Protein AF-A0A8C4N3B8-F1 (afdb_monomer_lite)

Structure (mmCIF, N/CA/C/O backbone):
data_AF-A0A8C4N3B8-F1
#
_entry.id   AF-A0A8C4N3B8-F1
#
loop_
_atom_site.group_PDB
_atom_site.id
_atom_site.type_symbol
_atom_site.label_atom_id
_atom_site.label_alt_id
_atom_site.label_comp_id
_atom_site.label_asym_id
_atom_site.label_entity_id
_atom_site.label_seq_id
_atom_site.pdbx_PDB_ins_code
_atom_site.Cartn_x
_atom_site.Cartn_y
_atom_site.Cartn_z
_atom_site.occupancy
_atom_site.B_iso_or_equiv
_atom_site.auth_seq_id
_atom_site.auth_comp_id
_atom_site.auth_asym_id
_atom_site.auth_atom_id
_atom_site.pdbx_PDB_model_num
ATOM 1 N N . MET A 1 1 ? 113.182 68.551 -175.219 1.00 34.50 1 MET A N 1
ATOM 2 C CA . MET A 1 1 ? 113.619 69.967 -175.209 1.00 34.50 1 MET A CA 1
ATOM 3 C C . MET A 1 1 ? 115.036 70.019 -175.759 1.00 34.50 1 MET A C 1
ATOM 5 O O . MET A 1 1 ? 115.830 69.245 -175.254 1.00 34.50 1 MET A O 1
ATOM 9 N N . PHE A 1 2 ? 115.307 70.901 -176.736 1.00 34.56 2 PHE A N 1
ATOM 10 C CA . PHE A 1 2 ? 116.591 71.139 -177.446 1.00 34.56 2 PHE A CA 1
ATOM 11 C C . PHE A 1 2 ? 117.219 69.911 -178.167 1.00 34.56 2 PHE A C 1
ATOM 13 O O . PHE A 1 2 ? 117.242 68.830 -177.600 1.00 34.56 2 PHE A O 1
ATOM 20 N N . TYR A 1 3 ? 117.617 69.890 -179.453 1.00 41.88 3 TYR A N 1
ATOM 21 C CA . TYR A 1 3 ? 118.168 70.827 -180.473 1.00 41.88 3 TYR A CA 1
ATOM 22 C C . TYR A 1 3 ? 119.700 70.998 -180.502 1.00 41.88 3 TYR A C 1
ATOM 24 O O . TYR A 1 3 ? 120.239 71.681 -179.638 1.00 41.88 3 TYR A O 1
ATOM 32 N N . PHE A 1 4 ? 120.341 70.555 -181.603 1.00 35.50 4 PHE A N 1
ATOM 33 C CA . PHE A 1 4 ? 121.099 71.435 -182.524 1.00 35.50 4 PHE A CA 1
ATOM 34 C C . PHE A 1 4 ? 121.345 70.797 -183.920 1.00 35.50 4 PHE A C 1
ATOM 36 O O . PHE A 1 4 ? 121.113 69.604 -184.090 1.00 35.50 4 PHE A O 1
ATOM 43 N N . VAL A 1 5 ? 121.754 71.598 -184.925 1.00 50.25 5 VAL A N 1
ATOM 44 C CA . VAL A 1 5 ? 121.874 71.249 -186.372 1.00 50.25 5 VAL A CA 1
ATOM 45 C C . VAL A 1 5 ? 123.002 72.054 -187.063 1.00 50.25 5 VAL A C 1
ATOM 47 O O . VAL A 1 5 ? 123.218 73.200 -186.673 1.00 50.25 5 VAL A O 1
ATOM 50 N N . HIS A 1 6 ? 123.644 71.519 -188.124 1.00 36.94 6 HIS A N 1
ATOM 51 C CA . HIS A 1 6 ? 124.348 72.267 -189.204 1.00 36.94 6 HIS A CA 1
ATOM 52 C C . HIS A 1 6 ? 124.347 71.490 -190.563 1.00 36.94 6 HIS A C 1
ATOM 54 O O . HIS A 1 6 ? 123.876 70.357 -190.601 1.00 36.94 6 HIS A O 1
ATOM 60 N N . ARG A 1 7 ? 124.783 72.116 -191.681 1.00 51.91 7 ARG A N 1
ATOM 61 C CA . ARG A 1 7 ? 124.566 71.724 -193.116 1.00 51.91 7 ARG A CA 1
ATOM 62 C C . ARG A 1 7 ? 125.811 71.079 -193.804 1.00 51.91 7 ARG A C 1
ATOM 64 O O . ARG A 1 7 ? 126.863 71.064 -193.175 1.00 51.91 7 ARG A O 1
ATOM 71 N N . HIS A 1 8 ? 125.790 70.472 -195.014 1.00 42.16 8 HIS A N 1
ATOM 72 C CA . HIS A 1 8 ? 125.613 71.088 -196.363 1.00 42.16 8 HIS A CA 1
ATOM 73 C C . HIS A 1 8 ? 125.422 70.098 -197.562 1.00 42.16 8 HIS A C 1
ATOM 75 O O . HIS A 1 8 ? 125.324 68.891 -197.369 1.00 42.16 8 HIS A O 1
ATOM 81 N N . GLU A 1 9 ? 125.323 70.638 -198.794 1.00 44.03 9 GLU A N 1
ATOM 82 C CA . GLU A 1 9 ? 124.834 70.038 -200.068 1.00 44.03 9 GLU A CA 1
ATOM 83 C C . GLU A 1 9 ? 125.955 69.950 -201.168 1.00 44.03 9 GLU A C 1
ATOM 85 O O . GLU A 1 9 ? 127.079 70.358 -200.893 1.00 44.03 9 GLU A O 1
ATOM 90 N N . THR A 1 10 ? 125.835 69.480 -202.436 1.00 47.50 10 THR A N 1
ATOM 91 C CA . THR A 1 10 ? 124.689 69.216 -203.361 1.00 47.50 10 THR A CA 1
ATOM 92 C C . THR A 1 10 ? 124.832 67.868 -204.150 1.00 47.50 10 THR A C 1
ATOM 94 O O . THR A 1 10 ? 124.873 66.859 -203.462 1.00 47.50 10 THR A O 1
ATOM 97 N N . TYR A 1 11 ? 124.897 67.637 -205.489 1.00 39.38 11 TYR A N 1
ATOM 98 C CA . TYR A 1 11 ? 125.030 68.436 -206.744 1.00 39.38 11 TYR A CA 1
ATOM 99 C C . TYR A 1 11 ? 124.280 67.800 -207.970 1.00 39.38 11 TYR A C 1
ATOM 101 O O . TYR A 1 11 ? 123.141 67.384 -207.780 1.00 39.38 11 TYR A O 1
ATOM 109 N N . ALA A 1 12 ? 124.802 67.797 -209.224 1.00 46.06 12 ALA A N 1
ATOM 110 C CA . ALA A 1 12 ? 123.982 67.686 -210.464 1.00 46.06 12 ALA A CA 1
ATOM 111 C C . ALA A 1 12 ? 124.469 66.764 -211.633 1.00 46.06 12 ALA A C 1
ATOM 113 O O . ALA A 1 12 ? 125.662 66.704 -211.910 1.00 46.06 12 ALA A O 1
ATOM 114 N N . PHE A 1 13 ? 123.484 66.233 -212.402 1.00 37.69 13 PHE A N 1
ATOM 115 C CA . PHE A 1 13 ? 123.492 65.754 -213.824 1.00 37.69 13 PHE A CA 1
ATOM 116 C C . PHE A 1 13 ? 124.240 64.440 -214.228 1.00 37.69 13 PHE A C 1
ATOM 118 O O . PHE A 1 13 ? 125.330 64.191 -213.730 1.00 37.69 13 PHE A O 1
ATOM 125 N N . PRO A 1 14 ? 123.781 63.677 -215.265 1.00 64.19 14 PRO A N 1
ATOM 126 C CA . PRO A 1 14 ? 122.409 63.189 -215.547 1.00 64.19 14 PRO A CA 1
ATOM 127 C C . PRO A 1 14 ? 122.329 61.690 -216.017 1.00 64.19 14 PRO A C 1
ATOM 129 O O . PRO A 1 14 ? 123.351 61.032 -216.173 1.00 64.19 14 PRO A O 1
ATOM 132 N N . ALA A 1 15 ? 121.113 61.230 -216.393 1.00 38.84 15 ALA A N 1
ATOM 133 C CA . ALA A 1 15 ? 120.766 60.030 -217.210 1.00 38.84 15 ALA A CA 1
ATOM 134 C C . ALA A 1 15 ? 120.739 58.624 -216.531 1.00 38.84 15 ALA A C 1
ATOM 136 O O . ALA A 1 15 ? 121.619 58.291 -215.751 1.00 38.84 15 ALA A O 1
ATOM 137 N N . MET A 1 16 ? 119.784 57.714 -216.822 1.00 40.75 16 MET A N 1
ATOM 138 C CA . MET A 1 16 ? 118.426 57.890 -217.389 1.00 40.75 16 MET A CA 1
ATOM 139 C C . MET A 1 16 ? 117.472 56.718 -217.031 1.00 40.75 16 MET A C 1
ATOM 141 O O . MET A 1 16 ? 117.845 55.554 -217.121 1.00 40.75 16 MET A O 1
ATOM 145 N N . SER A 1 17 ? 116.227 57.051 -216.671 1.00 51.84 17 SER A N 1
ATOM 146 C CA . SER A 1 17 ? 114.978 56.260 -216.779 1.00 51.84 17 SER A CA 1
ATOM 147 C C . SER A 1 17 ? 115.024 54.721 -216.969 1.00 51.84 17 SER A C 1
ATOM 149 O O . SER A 1 17 ? 114.893 54.246 -218.097 1.00 51.84 17 SER A O 1
ATOM 151 N N . PHE A 1 18 ? 114.998 53.952 -215.866 1.00 44.72 18 PHE A N 1
ATOM 152 C CA . PHE A 1 18 ? 114.117 52.760 -215.741 1.00 44.72 18 PHE A CA 1
ATOM 153 C C . PHE A 1 18 ? 113.938 52.264 -214.290 1.00 44.72 18 PHE A C 1
ATOM 155 O O . PHE A 1 18 ? 112.900 51.714 -213.939 1.00 44.72 18 PHE A O 1
ATOM 162 N N . THR A 1 19 ? 114.939 52.452 -213.427 1.00 54.59 19 THR A N 1
ATOM 163 C CA . THR A 1 19 ? 115.112 51.663 -212.189 1.00 54.59 19 THR A CA 1
ATOM 164 C C . THR A 1 19 ? 114.482 52.225 -210.908 1.00 54.59 19 THR A C 1
ATOM 166 O O . THR A 1 19 ? 114.536 51.559 -209.879 1.00 54.59 19 THR A O 1
ATOM 169 N N . GLN A 1 20 ? 113.878 53.417 -210.928 1.00 50.03 20 GLN A N 1
ATOM 170 C CA . GLN A 1 20 ? 113.488 54.108 -209.687 1.00 50.03 20 GLN A CA 1
ATOM 171 C C . GLN A 1 20 ? 112.109 53.701 -209.125 1.00 50.03 20 GLN A C 1
ATOM 173 O O . GLN A 1 20 ? 111.919 53.718 -207.915 1.00 50.03 20 GLN A O 1
ATOM 178 N N . ALA A 1 21 ? 111.170 53.251 -209.965 1.00 57.78 21 ALA A N 1
ATOM 179 C CA . ALA A 1 21 ? 109.787 52.972 -209.545 1.00 57.78 21 ALA A CA 1
ATOM 180 C C . ALA A 1 21 ? 109.612 51.744 -208.620 1.00 57.78 21 ALA A C 1
ATOM 182 O O . ALA A 1 21 ? 108.566 51.595 -207.995 1.00 57.78 21 ALA A O 1
ATOM 183 N N . VAL A 1 22 ? 110.609 50.853 -208.541 1.00 59.78 22 VAL A N 1
ATOM 184 C CA . VAL A 1 22 ? 110.523 49.603 -207.758 1.00 59.78 22 VAL A CA 1
ATOM 185 C C . VAL A 1 22 ? 110.932 49.810 -206.294 1.00 59.78 22 VAL A C 1
ATOM 187 O O . VAL A 1 22 ? 110.389 49.153 -205.410 1.00 59.78 22 VAL A O 1
ATOM 190 N N . ALA A 1 23 ? 111.855 50.738 -206.018 1.00 59.38 23 ALA A N 1
ATOM 191 C CA . ALA A 1 23 ? 112.367 50.975 -204.666 1.00 59.38 23 ALA A CA 1
ATOM 192 C C . ALA A 1 23 ? 111.302 51.597 -203.744 1.00 59.38 23 ALA A C 1
ATOM 194 O O . ALA A 1 23 ? 111.055 51.090 -202.648 1.00 59.38 23 ALA A O 1
ATOM 195 N N . ASP A 1 24 ? 110.619 52.642 -204.219 1.00 60.34 24 ASP A N 1
ATOM 196 C CA . ASP A 1 24 ? 109.640 53.404 -203.431 1.00 60.34 24 ASP A CA 1
ATOM 197 C C . ASP A 1 24 ? 108.441 52.541 -202.989 1.00 60.34 24 ASP A C 1
ATOM 199 O O . ASP A 1 24 ? 107.904 52.715 -201.893 1.00 60.34 24 ASP A O 1
ATOM 203 N N . GLN A 1 25 ? 108.052 51.545 -203.798 1.00 61.38 25 GLN A N 1
ATOM 204 C CA . GLN A 1 25 ? 106.980 50.606 -203.450 1.00 61.38 25 GLN A CA 1
ATOM 205 C C . GLN A 1 25 ? 107.371 49.650 -202.307 1.00 61.38 25 GLN A C 1
ATOM 207 O O . GLN A 1 25 ? 106.496 49.141 -201.603 1.00 61.38 25 GLN A O 1
ATOM 212 N N . GLN A 1 26 ? 108.669 49.405 -202.102 1.00 61.38 26 GLN A N 1
ATOM 213 C CA . GLN A 1 26 ? 109.163 48.471 -201.091 1.00 61.38 26 GLN A CA 1
ATOM 214 C C . GLN A 1 26 ? 109.459 49.145 -199.741 1.00 61.38 26 GLN A C 1
ATOM 216 O O . GLN A 1 26 ? 109.302 48.493 -198.710 1.00 61.38 26 GLN A O 1
ATOM 221 N N . VAL A 1 27 ? 109.790 50.444 -199.728 1.00 62.47 27 VAL A N 1
ATOM 222 C CA . VAL A 1 27 ? 109.922 51.242 -198.490 1.00 62.47 27 VAL A CA 1
ATOM 223 C C . VAL A 1 27 ? 108.586 51.316 -197.751 1.00 62.47 27 VAL A C 1
ATOM 225 O O . VAL A 1 27 ? 108.500 50.902 -196.597 1.00 62.47 27 VAL A O 1
ATOM 228 N N . LYS A 1 28 ? 107.521 51.745 -198.441 1.00 62.38 28 LYS A N 1
ATOM 229 C CA . LYS A 1 28 ? 106.201 51.960 -197.828 1.00 62.38 28 LYS A CA 1
ATOM 230 C C . LYS A 1 28 ? 105.648 50.718 -197.118 1.00 62.38 28 LYS A C 1
ATOM 232 O O . LYS A 1 28 ? 105.050 50.810 -196.052 1.00 62.38 28 LYS A O 1
ATOM 237 N N . LYS A 1 29 ? 105.918 49.533 -197.674 1.00 62.00 29 LYS A N 1
ATOM 238 C CA . LYS A 1 29 ? 105.467 48.251 -197.117 1.00 62.00 29 LYS A CA 1
ATOM 239 C C . LYS A 1 29 ? 106.150 47.877 -195.790 1.00 62.00 29 LYS A C 1
ATOM 241 O O . LYS A 1 29 ? 105.617 47.049 -195.060 1.00 62.00 29 LYS A O 1
ATOM 246 N N . LEU A 1 30 ? 107.308 48.467 -195.479 1.00 61.22 30 LEU A N 1
ATOM 247 C CA . LEU A 1 30 ? 107.989 48.317 -194.186 1.00 61.22 30 LEU A CA 1
ATOM 248 C C . LEU A 1 30 ? 107.506 49.357 -193.162 1.00 61.22 30 LEU A C 1
ATOM 250 O O . LEU A 1 30 ? 107.453 49.056 -191.971 1.00 61.22 30 LEU A O 1
ATOM 254 N N . GLU A 1 31 ? 107.113 50.552 -193.614 1.00 61.34 31 GLU A N 1
ATOM 255 C CA . GLU A 1 31 ? 106.521 51.591 -192.759 1.00 61.34 31 GLU A CA 1
ATOM 256 C C . GLU A 1 31 ? 105.173 51.129 -192.179 1.00 61.34 31 GLU A C 1
ATOM 258 O O . GLU A 1 31 ? 104.971 51.205 -190.965 1.00 61.34 31 GLU A O 1
ATOM 263 N N . ASP A 1 32 ? 104.303 50.549 -193.018 1.00 63.47 32 ASP A N 1
ATOM 264 C CA . ASP A 1 32 ? 103.016 49.973 -192.593 1.00 63.47 32 ASP A CA 1
ATOM 265 C C . ASP A 1 32 ? 103.209 48.887 -191.504 1.00 63.47 32 ASP A C 1
ATOM 267 O O . ASP A 1 32 ? 102.531 48.897 -190.473 1.00 63.47 32 ASP A O 1
ATOM 271 N N . GLN A 1 33 ? 104.193 47.990 -191.676 1.00 62.03 33 GLN A N 1
ATOM 272 C CA . GLN A 1 33 ? 104.506 46.926 -190.706 1.00 62.03 33 GLN A CA 1
ATOM 273 C C . GLN A 1 33 ? 105.050 47.457 -189.370 1.00 62.03 33 GLN A C 1
ATOM 275 O O . GLN A 1 33 ? 104.781 46.877 -188.315 1.00 62.03 33 GLN A O 1
ATOM 280 N N . HIS A 1 34 ? 105.804 48.561 -189.385 1.00 62.16 34 HIS A N 1
ATOM 281 C CA . HIS A 1 34 ? 106.306 49.174 -188.154 1.00 62.16 34 HIS A CA 1
ATOM 282 C C . HIS A 1 34 ? 105.176 49.846 -187.354 1.00 62.16 34 HIS A C 1
ATOM 284 O O . HIS A 1 34 ? 105.206 49.835 -186.119 1.00 62.16 34 HIS A O 1
ATOM 290 N N . PHE A 1 35 ? 104.170 50.416 -188.024 1.00 67.56 35 PHE A N 1
ATOM 291 C CA . PHE A 1 35 ? 103.013 51.006 -187.347 1.00 67.56 35 PHE A CA 1
ATOM 292 C C . PHE A 1 35 ? 102.177 49.939 -186.618 1.00 67.56 35 PHE A C 1
ATOM 294 O O . PHE A 1 35 ? 101.862 50.095 -185.436 1.00 67.56 35 PHE A O 1
ATOM 301 N N . GLU A 1 36 ? 101.894 48.822 -187.293 1.00 67.56 36 GLU A N 1
ATOM 302 C CA . GLU A 1 36 ? 101.097 47.707 -186.763 1.00 67.56 36 GLU A CA 1
ATOM 303 C C . GLU A 1 36 ? 101.736 47.082 -185.504 1.00 67.56 36 GLU A C 1
ATOM 305 O O . GLU A 1 36 ? 101.081 46.943 -184.467 1.00 67.56 36 GLU A O 1
ATOM 310 N N . MET A 1 37 ? 103.051 46.825 -185.536 1.00 62.53 37 MET A N 1
ATOM 311 C CA . MET A 1 37 ? 103.805 46.329 -184.374 1.00 62.53 37 MET A CA 1
ATOM 312 C C . MET A 1 37 ? 103.827 47.303 -183.187 1.00 62.53 37 MET A C 1
ATOM 314 O O . MET A 1 37 ? 103.846 46.864 -182.035 1.00 62.53 37 MET A O 1
ATOM 318 N N . ASN A 1 38 ? 103.829 48.617 -183.435 1.00 65.56 38 ASN A N 1
ATOM 319 C CA . ASN A 1 38 ? 103.863 49.603 -182.355 1.00 65.56 38 ASN A CA 1
ATOM 320 C C . ASN A 1 38 ? 102.503 49.709 -181.639 1.00 65.56 38 ASN A C 1
ATOM 322 O O . ASN A 1 38 ? 102.467 49.794 -180.413 1.00 65.56 38 ASN A O 1
ATOM 326 N N . SER A 1 39 ? 101.393 49.603 -182.382 1.00 67.25 39 SER A N 1
ATOM 327 C CA . SER A 1 39 ? 100.037 49.544 -181.810 1.00 67.25 39 SER A CA 1
ATOM 328 C C . SER A 1 39 ? 99.846 48.331 -180.888 1.00 67.25 39 SER A C 1
ATOM 330 O O . SER A 1 39 ? 99.271 48.457 -179.807 1.00 67.25 39 SER A O 1
ATOM 332 N N . LEU A 1 40 ? 100.367 47.164 -181.284 1.00 69.56 40 LEU A N 1
ATOM 333 C CA . LEU A 1 40 ? 100.323 45.930 -180.485 1.00 69.56 40 LEU A CA 1
ATOM 334 C C . LEU A 1 40 ? 101.095 46.051 -179.158 1.00 69.56 40 LEU A C 1
ATOM 336 O O . LEU A 1 40 ? 100.678 45.514 -178.130 1.00 69.56 40 LEU A O 1
ATOM 340 N N . ASN A 1 41 ? 102.208 46.788 -179.159 1.00 69.62 41 ASN A N 1
ATOM 341 C CA . ASN A 1 41 ? 103.019 47.010 -177.963 1.00 69.62 41 ASN A CA 1
ATOM 342 C C . ASN A 1 41 ? 102.306 47.907 -176.928 1.00 69.62 41 ASN A C 1
ATOM 344 O O . ASN A 1 41 ? 102.335 47.606 -175.733 1.00 69.62 41 ASN A O 1
ATOM 348 N N . GLU A 1 42 ? 101.615 48.965 -177.369 1.00 69.69 42 GLU A N 1
ATOM 349 C CA . GLU A 1 42 ? 100.812 49.822 -176.478 1.00 69.69 42 GLU A CA 1
ATOM 350 C C . GLU A 1 42 ? 99.633 49.058 -175.844 1.00 69.69 42 GLU A C 1
ATOM 352 O O . GLU A 1 42 ? 99.341 49.233 -174.656 1.00 69.69 42 GLU A O 1
ATOM 357 N N . GLU A 1 43 ? 98.986 48.160 -176.595 1.00 73.31 43 GLU A N 1
ATOM 358 C CA . GLU A 1 43 ? 97.918 47.295 -176.076 1.00 73.31 43 GLU A CA 1
ATOM 359 C C . GLU A 1 43 ? 98.437 46.312 -175.011 1.00 73.31 43 GLU A C 1
ATOM 361 O O . GLU A 1 43 ? 97.859 46.195 -173.926 1.00 73.31 43 GLU A O 1
ATOM 366 N N . HIS A 1 44 ? 99.575 45.655 -175.259 1.00 73.00 44 HIS A N 1
ATOM 367 C CA . HIS A 1 44 ? 100.201 44.778 -174.267 1.00 73.00 44 HIS A CA 1
ATOM 368 C C . HIS A 1 44 ? 100.609 45.520 -172.985 1.00 73.00 44 HIS A C 1
ATOM 370 O O . HIS A 1 44 ? 100.419 44.990 -171.887 1.00 73.00 44 HIS A O 1
ATOM 376 N N . GLN A 1 45 ? 101.111 46.755 -173.090 1.00 68.06 45 GLN A N 1
ATOM 377 C CA . GLN A 1 45 ? 101.443 47.568 -171.917 1.00 68.06 45 GLN A CA 1
ATOM 378 C C . GLN A 1 45 ? 100.197 47.957 -171.105 1.00 68.06 45 GLN A C 1
ATOM 380 O O . GLN A 1 45 ? 100.236 47.871 -169.874 1.00 68.06 45 GLN A O 1
ATOM 385 N N . LYS A 1 46 ? 99.066 48.277 -171.755 1.00 74.12 46 LYS A N 1
ATOM 386 C CA . LYS A 1 46 ? 97.771 48.460 -171.070 1.00 74.12 46 LYS A CA 1
ATOM 387 C C . LYS A 1 46 ? 97.378 47.225 -170.263 1.00 74.12 46 LYS A C 1
ATOM 389 O O . LYS A 1 46 ? 97.215 47.325 -169.046 1.00 74.12 46 LYS A O 1
ATOM 394 N N . ASN A 1 47 ? 97.304 46.065 -170.913 1.00 74.56 47 ASN A N 1
ATOM 395 C CA . ASN A 1 47 ? 96.827 44.826 -170.290 1.00 74.56 47 ASN A CA 1
ATOM 396 C C . ASN A 1 47 ? 97.691 44.417 -169.079 1.00 74.56 47 ASN A C 1
ATOM 398 O O . ASN A 1 47 ? 97.181 43.915 -168.075 1.00 74.56 47 ASN A O 1
ATOM 402 N N . LEU A 1 48 ? 98.999 44.694 -169.129 1.00 71.62 48 LEU A N 1
ATOM 403 C CA . LEU A 1 48 ? 99.929 44.422 -168.029 1.00 71.62 48 LEU A CA 1
ATOM 404 C C . LEU A 1 48 ? 99.691 45.356 -166.822 1.00 71.62 48 LEU A C 1
ATOM 406 O O . LEU A 1 48 ? 99.725 44.897 -165.675 1.00 71.62 48 LEU A O 1
ATOM 410 N N . THR A 1 49 ? 99.370 46.638 -167.048 1.00 73.50 49 THR A N 1
ATOM 411 C CA . THR A 1 49 ? 98.968 47.551 -165.956 1.00 73.50 49 THR A CA 1
ATOM 412 C C . THR A 1 49 ? 97.635 47.158 -165.312 1.00 73.50 49 THR A C 1
ATOM 414 O O . THR A 1 49 ? 97.511 47.211 -164.087 1.00 73.50 49 THR A O 1
ATOM 417 N N . GLU A 1 50 ? 96.667 46.689 -166.100 1.00 77.69 50 GLU A N 1
ATOM 418 C CA . GLU A 1 50 ? 95.331 46.325 -165.616 1.00 77.69 50 GLU A CA 1
ATOM 419 C C . GLU A 1 50 ? 95.352 45.050 -164.751 1.00 77.69 50 GLU A C 1
ATOM 421 O O . GLU A 1 50 ? 94.818 45.042 -163.637 1.00 77.69 50 GLU A O 1
ATOM 426 N N . LEU A 1 51 ? 96.093 44.017 -165.174 1.00 75.38 51 LEU A N 1
ATOM 427 C CA . LEU A 1 51 ? 96.360 42.821 -164.360 1.00 75.38 51 LEU A CA 1
ATOM 428 C C . LEU A 1 51 ? 97.098 43.150 -163.051 1.00 75.38 51 LEU A C 1
ATOM 430 O O . LEU A 1 51 ? 96.826 42.550 -162.007 1.00 75.38 51 LEU A O 1
ATOM 434 N N . THR A 1 52 ? 98.013 44.124 -163.080 1.00 74.44 52 THR A N 1
ATOM 435 C CA . THR A 1 52 ? 98.741 44.567 -161.880 1.00 74.44 52 THR A CA 1
ATOM 436 C C . THR A 1 52 ? 97.796 45.227 -160.868 1.00 74.44 52 THR A C 1
ATOM 438 O O . THR A 1 52 ? 97.874 44.938 -159.671 1.00 74.44 52 THR A O 1
ATOM 441 N N . LEU A 1 53 ? 96.844 46.042 -161.339 1.00 79.94 53 LEU A N 1
ATOM 442 C CA . LEU A 1 53 ? 95.801 46.647 -160.505 1.00 79.94 53 LEU A CA 1
ATOM 443 C C . LEU A 1 53 ? 94.838 45.594 -159.925 1.00 79.94 53 LEU A C 1
ATOM 445 O O . LEU A 1 53 ? 94.474 45.665 -158.749 1.00 79.94 53 LEU A O 1
ATOM 449 N N . GLN A 1 54 ? 94.455 44.588 -160.718 1.00 77.81 54 GLN A N 1
ATOM 450 C CA . GLN A 1 54 ? 93.575 43.505 -160.268 1.00 77.81 54 GLN A CA 1
ATOM 451 C C . GLN A 1 54 ? 94.233 42.646 -159.174 1.00 77.81 54 GLN A C 1
ATOM 453 O O . GLN A 1 54 ? 93.597 42.336 -158.165 1.00 77.81 54 GLN A O 1
ATOM 458 N N . LYS A 1 55 ? 95.529 42.333 -159.317 1.00 80.44 55 LYS A N 1
ATOM 459 C CA . LYS A 1 55 ? 96.312 41.638 -158.284 1.00 80.44 55 LYS A CA 1
ATOM 460 C C . LYS A 1 55 ? 96.383 42.435 -156.976 1.00 80.44 55 LYS A C 1
ATOM 462 O O . LYS A 1 55 ? 96.305 41.841 -155.903 1.00 80.44 55 LYS A O 1
ATOM 467 N N . ALA A 1 56 ? 96.503 43.763 -157.053 1.00 77.81 56 ALA A N 1
ATOM 468 C CA . ALA A 1 56 ? 96.513 44.622 -155.869 1.00 77.81 56 ALA A CA 1
ATOM 469 C C . ALA A 1 56 ? 95.177 44.571 -155.103 1.00 77.81 56 ALA A C 1
ATOM 471 O O . ALA A 1 56 ? 95.196 44.419 -153.884 1.00 77.81 56 ALA A O 1
ATOM 472 N N . LYS A 1 57 ? 94.026 44.606 -155.799 1.00 81.44 57 LYS A N 1
ATOM 473 C CA . LYS A 1 57 ? 92.698 44.455 -155.165 1.00 81.44 57 LYS A CA 1
ATOM 474 C C . LYS A 1 57 ? 92.549 43.130 -154.417 1.00 81.44 57 LYS A C 1
ATOM 476 O O . LYS A 1 57 ? 92.259 43.141 -153.224 1.00 81.44 57 LYS A O 1
ATOM 481 N N . LEU A 1 58 ? 92.833 42.011 -155.087 1.00 78.12 58 LEU A N 1
ATOM 482 C CA . LEU A 1 58 ? 92.731 40.672 -154.489 1.00 78.12 58 LEU A CA 1
ATOM 483 C C . LEU A 1 58 ? 93.640 40.509 -153.257 1.00 78.12 58 LEU A C 1
ATOM 485 O O . LEU A 1 58 ? 93.303 39.780 -152.327 1.00 78.12 58 LEU A O 1
ATOM 489 N N . SER A 1 59 ? 94.778 41.212 -153.216 1.00 80.44 59 SER A N 1
ATOM 490 C CA . SER A 1 59 ? 95.655 41.226 -152.041 1.00 80.44 59 SER A CA 1
ATOM 491 C C . SER A 1 59 ? 95.036 41.944 -150.835 1.00 80.44 59 SER A C 1
ATOM 493 O O . SER A 1 59 ? 95.286 41.516 -149.711 1.00 80.44 59 SER A O 1
ATOM 495 N N . VAL A 1 60 ? 94.251 43.006 -151.051 1.00 84.75 60 VAL A N 1
ATOM 496 C CA . VAL A 1 60 ? 93.554 43.745 -149.979 1.00 84.75 60 VAL A CA 1
ATOM 497 C C . VAL A 1 60 ? 92.356 42.942 -149.470 1.00 84.75 60 VAL A C 1
ATOM 499 O O . VAL A 1 60 ? 92.220 42.736 -148.265 1.00 84.75 60 VAL A O 1
ATOM 502 N N . GLU A 1 61 ? 91.548 42.400 -150.384 1.00 82.19 61 GLU A N 1
ATOM 503 C CA . GLU A 1 61 ? 90.390 41.555 -150.057 1.00 82.19 61 GLU A CA 1
ATOM 504 C C . GLU A 1 61 ? 90.797 40.346 -149.191 1.00 82.19 61 GLU A C 1
ATOM 506 O O . GLU A 1 61 ? 90.132 40.029 -148.206 1.00 82.19 61 GLU A O 1
ATOM 511 N N . ASN A 1 62 ? 91.942 39.719 -149.483 1.00 80.62 62 ASN A N 1
ATOM 512 C CA . ASN A 1 62 ? 92.464 38.604 -148.689 1.00 80.62 62 ASN A CA 1
ATOM 513 C C . ASN A 1 62 ? 92.918 39.035 -147.273 1.00 80.62 62 ASN A C 1
ATOM 515 O O . ASN A 1 62 ? 92.696 38.308 -146.300 1.00 80.62 62 ASN A O 1
ATOM 519 N N . THR A 1 63 ? 93.497 40.234 -147.117 1.00 84.81 63 THR A N 1
ATOM 520 C CA . THR A 1 63 ? 93.832 40.767 -145.781 1.00 84.81 63 THR A CA 1
ATOM 521 C C . THR A 1 63 ? 92.593 41.120 -144.955 1.00 84.81 63 THR A C 1
ATOM 523 O O . THR A 1 63 ? 92.564 40.814 -143.764 1.00 84.81 63 THR A O 1
ATOM 526 N N . ASP A 1 64 ? 91.539 41.671 -145.566 1.00 85.31 64 ASP A N 1
ATOM 527 C CA . ASP A 1 64 ? 90.279 41.956 -144.863 1.00 85.31 64 ASP A CA 1
ATOM 528 C C . ASP A 1 64 ? 89.541 40.676 -144.443 1.00 85.31 64 ASP A C 1
ATOM 530 O O . ASP A 1 64 ? 89.036 40.593 -143.321 1.00 85.31 64 ASP A O 1
ATOM 534 N N . MET A 1 65 ? 89.534 39.643 -145.293 1.00 82.06 65 MET A N 1
ATOM 535 C CA . MET A 1 65 ? 88.965 38.334 -144.947 1.00 82.06 65 MET A CA 1
ATOM 536 C C . MET A 1 65 ? 89.737 37.648 -143.811 1.00 82.06 65 MET A C 1
ATOM 538 O O . MET A 1 65 ? 89.119 37.056 -142.927 1.00 82.06 65 MET A O 1
ATOM 542 N N . THR A 1 66 ? 91.067 37.780 -143.777 1.00 81.56 66 THR A N 1
ATOM 543 C CA . THR A 1 66 ? 91.894 37.281 -142.662 1.00 81.56 66 THR A CA 1
ATOM 544 C C . THR A 1 66 ? 91.531 37.993 -141.353 1.00 81.56 66 THR A C 1
ATOM 546 O O . THR A 1 66 ? 91.240 37.342 -140.349 1.00 81.56 66 THR A O 1
ATOM 549 N N . ARG A 1 67 ? 91.436 39.329 -141.383 1.00 86.69 67 ARG A N 1
ATOM 550 C CA . ARG A 1 67 ? 91.054 40.161 -140.228 1.00 86.69 67 ARG A CA 1
ATOM 551 C C . ARG A 1 67 ? 89.658 39.817 -139.690 1.00 86.69 67 ARG A C 1
ATOM 553 O O . ARG A 1 67 ? 89.440 39.828 -138.480 1.00 86.69 67 ARG A O 1
ATOM 560 N N . LEU A 1 68 ? 88.714 39.484 -140.576 1.00 84.31 68 LEU A N 1
ATOM 561 C CA . LEU A 1 68 ? 87.367 39.036 -140.204 1.00 84.31 68 LEU A CA 1
ATOM 562 C C . LEU A 1 68 ? 87.356 37.673 -139.494 1.00 84.31 68 LEU A C 1
ATOM 564 O O . LEU A 1 68 ? 86.508 37.465 -138.629 1.00 84.31 68 LEU A O 1
ATOM 568 N N . ILE A 1 69 ? 88.282 36.762 -139.812 1.00 82.19 69 ILE A N 1
ATOM 569 C CA . ILE A 1 69 ? 88.398 35.461 -139.131 1.00 82.19 69 ILE A CA 1
ATOM 570 C C . ILE A 1 69 ? 88.903 35.657 -137.695 1.00 82.19 69 ILE A C 1
ATOM 572 O O . ILE A 1 69 ? 88.250 35.195 -136.758 1.00 82.19 69 ILE A O 1
ATOM 576 N N . GLU A 1 70 ? 89.978 36.425 -137.497 1.00 84.69 70 GLU A N 1
ATOM 577 C CA . GLU A 1 70 ? 90.511 36.764 -136.163 1.00 84.69 70 GLU A CA 1
ATOM 578 C C . GLU A 1 70 ? 89.449 37.453 -135.281 1.00 84.69 70 GLU A C 1
ATOM 580 O O . GLU A 1 70 ? 89.276 37.143 -134.095 1.00 84.69 70 GLU A O 1
ATOM 585 N N . GLU A 1 71 ? 88.658 38.347 -135.880 1.00 86.19 71 GLU A N 1
ATOM 586 C CA . GLU A 1 71 ? 87.510 38.994 -135.244 1.00 86.19 71 GLU A CA 1
ATOM 587 C C . GLU A 1 71 ? 86.391 38.024 -134.828 1.00 86.19 71 GLU A C 1
ATOM 589 O O . GLU A 1 71 ? 85.587 38.378 -133.965 1.00 86.19 71 GLU A O 1
ATOM 594 N N . MET A 1 72 ? 86.275 36.841 -135.435 1.00 87.19 72 MET A N 1
ATOM 595 C CA . MET A 1 72 ? 85.273 35.834 -135.068 1.00 87.19 72 MET A CA 1
ATOM 596 C C . MET A 1 72 ? 85.826 34.818 -134.065 1.00 87.19 72 MET A C 1
ATOM 598 O O . MET A 1 72 ? 85.114 34.449 -133.131 1.00 87.19 72 MET A O 1
ATOM 602 N N . GLU A 1 73 ? 87.097 34.429 -134.168 1.00 85.88 73 GLU A N 1
ATOM 603 C CA . GLU A 1 73 ? 87.763 33.560 -133.185 1.00 85.88 73 GLU A CA 1
ATOM 604 C C . GLU A 1 73 ? 87.861 34.222 -131.800 1.00 85.88 73 GLU A C 1
ATOM 606 O O . GLU A 1 73 ? 87.605 33.589 -130.767 1.00 85.88 73 GLU A O 1
ATOM 611 N N . THR A 1 74 ? 88.138 35.527 -131.755 1.00 87.12 74 THR A N 1
ATOM 612 C CA . THR A 1 74 ? 88.114 36.320 -130.512 1.00 87.12 74 THR A CA 1
ATOM 613 C C . THR A 1 74 ? 86.712 36.396 -129.891 1.00 87.12 74 THR A C 1
ATOM 615 O O . THR A 1 74 ? 86.566 36.245 -128.675 1.00 87.12 74 THR A O 1
ATOM 618 N N . LYS A 1 75 ? 85.653 36.526 -130.703 1.00 87.75 75 LYS A N 1
ATOM 619 C CA . LYS A 1 75 ? 84.254 36.455 -130.233 1.00 87.75 75 LYS A CA 1
ATOM 620 C C . LYS A 1 75 ? 83.901 35.048 -129.724 1.00 87.75 75 LYS A C 1
ATOM 622 O O . LYS A 1 75 ? 83.306 34.915 -128.656 1.00 87.75 75 LYS A O 1
ATOM 627 N N . LEU A 1 76 ? 84.314 33.993 -130.427 1.00 84.88 76 LEU A N 1
ATOM 628 C CA . LEU A 1 76 ? 84.035 32.593 -130.072 1.00 84.88 76 LEU A CA 1
ATOM 629 C C . LEU A 1 76 ? 84.743 32.183 -128.766 1.00 84.88 76 LEU A C 1
ATOM 631 O O . LEU A 1 76 ? 84.129 31.583 -127.880 1.00 84.88 76 LEU A O 1
ATOM 635 N N . THR A 1 77 ? 86.005 32.578 -128.582 1.00 86.50 77 THR A N 1
ATOM 636 C CA . THR A 1 77 ? 86.737 32.359 -127.321 1.00 86.50 77 THR A CA 1
ATOM 637 C C . THR A 1 77 ? 86.149 33.153 -126.149 1.00 86.50 77 THR A C 1
ATOM 639 O O . THR A 1 77 ? 86.087 32.622 -125.036 1.00 86.50 77 THR A O 1
ATOM 642 N N . HIS A 1 78 ? 85.637 34.369 -126.377 1.00 88.19 78 HIS A N 1
ATOM 643 C CA . HIS A 1 78 ? 84.878 35.117 -125.368 1.00 88.19 78 HIS A CA 1
ATOM 644 C C . HIS A 1 78 ? 83.577 34.394 -124.970 1.00 88.19 78 HIS A C 1
ATOM 646 O O . HIS A 1 78 ? 83.343 34.168 -123.779 1.00 88.19 78 HIS A O 1
ATOM 652 N N . PHE A 1 79 ? 82.767 33.953 -125.941 1.00 88.00 79 PHE A N 1
ATOM 653 C CA . PHE A 1 79 ? 81.536 33.199 -125.670 1.00 88.00 79 PHE A CA 1
ATOM 654 C C . PHE A 1 79 ? 81.797 31.890 -124.915 1.00 88.00 79 PHE A C 1
ATOM 656 O O . PHE A 1 79 ? 81.062 31.580 -123.979 1.00 88.00 79 PHE A O 1
ATOM 663 N N . ASN A 1 80 ? 82.859 31.147 -125.244 1.00 85.69 80 ASN A N 1
ATOM 664 C CA . ASN A 1 80 ? 83.215 29.932 -124.504 1.00 85.69 80 ASN A CA 1
ATOM 665 C C . ASN A 1 80 ? 83.575 30.221 -123.036 1.00 85.69 80 ASN A C 1
ATOM 667 O O . ASN A 1 80 ? 83.113 29.494 -122.157 1.00 85.69 80 ASN A O 1
ATOM 671 N N . ARG A 1 81 ? 84.319 31.301 -122.747 1.00 89.69 81 ARG A N 1
ATOM 672 C CA . ARG A 1 81 ? 84.617 31.719 -121.361 1.00 89.69 81 ARG A CA 1
ATOM 673 C C . ARG A 1 81 ? 83.347 32.096 -120.593 1.00 89.69 81 ARG A C 1
ATOM 675 O O . ARG A 1 81 ? 83.148 31.623 -119.474 1.00 89.69 81 ARG A O 1
ATOM 682 N N . SER A 1 82 ? 82.463 32.880 -121.215 1.00 84.69 82 SER A N 1
ATOM 683 C CA . SER A 1 82 ? 81.166 33.256 -120.636 1.00 84.69 82 SER A CA 1
ATOM 684 C C . SER A 1 82 ? 80.291 32.026 -120.352 1.00 84.69 82 SER A C 1
ATOM 686 O O . SER A 1 82 ? 79.784 31.872 -119.241 1.00 84.69 82 SER A O 1
ATOM 688 N N . LYS A 1 83 ? 80.216 31.077 -121.296 1.00 89.75 83 LYS A N 1
ATOM 689 C CA . LYS A 1 83 ? 79.511 29.798 -121.129 1.00 89.75 83 LYS A CA 1
ATOM 690 C C . LYS A 1 83 ? 80.053 28.985 -119.951 1.00 89.75 83 LYS A C 1
ATOM 692 O O . LYS A 1 83 ? 79.258 28.462 -119.172 1.00 89.75 83 LYS A O 1
ATOM 697 N N . THR A 1 84 ? 81.375 28.872 -119.788 1.00 86.62 84 THR A N 1
ATOM 698 C CA . THR A 1 84 ? 81.955 28.151 -118.638 1.00 86.62 84 THR A CA 1
ATOM 699 C C . THR A 1 84 ? 81.647 28.834 -117.306 1.00 86.62 84 THR A C 1
ATOM 701 O O . THR A 1 84 ? 81.294 28.144 -116.356 1.00 86.62 84 THR A O 1
ATOM 704 N N . GLN A 1 85 ? 81.684 30.171 -117.251 1.00 89.06 85 GLN A N 1
ATOM 705 C CA . GLN A 1 85 ? 81.347 30.944 -116.050 1.00 89.06 85 GLN A CA 1
ATOM 706 C C . GLN A 1 85 ? 79.865 30.802 -115.663 1.00 89.06 85 GLN A C 1
ATOM 708 O O . GLN A 1 85 ? 79.547 30.589 -114.496 1.00 89.06 85 GLN A O 1
ATOM 713 N N . GLN A 1 86 ? 78.951 30.861 -116.636 1.00 86.44 86 GLN A N 1
ATOM 714 C CA . GLN A 1 86 ? 77.527 30.613 -116.386 1.00 86.44 86 GLN A CA 1
ATOM 715 C C . GLN A 1 86 ? 77.269 29.161 -115.959 1.00 86.44 86 GLN A C 1
ATOM 717 O O . GLN A 1 86 ? 76.431 28.913 -115.097 1.00 86.44 86 GLN A O 1
ATOM 722 N N . SER A 1 87 ? 78.019 28.198 -116.508 1.00 84.62 87 SER A N 1
ATOM 723 C CA . SER A 1 87 ? 77.896 26.783 -116.130 1.00 84.62 87 SER A CA 1
ATOM 724 C C . SER A 1 87 ? 78.310 26.535 -114.675 1.00 84.62 87 SER A C 1
ATOM 726 O O . SER A 1 87 ? 77.615 25.803 -113.976 1.00 84.62 87 SER A O 1
ATOM 728 N N . SER A 1 88 ? 79.388 27.164 -114.185 1.00 86.00 88 SER A N 1
ATOM 729 C CA . SER A 1 88 ? 79.777 27.044 -112.771 1.00 86.00 88 SER A CA 1
ATOM 730 C C . SER A 1 88 ? 78.783 27.737 -111.836 1.00 86.00 88 SER A C 1
ATOM 732 O O . SER A 1 88 ? 78.409 27.151 -110.826 1.00 86.00 88 SER A O 1
ATOM 734 N N . GLN A 1 89 ? 78.276 28.919 -112.207 1.00 86.25 89 GLN A N 1
ATOM 735 C CA . GLN A 1 89 ? 77.242 29.621 -111.431 1.00 86.25 89 GLN A CA 1
ATOM 736 C C . GLN A 1 89 ? 75.942 28.808 -111.310 1.00 86.25 89 GLN A C 1
ATOM 738 O O . GLN A 1 89 ? 75.316 28.796 -110.253 1.00 86.25 89 GLN A O 1
ATOM 743 N N . ILE A 1 90 ? 75.540 28.092 -112.367 1.00 87.06 90 ILE A N 1
ATOM 744 C CA . ILE A 1 90 ? 74.385 27.182 -112.322 1.00 87.06 90 ILE A CA 1
ATOM 745 C C . ILE A 1 90 ? 74.625 26.035 -111.328 1.00 87.06 90 ILE A C 1
ATOM 747 O O . ILE A 1 90 ? 73.712 25.687 -110.580 1.00 87.06 90 ILE A O 1
ATOM 751 N N . GLU A 1 91 ? 75.829 25.461 -111.281 1.00 88.94 91 GLU A N 1
ATOM 752 C CA . GLU A 1 91 ? 76.137 24.351 -110.369 1.00 88.94 91 GLU A CA 1
ATOM 753 C C . GLU A 1 91 ? 76.237 24.801 -108.900 1.00 88.94 91 GLU A C 1
ATOM 755 O O . GLU A 1 91 ? 75.741 24.114 -108.006 1.00 88.94 91 GLU A O 1
ATOM 760 N N . GLU A 1 92 ? 76.788 25.991 -108.648 1.00 88.88 92 GLU A N 1
ATOM 761 C CA . GLU A 1 92 ? 76.789 26.636 -107.327 1.00 88.88 92 GLU A CA 1
ATOM 762 C C . GLU A 1 92 ? 75.355 26.899 -106.832 1.00 88.88 92 GLU A C 1
ATOM 764 O O . GLU A 1 92 ? 75.012 26.549 -105.700 1.00 88.88 92 GLU A O 1
ATOM 769 N N . LEU A 1 93 ? 74.480 27.428 -107.697 1.00 87.12 93 LEU A N 1
ATOM 770 C CA . LEU A 1 93 ? 73.072 27.679 -107.368 1.00 87.12 93 LEU A CA 1
ATOM 771 C C . LEU A 1 93 ? 72.271 26.389 -107.125 1.00 87.12 93 LEU A C 1
ATOM 773 O O . LEU A 1 93 ? 71.453 26.358 -106.205 1.00 87.12 93 LEU A O 1
ATOM 777 N N . LYS A 1 94 ? 72.518 25.307 -107.881 1.00 88.69 94 LYS A N 1
ATOM 778 C CA . LYS A 1 94 ? 71.932 23.983 -107.585 1.00 88.69 94 LYS A CA 1
ATOM 779 C C . LYS A 1 94 ? 72.350 23.483 -106.206 1.00 88.69 94 LYS A C 1
ATOM 781 O O . LYS A 1 94 ? 71.505 23.020 -105.446 1.00 88.69 94 LYS A O 1
ATOM 786 N N . LYS A 1 95 ? 73.643 23.578 -105.878 1.00 90.75 95 LYS A N 1
ATOM 787 C CA . LYS A 1 95 ? 74.177 23.100 -104.599 1.00 90.75 95 LYS A CA 1
ATOM 788 C C . LYS A 1 95 ? 73.560 23.855 -103.420 1.00 90.75 95 LYS A C 1
ATOM 790 O O . LYS A 1 95 ? 73.148 23.217 -102.455 1.00 90.75 95 LYS A O 1
ATOM 795 N N . HIS A 1 96 ? 73.402 25.174 -103.532 1.00 85.69 96 HIS A N 1
ATOM 796 C CA . HIS A 1 96 ? 72.674 25.957 -102.533 1.00 85.69 96 HIS A CA 1
ATOM 797 C C . HIS A 1 96 ? 71.183 25.598 -102.462 1.00 85.69 96 HIS A C 1
ATOM 799 O O . HIS A 1 96 ? 70.650 25.474 -101.364 1.00 85.69 96 HIS A O 1
ATOM 805 N N . LEU A 1 97 ? 70.513 25.341 -103.591 1.00 86.81 97 LEU A N 1
ATOM 806 C CA . LEU A 1 97 ? 69.121 24.871 -103.593 1.00 86.81 97 LEU A CA 1
ATOM 807 C C . LEU A 1 97 ? 68.963 23.502 -102.903 1.00 86.81 97 LEU A C 1
ATOM 809 O O . LEU A 1 97 ? 67.985 23.282 -102.189 1.00 86.81 97 LEU A O 1
ATOM 813 N N . GLU A 1 98 ? 69.917 22.585 -103.073 1.00 88.88 98 GLU A N 1
ATOM 814 C CA . GLU A 1 98 ? 69.941 21.313 -102.345 1.00 88.88 98 GLU A CA 1
ATOM 815 C C . GLU A 1 98 ? 70.198 21.482 -100.842 1.00 88.88 98 GLU A C 1
ATOM 817 O O . GLU A 1 98 ? 69.606 20.759 -100.039 1.00 88.88 98 GLU A O 1
ATOM 822 N N . GLU A 1 99 ? 71.091 22.394 -100.457 1.00 88.94 99 GLU A N 1
ATOM 823 C CA . GLU A 1 99 ? 71.397 22.715 -99.057 1.00 88.94 99 GLU A CA 1
ATOM 824 C C . GLU A 1 99 ? 70.173 23.327 -98.360 1.00 88.94 99 GLU A C 1
ATOM 826 O O . GLU A 1 99 ? 69.731 22.799 -97.339 1.00 88.94 99 GLU A O 1
ATOM 831 N N . GLU A 1 100 ? 69.538 24.328 -98.972 1.00 83.06 100 GLU A N 1
ATOM 832 C CA . GLU A 1 100 ? 68.268 24.910 -98.517 1.00 83.06 100 GLU A CA 1
ATOM 833 C C . GLU A 1 100 ? 67.139 23.872 -98.457 1.00 83.06 100 GLU A C 1
ATOM 835 O O . GLU A 1 100 ? 66.367 23.840 -97.501 1.00 83.06 100 GLU A O 1
ATOM 840 N N . THR A 1 101 ? 67.053 22.956 -99.427 1.00 86.56 101 THR A N 1
ATOM 841 C CA . THR A 1 101 ? 66.044 21.881 -99.402 1.00 86.56 101 THR A CA 1
ATOM 842 C C . THR A 1 101 ? 66.273 20.916 -98.233 1.00 86.56 101 THR A C 1
ATOM 844 O O . THR A 1 101 ? 65.312 20.491 -97.590 1.00 86.56 101 THR A O 1
ATOM 847 N N . LYS A 1 102 ? 67.533 20.597 -97.905 1.00 91.38 102 LYS A N 1
ATOM 848 C CA . LYS A 1 102 ? 67.883 19.769 -96.737 1.00 91.38 102 LYS A CA 1
ATOM 849 C C . LYS A 1 102 ? 67.538 20.493 -95.429 1.00 91.38 102 LYS A C 1
ATOM 851 O O . LYS A 1 102 ? 66.867 19.897 -94.589 1.00 91.38 102 LYS A O 1
ATOM 856 N N . LEU A 1 103 ? 67.905 21.772 -95.294 1.00 89.00 103 LEU A N 1
ATOM 857 C CA . LEU A 1 103 ? 67.595 22.606 -94.122 1.00 89.00 103 LEU A CA 1
ATOM 858 C C . LEU A 1 103 ? 66.085 22.811 -93.925 1.00 89.00 103 LEU A C 1
ATOM 860 O O . LEU A 1 103 ? 65.579 22.702 -92.811 1.00 89.00 103 LEU A O 1
ATOM 864 N N . LYS A 1 104 ? 65.333 23.031 -95.008 1.00 91.50 104 LYS A N 1
ATOM 865 C CA . LYS A 1 104 ? 63.867 23.108 -94.978 1.00 91.50 104 LYS A CA 1
ATOM 866 C C . LYS A 1 104 ? 63.240 21.803 -94.486 1.00 91.50 104 LYS A C 1
ATOM 868 O O . LYS A 1 104 ? 62.292 21.841 -93.704 1.00 91.50 104 LYS A O 1
ATOM 873 N N . ASN A 1 105 ? 63.754 20.655 -94.926 1.00 88.69 105 ASN A N 1
ATOM 874 C CA . ASN A 1 105 ? 63.223 19.354 -94.523 1.00 88.69 105 ASN A CA 1
ATOM 875 C C . ASN A 1 105 ? 63.528 19.043 -93.048 1.00 88.69 105 ASN A C 1
ATOM 877 O O . ASN A 1 105 ? 62.633 18.581 -92.342 1.00 88.69 105 ASN A O 1
ATOM 881 N N . THR A 1 106 ? 64.731 19.349 -92.546 1.00 89.44 106 THR A N 1
ATOM 882 C CA . THR A 1 106 ? 65.045 19.185 -91.114 1.00 89.44 106 THR A CA 1
ATOM 883 C C . THR A 1 106 ? 64.250 20.156 -90.241 1.00 89.44 106 THR A C 1
ATOM 885 O O . THR A 1 106 ? 63.697 19.734 -89.228 1.00 89.44 106 THR A O 1
ATOM 888 N N . ALA A 1 107 ? 64.086 21.416 -90.658 1.00 84.12 107 ALA A N 1
ATOM 889 C CA . ALA A 1 107 ? 63.225 22.379 -89.970 1.00 84.12 107 ALA A CA 1
ATOM 890 C C . ALA A 1 107 ? 61.744 21.949 -89.965 1.00 84.12 107 ALA A C 1
ATOM 892 O O . ALA A 1 107 ? 61.058 22.111 -88.958 1.00 84.12 107 ALA A O 1
ATOM 893 N N . SER A 1 108 ? 61.249 21.353 -91.057 1.00 89.06 108 SER A N 1
ATOM 894 C CA . SER A 1 108 ? 59.879 20.827 -91.127 1.00 89.06 108 SER A CA 1
ATOM 895 C C . SER A 1 108 ? 59.663 19.600 -90.236 1.00 89.06 108 SER A C 1
ATOM 897 O O . SER A 1 108 ? 58.556 19.424 -89.733 1.00 89.06 108 SER A O 1
ATOM 899 N N . LEU A 1 109 ? 60.688 18.763 -90.041 1.00 90.88 109 LEU A N 1
ATOM 900 C CA . LEU A 1 109 ? 60.654 17.639 -89.099 1.00 90.88 109 LEU A CA 1
ATOM 901 C C . LEU A 1 109 ? 60.698 18.132 -87.647 1.00 90.88 109 LEU A C 1
ATOM 903 O O . LEU A 1 109 ? 59.863 17.721 -86.848 1.00 90.88 109 LEU A O 1
ATOM 907 N N . GLY A 1 110 ? 61.583 19.081 -87.321 1.00 88.56 110 GLY A N 1
ATOM 908 C CA . GLY A 1 110 ? 61.613 19.716 -85.998 1.00 88.56 110 GLY A CA 1
ATOM 909 C C . GLY A 1 110 ? 60.281 20.387 -85.642 1.00 88.56 110 GLY A C 1
ATOM 910 O O . GLY A 1 110 ? 59.740 20.160 -84.566 1.00 88.56 110 GLY A O 1
ATOM 911 N N . LEU A 1 111 ? 59.684 21.126 -86.585 1.00 86.75 111 LEU A N 1
ATOM 912 C CA . LEU A 1 111 ? 58.363 21.741 -86.412 1.00 86.75 111 LEU A CA 1
ATOM 913 C C . LEU A 1 111 ? 57.227 20.713 -86.249 1.00 86.75 111 LEU A C 1
ATOM 915 O O . LEU A 1 111 ? 56.214 21.036 -85.632 1.00 86.75 111 LEU A O 1
ATOM 919 N N . ALA A 1 112 ? 57.355 19.505 -86.804 1.00 90.12 112 ALA A N 1
ATOM 920 C CA . ALA A 1 112 ? 56.388 18.431 -86.582 1.00 90.12 112 ALA A CA 1
ATOM 921 C C . ALA A 1 112 ? 56.537 17.834 -85.173 1.00 90.12 112 ALA A C 1
ATOM 923 O O . ALA A 1 112 ? 55.541 17.716 -84.461 1.00 90.12 112 ALA A O 1
ATOM 924 N N . ASN A 1 113 ? 57.771 17.549 -84.745 1.00 90.19 113 ASN A N 1
ATOM 925 C CA . ASN A 1 113 ? 58.059 17.026 -83.409 1.00 90.19 113 ASN A CA 1
ATOM 926 C C . ASN A 1 113 ? 57.596 18.000 -82.318 1.00 90.19 113 ASN A C 1
ATOM 928 O O . ASN A 1 113 ? 56.786 17.623 -81.479 1.00 90.19 113 ASN A O 1
ATOM 932 N N . SER A 1 114 ? 57.989 19.276 -82.388 1.00 85.81 114 SER A N 1
ATOM 933 C CA . SER A 1 114 ? 57.595 20.258 -81.368 1.00 85.81 114 SER A CA 1
ATOM 934 C C . SER A 1 114 ? 56.107 20.609 -81.375 1.00 85.81 114 SER A C 1
ATOM 936 O O . SER A 1 114 ? 55.593 21.095 -80.373 1.00 85.81 114 SER A O 1
ATOM 938 N N . LYS A 1 115 ? 55.373 20.328 -82.460 1.00 90.00 115 LYS A N 1
ATOM 939 C CA . LYS A 1 115 ? 53.901 20.355 -82.430 1.00 90.00 115 LYS A CA 1
ATOM 940 C C . LYS A 1 115 ? 53.328 19.179 -81.649 1.00 90.00 115 LYS A C 1
ATOM 942 O O . LYS A 1 115 ? 52.433 19.397 -80.847 1.00 90.00 115 LYS A O 1
ATOM 947 N N . HIS A 1 116 ? 53.854 17.974 -81.855 1.00 92.00 116 HIS A N 1
ATOM 948 C CA . HIS A 1 116 ? 53.421 16.787 -81.121 1.00 92.00 116 HIS A CA 1
ATOM 949 C C . HIS A 1 116 ? 53.781 16.869 -79.626 1.00 92.00 116 HIS A C 1
ATOM 951 O O . HIS A 1 116 ? 52.972 16.504 -78.782 1.00 92.00 116 HIS A O 1
ATOM 957 N N . GLU A 1 117 ? 54.942 17.437 -79.285 1.00 90.88 117 GLU A N 1
ATOM 958 C CA . GLU A 1 117 ? 55.338 17.745 -77.901 1.00 90.88 117 GLU A CA 1
ATOM 959 C C . GLU A 1 117 ? 54.376 18.755 -77.244 1.00 90.88 117 GLU A C 1
ATOM 961 O O . GLU A 1 117 ? 53.955 18.553 -76.107 1.00 90.88 117 GLU A O 1
ATOM 966 N N . LEU A 1 118 ? 53.977 19.814 -77.964 1.00 87.56 118 LEU A N 1
ATOM 967 C CA . LEU A 1 118 ? 52.979 20.785 -77.491 1.00 87.56 118 LEU A CA 1
ATOM 968 C C . LEU A 1 118 ? 51.573 20.183 -77.337 1.00 87.56 118 LEU A C 1
ATOM 970 O O . LEU A 1 118 ? 50.830 20.613 -76.460 1.00 87.56 118 LEU A O 1
ATOM 974 N N . GLU A 1 119 ? 51.207 19.221 -78.183 1.00 92.31 119 GLU A N 1
ATOM 975 C CA . GLU A 1 119 ? 49.934 18.494 -78.119 1.00 92.31 119 GLU A CA 1
ATOM 976 C C . GLU A 1 119 ? 49.917 17.556 -76.899 1.00 92.31 119 GLU A C 1
ATOM 978 O O . GLU A 1 119 ? 49.036 17.669 -76.055 1.00 92.31 119 GLU A O 1
ATOM 983 N N . LEU A 1 120 ? 50.977 16.767 -76.691 1.00 94.06 120 LEU A N 1
ATOM 984 C CA . LEU A 1 120 ? 51.129 15.888 -75.524 1.00 94.06 120 LEU A CA 1
ATOM 985 C C . LEU A 1 120 ? 51.137 16.651 -74.184 1.00 94.06 120 LEU A C 1
ATOM 987 O O . LEU A 1 120 ? 50.492 16.231 -73.225 1.00 94.06 120 LEU A O 1
ATOM 991 N N . VAL A 1 121 ? 51.851 17.780 -74.104 1.00 88.81 121 VAL A N 1
ATOM 992 C CA . VAL A 1 121 ? 51.871 18.636 -72.898 1.00 88.81 121 VAL A CA 1
ATOM 993 C C . VAL A 1 121 ? 50.514 19.307 -72.663 1.00 88.81 121 VAL A C 1
ATOM 995 O O . VAL A 1 121 ? 50.156 19.599 -71.520 1.00 88.81 121 VAL A O 1
ATOM 998 N N . ARG A 1 122 ? 49.738 19.544 -73.725 1.00 92.06 122 ARG A N 1
ATOM 999 C CA . ARG A 1 122 ? 48.379 20.066 -73.612 1.00 92.06 122 ARG A CA 1
ATOM 1000 C C . ARG A 1 122 ? 47.417 19.010 -73.076 1.00 92.06 122 ARG A C 1
ATOM 1002 O O . ARG A 1 122 ? 46.669 19.331 -72.159 1.00 92.06 122 ARG A O 1
ATOM 1009 N N . ASP A 1 123 ? 47.461 17.788 -73.595 1.00 92.62 123 ASP A N 1
ATOM 1010 C CA . ASP A 1 123 ? 46.596 16.696 -73.135 1.00 92.62 123 ASP A CA 1
ATOM 1011 C C . ASP A 1 123 ? 46.820 16.430 -71.633 1.00 92.62 123 ASP A C 1
ATOM 1013 O O . ASP A 1 123 ? 45.866 16.407 -70.859 1.00 92.62 123 ASP A O 1
ATOM 1017 N N . GLN A 1 124 ? 48.083 16.398 -71.187 1.00 89.38 124 GLN A N 1
ATOM 1018 C CA . GLN A 1 124 ? 48.452 16.301 -69.764 1.00 89.38 124 GLN A CA 1
ATOM 1019 C C . GLN A 1 124 ? 47.922 17.470 -68.910 1.00 89.38 124 GLN A C 1
ATOM 1021 O O . GLN A 1 124 ? 47.539 17.280 -67.755 1.00 89.38 124 GLN A O 1
ATOM 1026 N N . LEU A 1 125 ? 47.894 18.693 -69.454 1.00 87.06 125 LEU A N 1
ATOM 1027 C CA . LEU A 1 125 ? 47.339 19.861 -68.762 1.00 87.06 125 LEU A CA 1
ATOM 1028 C C . LEU A 1 125 ? 45.807 19.803 -68.661 1.00 87.06 125 LEU A C 1
ATOM 1030 O O . LEU A 1 125 ? 45.247 20.294 -67.679 1.00 87.06 125 LEU A O 1
ATOM 1034 N N . GLU A 1 126 ? 45.131 19.231 -69.659 1.00 92.19 126 GLU A N 1
ATOM 1035 C CA . GLU A 1 126 ? 43.681 19.028 -69.632 1.00 92.19 126 GLU A CA 1
ATOM 1036 C C . GLU A 1 126 ? 43.318 17.895 -68.643 1.00 92.19 126 GLU A C 1
ATOM 1038 O O . GLU A 1 126 ? 42.473 18.127 -67.775 1.00 92.19 126 GLU A O 1
ATOM 1043 N N . GLU A 1 127 ? 44.049 16.770 -68.626 1.00 91.81 127 GLU A N 1
ATOM 1044 C CA . GLU A 1 127 ? 43.914 15.699 -67.614 1.00 91.81 127 GLU A CA 1
ATOM 1045 C C . GLU A 1 127 ? 44.106 16.208 -66.168 1.00 91.81 127 GLU A C 1
ATOM 1047 O O . GLU A 1 127 ? 43.266 15.955 -65.300 1.00 91.81 127 GLU A O 1
ATOM 1052 N N . GLU A 1 128 ? 45.164 16.976 -65.883 1.00 84.75 128 GLU A N 1
ATOM 1053 C CA . GLU A 1 128 ? 45.417 17.496 -64.525 1.00 84.75 128 GLU A CA 1
ATOM 1054 C C . GLU A 1 128 ? 44.458 18.622 -64.104 1.00 84.75 128 GLU A C 1
ATOM 1056 O O . GLU A 1 128 ? 44.234 18.872 -62.914 1.00 84.75 128 GLU A O 1
ATOM 1061 N N . GLN A 1 129 ? 43.842 19.314 -65.062 1.00 86.19 129 GLN A N 1
ATOM 1062 C CA . GLN A 1 129 ? 42.778 20.270 -64.765 1.00 86.19 129 GLN A CA 1
ATOM 1063 C C . GLN A 1 129 ? 41.448 19.549 -64.471 1.00 86.19 129 GLN A C 1
ATOM 1065 O O . GLN A 1 129 ? 40.691 20.027 -63.616 1.00 86.19 129 GLN A O 1
ATOM 1070 N N . GLU A 1 130 ? 41.182 18.390 -65.087 1.00 91.50 130 GLU A N 1
ATOM 1071 C CA . GLU A 1 130 ? 40.069 17.511 -64.707 1.00 91.50 130 GLU A CA 1
ATOM 1072 C C . GLU A 1 130 ? 40.294 16.874 -63.324 1.00 91.50 130 GLU A C 1
ATOM 1074 O O . GLU A 1 130 ? 39.420 17.019 -62.461 1.00 91.50 130 GLU A O 1
ATOM 1079 N N . SER A 1 131 ? 41.475 16.290 -63.057 1.00 87.69 131 SER A N 1
ATOM 1080 C CA . SER A 1 131 ? 41.842 15.651 -61.772 1.00 87.69 131 SER A CA 1
ATOM 1081 C C . SER A 1 131 ? 41.597 16.592 -60.577 1.00 87.69 131 SER A C 1
ATOM 1083 O O . SER A 1 131 ? 40.911 16.274 -59.598 1.00 87.69 131 SER A O 1
ATOM 1085 N N . LYS A 1 132 ? 42.066 17.833 -60.714 1.00 92.31 132 LYS A N 1
ATOM 1086 C CA . LYS A 1 132 ? 41.887 18.943 -59.777 1.00 92.31 132 LYS A CA 1
ATOM 1087 C C . LYS A 1 132 ? 40.423 19.343 -59.595 1.00 92.31 132 LYS A C 1
ATOM 1089 O O . LYS A 1 132 ? 40.021 19.678 -58.478 1.00 92.31 132 LYS A O 1
ATOM 1094 N N . SER A 1 133 ? 39.619 19.308 -60.659 1.00 90.06 133 SER A N 1
ATOM 1095 C CA . SER A 1 133 ? 38.184 19.608 -60.583 1.00 90.06 133 SER A CA 1
ATOM 1096 C C . SER A 1 133 ? 37.419 18.539 -59.789 1.00 90.06 133 SER A C 1
ATOM 1098 O O . SER A 1 133 ? 36.561 18.877 -58.964 1.00 90.06 133 SER A O 1
ATOM 1100 N N . GLU A 1 134 ? 37.788 17.263 -59.943 1.00 90.88 134 GLU A N 1
ATOM 1101 C CA . GLU A 1 134 ? 37.218 16.157 -59.172 1.00 90.88 134 GLU A CA 1
ATOM 1102 C C . GLU A 1 134 ? 37.589 16.253 -57.691 1.00 90.88 134 GLU A C 1
ATOM 1104 O O . GLU A 1 134 ? 36.711 16.166 -56.827 1.00 90.88 134 GLU A O 1
ATOM 1109 N N . LEU A 1 135 ? 38.863 16.525 -57.385 1.00 88.94 135 LEU A N 1
ATOM 1110 C CA . LEU A 1 135 ? 39.335 16.753 -56.017 1.00 88.94 135 LEU A CA 1
ATOM 1111 C C . LEU A 1 135 ? 38.612 17.937 -55.358 1.00 88.94 135 LEU A C 1
ATOM 1113 O O . LEU A 1 135 ? 38.153 17.826 -54.219 1.00 88.94 135 LEU A O 1
ATOM 1117 N N . GLN A 1 136 ? 38.420 19.048 -56.076 1.00 89.81 136 GLN A N 1
ATOM 1118 C CA . GLN A 1 136 ? 37.665 20.200 -55.573 1.00 89.81 136 GLN A CA 1
ATOM 1119 C C . GLN A 1 136 ? 36.186 19.851 -55.314 1.00 89.81 136 GLN A C 1
ATOM 1121 O O . GLN A 1 136 ? 35.602 20.305 -54.321 1.00 89.81 136 GLN A O 1
ATOM 1126 N N . ARG A 1 137 ? 35.578 18.994 -56.146 1.00 93.88 137 ARG A N 1
ATOM 1127 C CA . ARG A 1 137 ? 34.210 18.485 -55.949 1.00 93.88 137 ARG A CA 1
ATOM 1128 C C . ARG A 1 137 ? 34.110 17.534 -54.752 1.00 93.88 137 ARG A C 1
ATOM 1130 O O . ARG A 1 137 ? 33.139 17.613 -53.998 1.00 93.88 137 ARG A O 1
ATOM 1137 N N . LEU A 1 138 ? 35.116 16.685 -54.536 1.00 90.94 138 LEU A N 1
ATOM 1138 C CA . LEU A 1 138 ? 35.203 15.778 -53.389 1.00 90.94 138 LEU A CA 1
ATOM 1139 C C . LEU A 1 138 ? 35.377 16.548 -52.072 1.00 90.94 138 LEU A C 1
ATOM 1141 O O . LEU A 1 138 ? 34.624 16.310 -51.130 1.00 90.94 138 LEU A O 1
ATOM 1145 N N . VAL A 1 139 ? 36.290 17.523 -52.022 1.00 89.25 139 VAL A N 1
ATOM 1146 C CA . VAL A 1 139 ? 36.476 18.418 -50.863 1.00 89.25 139 VAL A CA 1
ATOM 1147 C C . VAL A 1 139 ? 35.188 19.183 -50.547 1.00 89.25 139 VAL A C 1
ATOM 1149 O O . VAL A 1 139 ? 34.803 19.293 -49.384 1.00 89.25 139 VAL A O 1
ATOM 1152 N N . SER A 1 140 ? 34.476 19.663 -51.570 1.00 91.31 140 SER A N 1
ATOM 1153 C CA . SER A 1 140 ? 33.180 20.332 -51.390 1.00 91.31 140 SER A CA 1
ATOM 1154 C C . SER A 1 140 ? 32.139 19.401 -50.757 1.00 91.31 140 SER A C 1
ATOM 1156 O O . SER A 1 140 ? 31.472 19.794 -49.799 1.00 91.31 140 SER A O 1
ATOM 1158 N N . ARG A 1 141 ? 32.045 18.146 -51.223 1.00 93.75 141 ARG A N 1
ATOM 1159 C CA . ARG A 1 141 ? 31.153 17.129 -50.643 1.00 93.75 141 ARG A CA 1
ATOM 1160 C C . ARG A 1 141 ? 31.514 16.823 -49.187 1.00 93.75 141 ARG A C 1
ATOM 1162 O O . ARG A 1 141 ? 30.651 16.945 -48.320 1.00 93.75 141 ARG A O 1
ATOM 1169 N N . LEU A 1 142 ? 32.778 16.507 -48.906 1.00 88.88 142 LEU A N 1
ATOM 1170 C CA . LEU A 1 142 ? 33.252 16.188 -47.555 1.00 88.88 142 LEU A CA 1
ATOM 1171 C C . LEU A 1 142 ? 33.006 17.344 -46.573 1.00 88.88 142 LEU A C 1
ATOM 1173 O O . LEU A 1 142 ? 32.593 17.103 -45.443 1.00 88.88 142 LEU A O 1
ATOM 1177 N N . ASN A 1 143 ? 33.164 18.600 -47.005 1.00 88.81 143 ASN A N 1
ATOM 1178 C CA . ASN A 1 143 ? 32.814 19.764 -46.187 1.00 88.81 143 ASN A CA 1
ATOM 1179 C C . ASN A 1 143 ? 31.307 19.841 -45.882 1.00 88.81 143 ASN A C 1
ATOM 1181 O O . ASN A 1 143 ? 30.938 20.129 -44.742 1.00 88.81 143 ASN A O 1
ATOM 1185 N N . THR A 1 144 ? 30.428 19.549 -46.852 1.00 93.06 144 THR A N 1
ATOM 1186 C CA . THR A 1 144 ? 28.978 19.489 -46.583 1.00 93.06 144 THR A CA 1
ATOM 1187 C C . THR A 1 144 ? 28.615 18.347 -45.635 1.00 93.06 144 THR A C 1
ATOM 1189 O O . THR A 1 144 ? 27.878 18.572 -44.678 1.00 93.06 144 THR A O 1
ATOM 1192 N N . GLU A 1 145 ? 29.189 17.155 -45.815 1.00 90.81 145 GLU A N 1
ATOM 1193 C CA . GLU A 1 145 ? 28.977 16.009 -44.924 1.00 90.81 145 GLU A CA 1
ATOM 1194 C C . GLU A 1 145 ? 29.425 16.340 -43.494 1.00 90.81 145 GLU A C 1
ATOM 1196 O O . GLU A 1 145 ? 28.639 16.197 -42.557 1.00 90.81 145 GLU A O 1
ATOM 1201 N N . LEU A 1 146 ? 30.633 16.888 -43.325 1.00 86.50 146 LEU A N 1
ATOM 1202 C CA . LEU A 1 146 ? 31.187 17.316 -42.037 1.00 86.50 146 LEU A CA 1
ATOM 1203 C C . LEU A 1 146 ? 30.301 18.387 -41.375 1.00 86.50 146 LEU A C 1
ATOM 1205 O O . LEU A 1 146 ? 30.050 18.320 -40.170 1.00 86.50 146 LEU A O 1
ATOM 1209 N N . SER A 1 147 ? 29.748 19.322 -42.154 1.00 89.81 147 SER A N 1
ATOM 1210 C CA . SER A 1 147 ? 28.772 20.299 -41.657 1.00 89.81 147 SER A CA 1
ATOM 1211 C C . SER A 1 147 ? 27.465 19.645 -41.188 1.00 89.81 147 SER A C 1
ATOM 1213 O O . SER A 1 147 ? 26.948 20.029 -40.139 1.00 89.81 147 SER A O 1
ATOM 1215 N N . THR A 1 148 ? 26.937 18.643 -41.905 1.00 88.31 148 THR A N 1
ATOM 1216 C CA . THR A 1 148 ? 25.738 17.911 -41.448 1.00 88.31 148 THR A CA 1
ATOM 1217 C C . THR A 1 148 ? 26.005 17.067 -40.205 1.00 88.31 148 THR A C 1
ATOM 1219 O O . THR A 1 148 ? 25.146 17.002 -39.331 1.00 88.31 148 THR A O 1
ATOM 1222 N N . TRP A 1 149 ? 27.193 16.466 -40.076 1.00 84.56 149 TRP A N 1
ATOM 1223 C CA . TRP A 1 149 ? 27.580 15.733 -38.871 1.00 84.56 149 TRP A CA 1
ATOM 1224 C C . TRP A 1 149 ? 27.721 16.660 -37.668 1.00 84.56 149 TRP A C 1
ATOM 1226 O O . TRP A 1 149 ? 27.170 16.345 -36.620 1.00 84.56 149 TRP A O 1
ATOM 1236 N N . ARG A 1 150 ? 28.369 17.826 -37.816 1.00 85.62 150 ARG A N 1
ATOM 1237 C CA . ARG A 1 150 ? 28.410 18.852 -36.758 1.00 85.62 150 ARG A CA 1
ATOM 1238 C C . ARG A 1 150 ? 27.008 19.253 -36.314 1.00 85.62 150 ARG A C 1
ATOM 1240 O O . ARG A 1 150 ? 26.717 19.143 -35.133 1.00 85.62 150 ARG A O 1
ATOM 1247 N N . SER A 1 151 ? 26.137 19.617 -37.259 1.00 83.94 151 SER A N 1
ATOM 1248 C CA . SER A 1 151 ? 24.760 20.015 -36.945 1.00 83.94 151 SER A CA 1
ATOM 1249 C C . SER A 1 151 ? 23.986 18.918 -36.212 1.00 83.94 151 SER A C 1
ATOM 1251 O O . SER A 1 151 ? 23.290 19.243 -35.262 1.00 83.94 151 SER A O 1
ATOM 1253 N N . LYS A 1 152 ? 24.121 17.644 -36.613 1.00 85.88 152 LYS A N 1
ATOM 1254 C CA . LYS A 1 152 ? 23.479 16.506 -35.930 1.00 85.88 152 LYS A CA 1
ATOM 1255 C C . LYS A 1 152 ? 24.036 16.279 -34.528 1.00 85.88 152 LYS A C 1
ATOM 1257 O O . LYS A 1 152 ? 23.272 16.113 -33.592 1.00 85.88 152 LYS A O 1
ATOM 1262 N N . TYR A 1 153 ? 25.358 16.280 -34.358 1.00 77.94 153 TYR A N 1
ATOM 1263 C CA . TYR A 1 153 ? 25.951 16.120 -33.028 1.00 77.94 153 TYR A CA 1
ATOM 1264 C C . TYR A 1 153 ? 25.590 17.282 -32.097 1.00 77.94 153 TYR A C 1
ATOM 1266 O O . TYR A 1 153 ? 25.390 17.055 -30.910 1.00 77.94 153 TYR A O 1
ATOM 1274 N N . GLU A 1 154 ? 25.464 18.498 -32.625 1.00 81.50 154 GLU A N 1
ATOM 1275 C CA . GLU A 1 154 ? 25.029 19.674 -31.874 1.00 81.50 154 GLU A CA 1
ATOM 1276 C C . GLU A 1 154 ? 23.542 19.577 -31.484 1.00 81.50 154 GLU A C 1
ATOM 1278 O O . GLU A 1 154 ? 23.230 19.695 -30.301 1.00 81.50 154 GLU A O 1
ATOM 1283 N N . THR A 1 155 ? 22.628 19.256 -32.413 1.00 82.38 155 THR A N 1
ATOM 1284 C CA . THR A 1 155 ? 21.198 19.080 -32.086 1.00 82.38 155 THR A CA 1
ATOM 1285 C C . THR A 1 155 ? 20.948 17.898 -31.161 1.00 82.38 155 THR A C 1
ATOM 1287 O O . THR A 1 155 ? 20.273 18.042 -30.143 1.00 82.38 155 THR A O 1
ATOM 1290 N N . ASP A 1 156 ? 21.498 16.731 -31.485 1.00 81.62 156 ASP A N 1
ATOM 1291 C CA . ASP A 1 156 ? 21.126 15.474 -30.841 1.00 81.62 156 ASP A CA 1
ATOM 1292 C C . ASP A 1 156 ? 21.746 15.374 -29.440 1.00 81.62 156 ASP A C 1
ATOM 1294 O O . ASP A 1 156 ? 21.124 14.818 -28.532 1.00 81.62 156 ASP A O 1
ATOM 1298 N N . ALA A 1 157 ? 22.935 15.956 -29.221 1.00 76.56 157 ALA A N 1
ATOM 1299 C CA . ALA A 1 157 ? 23.514 16.063 -27.882 1.00 76.56 157 ALA A CA 1
ATOM 1300 C C . ALA A 1 157 ? 22.760 17.079 -27.013 1.00 76.56 157 ALA A C 1
ATOM 1302 O O . ALA A 1 157 ? 22.470 16.761 -25.859 1.00 76.56 157 ALA A O 1
ATOM 1303 N N . ILE A 1 158 ? 22.394 18.253 -27.553 1.00 81.25 158 ILE A N 1
ATOM 1304 C CA . ILE A 1 158 ? 21.601 19.251 -26.816 1.00 81.25 158 ILE A CA 1
ATOM 1305 C C . ILE A 1 158 ? 20.251 18.648 -26.416 1.00 81.25 158 ILE A C 1
ATOM 1307 O O . ILE A 1 158 ? 19.950 18.606 -25.222 1.00 81.25 158 ILE A O 1
ATOM 1311 N N . MET A 1 159 ? 19.504 18.066 -27.363 1.00 81.88 159 MET A N 1
ATOM 1312 C CA . MET A 1 159 ? 18.222 17.412 -27.078 1.00 81.88 159 MET A CA 1
ATOM 1313 C C . MET A 1 159 ? 18.367 16.301 -26.032 1.00 81.88 159 MET A C 1
ATOM 1315 O O . MET A 1 159 ? 17.576 16.243 -25.094 1.00 81.88 159 MET A O 1
ATOM 1319 N N . ARG A 1 160 ? 19.407 15.458 -26.115 1.00 79.12 160 ARG A N 1
ATOM 1320 C CA . ARG A 1 160 ? 19.661 14.424 -25.095 1.00 79.12 160 ARG A CA 1
ATOM 1321 C C . ARG A 1 160 ? 19.992 14.999 -23.719 1.00 79.12 160 ARG A C 1
ATOM 1323 O O . ARG A 1 160 ? 19.596 14.402 -22.721 1.00 79.12 160 ARG A O 1
ATOM 1330 N N . THR A 1 161 ? 20.681 16.139 -23.631 1.00 79.19 161 THR A N 1
ATOM 1331 C CA . THR A 1 161 ? 20.889 16.816 -22.338 1.00 79.19 161 THR A CA 1
ATOM 1332 C C . THR A 1 161 ? 19.618 17.477 -21.801 1.00 79.19 161 THR A C 1
ATOM 1334 O O . THR A 1 161 ? 19.384 17.417 -20.596 1.00 79.19 161 THR A O 1
ATOM 1337 N N . GLU A 1 162 ? 18.758 18.025 -22.664 1.00 84.81 162 GLU A N 1
ATOM 1338 C CA . GLU A 1 162 ? 17.458 18.586 -22.273 1.00 84.81 162 GLU A CA 1
ATOM 1339 C C . GLU A 1 162 ? 16.487 17.495 -21.788 1.00 84.81 162 GLU A C 1
ATOM 1341 O O . GLU A 1 162 ? 15.908 17.635 -20.711 1.00 84.81 162 GLU A O 1
ATOM 1346 N N . GLU A 1 163 ? 16.378 16.368 -22.506 1.00 84.94 163 GLU A N 1
ATOM 1347 C CA . GLU A 1 163 ? 15.629 15.173 -22.078 1.00 84.94 163 GLU A CA 1
ATOM 1348 C C . GLU A 1 163 ? 16.087 14.683 -20.692 1.00 84.94 163 GLU A C 1
ATOM 1350 O O . GLU A 1 163 ? 15.263 14.329 -19.842 1.00 84.94 163 GLU A O 1
ATOM 1355 N N . LEU A 1 164 ? 17.402 14.680 -20.443 1.00 83.38 164 LEU A N 1
ATOM 1356 C CA . LEU A 1 164 ? 17.996 14.196 -19.197 1.00 83.38 164 LEU A CA 1
ATOM 1357 C C . LEU A 1 164 ? 17.777 15.177 -18.03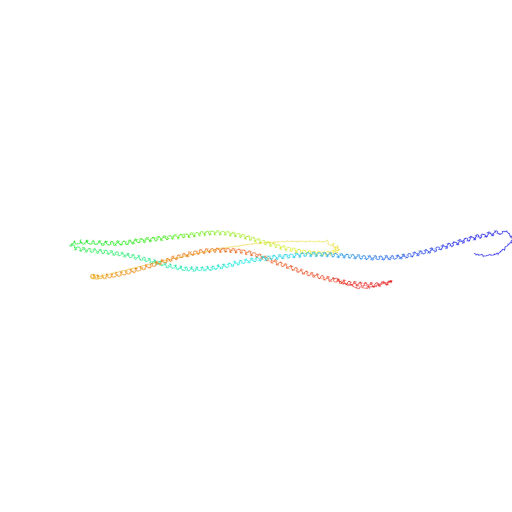4 1.00 83.38 164 LEU A C 1
ATOM 1359 O O . LEU A 1 164 ? 17.403 14.738 -16.945 1.00 83.38 164 LEU A O 1
ATOM 1363 N N . GLU A 1 165 ? 17.926 16.488 -18.242 1.00 86.81 165 GLU A N 1
ATOM 1364 C CA . GLU A 1 165 ? 17.591 17.497 -17.224 1.00 86.81 165 GLU A CA 1
ATOM 1365 C C . GLU A 1 165 ? 16.082 17.552 -16.934 1.00 86.81 165 GLU A C 1
ATOM 1367 O O . GLU A 1 165 ? 15.683 17.689 -15.775 1.00 86.81 165 GLU A O 1
ATOM 1372 N N . GLU A 1 166 ? 15.214 17.364 -17.933 1.00 89.25 166 GLU A N 1
ATOM 1373 C CA . GLU A 1 166 ? 13.771 17.299 -17.695 1.00 89.25 166 GLU A CA 1
ATOM 1374 C C . GLU A 1 166 ? 13.379 16.015 -16.939 1.00 89.25 166 GLU A C 1
ATOM 1376 O O . GLU A 1 166 ? 12.567 16.065 -16.009 1.00 89.25 166 GLU A O 1
ATOM 1381 N N . ALA A 1 167 ? 13.998 14.871 -17.255 1.00 86.50 167 ALA A N 1
ATOM 1382 C CA . ALA A 1 167 ? 13.835 13.629 -16.498 1.00 86.50 167 ALA A CA 1
ATOM 1383 C C . ALA A 1 167 ? 14.345 13.767 -15.051 1.00 86.50 167 ALA A C 1
ATOM 1385 O O . ALA A 1 167 ? 13.661 13.364 -14.110 1.00 86.50 167 ALA A O 1
ATOM 1386 N N . LYS A 1 168 ? 15.502 14.405 -14.852 1.00 89.25 168 LYS A N 1
ATOM 1387 C CA . LYS A 1 168 ? 16.083 14.731 -13.540 1.00 89.25 168 LYS A CA 1
ATOM 1388 C C . LYS A 1 168 ? 15.177 15.663 -12.729 1.00 89.25 168 LYS A C 1
ATOM 1390 O O . LYS A 1 168 ? 14.966 15.418 -11.544 1.00 89.25 168 LYS A O 1
ATOM 1395 N N . LYS A 1 169 ? 14.548 16.660 -13.360 1.00 93.00 169 LYS A N 1
ATOM 1396 C CA . LYS A 1 169 ? 13.542 17.538 -12.734 1.00 93.00 169 LYS A CA 1
ATOM 1397 C C . LYS A 1 169 ? 12.259 16.785 -12.347 1.00 93.00 169 LYS A C 1
ATOM 1399 O O . LYS A 1 169 ? 11.716 17.014 -11.265 1.00 93.00 169 LYS A O 1
ATOM 1404 N N . LYS A 1 170 ? 11.801 15.851 -13.190 1.00 92.25 170 LYS A N 1
ATOM 1405 C CA . LYS A 1 170 ? 10.669 14.938 -12.914 1.00 92.25 170 LYS A CA 1
ATOM 1406 C C . LYS A 1 170 ? 10.982 13.913 -11.814 1.00 92.25 170 LYS A C 1
ATOM 1408 O O . LYS A 1 170 ? 10.071 13.455 -11.133 1.00 92.25 170 LYS A O 1
ATOM 1413 N N . LEU A 1 171 ? 12.251 13.553 -11.616 1.00 84.88 171 LEU A N 1
ATOM 1414 C CA . LEU A 1 171 ? 12.688 12.733 -10.483 1.00 84.88 171 LEU A CA 1
ATOM 1415 C C . LEU A 1 171 ? 12.784 13.558 -9.194 1.00 84.88 171 LEU A C 1
ATOM 1417 O O . LEU A 1 171 ? 12.260 13.123 -8.178 1.00 84.88 171 LEU A O 1
ATOM 1421 N N . ALA A 1 172 ? 13.372 14.757 -9.236 1.00 89.94 172 ALA A N 1
ATOM 1422 C CA . ALA A 1 172 ? 13.499 15.634 -8.068 1.00 89.94 172 ALA A CA 1
ATOM 1423 C C . ALA A 1 172 ? 12.136 16.020 -7.464 1.00 89.94 172 ALA A C 1
ATOM 1425 O O . ALA A 1 172 ? 11.955 15.941 -6.254 1.00 89.94 172 ALA A O 1
ATOM 1426 N N . THR A 1 173 ? 11.155 16.356 -8.307 1.00 92.88 173 THR A N 1
ATOM 1427 C CA . THR A 1 173 ? 9.771 16.625 -7.866 1.00 92.88 173 THR A CA 1
ATOM 1428 C C . THR A 1 173 ? 9.126 15.405 -7.206 1.00 92.88 173 THR A C 1
ATOM 1430 O O . THR A 1 173 ? 8.571 15.530 -6.122 1.00 92.88 173 THR A O 1
ATOM 1433 N N . ARG A 1 174 ? 9.285 14.205 -7.779 1.00 89.38 174 ARG A N 1
ATOM 1434 C CA . ARG A 1 174 ? 8.775 12.958 -7.179 1.00 89.38 174 ARG A CA 1
ATOM 1435 C C . ARG A 1 174 ? 9.496 12.534 -5.896 1.00 89.38 174 ARG A C 1
ATOM 1437 O O . ARG A 1 174 ? 8.909 11.808 -5.098 1.00 89.38 174 ARG A O 1
ATOM 1444 N N . VAL A 1 175 ? 10.750 12.949 -5.698 1.00 88.75 175 VAL A N 1
ATOM 1445 C CA . VAL A 1 175 ? 11.458 12.788 -4.417 1.00 88.75 175 VAL A CA 1
ATOM 1446 C C . VAL A 1 175 ? 10.851 13.724 -3.375 1.00 88.75 175 VAL A C 1
ATOM 1448 O O . VAL A 1 175 ? 10.452 13.239 -2.323 1.00 88.75 175 VAL A O 1
ATOM 1451 N N . GLN A 1 176 ? 10.660 15.007 -3.700 1.00 91.69 176 GLN A N 1
ATOM 1452 C CA . GLN A 1 176 ? 10.018 15.968 -2.797 1.00 91.69 176 GLN A CA 1
ATOM 1453 C C . GLN A 1 176 ? 8.587 15.537 -2.411 1.00 91.69 176 GLN A C 1
ATOM 1455 O O . GLN A 1 176 ? 8.250 15.521 -1.232 1.00 91.69 176 GLN A O 1
ATOM 1460 N N . GLU A 1 177 ? 7.762 15.106 -3.373 1.00 92.12 177 GLU A N 1
ATOM 1461 C CA . GLU A 1 177 ? 6.415 14.563 -3.114 1.00 92.12 177 GLU A CA 1
ATOM 1462 C C . GLU A 1 177 ? 6.447 13.357 -2.152 1.00 92.12 177 GLU A C 1
ATOM 1464 O O . GLU A 1 177 ? 5.577 13.211 -1.288 1.00 92.12 177 GLU A O 1
ATOM 1469 N N . ALA A 1 178 ? 7.459 12.489 -2.276 1.00 84.69 178 ALA A N 1
ATOM 1470 C CA . ALA A 1 178 ? 7.639 11.346 -1.388 1.00 84.69 178 ALA A CA 1
ATOM 1471 C C . ALA A 1 178 ? 8.106 11.771 0.016 1.00 84.69 178 ALA A C 1
ATOM 1473 O O . ALA A 1 178 ? 7.581 11.255 1.003 1.00 84.69 178 ALA A O 1
ATOM 1474 N N . GLU A 1 179 ? 9.032 12.727 0.116 1.00 88.75 179 GLU A N 1
ATOM 1475 C CA . GLU A 1 179 ? 9.519 13.300 1.379 1.00 88.75 179 GLU A CA 1
ATOM 1476 C C . GLU A 1 179 ? 8.385 13.998 2.149 1.00 88.75 179 GLU A C 1
ATOM 1478 O O . GLU A 1 179 ? 8.156 13.678 3.316 1.00 88.75 179 GLU A O 1
ATOM 1483 N N . GLU A 1 180 ? 7.586 14.839 1.485 1.00 93.56 180 GLU A N 1
ATOM 1484 C CA . GLU A 1 180 ? 6.395 15.475 2.070 1.00 93.56 180 GLU A CA 1
ATOM 1485 C C . GLU A 1 180 ? 5.371 14.429 2.554 1.00 93.56 180 GLU A C 1
ATOM 1487 O O . GLU A 1 180 ? 4.832 14.535 3.661 1.00 93.56 180 GLU A O 1
ATOM 1492 N N . SER A 1 181 ? 5.140 13.359 1.779 1.00 88.75 181 SER A N 1
ATOM 1493 C CA . SER A 1 181 ? 4.252 12.263 2.202 1.00 88.75 181 SER A CA 1
ATOM 1494 C C . SER A 1 181 ? 4.783 11.502 3.428 1.00 88.75 181 SER A C 1
ATOM 1496 O O . SER A 1 181 ? 4.004 11.101 4.300 1.00 88.75 181 SER A O 1
ATOM 1498 N N . MET A 1 182 ? 6.108 11.354 3.537 1.00 90.31 182 MET A N 1
ATOM 1499 C CA . MET A 1 182 ? 6.776 10.714 4.667 1.00 90.31 182 MET A CA 1
ATOM 1500 C C . MET A 1 182 ? 6.680 11.577 5.929 1.00 90.31 182 MET A C 1
ATOM 1502 O O . MET A 1 182 ? 6.385 11.039 6.996 1.00 90.31 182 MET A O 1
ATOM 1506 N N . GLU A 1 183 ? 6.854 12.899 5.835 1.00 92.38 183 GLU A N 1
ATOM 1507 C CA . GLU A 1 183 ? 6.671 13.803 6.980 1.00 92.38 183 GLU A CA 1
ATOM 1508 C C . GLU A 1 183 ? 5.227 13.781 7.504 1.00 92.38 183 GLU A C 1
ATOM 1510 O O . GLU A 1 183 ? 5.005 13.693 8.716 1.00 92.38 183 GLU A O 1
ATOM 1515 N N . VAL A 1 184 ? 4.232 13.768 6.609 1.00 92.88 184 VAL A N 1
ATOM 1516 C CA . VAL A 1 184 ? 2.815 13.632 6.988 1.00 92.88 184 VAL A CA 1
ATOM 1517 C C . VAL A 1 184 ? 2.552 12.292 7.688 1.00 92.88 184 VAL A C 1
ATOM 1519 O O . VAL A 1 184 ? 1.864 12.261 8.715 1.00 92.88 184 VAL A O 1
ATOM 1522 N N . ALA A 1 185 ? 3.128 11.188 7.201 1.00 84.94 185 ALA A N 1
ATOM 1523 C CA . ALA A 1 185 ? 3.034 9.886 7.863 1.00 84.94 185 ALA A CA 1
ATOM 1524 C C . ALA A 1 185 ? 3.717 9.888 9.246 1.00 84.94 185 ALA A C 1
ATOM 1526 O O . ALA A 1 185 ? 3.120 9.439 10.227 1.00 84.94 185 ALA A O 1
ATOM 1527 N N . GLN A 1 186 ? 4.915 10.469 9.360 1.00 88.81 186 GLN A N 1
ATOM 1528 C CA . GLN A 1 186 ? 5.671 10.619 10.610 1.00 88.81 186 GLN A CA 1
ATOM 1529 C C . GLN A 1 186 ? 4.890 11.442 11.655 1.00 88.81 186 GLN A C 1
ATOM 1531 O O . GLN A 1 186 ? 4.828 11.082 12.837 1.00 88.81 186 GLN A O 1
ATOM 1536 N N . ALA A 1 187 ? 4.220 12.516 11.225 1.00 92.81 187 ALA A N 1
ATOM 1537 C CA . ALA A 1 187 ? 3.321 13.308 12.062 1.00 92.81 187 ALA A CA 1
ATOM 1538 C C . ALA A 1 187 ? 2.086 12.500 12.510 1.00 92.81 187 ALA A C 1
ATOM 1540 O O . ALA A 1 187 ? 1.717 12.531 13.689 1.00 92.81 187 ALA A O 1
ATOM 1541 N N . LYS A 1 188 ? 1.478 11.713 11.608 1.00 93.44 188 LYS A N 1
ATOM 1542 C CA . LYS A 1 188 ? 0.344 10.826 11.928 1.00 93.44 188 LYS A CA 1
ATOM 1543 C C . LYS A 1 188 ? 0.762 9.781 12.978 1.00 93.44 188 LYS A C 1
ATOM 1545 O O . LYS A 1 188 ? 0.111 9.690 14.020 1.00 93.44 188 LYS A O 1
ATOM 1550 N N . CYS A 1 189 ? 1.897 9.102 12.792 1.00 87.44 189 CYS A N 1
ATOM 1551 C CA . CYS A 1 189 ? 2.461 8.132 13.739 1.00 87.44 189 CYS A CA 1
ATOM 1552 C C . CYS A 1 189 ? 2.774 8.744 15.114 1.00 87.44 189 CYS A C 1
ATOM 1554 O O . CYS A 1 189 ? 2.285 8.253 16.130 1.00 87.44 189 CYS A O 1
ATOM 1556 N N . THR A 1 190 ? 3.507 9.861 15.175 1.00 92.56 190 THR A N 1
ATOM 1557 C CA . THR A 1 190 ? 3.829 10.520 16.460 1.00 92.56 190 THR A CA 1
ATOM 1558 C C . THR A 1 190 ? 2.598 11.082 17.183 1.00 92.56 190 THR A C 1
ATOM 1560 O O . THR A 1 190 ? 2.624 11.239 18.407 1.00 92.56 190 THR A O 1
ATOM 1563 N N . SER A 1 191 ? 1.497 11.354 16.470 1.00 91.81 191 SER A N 1
ATOM 1564 C CA . SER A 1 191 ? 0.203 11.672 17.088 1.00 91.81 191 SER A CA 1
ATOM 1565 C C . SER A 1 191 ? -0.487 10.435 17.684 1.00 91.81 191 SER A C 1
ATOM 1567 O O . SER A 1 191 ? -1.032 10.516 18.786 1.00 91.81 191 SER A O 1
ATOM 1569 N N . LEU A 1 192 ? -0.413 9.282 17.007 1.00 86.56 192 LEU A N 1
ATOM 1570 C CA . LEU A 1 192 ? -0.977 8.014 17.478 1.00 86.56 192 LEU A CA 1
ATOM 1571 C C . LEU A 1 192 ? -0.218 7.475 18.695 1.00 86.56 192 LEU A C 1
ATOM 1573 O O . LEU A 1 192 ? -0.859 7.049 19.651 1.00 86.56 192 LEU A O 1
ATOM 1577 N N . GLU A 1 193 ? 1.111 7.588 18.726 1.00 88.44 193 GLU A N 1
ATOM 1578 C CA . GLU A 1 193 ? 1.933 7.202 19.883 1.00 88.44 193 GLU A CA 1
ATOM 1579 C C . GLU A 1 193 ? 1.515 7.977 21.151 1.00 88.44 193 GLU A C 1
ATOM 1581 O O . GLU A 1 193 ? 1.338 7.399 22.223 1.00 88.44 193 GLU A O 1
ATOM 1586 N N . LYS A 1 194 ? 1.237 9.284 21.017 1.00 94.31 194 LYS A N 1
ATOM 1587 C CA . LYS A 1 194 ? 0.725 10.134 22.110 1.00 94.31 194 LYS A CA 1
ATOM 1588 C C . LYS A 1 194 ? -0.694 9.763 22.555 1.00 94.31 194 LYS A C 1
ATOM 1590 O O . LYS A 1 194 ? -1.031 9.981 23.715 1.00 94.31 194 LYS A O 1
ATOM 1595 N N . VAL A 1 195 ? -1.534 9.232 21.663 1.00 92.50 195 VAL A N 1
ATOM 1596 C CA . VAL A 1 195 ? -2.877 8.729 22.014 1.00 92.50 195 VAL A CA 1
ATOM 1597 C C . VAL A 1 195 ? -2.782 7.369 22.705 1.00 92.50 195 VAL A C 1
ATOM 1599 O O . VAL A 1 195 ? -3.436 7.167 23.720 1.00 92.50 195 VAL A O 1
ATOM 1602 N N . LYS A 1 196 ? -1.922 6.472 22.212 1.00 92.00 196 LYS A N 1
ATOM 1603 C CA . LYS A 1 196 ? -1.629 5.164 22.812 1.00 92.00 196 LYS A CA 1
ATOM 1604 C C . LYS A 1 196 ? -1.147 5.298 24.258 1.00 92.00 196 LYS A C 1
ATOM 1606 O O . LYS A 1 196 ? -1.700 4.634 25.123 1.00 92.00 196 LYS A O 1
ATOM 1611 N N . VAL A 1 197 ? -0.195 6.196 24.534 1.00 93.12 197 VAL A N 1
ATOM 1612 C CA . VAL A 1 197 ? 0.282 6.449 25.910 1.00 93.12 197 VAL A CA 1
ATOM 1613 C C . VAL A 1 197 ? -0.852 6.934 26.823 1.00 93.12 197 VAL A C 1
ATOM 1615 O O . VAL A 1 197 ? -0.958 6.455 27.945 1.00 93.12 197 VAL A O 1
ATOM 1618 N N . LYS A 1 198 ? -1.741 7.818 26.343 1.00 92.88 198 LYS A N 1
ATOM 1619 C CA . LYS A 1 198 ? -2.903 8.284 27.125 1.00 92.88 198 LYS A CA 1
ATOM 1620 C C . LYS A 1 198 ? -3.906 7.172 27.426 1.00 92.88 198 LYS A C 1
ATOM 1622 O O . LYS A 1 198 ? -4.310 7.020 28.572 1.00 92.88 198 LYS A O 1
ATOM 1627 N N . LEU A 1 199 ? -4.271 6.381 26.416 1.00 88.38 199 LEU A N 1
ATOM 1628 C CA . LEU A 1 199 ? -5.164 5.234 26.595 1.00 88.38 199 LEU A CA 1
ATOM 1629 C C . LEU A 1 199 ? -4.552 4.191 27.538 1.00 88.38 199 LEU A C 1
ATOM 1631 O O . LEU A 1 199 ? -5.275 3.567 28.304 1.00 88.38 199 LEU A O 1
ATOM 1635 N N . GLN A 1 200 ? -3.227 4.028 27.519 1.00 88.75 200 GLN A N 1
ATOM 1636 C CA . GLN A 1 200 ? -2.541 3.145 28.452 1.00 88.75 200 GLN A CA 1
ATOM 1637 C C . GLN A 1 200 ? -2.606 3.676 29.896 1.00 88.75 200 GLN A C 1
ATOM 1639 O O . GLN A 1 200 ? -2.969 2.909 30.782 1.00 88.75 200 GLN A O 1
ATOM 1644 N N . THR A 1 201 ? -2.379 4.975 30.136 1.00 94.06 201 THR A N 1
ATOM 1645 C CA . THR A 1 201 ? -2.581 5.560 31.477 1.00 94.06 201 THR A CA 1
ATOM 1646 C C . THR A 1 201 ? -4.043 5.495 31.934 1.00 94.06 201 THR A C 1
ATOM 1648 O O . THR A 1 201 ? -4.298 5.175 33.087 1.00 94.06 201 THR A O 1
ATOM 1651 N N . GLU A 1 202 ? -5.014 5.697 31.033 1.00 92.50 202 GLU A N 1
ATOM 1652 C CA . GLU A 1 202 ? -6.446 5.542 31.346 1.00 92.50 202 GLU A CA 1
ATOM 1653 C C . GLU A 1 202 ? -6.796 4.088 31.735 1.00 92.50 202 GLU A C 1
ATOM 1655 O O . GLU A 1 202 ? -7.613 3.867 32.626 1.00 92.50 202 GLU A O 1
ATOM 1660 N N . VAL A 1 203 ? -6.158 3.084 31.119 1.00 89.12 203 VAL A N 1
ATOM 1661 C CA . VAL A 1 203 ? -6.309 1.663 31.492 1.00 89.12 203 VAL A CA 1
ATOM 1662 C C . VAL A 1 203 ? -5.627 1.343 32.827 1.00 89.12 203 VAL A C 1
ATOM 1664 O O . VAL A 1 203 ? -6.178 0.574 33.616 1.00 89.12 203 VAL A O 1
ATOM 1667 N N . GLU A 1 204 ? -4.462 1.927 33.105 1.00 93.38 204 GLU A N 1
ATOM 1668 C CA . GLU A 1 204 ? -3.756 1.777 34.385 1.00 93.38 204 GLU A CA 1
ATOM 1669 C C . GLU A 1 204 ? -4.587 2.376 35.542 1.00 93.38 204 GLU A C 1
ATOM 1671 O O . GLU A 1 204 ? -4.841 1.681 36.529 1.00 93.38 204 GLU A O 1
ATOM 1676 N N . ASP A 1 205 ? -5.132 3.588 35.378 1.00 94.19 205 ASP A N 1
ATOM 1677 C CA . ASP A 1 205 ? -6.042 4.230 36.343 1.00 94.19 205 ASP A CA 1
ATOM 1678 C C . ASP A 1 205 ? -7.326 3.405 36.578 1.00 94.19 205 ASP A C 1
ATOM 1680 O O . ASP A 1 205 ? -7.703 3.139 37.724 1.00 94.19 205 ASP A O 1
ATOM 1684 N N . LEU A 1 206 ? -7.981 2.932 35.507 1.00 89.50 206 LEU A N 1
ATOM 1685 C CA . LEU A 1 206 ? -9.186 2.093 35.607 1.00 89.50 206 LEU A CA 1
ATOM 1686 C C . LEU A 1 206 ? -8.915 0.735 36.276 1.00 89.50 206 LEU A C 1
ATOM 1688 O O . LEU A 1 206 ? -9.789 0.206 36.966 1.00 89.50 206 LEU A O 1
ATOM 1692 N N . THR A 1 207 ? -7.716 0.174 36.105 1.00 91.69 207 THR A N 1
ATOM 1693 C CA . THR A 1 207 ? -7.305 -1.067 36.783 1.00 91.69 207 THR A CA 1
ATOM 1694 C C . THR A 1 207 ? -7.157 -0.831 38.287 1.00 91.69 207 THR A C 1
ATOM 1696 O O . THR A 1 207 ? -7.686 -1.600 39.089 1.00 91.69 207 THR A O 1
ATOM 1699 N N . ILE A 1 208 ? -6.526 0.280 38.677 1.00 94.75 208 ILE A N 1
ATOM 1700 C CA . ILE A 1 208 ? -6.376 0.691 40.078 1.00 94.75 208 ILE A CA 1
ATOM 1701 C C . ILE A 1 208 ? -7.748 0.931 40.740 1.00 94.75 208 ILE A C 1
ATOM 1703 O O . ILE A 1 208 ? -7.963 0.530 41.887 1.00 94.75 208 ILE A O 1
ATOM 1707 N N . ASP A 1 209 ? -8.703 1.551 40.043 1.00 90.44 209 ASP A N 1
ATOM 1708 C CA . ASP A 1 209 ? -10.059 1.757 40.573 1.00 90.44 209 ASP A CA 1
ATOM 1709 C C . ASP A 1 209 ? -10.881 0.459 40.655 1.00 90.44 209 ASP A C 1
ATOM 1711 O O . ASP A 1 209 ? -11.638 0.275 41.614 1.00 90.44 209 ASP A O 1
ATOM 1715 N N . LEU A 1 210 ? -10.674 -0.495 39.740 1.00 87.62 210 LEU A N 1
ATOM 1716 C CA . LEU A 1 210 ? -11.253 -1.840 39.838 1.00 87.62 210 LEU A CA 1
ATOM 1717 C C . LEU A 1 210 ? -10.726 -2.604 41.068 1.00 87.62 210 LEU A C 1
ATOM 1719 O O . LEU A 1 210 ? -11.505 -3.253 41.770 1.00 87.62 210 LEU A O 1
ATOM 1723 N N . GLU A 1 211 ? -9.432 -2.499 41.384 1.00 92.38 211 GLU A N 1
ATOM 1724 C CA . GLU A 1 211 ? -8.847 -3.095 42.596 1.00 92.38 211 GLU A CA 1
ATOM 1725 C C . GLU A 1 211 ? -9.406 -2.463 43.886 1.00 92.38 211 GLU A C 1
ATOM 1727 O O . GLU A 1 211 ? -9.748 -3.180 44.838 1.00 92.38 211 GLU A O 1
ATOM 1732 N N . LYS A 1 212 ? -9.590 -1.133 43.917 1.00 93.31 212 LYS A N 1
ATOM 1733 C CA . LYS A 1 212 ? -10.278 -0.437 45.024 1.00 93.31 212 LYS A CA 1
ATOM 1734 C C . LYS A 1 212 ? -11.722 -0.924 45.183 1.00 93.31 212 LYS A C 1
ATOM 1736 O O . LYS A 1 212 ? -12.144 -1.235 46.296 1.00 93.31 212 LYS A O 1
ATOM 1741 N N . ALA A 1 213 ? -12.476 -1.035 44.088 1.00 85.38 213 ALA A N 1
ATOM 1742 C CA . ALA A 1 213 ? -13.858 -1.511 44.120 1.00 85.38 213 ALA A CA 1
ATOM 1743 C C . ALA A 1 213 ? -13.954 -2.964 44.624 1.00 85.38 213 ALA A C 1
ATOM 1745 O O . ALA A 1 213 ? -14.789 -3.278 45.473 1.00 85.38 213 ALA A O 1
ATOM 1746 N N . ASN A 1 214 ? -13.052 -3.840 44.173 1.00 87.88 214 ASN A N 1
ATOM 1747 C CA . ASN A 1 214 ? -13.001 -5.241 44.591 1.00 87.88 214 ASN A CA 1
ATOM 1748 C C . ASN A 1 214 ? -12.629 -5.390 46.083 1.00 87.88 214 ASN A C 1
ATOM 1750 O O . ASN A 1 214 ? -13.284 -6.117 46.831 1.00 87.88 214 ASN A O 1
ATOM 1754 N N . THR A 1 215 ? -11.636 -4.638 46.572 1.00 93.69 215 THR A N 1
ATOM 1755 C CA . THR A 1 215 ? -11.278 -4.638 48.006 1.00 93.69 215 THR A CA 1
ATOM 1756 C C . THR A 1 215 ? -12.382 -4.047 48.895 1.00 93.69 215 THR A C 1
ATOM 1758 O O . THR A 1 215 ? -12.609 -4.548 50.005 1.00 93.69 215 THR A O 1
ATOM 1761 N N . ALA A 1 216 ? -13.138 -3.058 48.405 1.00 90.62 216 ALA A N 1
ATOM 1762 C CA . ALA A 1 216 ? -14.347 -2.567 49.064 1.00 90.62 216 ALA A CA 1
ATOM 1763 C C . ALA A 1 216 ? -15.452 -3.641 49.115 1.00 90.62 216 ALA A C 1
ATOM 1765 O O . ALA A 1 216 ? -16.006 -3.882 50.189 1.00 90.62 216 ALA A O 1
ATOM 1766 N N . ALA A 1 217 ? -15.713 -4.351 48.011 1.00 87.38 217 ALA A N 1
ATOM 1767 C CA . ALA A 1 217 ? -16.692 -5.441 47.952 1.00 87.38 217 ALA A CA 1
ATOM 1768 C C . ALA A 1 217 ? -16.351 -6.588 48.924 1.00 87.38 217 ALA A C 1
ATOM 1770 O O . ALA A 1 217 ? -17.200 -6.994 49.718 1.00 87.38 217 ALA A O 1
ATOM 1771 N N . ILE A 1 218 ? -15.089 -7.034 48.965 1.00 93.12 218 ILE A N 1
ATOM 1772 C CA . ILE A 1 218 ? -14.592 -8.033 49.935 1.00 93.12 218 ILE A CA 1
ATOM 1773 C C . ILE A 1 218 ? -14.771 -7.551 51.388 1.00 93.12 218 ILE A C 1
ATOM 1775 O O . ILE A 1 218 ? -14.998 -8.349 52.301 1.00 93.12 218 ILE A O 1
ATOM 1779 N N . THR A 1 219 ? -14.672 -6.243 51.632 1.00 92.50 219 THR A N 1
ATOM 1780 C CA . THR A 1 219 ? -14.879 -5.653 52.964 1.00 92.50 219 THR A CA 1
ATOM 1781 C C . THR A 1 219 ? -16.364 -5.577 53.337 1.00 92.50 219 THR A C 1
ATOM 1783 O O . THR A 1 219 ? -16.704 -5.731 54.512 1.00 92.50 219 THR A O 1
ATOM 1786 N N . LEU A 1 220 ? -17.255 -5.378 52.362 1.00 86.56 220 LEU A N 1
ATOM 1787 C CA . LEU A 1 220 ? -18.706 -5.404 52.557 1.00 86.56 220 LEU A CA 1
ATOM 1788 C C . LEU A 1 220 ? -19.226 -6.830 52.786 1.00 86.56 220 LEU A C 1
ATOM 1790 O O . LEU A 1 220 ? -19.950 -7.031 53.754 1.00 86.56 220 LEU A O 1
ATOM 1794 N N . ASP A 1 221 ? -18.780 -7.822 52.010 1.00 89.69 221 ASP A N 1
ATOM 1795 C CA . ASP A 1 221 ? -19.101 -9.247 52.217 1.00 89.69 221 ASP A CA 1
ATOM 1796 C C . ASP A 1 221 ? -18.726 -9.715 53.638 1.00 89.69 221 ASP A C 1
ATOM 1798 O O . ASP A 1 221 ? -19.539 -10.300 54.355 1.00 89.69 221 ASP A O 1
ATOM 1802 N N . LYS A 1 222 ? -17.531 -9.350 54.125 1.00 94.06 222 LYS A N 1
ATOM 1803 C CA . LYS A 1 222 ? -17.124 -9.624 55.516 1.00 94.06 222 LYS A CA 1
ATOM 1804 C C . LYS A 1 222 ? -18.054 -8.982 56.552 1.00 94.06 222 LYS A C 1
ATOM 1806 O O . LYS A 1 222 ? -18.333 -9.607 57.572 1.00 94.06 222 LYS A O 1
ATOM 1811 N N . LYS A 1 223 ? -18.542 -7.757 56.315 1.00 92.50 223 LYS A N 1
ATOM 1812 C CA . LYS A 1 223 ? -19.510 -7.087 57.206 1.00 92.50 223 LYS A CA 1
ATOM 1813 C C . LYS A 1 223 ? -20.890 -7.744 57.143 1.00 92.50 223 LYS A C 1
ATOM 1815 O O . LYS A 1 223 ? -21.496 -7.942 58.193 1.00 92.50 223 LYS A O 1
ATOM 1820 N N . GLN A 1 224 ? -21.348 -8.124 55.951 1.00 86.50 224 GLN A N 1
ATOM 1821 C CA . GLN A 1 224 ? -22.608 -8.835 55.745 1.00 86.50 224 GLN A CA 1
ATOM 1822 C C . GLN A 1 224 ? -22.624 -10.148 56.534 1.00 86.50 224 GLN A C 1
ATOM 1824 O O . GLN A 1 224 ? -23.509 -10.329 57.361 1.00 86.50 224 GLN A O 1
ATOM 1829 N N . ARG A 1 225 ? -21.600 -11.000 56.397 1.00 92.06 225 ARG A N 1
ATOM 1830 C CA . ARG A 1 225 ? -21.508 -12.275 57.140 1.00 92.06 225 ARG A CA 1
ATOM 1831 C C . ARG A 1 225 ? -21.513 -12.098 58.664 1.00 92.06 225 ARG A C 1
ATOM 1833 O O . ARG A 1 225 ? -22.026 -12.949 59.387 1.00 92.06 225 ARG A O 1
ATOM 1840 N N . VAL A 1 226 ? -20.959 -10.992 59.174 1.00 93.69 226 VAL A N 1
ATOM 1841 C CA . VAL A 1 226 ? -21.022 -10.651 60.609 1.00 93.69 226 VAL A CA 1
ATOM 1842 C C . VAL A 1 226 ? -22.442 -10.250 61.022 1.00 93.69 226 VAL A C 1
ATOM 1844 O O . VAL A 1 226 ? -22.910 -10.710 62.062 1.00 93.69 226 VAL A O 1
ATOM 1847 N N . MET A 1 227 ? -23.149 -9.458 60.210 1.00 85.56 227 MET A N 1
ATOM 1848 C CA . MET A 1 227 ? -24.554 -9.105 60.457 1.00 85.56 227 MET A CA 1
ATOM 1849 C C . MET A 1 227 ? -25.491 -10.314 60.330 1.00 85.56 227 MET A C 1
ATOM 1851 O O . MET A 1 227 ? -26.383 -10.476 61.155 1.00 85.56 227 MET A O 1
ATOM 1855 N N . GLU A 1 228 ? -25.269 -11.199 59.357 1.00 89.75 228 GLU A N 1
ATOM 1856 C CA . GLU A 1 228 ? -26.001 -12.462 59.199 1.00 89.75 228 GLU A CA 1
ATOM 1857 C C . GLU A 1 228 ? -25.814 -13.368 60.418 1.00 89.75 228 GLU A C 1
ATOM 1859 O O . GLU A 1 228 ? -26.796 -13.896 60.942 1.00 89.75 228 GLU A O 1
ATOM 1864 N N . LYS A 1 229 ? -24.581 -13.486 60.937 1.00 95.00 229 LYS A N 1
ATOM 1865 C CA . LYS A 1 229 ? -24.350 -14.199 62.195 1.00 95.00 229 LYS A CA 1
ATOM 1866 C C . LYS A 1 229 ? -25.115 -13.547 63.349 1.00 95.00 229 LYS A C 1
ATOM 1868 O O . LYS A 1 229 ? -25.840 -14.245 64.043 1.00 95.00 229 LYS A O 1
ATOM 1873 N N . GLN A 1 230 ? -25.010 -12.230 63.528 1.00 89.88 230 GLN A N 1
ATOM 1874 C CA . GLN A 1 230 ? -25.732 -11.522 64.592 1.00 89.88 230 GLN A CA 1
ATOM 1875 C C . GLN A 1 230 ? -27.254 -11.708 64.486 1.00 89.88 230 GLN A C 1
ATOM 1877 O O . GLN A 1 230 ? -27.914 -11.903 65.501 1.00 89.88 230 GLN A O 1
ATOM 1882 N N . LEU A 1 231 ? -27.819 -11.695 63.275 1.00 84.69 231 LEU A N 1
ATOM 1883 C CA . LEU A 1 231 ? -29.239 -11.964 63.041 1.00 84.69 231 LEU A CA 1
ATOM 1884 C C . LEU A 1 231 ? -29.628 -13.402 63.408 1.00 84.69 231 LEU A C 1
ATOM 1886 O O . LEU A 1 231 ? -30.709 -13.602 63.954 1.00 84.69 231 LEU A O 1
ATOM 1890 N N . ASN A 1 232 ? -28.765 -14.387 63.160 1.00 91.38 232 ASN A N 1
ATOM 1891 C CA . ASN A 1 232 ? -28.995 -15.771 63.581 1.00 91.38 232 ASN A CA 1
ATOM 1892 C C . ASN A 1 232 ? -28.869 -15.933 65.106 1.00 91.38 232 ASN A C 1
ATOM 1894 O O . ASN A 1 232 ? -29.756 -16.521 65.720 1.00 91.38 232 ASN A O 1
ATOM 1898 N N . ASP A 1 233 ? -27.847 -15.329 65.724 1.00 92.69 233 ASP A N 1
ATOM 1899 C CA . ASP A 1 233 ? -27.659 -15.296 67.182 1.00 92.69 233 ASP A CA 1
ATOM 1900 C C . ASP A 1 233 ? -28.869 -14.628 67.889 1.00 92.69 233 ASP A C 1
ATOM 1902 O O . ASP A 1 233 ? -29.240 -15.010 69.000 1.00 92.69 233 ASP A O 1
ATOM 1906 N N . TRP A 1 234 ? -29.517 -13.636 67.258 1.00 90.88 234 TRP A N 1
ATOM 1907 C CA . TRP A 1 234 ? -30.755 -13.017 67.757 1.00 90.88 234 TRP A CA 1
ATOM 1908 C C . TRP A 1 234 ? -32.016 -13.844 67.485 1.00 90.88 234 TRP A C 1
ATOM 1910 O O . TRP A 1 234 ? -32.878 -13.899 68.358 1.00 90.88 234 TRP A O 1
ATOM 1920 N N . ARG A 1 235 ? -32.133 -14.511 66.326 1.00 89.44 235 ARG A N 1
ATOM 1921 C CA . ARG A 1 235 ? -33.242 -15.443 66.037 1.00 89.44 235 ARG A CA 1
ATOM 1922 C C . ARG A 1 235 ? -33.285 -16.575 67.059 1.00 89.44 235 ARG A C 1
ATOM 1924 O O . ARG A 1 235 ? -34.322 -16.770 67.678 1.00 89.44 235 ARG A O 1
ATOM 1931 N N . GLN A 1 236 ? -32.141 -17.210 67.323 1.00 91.75 236 GLN A N 1
ATOM 1932 C CA . GLN A 1 236 ? -32.034 -18.271 68.325 1.00 91.75 236 GLN A CA 1
ATOM 1933 C C . GLN A 1 236 ? -32.539 -17.810 69.704 1.00 91.75 236 GLN A C 1
ATOM 1935 O O . GLN A 1 236 ? -33.308 -18.523 70.335 1.00 91.75 236 GLN A O 1
ATOM 1940 N N . LYS A 1 237 ? -32.198 -16.591 70.147 1.00 91.25 237 LYS A N 1
ATOM 1941 C CA . LYS A 1 237 ? -32.714 -16.029 71.411 1.00 91.25 237 LYS A CA 1
ATOM 1942 C C . LYS A 1 237 ? -34.227 -15.796 71.409 1.00 91.25 237 LYS A C 1
ATOM 1944 O O . LYS A 1 237 ? -34.851 -15.884 72.465 1.00 91.25 237 LYS A O 1
ATOM 1949 N N . VAL A 1 238 ? -34.826 -15.471 70.262 1.00 88.56 238 VAL A N 1
ATOM 1950 C CA . VAL A 1 238 ? -36.289 -15.357 70.132 1.00 88.56 238 VAL A CA 1
ATOM 1951 C C . VAL A 1 238 ? -36.934 -16.740 70.235 1.00 88.56 238 VAL A C 1
ATOM 1953 O O . VAL A 1 238 ? -37.884 -16.900 70.992 1.00 88.56 238 VAL A O 1
ATOM 1956 N N . ASP A 1 239 ? -36.374 -17.755 69.579 1.00 89.94 239 ASP A N 1
ATOM 1957 C CA . ASP A 1 239 ? -36.875 -19.135 69.650 1.00 89.94 239 ASP A CA 1
ATOM 1958 C C . ASP A 1 239 ? -36.708 -19.735 71.072 1.00 89.94 239 ASP A C 1
ATOM 1960 O O . ASP A 1 239 ? -37.611 -20.389 71.603 1.00 89.94 239 ASP A O 1
ATOM 1964 N N . GLU A 1 240 ? -35.592 -19.442 71.748 1.00 90.19 240 GLU A N 1
ATOM 1965 C CA . GLU A 1 240 ? -35.334 -19.797 73.153 1.00 90.19 240 GLU A CA 1
ATOM 1966 C C . GLU A 1 240 ? -36.275 -19.067 74.128 1.00 90.19 240 GLU A C 1
ATOM 1968 O O . GLU A 1 240 ? -36.755 -19.661 75.092 1.00 90.19 240 GLU A O 1
ATOM 1973 N N . THR A 1 241 ? -36.588 -17.786 73.908 1.00 84.31 241 THR A N 1
ATOM 1974 C CA . THR A 1 241 ? -37.542 -17.066 74.778 1.00 84.31 241 THR A CA 1
ATOM 1975 C C . THR A 1 241 ? -38.994 -17.466 74.510 1.00 84.31 241 THR A C 1
ATOM 1977 O O . THR A 1 241 ? -39.764 -17.585 75.462 1.00 84.31 241 THR A O 1
ATOM 1980 N N . GLN A 1 242 ? -39.356 -17.779 73.263 1.00 88.38 242 GLN A N 1
ATOM 1981 C CA . GLN A 1 242 ? -40.668 -18.319 72.897 1.00 88.38 242 GLN A CA 1
ATOM 1982 C C . GLN A 1 242 ? -40.916 -19.694 73.535 1.00 88.38 242 GLN A C 1
ATOM 1984 O O . GLN A 1 242 ? -41.961 -19.910 74.147 1.00 88.38 242 GLN A O 1
ATOM 1989 N N . THR A 1 243 ? -39.949 -20.612 73.468 1.00 91.81 243 THR A N 1
ATOM 1990 C CA . THR A 1 243 ? -40.076 -21.942 74.096 1.00 91.81 243 THR A CA 1
ATOM 1991 C C . THR A 1 243 ? -40.149 -21.874 75.627 1.00 91.81 243 THR A C 1
ATOM 1993 O O . THR A 1 243 ? -40.928 -22.615 76.230 1.00 91.81 243 THR A O 1
ATOM 1996 N N . ASN A 1 244 ? -39.433 -20.937 76.262 1.00 87.88 244 ASN A N 1
ATOM 1997 C CA . ASN A 1 244 ? -39.567 -20.656 77.699 1.00 87.88 244 ASN A CA 1
ATOM 1998 C C . ASN A 1 244 ? -40.919 -20.009 78.075 1.00 87.88 244 ASN A C 1
ATOM 2000 O O . ASN A 1 244 ? -41.454 -20.260 79.157 1.00 87.88 244 ASN A O 1
ATOM 2004 N N . LEU A 1 245 ? -41.510 -19.200 77.191 1.00 86.44 245 LEU A N 1
ATOM 2005 C CA . LEU A 1 245 ? -42.863 -18.671 77.379 1.00 86.44 245 LEU A CA 1
ATOM 2006 C C . LEU A 1 245 ? -43.917 -19.785 77.276 1.00 86.44 245 LEU A C 1
ATOM 2008 O O . LEU A 1 245 ? -44.849 -19.830 78.078 1.00 86.44 245 LEU A O 1
ATOM 2012 N N . GLU A 1 246 ? -43.773 -20.705 76.321 1.00 90.19 246 GLU A N 1
ATOM 2013 C CA . GLU A 1 246 ? -44.693 -21.834 76.136 1.00 90.19 246 GLU A CA 1
ATOM 2014 C C . GLU A 1 246 ? -44.651 -22.836 77.300 1.00 90.19 246 GLU A C 1
ATOM 2016 O O . GLU A 1 246 ? -45.708 -23.305 77.737 1.00 90.19 246 GLU A O 1
ATOM 2021 N N . SER A 1 247 ? -43.469 -23.126 77.858 1.00 88.31 247 SER A N 1
ATOM 2022 C CA . SER A 1 247 ? -43.345 -23.962 79.061 1.00 88.31 247 SER A CA 1
ATOM 2023 C C . SER A 1 247 ? -43.978 -23.289 80.283 1.00 88.31 247 SER A C 1
ATOM 2025 O O . SER A 1 247 ? -44.820 -23.905 80.938 1.00 88.31 247 SER A O 1
ATOM 2027 N N . SER A 1 248 ? -43.694 -22.006 80.528 1.00 80.06 248 SER A N 1
ATOM 2028 C CA . SER A 1 248 ? -44.300 -21.246 81.631 1.00 80.06 248 SER A CA 1
ATOM 2029 C C . SER A 1 248 ? -45.830 -21.134 81.501 1.00 80.06 248 SER A C 1
ATOM 2031 O O . SER A 1 248 ? -46.565 -21.318 82.475 1.00 80.06 248 SER A O 1
ATOM 2033 N N . GLN A 1 249 ? -46.358 -20.938 80.285 1.00 84.88 249 GLN A N 1
ATOM 2034 C CA . GLN A 1 249 ? -47.805 -20.985 80.039 1.00 84.88 249 GLN A CA 1
ATOM 2035 C C . GLN A 1 249 ? -48.406 -22.370 80.316 1.00 84.88 249 GLN A C 1
ATOM 2037 O O . GLN A 1 249 ? -49.534 -22.460 80.807 1.00 84.88 249 GLN A O 1
ATOM 2042 N N . LYS A 1 250 ? -47.688 -23.455 80.004 1.00 91.50 250 LYS A N 1
ATOM 2043 C CA . LYS A 1 250 ? -48.124 -24.829 80.291 1.00 91.50 250 LYS A CA 1
ATOM 2044 C C . LYS A 1 250 ? -48.164 -25.096 81.799 1.00 91.50 250 LYS A C 1
ATOM 2046 O O . LYS A 1 250 ? -49.152 -25.650 82.274 1.00 91.50 250 LYS A O 1
ATOM 2051 N N . GLU A 1 251 ? -47.157 -24.653 82.547 1.00 86.81 251 GLU A N 1
ATOM 2052 C CA . GLU A 1 251 ? -47.126 -24.726 84.016 1.00 86.81 251 GLU A CA 1
ATOM 2053 C C . GLU A 1 251 ? -48.266 -23.919 84.648 1.00 86.81 251 GLU A C 1
ATOM 2055 O O . GLU A 1 251 ? -49.004 -24.445 85.478 1.00 86.81 251 GLU A O 1
ATOM 2060 N N . CYS A 1 252 ? -48.501 -22.688 84.185 1.00 83.75 252 CYS A N 1
ATOM 2061 C CA . CYS A 1 252 ? -49.611 -21.852 84.648 1.00 83.75 252 CYS A CA 1
ATOM 2062 C C . CYS A 1 252 ? -50.984 -22.524 84.429 1.00 83.75 252 CYS A C 1
ATOM 2064 O O . CYS A 1 252 ? -51.845 -22.497 85.311 1.00 83.75 252 CYS A O 1
ATOM 2066 N N . ARG A 1 253 ? -51.180 -23.216 83.294 1.00 90.62 253 ARG A N 1
ATOM 2067 C CA . ARG A 1 253 ? -52.390 -24.025 83.044 1.00 90.62 253 ARG A CA 1
ATOM 2068 C C . ARG A 1 253 ? -52.499 -25.214 84.005 1.00 90.62 253 ARG A C 1
ATOM 2070 O O . ARG A 1 253 ? -53.591 -25.469 84.503 1.00 90.62 253 ARG A O 1
ATOM 2077 N N . ILE A 1 254 ? -51.399 -25.915 84.298 1.00 90.62 254 ILE A N 1
ATOM 2078 C CA . ILE A 1 254 ? -51.385 -27.029 85.264 1.00 90.62 254 ILE A CA 1
ATOM 2079 C C . ILE A 1 254 ? -51.782 -26.521 86.657 1.00 90.62 254 ILE A C 1
ATOM 2081 O O . ILE A 1 254 ? -52.773 -27.003 87.208 1.00 90.62 254 ILE A O 1
ATOM 2085 N N . LEU A 1 255 ? -51.108 -25.482 87.160 1.00 84.06 255 LEU A N 1
ATOM 2086 C CA . LEU A 1 255 ? -51.396 -24.851 88.454 1.00 84.06 255 LEU A CA 1
ATOM 2087 C C . LEU A 1 255 ? -52.843 -24.337 88.541 1.00 84.06 255 LEU A C 1
ATOM 2089 O O . LEU A 1 255 ? -53.488 -24.472 89.578 1.00 84.06 255 LEU A O 1
ATOM 2093 N N . SER A 1 256 ? -53.401 -23.816 87.443 1.00 83.75 256 SER A N 1
ATOM 2094 C CA . SER A 1 256 ? -54.815 -23.428 87.368 1.00 83.75 256 SER A CA 1
ATOM 2095 C C . SER A 1 256 ? -55.768 -24.625 87.535 1.00 83.75 256 SER A C 1
ATOM 2097 O O . SER A 1 256 ? -56.763 -24.517 88.254 1.00 83.75 256 SER A O 1
ATOM 2099 N N . THR A 1 257 ? -55.453 -25.794 86.958 1.00 87.88 257 THR A N 1
ATOM 2100 C CA . THR A 1 257 ? -56.251 -27.017 87.189 1.00 87.88 257 THR A CA 1
ATOM 2101 C C . THR A 1 257 ? -56.084 -27.594 88.596 1.00 87.88 257 THR A C 1
ATOM 2103 O O . THR A 1 257 ? -57.019 -28.198 89.116 1.00 87.88 257 THR A O 1
ATOM 2106 N N . GLU A 1 258 ? -54.930 -27.405 89.239 1.00 86.69 258 GLU A N 1
ATOM 2107 C CA . GLU A 1 258 ? -54.715 -27.803 90.636 1.00 86.69 258 GLU A CA 1
ATOM 2108 C C . GLU A 1 258 ? -55.473 -26.889 91.601 1.00 86.69 258 GLU A C 1
ATOM 2110 O O . GLU A 1 258 ? -56.179 -27.385 92.477 1.00 86.69 258 GLU A O 1
ATOM 2115 N N . LEU A 1 259 ? -55.448 -25.573 91.367 1.00 82.62 259 LEU A N 1
ATOM 2116 C CA . LEU A 1 259 ? -56.278 -24.602 92.083 1.00 82.62 259 LEU A CA 1
ATOM 2117 C C . LEU A 1 259 ? -57.771 -24.952 91.981 1.00 82.62 259 LEU A C 1
ATOM 2119 O O . LEU A 1 259 ? -58.484 -24.871 92.979 1.00 82.62 259 LEU A O 1
ATOM 2123 N N . PHE A 1 260 ? -58.247 -25.364 90.800 1.00 86.69 260 PHE A N 1
ATOM 2124 C CA . PHE A 1 260 ? -59.641 -25.778 90.619 1.00 86.69 260 PHE A CA 1
ATOM 2125 C C . PHE A 1 260 ? -59.984 -27.035 91.434 1.00 86.69 260 PHE A C 1
ATOM 2127 O O . PHE A 1 260 ? -60.983 -27.032 92.146 1.00 86.69 260 PHE A O 1
ATOM 2134 N N . LYS A 1 261 ? -59.128 -28.071 91.409 1.00 89.00 261 LYS A N 1
ATOM 2135 C CA . LYS A 1 261 ? -59.302 -29.281 92.239 1.00 89.00 261 LYS A CA 1
ATOM 2136 C C . LYS A 1 261 ? -59.346 -28.949 93.733 1.00 89.00 261 LYS A C 1
ATOM 2138 O O . LYS A 1 261 ? -60.188 -29.478 94.451 1.00 89.00 261 LYS A O 1
ATOM 2143 N N . ILE A 1 262 ? -58.454 -28.069 94.195 1.00 82.81 262 ILE A N 1
ATOM 2144 C CA . ILE A 1 262 ? -58.401 -27.628 95.597 1.00 82.81 262 ILE A CA 1
ATOM 2145 C C . ILE A 1 262 ? -59.673 -26.857 95.970 1.00 82.81 262 ILE A C 1
ATOM 2147 O O . ILE A 1 262 ? -60.200 -27.074 97.058 1.00 82.81 262 ILE A O 1
ATOM 2151 N N . LYS A 1 263 ? -60.214 -26.019 95.072 1.00 87.31 263 LYS A N 1
ATOM 2152 C CA . LYS A 1 263 ? -61.510 -25.354 95.285 1.00 87.31 263 LYS A CA 1
ATOM 2153 C C . LYS A 1 263 ? -62.661 -26.344 95.421 1.00 87.31 263 LYS A C 1
ATOM 2155 O O . LYS A 1 263 ? -63.366 -26.268 96.417 1.00 87.31 263 LYS A O 1
ATOM 2160 N N . THR A 1 264 ? -62.802 -27.310 94.510 1.00 86.62 264 THR A N 1
ATOM 2161 C CA . THR A 1 264 ? -63.859 -28.330 94.636 1.00 86.62 264 THR A CA 1
ATOM 2162 C C . THR A 1 264 ? -63.719 -29.142 95.926 1.00 86.62 264 THR A C 1
ATOM 2164 O O . THR A 1 264 ? -64.714 -29.391 96.592 1.00 86.62 264 THR A O 1
ATOM 2167 N N . HIS A 1 265 ? -62.495 -29.474 96.355 1.00 81.44 265 HIS A N 1
ATOM 2168 C CA . HIS A 1 265 ? -62.277 -30.191 97.619 1.00 81.44 265 HIS A CA 1
ATOM 2169 C C . HIS A 1 265 ? -62.581 -29.322 98.857 1.00 81.44 265 HIS A C 1
ATOM 2171 O O . HIS A 1 265 ? -63.067 -29.823 99.869 1.00 81.44 265 HIS A O 1
ATOM 2177 N N . TYR A 1 266 ? -62.332 -28.011 98.784 1.00 83.44 266 TYR A N 1
ATOM 2178 C CA . TYR A 1 266 ? -62.737 -27.055 99.818 1.00 83.44 266 TYR A CA 1
ATOM 2179 C C . TYR A 1 266 ? -64.265 -26.913 99.889 1.00 83.44 266 TYR A C 1
ATOM 2181 O O . TYR A 1 266 ? -64.824 -26.928 100.981 1.00 83.44 266 TYR A O 1
ATOM 2189 N N . GLU A 1 267 ? -64.941 -26.835 98.740 1.00 88.38 267 GLU A N 1
ATOM 2190 C CA . GLU A 1 267 ? -66.404 -26.783 98.629 1.00 88.38 267 GLU A CA 1
ATOM 2191 C C . GLU A 1 267 ? -67.052 -28.072 99.177 1.00 88.38 267 GLU A C 1
ATOM 2193 O O . GLU A 1 267 ? -67.976 -27.991 99.985 1.00 88.38 267 GLU A O 1
ATOM 2198 N N . GLU A 1 268 ? -66.505 -29.253 98.860 1.00 85.88 268 GLU A N 1
ATOM 2199 C CA . GLU A 1 268 ? -66.911 -30.550 99.431 1.00 85.88 268 GLU A CA 1
ATOM 2200 C C . GLU A 1 268 ? -66.763 -30.591 100.967 1.00 85.88 268 GLU A C 1
ATOM 2202 O O . GLU A 1 268 ? -67.660 -31.055 101.674 1.00 85.88 268 GLU A O 1
ATOM 2207 N N . VAL A 1 269 ? -65.651 -30.081 101.512 1.00 82.44 269 VAL A N 1
ATOM 2208 C CA . VAL A 1 269 ? -65.433 -29.987 102.970 1.00 82.44 269 VAL A CA 1
ATOM 2209 C C . VAL A 1 269 ? -66.357 -28.945 103.614 1.00 82.44 269 VAL A C 1
ATOM 2211 O O . VAL A 1 269 ? -66.823 -29.143 104.738 1.00 82.44 269 VAL A O 1
ATOM 2214 N N . GLN A 1 270 ? -66.677 -27.856 102.913 1.00 81.19 270 GLN A N 1
ATOM 2215 C CA . GLN A 1 270 ? -67.618 -26.838 103.380 1.00 81.19 270 GLN A CA 1
ATOM 2216 C C . GLN A 1 270 ? -69.065 -27.362 103.393 1.00 81.19 270 GLN A C 1
ATOM 2218 O O . GLN A 1 270 ? -69.813 -27.058 104.327 1.00 81.19 270 GLN A O 1
ATOM 2223 N N . GLU A 1 271 ? -69.455 -28.201 102.429 1.00 85.62 271 GLU A N 1
ATOM 2224 C CA . GLU A 1 271 ? -70.738 -28.911 102.448 1.00 85.62 271 GLU A CA 1
ATOM 2225 C C . GLU A 1 271 ? -70.796 -29.932 103.596 1.00 85.62 271 GLU A C 1
ATOM 2227 O O . GLU A 1 271 ? -71.763 -29.929 104.359 1.00 85.62 271 GLU A O 1
ATOM 2232 N N . GLN A 1 272 ? -69.740 -30.725 103.814 1.00 79.56 272 GLN A N 1
ATOM 2233 C CA . GLN A 1 272 ? -69.645 -31.622 104.978 1.00 79.56 272 GLN A CA 1
ATOM 2234 C C . GLN A 1 272 ? -69.766 -30.858 106.307 1.00 79.56 272 GLN A C 1
ATOM 2236 O O . GLN A 1 272 ? -70.504 -31.281 107.198 1.00 79.56 272 GLN A O 1
ATOM 2241 N N . LEU A 1 273 ? -69.116 -29.696 106.435 1.00 80.12 273 LEU A N 1
ATOM 2242 C CA . LEU A 1 273 ? -69.252 -28.831 107.609 1.00 80.12 273 LEU A CA 1
ATOM 2243 C C . LEU A 1 273 ? -70.688 -28.305 107.770 1.00 80.12 273 LEU A C 1
ATOM 2245 O O . LEU A 1 273 ? -71.191 -28.247 108.890 1.00 80.12 273 LEU A O 1
ATOM 2249 N N . SER A 1 274 ? -71.366 -27.958 106.673 1.00 78.50 274 SER A N 1
ATOM 2250 C CA . SER A 1 274 ? -72.771 -27.530 106.676 1.00 78.50 274 SER A CA 1
ATOM 2251 C C . SER A 1 274 ? -73.715 -28.650 107.135 1.00 78.50 274 SER A C 1
ATOM 2253 O O . SER A 1 274 ? -74.608 -28.411 107.953 1.00 78.50 274 SER A O 1
ATOM 2255 N N . ILE A 1 275 ? -73.472 -29.889 106.687 1.00 84.31 275 ILE A N 1
ATOM 2256 C CA . ILE A 1 275 ? -74.200 -31.091 107.122 1.00 84.31 275 ILE A CA 1
ATOM 2257 C C . ILE A 1 275 ? -74.001 -31.309 108.628 1.00 84.31 275 ILE A C 1
ATOM 2259 O O . ILE A 1 275 ? -74.987 -31.355 109.362 1.00 84.31 275 ILE A O 1
ATOM 2263 N N . VAL A 1 276 ? -72.758 -31.317 109.119 1.00 76.50 276 VAL A N 1
ATOM 2264 C CA . VAL A 1 276 ? -72.459 -31.474 110.556 1.00 76.50 276 VAL A CA 1
ATOM 2265 C C . VAL A 1 276 ? -73.062 -30.333 111.388 1.00 76.50 276 VAL A C 1
ATOM 2267 O O . VAL A 1 276 ? -73.606 -30.565 112.465 1.00 76.50 276 VAL A O 1
ATOM 2270 N N . GLN A 1 277 ? -73.050 -29.091 110.893 1.00 79.31 277 GLN A N 1
ATOM 2271 C CA . GLN A 1 277 ? -73.735 -27.965 111.545 1.00 79.31 277 GLN A CA 1
ATOM 2272 C C . GLN A 1 277 ? -75.265 -28.090 111.528 1.00 79.31 277 GLN A C 1
ATOM 2274 O O . GLN A 1 277 ? -75.932 -27.420 112.319 1.00 79.31 277 GLN A O 1
ATOM 2279 N N . LYS A 1 278 ? -75.848 -28.872 110.617 1.00 82.94 278 LYS A N 1
ATOM 2280 C CA . LYS A 1 278 ? -77.285 -29.165 110.588 1.00 82.94 278 LYS A CA 1
ATOM 2281 C C . LYS A 1 278 ? -77.628 -30.289 111.565 1.00 82.94 278 LYS A C 1
ATOM 2283 O O . LYS A 1 278 ? -78.542 -30.108 112.356 1.00 82.94 278 LYS A O 1
ATOM 2288 N N . GLU A 1 279 ? -76.847 -31.367 111.585 1.00 77.69 279 GLU A N 1
ATOM 2289 C CA . GLU A 1 279 ? -76.974 -32.465 112.556 1.00 77.69 279 GLU A CA 1
ATOM 2290 C C . GLU A 1 279 ? -76.836 -31.962 114.002 1.00 77.69 279 GLU A C 1
ATOM 2292 O O . GLU A 1 279 ? -77.654 -32.277 114.865 1.00 77.69 279 GLU A O 1
ATOM 2297 N N . ASN A 1 280 ? -75.851 -31.097 114.258 1.00 69.94 280 ASN A N 1
ATOM 2298 C CA . ASN A 1 280 ? -75.631 -30.480 115.568 1.00 69.94 280 ASN A CA 1
ATOM 2299 C C . ASN A 1 280 ? -76.755 -29.489 115.949 1.00 69.94 280 ASN A C 1
ATOM 2301 O O . ASN A 1 280 ? -77.030 -29.296 117.130 1.00 69.94 280 ASN A O 1
ATOM 2305 N N . ARG A 1 281 ? -77.456 -28.899 114.965 1.00 81.81 281 ARG A N 1
ATOM 2306 C CA . ARG A 1 281 ? -78.685 -28.120 115.207 1.00 81.81 281 ARG A CA 1
ATOM 2307 C C . ARG A 1 281 ? -79.863 -29.021 115.563 1.00 81.81 281 ARG A C 1
ATOM 2309 O O . ARG A 1 281 ? -80.479 -28.769 116.589 1.00 81.81 281 ARG A O 1
ATOM 2316 N N . THR A 1 282 ? -80.106 -30.106 114.827 1.00 78.56 282 THR A N 1
ATOM 2317 C CA . THR A 1 282 ? -81.181 -31.056 115.166 1.00 78.56 282 THR A CA 1
ATOM 2318 C C . THR A 1 282 ? -80.963 -31.724 116.526 1.00 78.56 282 THR A C 1
ATOM 2320 O O . THR A 1 282 ? -81.907 -31.849 117.291 1.00 78.56 282 THR A O 1
ATOM 2323 N N . LEU A 1 283 ? -79.720 -32.053 116.902 1.00 72.69 283 LEU A N 1
ATOM 2324 C CA . LEU A 1 283 ? -79.402 -32.557 118.248 1.00 72.69 283 LEU A CA 1
ATOM 2325 C C . LEU A 1 283 ? -79.610 -31.498 119.348 1.00 72.69 283 LEU A C 1
ATOM 2327 O O . LEU A 1 283 ? -79.899 -31.839 120.494 1.00 72.69 283 LEU A O 1
ATOM 2331 N N . HIS A 1 284 ? -79.465 -30.211 119.021 1.00 71.31 284 HIS A N 1
ATOM 2332 C CA . HIS A 1 284 ? -79.766 -29.114 119.941 1.00 71.31 284 HIS A CA 1
ATOM 2333 C C . HIS A 1 284 ? -81.278 -28.846 120.042 1.00 71.31 284 HIS A C 1
ATOM 2335 O O . HIS A 1 284 ? -81.768 -28.540 121.123 1.00 71.31 284 HIS A O 1
ATOM 2341 N N . GLU A 1 285 ? -82.019 -29.014 118.946 1.00 75.88 285 GLU A N 1
ATOM 2342 C CA . GLU A 1 285 ? -83.486 -28.973 118.901 1.00 75.88 285 GLU A CA 1
ATOM 2343 C C . GLU A 1 285 ? -84.085 -30.141 119.709 1.00 75.88 285 GLU A C 1
ATOM 2345 O O . GLU A 1 285 ? -84.875 -29.892 120.610 1.00 75.88 285 GLU A O 1
ATOM 2350 N N . GLU A 1 286 ? -83.605 -31.379 119.533 1.00 72.62 286 GLU A N 1
ATOM 2351 C CA . GLU A 1 286 ? -83.999 -32.540 120.356 1.00 72.62 286 GLU A CA 1
ATOM 2352 C C . GLU A 1 286 ? -83.713 -32.333 121.859 1.00 72.62 286 GLU A C 1
ATOM 2354 O O . GLU A 1 286 ? -84.521 -32.710 122.712 1.00 72.62 286 GLU A O 1
ATOM 2359 N N . LEU A 1 287 ? -82.583 -31.704 122.213 1.00 66.06 287 LEU A N 1
ATOM 2360 C CA . LEU A 1 287 ? -82.284 -31.320 123.601 1.00 66.06 287 LEU A CA 1
ATOM 2361 C C . LEU A 1 287 ? -83.223 -30.227 124.131 1.00 66.06 287 LEU A C 1
ATOM 2363 O O . LEU A 1 287 ? -83.578 -30.253 125.314 1.00 66.06 287 LEU A O 1
ATOM 2367 N N . ASN A 1 288 ? -83.621 -29.275 123.286 1.00 71.12 288 ASN A N 1
ATOM 2368 C CA . ASN A 1 288 ? -84.545 -28.211 123.660 1.00 71.12 288 ASN A CA 1
ATOM 2369 C C . ASN A 1 288 ? -85.975 -28.746 123.821 1.00 71.12 288 ASN A C 1
ATOM 2371 O O . ASN A 1 288 ? -86.565 -28.476 124.859 1.00 71.12 288 ASN A O 1
ATOM 2375 N N . ASP A 1 289 ? -86.480 -29.599 122.925 1.00 70.50 289 ASP A N 1
ATOM 2376 C CA . ASP A 1 289 ? -87.789 -30.265 123.053 1.00 70.50 289 ASP A CA 1
ATOM 2377 C C . ASP A 1 289 ? -87.904 -31.050 124.375 1.00 70.50 289 ASP A C 1
ATOM 2379 O O . ASP A 1 289 ? -88.898 -30.949 125.102 1.00 70.50 289 ASP A O 1
ATOM 2383 N N . LEU A 1 290 ? -86.854 -31.800 124.738 1.00 58.84 290 LEU A N 1
ATOM 2384 C CA . LEU A 1 290 ? -86.765 -32.522 126.016 1.00 58.84 290 LEU A CA 1
ATOM 2385 C C . LEU A 1 290 ? -86.666 -31.592 127.241 1.00 58.84 290 LEU A C 1
ATOM 2387 O O . LEU A 1 290 ? -87.017 -31.997 128.351 1.00 58.84 290 LEU A O 1
ATOM 2391 N N . THR A 1 291 ? -86.204 -30.355 127.056 1.00 57.16 291 THR A N 1
ATOM 2392 C CA . THR A 1 291 ? -86.135 -29.323 128.105 1.00 57.16 291 THR A CA 1
ATOM 2393 C C . THR A 1 291 ? -87.445 -28.531 128.208 1.00 57.16 291 THR A C 1
ATOM 2395 O O . THR A 1 291 ? -87.855 -28.150 129.304 1.00 57.16 291 THR A O 1
ATOM 2398 N N . GLU A 1 292 ? -88.149 -28.323 127.097 1.00 58.22 292 GLU A N 1
ATOM 2399 C CA . GLU A 1 292 ? -89.401 -27.570 127.022 1.00 58.22 292 GLU A CA 1
ATOM 2400 C C . GLU A 1 292 ? -90.577 -28.391 127.576 1.00 58.22 292 GLU A C 1
ATOM 2402 O O . GLU A 1 292 ? -91.369 -27.871 128.364 1.00 58.22 292 GLU A O 1
ATOM 2407 N N . GLN A 1 293 ? -90.577 -29.716 127.366 1.00 51.62 293 GLN A N 1
ATOM 2408 C CA . GLN A 1 293 ? -91.468 -30.665 128.064 1.00 51.62 293 GLN A CA 1
ATOM 2409 C C . GLN A 1 293 ? -91.314 -30.658 129.604 1.00 51.62 293 GLN A C 1
ATOM 2411 O O . GLN A 1 293 ? -92.190 -31.153 130.316 1.00 51.62 293 GLN A O 1
ATOM 2416 N N . LEU A 1 294 ? -90.230 -30.083 130.146 1.00 47.25 294 LEU A N 1
ATOM 2417 C CA . LEU A 1 294 ? -90.041 -29.836 131.584 1.00 47.25 294 LEU A CA 1
ATOM 2418 C C . LEU A 1 294 ? -90.430 -28.406 132.021 1.00 47.25 294 LEU A C 1
ATOM 2420 O O . LEU A 1 294 ? -90.480 -28.133 133.223 1.00 47.25 294 LEU A O 1
ATOM 2424 N N . ALA A 1 295 ? -90.716 -27.498 131.081 1.00 47.44 295 ALA A N 1
ATOM 2425 C CA . ALA A 1 295 ? -90.912 -26.064 131.317 1.00 47.44 295 ALA A CA 1
ATOM 2426 C C . ALA A 1 295 ? -92.363 -25.567 131.133 1.00 47.44 295 ALA A C 1
ATOM 2428 O O . ALA A 1 295 ? -92.731 -24.549 131.727 1.00 47.44 295 ALA A O 1
ATOM 2429 N N . GLU A 1 296 ? -93.221 -26.284 130.394 1.00 47.75 296 GLU A N 1
ATOM 2430 C CA . GLU A 1 296 ? -94.609 -25.877 130.073 1.00 47.75 296 GLU A CA 1
ATOM 2431 C C . GLU A 1 296 ? -95.564 -25.704 131.285 1.00 47.75 296 GLU A C 1
ATOM 2433 O O . GLU A 1 296 ? -96.717 -25.297 131.130 1.00 47.75 296 GLU A O 1
ATOM 2438 N N . GLY A 1 297 ? -95.086 -25.901 132.522 1.00 42.69 297 GLY A N 1
ATOM 2439 C CA . GLY A 1 297 ? -95.804 -25.599 133.772 1.00 42.69 297 GLY A CA 1
ATOM 2440 C C . GLY A 1 297 ? -96.268 -24.135 133.938 1.00 42.69 297 GLY A C 1
ATOM 2441 O O . GLY A 1 297 ? -97.118 -23.860 134.788 1.00 42.69 297 GLY A O 1
ATOM 2442 N N . GLY A 1 298 ? -95.775 -23.202 133.109 1.00 43.12 298 GLY A N 1
ATOM 2443 C CA . GLY A 1 298 ? -96.627 -22.144 132.543 1.00 43.12 298 GLY A CA 1
ATOM 2444 C C . GLY A 1 298 ? -96.248 -20.666 132.757 1.00 43.12 298 GLY A C 1
ATOM 2445 O O . GLY A 1 298 ? -95.378 -20.316 133.557 1.00 43.12 298 GLY A O 1
ATOM 2446 N N . ARG A 1 299 ? -97.048 -19.802 132.091 1.00 45.38 299 ARG A N 1
ATOM 2447 C CA . ARG A 1 299 ? -97.143 -18.312 132.140 1.00 45.38 299 ARG A CA 1
ATOM 2448 C C . ARG A 1 299 ? -96.624 -17.479 130.946 1.00 45.38 299 ARG A C 1
ATOM 2450 O O . ARG A 1 299 ? -96.305 -16.305 131.120 1.00 45.38 299 ARG A O 1
ATOM 2457 N N . THR A 1 300 ? -96.644 -18.032 129.732 1.00 56.78 300 THR A N 1
ATOM 2458 C CA . THR A 1 300 ? -97.491 -17.613 128.570 1.00 56.78 300 THR A CA 1
ATOM 2459 C C . THR A 1 300 ? -97.930 -16.137 128.321 1.00 56.78 300 THR A C 1
ATOM 2461 O O . THR A 1 300 ? -98.831 -15.928 127.512 1.00 56.78 300 THR A O 1
ATOM 2464 N N . VAL A 1 301 ? -97.377 -15.090 128.955 1.00 49.34 301 VAL A N 1
ATOM 2465 C CA . VAL A 1 301 ? -97.944 -13.713 128.879 1.00 49.34 301 VAL A CA 1
ATOM 2466 C C . VAL A 1 301 ? -96.937 -12.596 128.553 1.00 49.34 301 VAL A C 1
ATOM 2468 O O . VAL A 1 301 ? -97.332 -11.585 127.975 1.00 49.34 301 VAL A O 1
ATOM 2471 N N . HIS A 1 302 ? -95.650 -12.710 128.902 1.00 47.84 302 HIS A N 1
ATOM 2472 C CA . HIS A 1 302 ? -94.766 -11.526 128.914 1.00 47.84 302 HIS A CA 1
ATOM 2473 C C . HIS A 1 302 ? -94.059 -11.195 127.581 1.00 47.84 302 HIS A C 1
ATOM 2475 O O . HIS A 1 302 ? -93.560 -10.084 127.405 1.00 47.84 302 HIS A O 1
ATOM 2481 N N . GLU A 1 303 ? -94.012 -12.123 126.625 1.00 56.78 303 GLU A N 1
ATOM 2482 C CA . GLU A 1 303 ? -93.094 -12.026 125.476 1.00 56.78 303 GLU A CA 1
ATOM 2483 C C . GLU A 1 303 ? -93.628 -11.189 124.305 1.00 56.78 303 GLU A C 1
ATOM 2485 O O . GLU A 1 303 ? -92.857 -10.503 123.629 1.00 56.78 303 GLU A O 1
ATOM 2490 N N . LEU A 1 304 ? -94.953 -11.152 124.118 1.00 48.69 304 LEU A N 1
ATOM 2491 C CA . LEU A 1 304 ? -95.615 -10.451 123.005 1.00 48.69 304 LEU A CA 1
ATOM 2492 C C . LEU A 1 304 ? -95.355 -8.931 122.979 1.00 48.69 304 LEU A C 1
ATOM 2494 O O . LEU A 1 304 ? -95.481 -8.298 121.933 1.00 48.69 304 LEU A O 1
ATOM 2498 N N . ILE A 1 305 ? -94.951 -8.335 124.105 1.00 56.38 305 ILE A N 1
ATOM 2499 C CA . ILE A 1 305 ? -94.590 -6.909 124.195 1.00 56.38 305 ILE A CA 1
ATOM 2500 C C . ILE A 1 305 ? -93.152 -6.656 123.697 1.00 56.38 305 ILE A C 1
ATOM 2502 O O . ILE A 1 305 ? -92.838 -5.557 123.237 1.00 56.38 305 ILE A O 1
ATOM 2506 N N . LYS A 1 306 ? -92.270 -7.664 123.756 1.00 58.69 306 LYS A N 1
ATOM 2507 C CA . LYS A 1 306 ? -90.836 -7.525 123.457 1.00 58.69 306 LYS A CA 1
ATOM 2508 C C . LYS A 1 306 ? -90.538 -7.591 121.956 1.00 58.69 306 LYS A C 1
ATOM 2510 O O . LYS A 1 306 ? -89.695 -6.836 121.479 1.00 58.69 306 LYS A O 1
ATOM 2515 N N . ALA A 1 307 ? -91.262 -8.433 121.212 1.00 59.44 307 ALA A N 1
ATOM 2516 C CA . ALA A 1 307 ? -91.053 -8.641 119.776 1.00 59.44 307 ALA A CA 1
ATOM 2517 C C . ALA A 1 307 ? -91.207 -7.353 118.943 1.00 59.44 307 ALA A C 1
ATOM 2519 O O . ALA A 1 307 ? -90.385 -7.078 118.069 1.00 59.44 307 ALA A O 1
ATOM 2520 N N . ARG A 1 308 ? -92.213 -6.519 119.255 1.00 55.25 308 ARG A N 1
ATOM 2521 C CA . ARG A 1 308 ? -92.541 -5.313 118.473 1.00 55.25 308 ARG A CA 1
ATOM 2522 C C . ARG A 1 308 ? -91.357 -4.348 118.303 1.00 55.25 308 ARG A C 1
ATOM 2524 O O . ARG A 1 308 ? -91.196 -3.785 117.228 1.00 55.25 308 ARG A O 1
ATOM 2531 N N . LYS A 1 309 ? -90.540 -4.142 119.342 1.00 59.44 309 LYS A N 1
ATOM 2532 C CA . LYS A 1 309 ? -89.474 -3.121 119.329 1.00 59.44 309 LYS A CA 1
ATOM 2533 C C . LYS A 1 309 ? -88.232 -3.493 118.511 1.00 59.44 309 LYS A C 1
ATOM 2535 O O . LYS A 1 309 ? -87.413 -2.615 118.269 1.00 59.44 309 LYS A O 1
ATOM 2540 N N . LYS A 1 310 ? -88.060 -4.759 118.113 1.00 68.81 310 LYS A N 1
ATOM 2541 C CA . LYS A 1 310 ? -86.875 -5.196 117.350 1.00 68.81 310 LYS A CA 1
ATOM 2542 C C . LYS A 1 310 ? -87.004 -4.852 115.859 1.00 68.81 310 LYS A C 1
ATOM 2544 O O . LYS A 1 310 ? -86.087 -4.279 115.284 1.00 68.81 310 LYS A O 1
ATOM 2549 N N . ALA A 1 311 ? -88.190 -5.081 115.294 1.00 56.34 311 ALA A N 1
ATOM 2550 C CA . ALA A 1 311 ? -88.493 -4.838 113.881 1.00 56.34 311 ALA A CA 1
ATOM 2551 C C . ALA A 1 311 ? -88.528 -3.347 113.473 1.00 56.34 311 ALA A C 1
ATOM 2553 O O . ALA A 1 311 ? -88.492 -3.039 112.285 1.00 56.34 311 ALA A O 1
ATOM 2554 N N . GLU A 1 312 ? -88.613 -2.415 114.432 1.00 59.12 312 GLU A N 1
ATOM 2555 C CA . GLU A 1 312 ? -88.542 -0.971 114.153 1.00 59.12 312 GLU A CA 1
ATOM 2556 C C . GLU A 1 312 ? -87.084 -0.520 113.858 1.00 59.12 312 GLU A C 1
ATOM 2558 O O . GLU A 1 312 ? -86.903 0.395 113.063 1.00 59.12 312 GLU A O 1
ATOM 2563 N N . LEU A 1 313 ? -86.057 -1.198 114.405 1.00 68.94 313 LEU A N 1
ATOM 2564 C CA . LEU A 1 313 ? -84.625 -0.887 114.195 1.00 68.94 313 LEU A CA 1
ATOM 2565 C C . LEU A 1 313 ? -84.036 -1.526 112.928 1.00 68.94 313 LEU A C 1
ATOM 2567 O O . LEU A 1 313 ? -83.355 -0.857 112.157 1.00 68.94 313 LEU A O 1
ATOM 2571 N N . GLU A 1 314 ? -84.343 -2.802 112.679 1.00 69.69 314 GLU A N 1
ATOM 2572 C CA . GLU A 1 314 ? -83.814 -3.582 111.538 1.00 69.69 314 GLU A CA 1
ATOM 2573 C C . GLU A 1 314 ? -84.186 -2.980 110.168 1.00 69.69 314 GLU A C 1
ATOM 2575 O O . GLU A 1 314 ? -83.575 -3.289 109.148 1.00 69.69 314 GLU A O 1
ATOM 2580 N N . LYS A 1 315 ? -85.181 -2.087 110.143 1.00 65.88 315 LYS A N 1
ATOM 2581 C CA . LYS A 1 315 ? -85.598 -1.321 108.967 1.00 65.88 315 LYS A CA 1
ATOM 2582 C C . LYS A 1 315 ? -84.622 -0.189 108.606 1.00 65.88 315 LYS A C 1
ATOM 2584 O O . LYS A 1 315 ? -84.484 0.126 107.427 1.00 65.88 315 LYS A O 1
ATOM 2589 N N . GLU A 1 316 ? -84.000 0.461 109.590 1.00 65.69 316 GLU A N 1
ATOM 2590 C CA . GLU A 1 316 ? -83.203 1.677 109.360 1.00 65.69 316 GLU A CA 1
ATOM 2591 C C . GLU A 1 316 ? -81.790 1.342 108.854 1.00 65.69 316 GLU A C 1
ATOM 2593 O O . GLU A 1 316 ? -81.306 1.993 107.930 1.00 65.69 316 GLU A O 1
ATOM 2598 N N . GLU A 1 317 ? -81.176 0.262 109.352 1.00 74.38 317 GLU A N 1
ATOM 2599 C CA . GLU A 1 317 ? -79.858 -0.210 108.888 1.00 74.38 317 GLU A CA 1
ATOM 2600 C C . GLU A 1 317 ? -79.873 -0.651 107.411 1.00 74.38 317 GLU A C 1
ATOM 2602 O O . GLU A 1 317 ? -78.957 -0.327 106.653 1.00 74.38 317 GLU A O 1
ATOM 2607 N N . ILE A 1 318 ? -80.943 -1.326 106.967 1.00 69.69 318 ILE A N 1
ATOM 2608 C CA . ILE A 1 318 ? -81.098 -1.774 105.570 1.00 69.69 318 ILE A CA 1
ATOM 2609 C C . ILE A 1 318 ? -81.224 -0.583 104.603 1.00 69.69 318 ILE A C 1
ATOM 2611 O O . ILE A 1 318 ? -80.792 -0.680 103.456 1.00 69.69 318 ILE A O 1
ATOM 2615 N N . HIS A 1 319 ? -81.784 0.547 105.048 1.00 63.25 319 HIS A N 1
ATOM 2616 C CA . HIS A 1 319 ? -81.952 1.721 104.189 1.00 63.25 319 HIS A CA 1
ATOM 2617 C C . HIS A 1 319 ? -80.613 2.411 103.886 1.00 63.25 319 HIS A C 1
ATOM 2619 O O . HIS A 1 319 ? -80.387 2.806 102.744 1.00 63.25 319 HIS A O 1
ATOM 2625 N N . ALA A 1 320 ? -79.716 2.504 104.875 1.00 73.12 320 ALA A N 1
ATOM 2626 C CA . ALA A 1 320 ? -78.394 3.112 104.708 1.00 73.12 320 ALA A CA 1
ATOM 2627 C C . ALA A 1 320 ? -77.473 2.279 103.797 1.00 73.12 320 ALA A C 1
ATOM 2629 O O . ALA A 1 320 ? -76.771 2.830 102.951 1.00 73.12 320 ALA A O 1
ATOM 2630 N N . ALA A 1 321 ? -77.522 0.947 103.916 1.00 77.25 321 ALA A N 1
ATOM 2631 C CA . ALA A 1 321 ? -76.740 0.040 103.071 1.00 77.25 321 ALA A CA 1
ATOM 2632 C C . ALA A 1 321 ? -77.138 0.092 101.580 1.00 77.25 321 ALA A C 1
ATOM 2634 O O . ALA A 1 321 ? -76.335 -0.264 100.717 1.00 77.25 321 ALA A O 1
ATOM 2635 N N . LEU A 1 322 ? -78.363 0.534 101.267 1.00 66.25 322 LEU A N 1
ATOM 2636 C CA . LEU A 1 322 ? -78.826 0.714 99.890 1.00 66.25 322 LEU A CA 1
ATOM 2637 C C . LEU A 1 322 ? -78.223 1.975 99.248 1.00 66.25 322 LEU A C 1
ATOM 2639 O O . LEU A 1 322 ? -77.710 1.897 98.135 1.00 66.25 322 LEU A O 1
ATOM 2643 N N . GLU A 1 323 ? -78.217 3.106 99.963 1.00 71.12 323 GLU A N 1
ATOM 2644 C CA . GLU A 1 323 ? -77.685 4.382 99.451 1.00 71.12 323 GLU A CA 1
ATOM 2645 C C . GLU A 1 323 ? -76.170 4.308 99.160 1.00 71.12 323 GLU A C 1
ATOM 2647 O O . GLU A 1 323 ? -75.701 4.848 98.157 1.00 71.12 323 GLU A O 1
ATOM 2652 N N . GLU A 1 324 ? -75.396 3.586 99.983 1.00 77.75 324 GLU A N 1
AT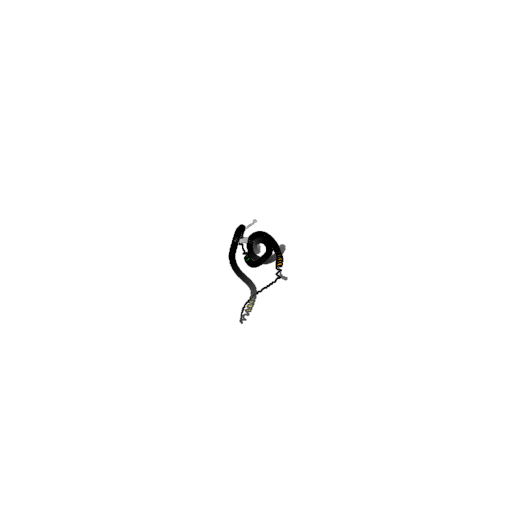OM 2653 C CA . GLU A 1 324 ? -73.960 3.364 99.738 1.00 77.75 324 GLU A CA 1
ATOM 2654 C C . GLU A 1 324 ? -73.708 2.481 98.498 1.00 77.75 324 GLU A C 1
ATOM 2656 O O . GLU A 1 324 ? -72.786 2.739 97.717 1.00 77.75 324 GLU A O 1
ATOM 2661 N N . ALA A 1 325 ? -74.558 1.475 98.264 1.00 74.50 325 ALA A N 1
ATOM 2662 C CA . ALA A 1 325 ? -74.474 0.623 97.080 1.00 74.50 325 ALA A CA 1
ATOM 2663 C C . ALA A 1 325 ? -74.810 1.395 95.791 1.00 74.50 325 ALA A C 1
ATOM 2665 O O . ALA A 1 325 ? -74.075 1.281 94.806 1.00 74.50 325 ALA A O 1
ATOM 2666 N N . GLU A 1 326 ? -75.864 2.215 95.803 1.00 72.75 326 GLU A N 1
ATOM 2667 C CA . GLU A 1 326 ? -76.260 3.062 94.668 1.00 72.75 326 GLU A CA 1
ATOM 2668 C C . GLU A 1 326 ? -75.161 4.079 94.312 1.00 72.75 326 GLU A C 1
ATOM 2670 O O . GLU A 1 326 ? -74.764 4.173 93.148 1.00 72.75 326 GLU A O 1
ATOM 2675 N N . ALA A 1 327 ? -74.565 4.742 95.311 1.00 75.25 327 ALA A N 1
ATOM 2676 C CA . ALA A 1 327 ? -73.438 5.652 95.099 1.00 75.25 327 ALA A CA 1
ATOM 2677 C C . ALA A 1 327 ? -72.201 4.952 94.502 1.00 75.25 327 ALA A C 1
ATOM 2679 O O . ALA A 1 327 ? -71.475 5.546 93.702 1.00 75.25 327 ALA A O 1
ATOM 2680 N N . SER A 1 328 ? -71.949 3.684 94.853 1.00 77.88 328 SER A N 1
ATOM 2681 C CA . SER A 1 328 ? -70.834 2.923 94.273 1.00 77.88 328 SER A CA 1
ATOM 2682 C C . SER A 1 328 ? -71.031 2.651 92.774 1.00 77.88 328 SER A C 1
ATOM 2684 O O . SER A 1 328 ? -70.080 2.792 91.995 1.00 77.88 328 SER A O 1
ATOM 2686 N N . LEU A 1 329 ? -72.269 2.349 92.359 1.00 75.25 329 LEU A N 1
ATOM 2687 C CA . LEU A 1 329 ? -72.631 2.009 90.982 1.00 75.25 329 LEU A CA 1
ATOM 2688 C C . LEU A 1 329 ? -72.404 3.186 90.023 1.00 75.25 329 LEU A C 1
ATOM 2690 O O . LEU A 1 329 ? -71.758 3.002 88.989 1.00 75.25 329 LEU A O 1
ATOM 2694 N N . GLU A 1 330 ? -72.827 4.401 90.395 1.00 77.69 330 GLU A N 1
ATOM 2695 C CA . GLU A 1 330 ? -72.603 5.612 89.585 1.00 77.69 330 GLU A CA 1
ATOM 2696 C C . GLU A 1 330 ? -71.110 5.825 89.257 1.00 77.69 330 GLU A C 1
ATOM 2698 O O . GLU A 1 330 ? -70.755 6.256 88.153 1.00 77.69 330 GLU A O 1
ATOM 2703 N N . THR A 1 331 ? -70.202 5.480 90.182 1.00 78.56 331 THR A N 1
ATOM 2704 C CA . THR A 1 331 ? -68.755 5.645 89.955 1.00 78.56 331 THR A CA 1
ATOM 2705 C C . THR A 1 331 ? -68.160 4.625 88.983 1.00 78.56 331 THR A C 1
ATOM 2707 O O . THR A 1 331 ? -67.159 4.936 88.332 1.00 78.56 331 THR A O 1
ATOM 2710 N N . GLU A 1 332 ? -68.752 3.435 88.847 1.00 74.38 332 GLU A N 1
ATOM 2711 C CA . GLU A 1 332 ? -68.338 2.441 87.849 1.00 74.38 332 GLU A CA 1
ATOM 2712 C C . GLU A 1 332 ? -68.950 2.733 86.475 1.00 74.38 332 GLU A C 1
ATOM 2714 O O . GLU A 1 332 ? -68.247 2.645 85.465 1.00 74.38 332 GLU A O 1
ATOM 2719 N N . GLU A 1 333 ? -70.203 3.193 86.412 1.00 78.19 333 GLU A N 1
ATOM 2720 C CA . GLU A 1 333 ? -70.812 3.649 85.155 1.00 78.19 333 GLU A CA 1
ATOM 2721 C C . GLU A 1 333 ? -70.025 4.820 84.538 1.00 78.19 333 GLU A C 1
ATOM 2723 O O . GLU A 1 333 ? -69.725 4.813 83.339 1.00 78.19 333 GLU A O 1
ATOM 2728 N N . ALA A 1 334 ? -69.573 5.775 85.360 1.00 77.44 334 ALA A N 1
ATOM 2729 C CA . ALA A 1 334 ? -68.711 6.873 84.917 1.00 77.44 334 ALA A CA 1
ATOM 2730 C C . ALA A 1 334 ? -67.357 6.394 84.342 1.00 77.44 334 ALA A C 1
ATOM 2732 O O . ALA A 1 334 ? -66.862 6.958 83.358 1.00 77.44 334 ALA A O 1
ATOM 2733 N N . LYS A 1 335 ? -66.757 5.337 84.911 1.00 86.12 335 LYS A N 1
ATOM 2734 C CA . LYS A 1 335 ? -65.524 4.717 84.381 1.00 86.12 335 LYS A CA 1
ATOM 2735 C C . LYS A 1 335 ? -65.795 3.990 83.065 1.00 86.12 335 LYS A C 1
ATOM 2737 O O . LYS A 1 335 ? -65.013 4.134 82.124 1.00 86.12 335 LYS A O 1
ATOM 2742 N N . LEU A 1 336 ? -66.910 3.265 82.973 1.00 80.00 336 LEU A N 1
ATOM 2743 C CA . LEU A 1 336 ? -67.313 2.532 81.774 1.00 80.00 336 LEU A CA 1
ATOM 2744 C C . LEU A 1 336 ? -67.526 3.484 80.591 1.00 80.00 336 LEU A C 1
ATOM 2746 O O . LEU A 1 336 ? -66.939 3.263 79.534 1.00 80.00 336 LEU A O 1
ATOM 2750 N N . VAL A 1 337 ? -68.257 4.591 80.774 1.00 81.88 337 VAL A N 1
ATOM 2751 C CA . VAL A 1 337 ? -68.456 5.621 79.731 1.00 81.88 337 VAL A CA 1
ATOM 2752 C C . VAL A 1 337 ? -67.126 6.209 79.244 1.00 81.88 337 VAL A C 1
ATOM 2754 O O . VAL A 1 337 ? -66.942 6.420 78.042 1.00 81.88 337 VAL A O 1
ATOM 2757 N N . ARG A 1 338 ? -66.163 6.431 80.148 1.00 83.31 338 ARG A N 1
ATOM 2758 C CA . ARG A 1 338 ? -64.825 6.911 79.777 1.00 83.31 338 ARG A CA 1
ATOM 2759 C C . ARG A 1 338 ? -64.048 5.880 78.946 1.00 83.31 338 ARG A C 1
ATOM 2761 O O . ARG A 1 338 ? -63.484 6.245 77.917 1.00 83.31 338 ARG A O 1
ATOM 2768 N N . ILE A 1 339 ? -64.050 4.608 79.347 1.00 82.25 339 ILE A N 1
ATOM 2769 C CA . ILE A 1 339 ? -63.404 3.520 78.587 1.00 82.25 339 ILE A CA 1
ATOM 2770 C C . ILE A 1 339 ? -64.079 3.343 77.215 1.00 82.25 339 ILE A C 1
ATOM 2772 O O . ILE A 1 339 ? -63.394 3.125 76.215 1.00 82.25 339 ILE A O 1
ATOM 2776 N N . GLN A 1 340 ? -65.404 3.518 77.137 1.00 74.00 340 GLN A N 1
ATOM 2777 C CA . GLN A 1 340 ? -66.169 3.518 75.886 1.00 74.00 340 GLN A CA 1
ATOM 2778 C C . GLN A 1 340 ? -65.640 4.579 74.902 1.00 74.00 340 GLN A C 1
ATOM 2780 O O . GLN A 1 340 ? -65.412 4.275 73.729 1.00 74.00 340 GLN A O 1
ATOM 2785 N N . LEU A 1 341 ? -65.406 5.805 75.392 1.00 84.94 341 LEU A N 1
ATOM 2786 C CA . LEU A 1 341 ? -64.874 6.930 74.614 1.00 84.94 341 LEU A CA 1
ATOM 2787 C C . LEU A 1 341 ? -63.434 6.684 74.143 1.00 84.94 341 LEU A C 1
ATOM 2789 O O . LEU A 1 341 ? -63.151 6.824 72.949 1.00 84.94 341 LEU A O 1
ATOM 2793 N N . GLU A 1 342 ? -62.550 6.262 75.052 1.00 83.12 342 GLU A N 1
ATOM 2794 C CA . GLU A 1 342 ? -61.155 5.918 74.741 1.00 83.12 342 GLU A CA 1
ATOM 2795 C C . GLU A 1 342 ? -61.086 4.798 73.676 1.00 83.12 342 GLU A C 1
ATOM 2797 O O . GLU A 1 342 ? -60.322 4.899 72.713 1.00 83.12 342 GLU A O 1
ATOM 2802 N N . LEU A 1 343 ? -61.965 3.790 73.756 1.00 79.69 343 LEU A N 1
ATOM 2803 C CA . LEU A 1 343 ? -62.085 2.721 72.757 1.00 79.69 343 LEU A CA 1
ATOM 2804 C C . LEU A 1 343 ? -62.546 3.230 71.378 1.00 79.69 343 LEU A C 1
ATOM 2806 O O . LEU A 1 343 ? -62.016 2.780 70.360 1.00 79.69 343 LEU A O 1
ATOM 2810 N N . THR A 1 344 ? -63.509 4.158 71.304 1.00 83.25 344 THR A N 1
ATOM 2811 C CA . THR A 1 344 ? -63.890 4.777 70.016 1.00 83.25 344 THR A CA 1
ATOM 2812 C C . THR A 1 344 ? -62.762 5.597 69.399 1.00 83.25 344 THR A C 1
ATOM 2814 O O . THR A 1 344 ? -62.583 5.544 68.182 1.00 83.25 344 THR A O 1
ATOM 2817 N N . GLN A 1 345 ? -61.971 6.307 70.208 1.00 85.06 345 GLN A N 1
ATOM 2818 C CA . GLN A 1 345 ? -60.841 7.088 69.706 1.00 85.06 345 GLN A CA 1
ATOM 2819 C C . GLN A 1 345 ? -59.736 6.181 69.142 1.00 85.06 345 GLN A C 1
ATOM 2821 O O . GLN A 1 345 ? -59.260 6.415 68.032 1.00 85.06 345 GLN A O 1
ATOM 2826 N N . VAL A 1 346 ? -59.389 5.099 69.850 1.00 86.31 346 VAL A N 1
ATOM 2827 C CA . VAL A 1 346 ? -58.396 4.117 69.378 1.00 86.31 346 VAL A CA 1
ATOM 2828 C C . VAL A 1 346 ? -58.836 3.438 68.077 1.00 86.31 346 VAL A C 1
ATOM 2830 O O . VAL A 1 346 ? -58.002 3.237 67.196 1.00 86.31 346 VAL A O 1
ATOM 2833 N N . LYS A 1 347 ? -60.131 3.131 67.906 1.00 84.44 347 LYS A N 1
ATOM 2834 C CA . LYS A 1 347 ? -60.657 2.605 66.632 1.00 84.44 347 LYS A CA 1
ATOM 2835 C C . LYS A 1 347 ? -60.452 3.589 65.480 1.00 84.44 347 LYS A C 1
ATOM 2837 O O . LYS A 1 347 ? -59.851 3.212 64.481 1.00 84.44 347 LYS A O 1
ATOM 2842 N N . ALA A 1 348 ? -60.840 4.853 65.656 1.00 85.75 348 ALA A N 1
ATOM 2843 C CA . ALA A 1 348 ? -60.670 5.876 64.624 1.00 85.75 348 ALA A CA 1
ATOM 2844 C C . ALA A 1 348 ? -59.194 6.081 64.213 1.00 85.75 348 ALA A C 1
ATOM 2846 O O . ALA A 1 348 ? -58.906 6.251 63.029 1.00 85.75 348 ALA A O 1
ATOM 2847 N N . ASP A 1 349 ? -58.247 6.014 65.157 1.00 84.44 349 ASP A N 1
ATOM 2848 C CA . ASP A 1 349 ? -56.808 6.082 64.850 1.00 84.44 349 ASP A CA 1
ATOM 2849 C C . ASP A 1 349 ? -56.266 4.818 64.150 1.00 84.44 349 ASP A C 1
ATOM 2851 O O . ASP A 1 349 ? -55.313 4.912 63.370 1.00 84.44 349 ASP A O 1
ATOM 2855 N N . ILE A 1 350 ? -56.856 3.641 64.391 1.00 86.44 350 ILE A N 1
ATOM 2856 C CA . ILE A 1 350 ? -56.530 2.400 63.669 1.00 86.44 350 ILE A CA 1
ATOM 2857 C C . ILE A 1 350 ? -57.060 2.466 62.233 1.00 86.44 350 ILE A C 1
ATOM 2859 O O . ILE A 1 350 ? -56.290 2.239 61.300 1.00 86.44 350 ILE A O 1
ATOM 2863 N N . ASP A 1 351 ? -58.326 2.842 62.046 1.00 85.25 351 ASP A N 1
ATOM 2864 C CA . ASP A 1 351 ? -58.963 2.958 60.728 1.00 85.25 351 ASP A CA 1
ATOM 2865 C C . ASP A 1 351 ? -58.223 3.985 59.850 1.00 85.25 351 ASP A C 1
ATOM 2867 O O . ASP A 1 351 ? -57.928 3.733 58.679 1.00 85.25 351 ASP A O 1
ATOM 2871 N N . ARG A 1 352 ? -57.807 5.116 60.440 1.00 89.31 352 ARG A N 1
ATOM 2872 C CA . ARG A 1 352 ? -57.013 6.146 59.754 1.00 89.31 352 ARG A CA 1
ATOM 2873 C C . ARG A 1 352 ? -55.634 5.635 59.313 1.00 89.31 352 ARG A C 1
ATOM 2875 O O . ARG A 1 352 ? -55.199 5.950 58.209 1.00 89.31 352 ARG A O 1
ATOM 2882 N N . ARG A 1 353 ? -54.962 4.822 60.140 1.00 84.38 353 ARG A N 1
ATOM 2883 C CA . ARG A 1 353 ? -53.671 4.185 59.801 1.00 84.38 353 ARG A CA 1
ATOM 2884 C C . ARG A 1 353 ? -53.803 3.074 58.760 1.00 84.38 353 ARG A C 1
ATOM 2886 O O . ARG A 1 353 ? -52.856 2.852 58.007 1.00 84.38 353 ARG A O 1
ATOM 2893 N N . LEU A 1 354 ? -54.940 2.376 58.719 1.00 81.62 354 LEU A N 1
ATOM 2894 C CA . LEU A 1 354 ? -55.248 1.411 57.662 1.00 81.62 354 LEU A CA 1
ATOM 2895 C C . LEU A 1 354 ? -55.369 2.121 56.312 1.00 81.62 354 LEU A C 1
ATOM 2897 O O . LEU A 1 354 ? -54.653 1.746 55.387 1.00 81.62 354 LEU A O 1
ATOM 2901 N N . GLN A 1 355 ? -56.147 3.206 56.227 1.00 85.25 355 GLN A N 1
ATOM 2902 C CA . GLN A 1 355 ? -56.268 3.992 54.992 1.00 85.25 355 GLN A CA 1
ATOM 2903 C C . GLN A 1 355 ? -54.910 4.543 54.518 1.00 85.25 355 GLN A C 1
ATOM 2905 O O . GLN A 1 355 ? -54.550 4.372 53.356 1.00 85.25 355 GLN A O 1
ATOM 2910 N N . GLU A 1 356 ? -54.101 5.114 55.423 1.00 84.81 356 GLU A N 1
ATOM 2911 C CA . GLU A 1 356 ? -52.734 5.575 55.108 1.00 84.81 356 GLU A CA 1
ATOM 2912 C C . GLU A 1 356 ? -51.843 4.455 54.526 1.00 84.81 356 GLU A C 1
ATOM 2914 O O . GLU A 1 356 ? -50.960 4.718 53.709 1.00 84.81 356 GLU A O 1
ATOM 2919 N N . LYS A 1 357 ? -52.055 3.195 54.932 1.00 85.50 357 LYS A N 1
ATOM 2920 C CA . LYS A 1 357 ? -51.311 2.032 54.421 1.00 85.50 357 LYS A CA 1
ATOM 2921 C C . LYS A 1 357 ? -51.866 1.510 53.098 1.00 85.50 357 LYS A C 1
ATOM 2923 O O . LYS A 1 357 ? -51.076 1.117 52.243 1.00 85.50 357 LYS A O 1
ATOM 2928 N N . GLU A 1 358 ? -53.180 1.525 52.895 1.00 83.19 358 GLU A N 1
ATOM 2929 C CA . GLU A 1 358 ? -53.790 1.165 51.609 1.00 83.19 358 GLU A CA 1
ATOM 2930 C C . GLU A 1 358 ? -53.370 2.139 50.498 1.00 83.19 358 GLU A C 1
ATOM 2932 O O . GLU A 1 358 ? -52.950 1.696 49.425 1.00 83.19 358 GLU A O 1
ATOM 2937 N N . ASP A 1 359 ? -53.341 3.442 50.790 1.00 88.12 359 ASP A N 1
ATOM 2938 C CA . ASP A 1 359 ? -52.867 4.480 49.869 1.00 88.12 359 ASP A CA 1
ATOM 2939 C C . ASP A 1 359 ? -51.375 4.284 49.501 1.00 88.12 359 ASP A C 1
ATOM 2941 O O . ASP A 1 359 ? -50.993 4.393 48.330 1.00 88.12 359 ASP A O 1
ATOM 2945 N N . GLU A 1 360 ? -50.518 3.919 50.469 1.00 80.94 360 GLU A N 1
ATOM 2946 C CA . GLU A 1 360 ? -49.114 3.540 50.223 1.00 80.94 360 GLU A CA 1
ATOM 2947 C C . GLU A 1 360 ? -48.986 2.285 49.336 1.00 80.94 360 GLU A C 1
ATOM 2949 O O . GLU A 1 360 ? -48.141 2.240 48.428 1.00 80.94 360 GLU A O 1
ATOM 2954 N N . PHE A 1 361 ? -49.819 1.263 49.560 1.00 80.25 361 PHE A N 1
ATOM 2955 C CA . PHE A 1 361 ? -49.832 0.050 48.737 1.00 80.25 361 PHE A CA 1
ATOM 2956 C C . PHE A 1 361 ? -50.332 0.317 47.311 1.00 80.25 361 PHE A C 1
ATOM 2958 O O . PHE A 1 361 ? -49.801 -0.261 46.358 1.00 80.25 361 PHE A O 1
ATOM 2965 N N . GLU A 1 362 ? -51.299 1.215 47.115 1.00 85.31 362 GLU A N 1
ATOM 2966 C CA . GLU A 1 362 ? -51.750 1.573 45.770 1.00 85.31 362 GLU A CA 1
ATOM 2967 C C . GLU A 1 362 ? -50.727 2.457 45.036 1.00 85.31 362 GLU A C 1
ATOM 2969 O O . GLU A 1 362 ? -50.471 2.253 43.844 1.00 85.31 362 GLU A O 1
ATOM 2974 N N . ALA A 1 363 ? -50.068 3.384 45.741 1.00 84.62 363 ALA A N 1
ATOM 2975 C CA . ALA A 1 363 ? -48.991 4.205 45.190 1.00 84.62 363 ALA A CA 1
ATOM 2976 C C . ALA A 1 363 ? -47.776 3.362 44.761 1.00 84.62 363 ALA A C 1
ATOM 2978 O O . ALA A 1 363 ? -47.249 3.541 43.658 1.00 84.62 363 ALA A O 1
ATOM 2979 N N . THR A 1 364 ?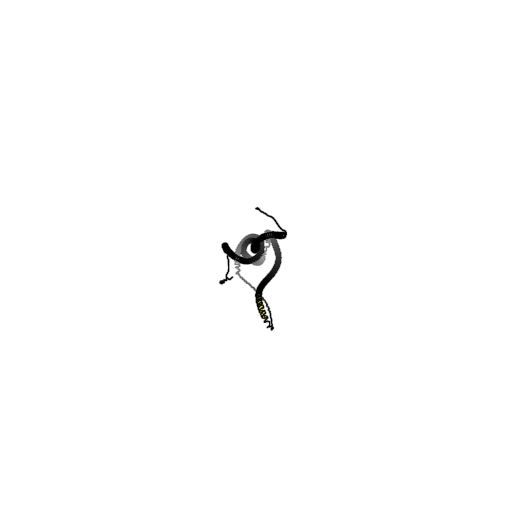 -47.352 2.400 45.588 1.00 78.19 364 THR A N 1
ATOM 2980 C CA . THR A 1 364 ? -46.274 1.462 45.231 1.00 78.19 364 THR A CA 1
ATOM 2981 C C . THR A 1 364 ? -46.682 0.556 44.070 1.00 78.19 364 THR A C 1
ATOM 2983 O O . THR A 1 364 ? -45.925 0.452 43.104 1.00 78.19 364 THR A O 1
ATOM 2986 N N . ARG A 1 365 ? -47.902 -0.005 44.067 1.00 87.06 365 ARG A N 1
ATOM 2987 C CA . ARG A 1 365 ? -48.434 -0.791 42.935 1.00 87.06 365 ARG A CA 1
ATOM 2988 C C . ARG A 1 365 ? -48.436 0.007 41.622 1.00 87.06 365 ARG A C 1
ATOM 2990 O O . ARG A 1 365 ? -47.975 -0.507 40.606 1.00 87.06 365 ARG A O 1
ATOM 2997 N N . LYS A 1 366 ? -48.874 1.272 41.637 1.00 88.50 366 LYS A N 1
ATOM 2998 C CA . LYS A 1 366 ? -48.848 2.172 40.465 1.00 88.50 366 LYS A CA 1
ATOM 2999 C C . LYS A 1 366 ? -47.427 2.482 39.979 1.00 88.50 366 LYS A C 1
ATOM 3001 O O . LYS A 1 366 ? -47.205 2.561 38.772 1.00 88.50 366 LYS A O 1
ATOM 3006 N N . ASN A 1 367 ? -46.458 2.623 40.883 1.00 83.50 367 ASN A N 1
ATOM 3007 C CA . ASN A 1 367 ? -45.054 2.821 40.510 1.00 83.50 367 ASN A CA 1
ATOM 3008 C C . ASN A 1 367 ? -44.419 1.547 39.929 1.00 83.50 367 ASN A C 1
ATOM 3010 O O . ASN A 1 367 ? -43.713 1.631 38.925 1.00 83.50 367 ASN A O 1
ATOM 3014 N N . HIS A 1 368 ? -44.717 0.369 40.485 1.00 81.56 368 HIS A N 1
ATOM 3015 C CA . HIS A 1 368 ? -44.268 -0.906 39.918 1.00 81.56 368 HIS A CA 1
ATOM 3016 C C . HIS A 1 368 ? -44.899 -1.189 38.547 1.00 81.56 368 HIS A C 1
ATOM 3018 O O . HIS A 1 368 ? -44.187 -1.639 37.654 1.00 81.56 368 HIS A O 1
ATOM 3024 N N . GLN A 1 369 ? -46.176 -0.845 38.331 1.00 84.50 369 GLN A N 1
ATOM 3025 C CA . GLN A 1 369 ? -46.798 -0.946 37.006 1.00 84.50 369 GLN A CA 1
ATOM 3026 C C . GLN A 1 369 ? -46.067 -0.071 35.977 1.00 84.50 369 GLN A C 1
ATOM 3028 O O . GLN A 1 369 ? -45.628 -0.581 34.955 1.00 84.50 369 GLN A O 1
ATOM 3033 N N . ARG A 1 370 ? -45.814 1.209 36.288 1.00 88.62 370 ARG A N 1
ATOM 3034 C CA . ARG A 1 370 ? -45.046 2.111 35.405 1.00 88.62 370 ARG A CA 1
ATOM 3035 C C . ARG A 1 370 ? -43.636 1.596 35.095 1.00 88.62 370 ARG A C 1
ATOM 3037 O O . ARG A 1 370 ? -43.134 1.814 33.994 1.00 88.62 370 ARG A O 1
ATOM 3044 N N . ALA A 1 371 ? -42.990 0.926 36.051 1.00 79.88 371 ALA A N 1
ATOM 3045 C CA . ALA A 1 371 ? -41.692 0.293 35.831 1.00 79.88 371 ALA A CA 1
ATOM 3046 C C . ALA A 1 371 ? -41.794 -0.909 34.873 1.00 79.88 371 ALA A C 1
ATOM 3048 O O . ALA A 1 371 ? -40.960 -1.035 33.978 1.00 79.88 371 ALA A O 1
ATOM 3049 N N . LEU A 1 372 ? -42.832 -1.744 35.006 1.00 78.88 372 LEU A N 1
ATOM 3050 C CA . LEU A 1 372 ? -43.119 -2.842 34.076 1.00 78.88 372 LEU A CA 1
ATOM 3051 C C . LEU A 1 372 ? -43.442 -2.325 32.667 1.00 78.88 372 LEU A C 1
ATOM 3053 O O . LEU A 1 372 ? -42.841 -2.801 31.708 1.00 78.88 372 LEU A O 1
ATOM 3057 N N . ASP A 1 373 ? -44.301 -1.310 32.542 1.00 88.06 373 ASP A N 1
ATOM 3058 C CA . ASP A 1 373 ? -44.663 -0.690 31.258 1.00 88.06 373 ASP A CA 1
ATOM 3059 C C . ASP A 1 373 ? -43.415 -0.129 30.539 1.00 88.06 373 ASP A C 1
ATOM 3061 O O . ASP A 1 373 ? -43.235 -0.302 29.332 1.00 88.06 373 ASP A O 1
ATOM 3065 N N . SER A 1 374 ? -42.509 0.502 31.298 1.00 83.38 374 SER A N 1
ATOM 3066 C CA . SER A 1 374 ? -41.231 1.037 30.807 1.00 83.38 374 SER A CA 1
ATOM 3067 C C . SER A 1 374 ? -40.262 -0.067 30.356 1.00 83.38 374 SER A C 1
ATOM 3069 O O . SER A 1 374 ? -39.682 0.012 29.269 1.00 83.38 374 SER A O 1
ATOM 3071 N N . LEU A 1 375 ? -40.122 -1.138 31.147 1.00 79.81 375 LEU A N 1
ATOM 3072 C CA . LEU A 1 375 ? -39.311 -2.306 30.788 1.00 79.81 375 LEU A CA 1
ATOM 3073 C C . LEU A 1 375 ? -39.867 -3.022 29.549 1.00 79.81 375 LEU A C 1
ATOM 3075 O O . LEU A 1 375 ? -39.092 -3.420 28.680 1.00 79.81 375 LEU A O 1
ATOM 3079 N N . GLN A 1 376 ? -41.191 -3.132 29.423 1.00 81.62 376 GLN A N 1
ATOM 3080 C CA . GLN A 1 376 ? -41.839 -3.719 28.253 1.00 81.62 376 GLN A CA 1
ATOM 3081 C C . GLN A 1 376 ? -41.619 -2.859 26.998 1.00 81.62 376 GLN A C 1
ATOM 3083 O O . GLN A 1 376 ? -41.239 -3.396 25.958 1.00 81.62 376 GLN A O 1
ATOM 3088 N N . ALA A 1 377 ? -41.741 -1.531 27.095 1.00 88.31 377 ALA A N 1
ATOM 3089 C CA . ALA A 1 377 ? -41.412 -0.629 25.990 1.00 88.31 377 ALA A CA 1
ATOM 3090 C C . ALA A 1 377 ? -39.932 -0.741 25.563 1.00 88.31 377 ALA A C 1
ATOM 3092 O O . ALA A 1 377 ? -39.625 -0.728 24.368 1.00 88.31 377 ALA A O 1
ATOM 3093 N N . SER A 1 378 ? -39.013 -0.913 26.521 1.00 81.75 378 SER A N 1
ATOM 3094 C CA . SER A 1 378 ? -37.593 -1.166 26.237 1.00 81.75 378 SER A CA 1
ATOM 3095 C C . SER A 1 378 ? -37.364 -2.522 25.555 1.00 81.75 378 SER A C 1
ATOM 3097 O O . SER A 1 378 ? -36.562 -2.609 24.625 1.00 81.75 378 SER A O 1
ATOM 3099 N N . LEU A 1 379 ? -38.076 -3.571 25.976 1.00 82.75 379 LEU A N 1
ATOM 3100 C CA . LEU A 1 379 ? -38.003 -4.907 25.378 1.00 82.75 379 LEU A CA 1
ATOM 3101 C C . LEU A 1 379 ? -38.548 -4.919 23.940 1.00 82.75 379 LEU A C 1
ATOM 3103 O O . LEU A 1 379 ? -37.941 -5.517 23.053 1.00 82.75 379 LEU A O 1
ATOM 3107 N N . GLU A 1 380 ? -39.652 -4.216 23.678 1.00 87.25 380 GLU A N 1
ATOM 3108 C CA . GLU A 1 380 ? -40.202 -4.051 22.327 1.00 87.25 380 GLU A CA 1
ATOM 3109 C C . GLU A 1 380 ? -39.275 -3.238 21.410 1.00 87.25 380 GLU A C 1
ATOM 3111 O O . GLU A 1 380 ? -39.171 -3.533 20.214 1.00 87.25 380 GLU A O 1
ATOM 3116 N N . ALA A 1 381 ? -38.578 -2.234 21.953 1.00 86.75 381 ALA A N 1
ATOM 3117 C CA . ALA A 1 381 ? -37.555 -1.486 21.227 1.00 86.75 381 ALA A CA 1
ATOM 3118 C C . ALA A 1 381 ? -36.340 -2.369 20.886 1.00 86.75 381 ALA A C 1
ATOM 3120 O O . ALA A 1 381 ? -35.877 -2.356 19.743 1.00 86.75 381 ALA A O 1
ATOM 3121 N N . GLU A 1 382 ? -35.862 -3.191 21.827 1.00 75.06 382 GLU A N 1
ATOM 3122 C CA . GLU A 1 382 ? -34.768 -4.132 21.569 1.00 75.06 382 GLU A CA 1
ATOM 3123 C C . GLU A 1 382 ? -35.173 -5.214 20.554 1.00 75.06 382 GLU A C 1
ATOM 3125 O O . GLU A 1 382 ? -34.404 -5.526 19.645 1.00 75.06 382 GLU A O 1
ATOM 3130 N N . ALA A 1 383 ? -36.397 -5.744 20.638 1.00 84.94 383 ALA A N 1
ATOM 3131 C CA . ALA A 1 383 ? -36.919 -6.721 19.683 1.00 84.94 383 ALA A CA 1
ATOM 3132 C C . ALA A 1 383 ? -36.967 -6.163 18.247 1.00 84.94 383 ALA A C 1
ATOM 3134 O O . ALA A 1 383 ? -36.560 -6.851 17.305 1.00 84.94 383 ALA A O 1
ATOM 3135 N N . LYS A 1 384 ? -37.391 -4.901 18.075 1.00 88.00 384 LYS A N 1
ATOM 3136 C CA . LYS A 1 384 ? -37.346 -4.194 16.781 1.00 88.00 384 LYS A CA 1
ATOM 3137 C C . LYS A 1 384 ? -35.906 -3.991 16.302 1.00 88.00 384 LYS A C 1
ATOM 3139 O O . LYS A 1 384 ? -35.595 -4.364 15.173 1.00 88.00 384 LYS A O 1
ATOM 3144 N N . GLY A 1 385 ? -35.008 -3.523 17.171 1.00 80.94 385 GLY A N 1
ATOM 3145 C CA . GLY A 1 385 ? -33.585 -3.358 16.849 1.00 80.94 385 GLY A CA 1
ATOM 3146 C C . GLY A 1 385 ? -32.900 -4.668 16.433 1.00 80.94 385 GLY A C 1
ATOM 3147 O O . GLY A 1 385 ? -32.159 -4.696 15.451 1.00 80.94 385 GLY A O 1
ATOM 3148 N N . ARG A 1 386 ? -33.205 -5.789 17.104 1.00 83.06 386 ARG A N 1
ATOM 3149 C CA . ARG A 1 386 ? -32.737 -7.132 16.714 1.00 83.06 386 ARG A CA 1
ATOM 3150 C C . ARG A 1 386 ? -33.285 -7.554 15.347 1.00 83.06 386 ARG A C 1
ATOM 3152 O O . ARG A 1 386 ? -32.532 -8.096 14.541 1.00 83.06 386 ARG A O 1
ATOM 3159 N N . ALA A 1 387 ? -34.563 -7.300 15.061 1.00 84.50 387 ALA A N 1
ATOM 3160 C CA . ALA A 1 387 ? -35.165 -7.622 13.766 1.00 84.50 387 ALA A CA 1
ATOM 3161 C C . ALA A 1 387 ? -34.535 -6.815 12.613 1.00 84.50 387 ALA A C 1
ATOM 3163 O O . ALA A 1 387 ? -34.248 -7.372 11.551 1.00 84.50 387 ALA A O 1
ATOM 3164 N N . GLU A 1 388 ? -34.257 -5.528 12.830 1.00 85.38 388 GLU A N 1
ATOM 3165 C CA . GLU A 1 388 ? -33.558 -4.671 11.866 1.00 85.38 388 GLU A CA 1
ATOM 3166 C C . GLU A 1 388 ? -32.097 -5.099 11.675 1.00 85.38 388 GLU A C 1
ATOM 3168 O O . GLU A 1 388 ? -31.660 -5.259 10.535 1.00 85.38 388 GLU A O 1
ATOM 3173 N N . ALA A 1 389 ? -31.371 -5.405 12.754 1.00 79.62 389 ALA A N 1
ATOM 3174 C CA . ALA A 1 389 ? -30.006 -5.927 12.683 1.00 79.62 389 ALA A CA 1
ATOM 3175 C C . ALA A 1 389 ? -29.924 -7.254 11.904 1.00 79.62 389 ALA A C 1
ATOM 3177 O O . ALA A 1 389 ? -29.040 -7.422 11.065 1.00 79.62 389 ALA A O 1
ATOM 3178 N N . ILE A 1 390 ? -30.877 -8.175 12.101 1.00 86.56 390 ILE A N 1
ATOM 3179 C CA . ILE A 1 390 ? -30.978 -9.424 11.322 1.00 86.56 390 ILE A CA 1
ATOM 3180 C C . ILE A 1 390 ? -31.268 -9.134 9.839 1.00 86.56 390 ILE A C 1
ATOM 3182 O O . ILE A 1 390 ? -30.733 -9.815 8.961 1.00 86.56 390 ILE A O 1
ATOM 3186 N N . ARG A 1 391 ? -32.085 -8.119 9.534 1.00 92.50 391 ARG A N 1
ATOM 3187 C CA . ARG A 1 391 ? -32.404 -7.713 8.155 1.00 92.50 391 ARG A CA 1
ATOM 3188 C C . ARG A 1 391 ? -31.196 -7.096 7.443 1.00 92.50 391 ARG A C 1
ATOM 3190 O O . ARG A 1 391 ? -30.945 -7.435 6.289 1.00 92.50 391 ARG A O 1
ATOM 3197 N N . VAL A 1 392 ? -30.436 -6.243 8.133 1.00 87.06 392 VAL A N 1
ATOM 3198 C CA . VAL A 1 392 ? -29.177 -5.665 7.632 1.00 87.06 392 VAL A CA 1
ATOM 3199 C C . VAL A 1 392 ? -28.121 -6.754 7.455 1.00 87.06 392 VAL A C 1
ATOM 3201 O O . VAL A 1 392 ? -27.517 -6.829 6.388 1.00 87.06 392 VAL A O 1
ATOM 3204 N N . LYS A 1 393 ? -27.965 -7.659 8.432 1.00 85.62 393 LYS A N 1
ATOM 3205 C CA . LYS A 1 393 ? -27.065 -8.815 8.331 1.00 85.62 393 LYS A CA 1
ATOM 3206 C C . LYS A 1 393 ? -27.346 -9.636 7.067 1.00 85.62 393 LYS A C 1
ATOM 3208 O O . LYS A 1 393 ? -26.434 -9.823 6.272 1.00 85.62 393 LYS A O 1
ATOM 3213 N N . LYS A 1 394 ? -28.601 -10.035 6.823 1.00 91.12 394 LYS A N 1
ATOM 3214 C CA . LYS A 1 394 ? -28.975 -10.803 5.618 1.00 91.12 394 LYS A CA 1
ATOM 3215 C C . LYS A 1 394 ? -28.698 -10.066 4.306 1.00 91.12 394 LYS A C 1
ATOM 3217 O O . LYS A 1 394 ? -28.403 -10.707 3.301 1.00 91.12 394 LYS A O 1
ATOM 3222 N N . LYS A 1 395 ? -28.786 -8.731 4.298 1.00 89.94 395 LYS A N 1
ATOM 3223 C CA . LYS A 1 395 ? -28.414 -7.916 3.134 1.00 89.94 395 LYS A CA 1
ATOM 3224 C C . LYS A 1 395 ? -26.901 -7.956 2.895 1.00 89.94 395 LYS A C 1
ATOM 3226 O O . LYS A 1 395 ? -26.492 -8.206 1.769 1.00 89.94 395 LYS A O 1
ATOM 3231 N N . ILE A 1 396 ? -26.095 -7.802 3.947 1.00 83.00 396 ILE A N 1
ATOM 3232 C CA . ILE A 1 396 ? -24.627 -7.886 3.870 1.00 83.00 396 ILE A CA 1
ATOM 3233 C C . ILE A 1 396 ? -24.176 -9.300 3.468 1.00 83.00 396 ILE A C 1
ATOM 3235 O O . ILE A 1 396 ? -23.297 -9.429 2.627 1.00 83.00 396 ILE A O 1
ATOM 3239 N N . GLU A 1 397 ? -24.809 -10.358 3.986 1.00 85.25 397 GLU A N 1
ATOM 3240 C CA . GLU A 1 397 ? -24.551 -11.749 3.570 1.00 85.25 397 GLU A CA 1
ATOM 3241 C C . GLU A 1 397 ? -24.857 -11.965 2.073 1.00 85.25 397 GLU A C 1
ATOM 3243 O O . GLU A 1 397 ? -24.103 -12.640 1.378 1.00 85.25 397 GLU A O 1
ATOM 3248 N N . SER A 1 398 ? -25.916 -11.343 1.540 1.00 91.31 398 SER A N 1
ATOM 3249 C CA . SER A 1 398 ? -26.226 -11.383 0.102 1.00 91.31 398 SER A CA 1
ATOM 3250 C C . SER A 1 398 ? -25.219 -10.593 -0.743 1.00 91.31 398 SER A C 1
ATOM 3252 O O . SER A 1 398 ? -24.818 -11.055 -1.809 1.00 91.31 398 SER A O 1
ATOM 3254 N N . GLU A 1 399 ? -24.806 -9.411 -0.279 1.00 88.31 399 GLU A N 1
ATOM 3255 C CA . GLU A 1 399 ? -23.823 -8.559 -0.964 1.00 88.31 399 GLU A CA 1
ATOM 3256 C C . GLU A 1 399 ? -22.420 -9.192 -0.951 1.00 88.31 399 GLU A C 1
ATOM 3258 O O . GLU A 1 399 ? -21.702 -9.098 -1.945 1.00 88.31 399 GLU A O 1
ATOM 3263 N N . LEU A 1 400 ? -22.064 -9.909 0.121 1.00 85.19 400 LEU A N 1
ATOM 3264 C CA . LEU A 1 400 ? -20.845 -10.713 0.215 1.00 85.19 400 LEU A CA 1
ATOM 3265 C C . LEU A 1 400 ? -20.855 -11.864 -0.800 1.00 85.19 400 LEU A C 1
ATOM 3267 O O . LEU A 1 400 ? -19.939 -11.940 -1.613 1.00 85.19 400 LEU A O 1
ATOM 3271 N N . ASN A 1 401 ? -21.912 -12.685 -0.829 1.00 89.50 401 ASN A N 1
ATOM 3272 C CA . ASN A 1 401 ? -22.047 -13.780 -1.800 1.00 89.50 401 ASN A CA 1
ATOM 3273 C C . ASN A 1 401 ? -21.947 -13.273 -3.254 1.00 89.50 401 ASN A C 1
ATOM 3275 O O . ASN A 1 401 ? -21.308 -13.891 -4.104 1.00 89.50 401 ASN A O 1
ATOM 3279 N N . GLU A 1 402 ? -22.550 -12.118 -3.558 1.00 89.94 402 GLU A N 1
ATOM 3280 C CA . GLU A 1 402 ? -22.414 -11.476 -4.869 1.00 89.94 402 GLU A CA 1
ATOM 3281 C C . GLU A 1 402 ? -20.972 -11.054 -5.192 1.00 89.94 402 GLU A C 1
ATOM 3283 O O . GLU A 1 402 ? -20.554 -11.145 -6.348 1.00 89.94 402 GLU A O 1
ATOM 3288 N N . LEU A 1 403 ? -20.220 -10.554 -4.208 1.00 84.50 403 LEU A N 1
ATOM 3289 C CA . LEU A 1 403 ? -18.818 -10.165 -4.375 1.00 84.50 403 LEU A CA 1
ATOM 3290 C C . LEU A 1 403 ? -17.898 -11.383 -4.511 1.00 84.50 403 LEU A C 1
ATOM 3292 O O . LEU A 1 403 ? -16.985 -11.345 -5.333 1.00 84.50 403 LEU A O 1
ATOM 3296 N N . GLU A 1 404 ? -18.169 -12.471 -3.791 1.00 86.31 404 GLU A N 1
ATOM 3297 C CA . GLU A 1 404 ? -17.459 -13.749 -3.926 1.00 86.31 404 GLU A CA 1
ATOM 3298 C C . GLU A 1 404 ? -17.638 -14.341 -5.332 1.00 86.31 404 GLU A C 1
ATOM 3300 O O . GLU A 1 404 ? -16.647 -14.657 -5.988 1.00 86.31 404 GLU A O 1
ATOM 3305 N N . ILE A 1 405 ? -18.867 -14.369 -5.864 1.00 91.06 405 ILE A N 1
ATOM 3306 C CA . ILE A 1 405 ? -19.144 -14.815 -7.244 1.00 91.06 405 ILE A CA 1
ATOM 3307 C C . ILE A 1 405 ? -18.425 -13.925 -8.276 1.00 91.06 405 ILE A C 1
ATOM 3309 O O . ILE A 1 405 ? -17.854 -14.424 -9.251 1.00 91.06 405 ILE A O 1
ATOM 3313 N N . LYS A 1 406 ? -18.408 -12.599 -8.072 1.00 87.06 406 LYS A N 1
ATOM 3314 C CA . LYS A 1 406 ? -17.687 -11.655 -8.952 1.00 87.06 406 LYS A CA 1
ATOM 3315 C C . LYS A 1 406 ? -16.168 -11.864 -8.883 1.00 87.06 406 LYS A C 1
ATOM 3317 O O . LYS A 1 406 ? -15.502 -11.795 -9.917 1.00 87.06 406 LYS A O 1
ATOM 3322 N N . LEU A 1 407 ? -15.626 -12.163 -7.701 1.00 82.94 407 LEU A N 1
ATOM 3323 C CA . LEU A 1 407 ? -14.211 -12.470 -7.484 1.00 82.94 407 LEU A CA 1
ATOM 3324 C C . LEU A 1 407 ? -13.813 -13.812 -8.116 1.00 82.94 407 LEU A C 1
ATOM 3326 O O . LEU A 1 407 ? -12.777 -13.889 -8.774 1.00 82.94 407 LEU A O 1
ATOM 3330 N N . GLU A 1 408 ? -14.637 -14.852 -7.985 1.00 88.56 408 GLU A N 1
ATOM 3331 C CA . GLU A 1 408 ? -14.411 -16.149 -8.631 1.00 88.56 408 GLU A CA 1
ATOM 3332 C C . GLU A 1 408 ? -14.450 -16.027 -10.162 1.00 88.56 408 GLU A C 1
ATOM 3334 O O . GLU A 1 408 ? -13.564 -16.538 -10.850 1.00 88.56 408 GLU A O 1
ATOM 3339 N N . HIS A 1 409 ? -15.407 -15.274 -10.716 1.00 90.56 409 HIS A N 1
ATOM 3340 C CA . HIS A 1 409 ? -15.457 -14.992 -12.152 1.00 90.56 409 HIS A CA 1
ATOM 3341 C C . HIS A 1 409 ? -14.207 -14.234 -12.640 1.00 90.56 409 HIS A C 1
ATOM 3343 O O . HIS A 1 409 ? -13.614 -14.599 -13.659 1.00 90.56 409 HIS A O 1
ATOM 3349 N N . ALA A 1 410 ? -13.755 -13.221 -11.891 1.00 84.81 410 ALA A N 1
ATOM 3350 C CA . ALA A 1 410 ? -12.530 -12.483 -12.197 1.00 84.81 410 ALA A CA 1
ATOM 3351 C C . ALA A 1 410 ? -11.271 -13.370 -12.114 1.00 84.81 410 ALA A C 1
ATOM 3353 O O . ALA A 1 410 ? -10.407 -13.291 -12.989 1.00 84.81 410 ALA A O 1
ATOM 3354 N N . ASN A 1 411 ? -11.182 -14.254 -11.116 1.00 83.94 411 ASN A N 1
ATOM 3355 C CA . ASN A 1 411 ? -10.082 -15.210 -10.972 1.00 83.94 411 ASN A CA 1
ATOM 3356 C C . ASN A 1 411 ? -10.051 -16.225 -12.122 1.00 83.94 411 ASN A C 1
ATOM 3358 O O . ASN A 1 411 ? -8.989 -16.449 -12.701 1.00 83.94 411 ASN A O 1
ATOM 3362 N N . ASN A 1 412 ? -11.200 -16.780 -12.515 1.00 91.06 412 ASN A N 1
ATOM 3363 C CA . ASN A 1 412 ? -11.297 -17.691 -13.658 1.00 91.06 412 ASN A CA 1
ATOM 3364 C C . ASN A 1 412 ? -10.885 -17.003 -14.973 1.00 91.06 412 ASN A C 1
ATOM 3366 O O . ASN A 1 412 ? -10.095 -17.557 -15.738 1.00 91.06 412 ASN A O 1
ATOM 3370 N N . SER A 1 413 ? -11.314 -15.755 -15.194 1.00 87.88 413 SER A N 1
ATOM 3371 C CA . SER A 1 413 ? -10.858 -14.935 -16.327 1.00 87.88 413 SER A CA 1
ATOM 3372 C C . SER A 1 413 ? -9.336 -14.707 -16.307 1.00 87.88 413 SER A C 1
ATOM 3374 O O . SER A 1 413 ? -8.658 -14.880 -17.319 1.00 87.88 413 SER A O 1
ATOM 3376 N N . ASN A 1 414 ? -8.757 -14.418 -15.137 1.00 83.31 414 ASN A N 1
ATOM 3377 C CA . ASN A 1 414 ? -7.312 -14.236 -14.962 1.00 83.31 414 ASN A CA 1
ATOM 3378 C C . ASN A 1 414 ? -6.513 -15.541 -15.206 1.00 83.31 414 ASN A C 1
ATOM 3380 O O . ASN A 1 414 ? -5.411 -15.514 -15.763 1.00 83.31 414 ASN A O 1
ATOM 3384 N N . VAL A 1 415 ? -7.083 -16.705 -14.873 1.00 92.50 415 VAL A N 1
ATOM 3385 C CA . VAL A 1 415 ? -6.515 -18.024 -15.203 1.00 92.50 415 VAL A CA 1
ATOM 3386 C C . VAL A 1 415 ? -6.523 -18.275 -16.717 1.00 92.50 415 VAL A C 1
ATOM 3388 O O . VAL A 1 415 ? -5.506 -18.722 -17.251 1.00 92.50 415 VAL A O 1
ATOM 3391 N N . GLU A 1 416 ? -7.598 -17.940 -17.437 1.00 89.19 416 GLU A N 1
ATOM 3392 C CA . GLU A 1 416 ? -7.639 -18.047 -18.908 1.00 89.19 416 GLU A CA 1
ATOM 3393 C C . GLU A 1 416 ? -6.698 -17.051 -19.608 1.00 89.19 416 GLU A C 1
ATOM 3395 O O . GLU A 1 416 ? -5.992 -17.413 -20.557 1.00 89.19 416 GLU A O 1
ATOM 3400 N N . LEU A 1 417 ? -6.585 -15.821 -19.098 1.00 83.56 417 LEU A N 1
ATOM 3401 C CA . LEU A 1 417 ? -5.574 -14.857 -19.548 1.00 83.56 417 LEU A CA 1
ATOM 3402 C C . LEU A 1 417 ? -4.147 -15.383 -19.307 1.00 83.56 417 LEU A C 1
ATOM 3404 O O . LEU A 1 417 ? -3.282 -15.267 -20.173 1.00 83.56 417 LEU A O 1
ATOM 3408 N N . THR A 1 418 ? -3.904 -16.057 -18.182 1.00 84.94 418 THR A N 1
ATOM 3409 C CA . THR A 1 418 ? -2.609 -16.694 -17.892 1.00 84.94 418 THR A CA 1
ATOM 3410 C C . THR A 1 418 ? -2.323 -17.883 -18.822 1.00 84.94 418 THR A C 1
ATOM 3412 O O . THR A 1 418 ? -1.187 -18.052 -19.272 1.00 84.94 418 THR A O 1
ATOM 3415 N N . LYS A 1 419 ? -3.331 -18.701 -19.160 1.00 91.75 419 LYS A N 1
ATOM 3416 C CA . LYS A 1 419 ? -3.204 -19.798 -20.141 1.00 91.75 419 LYS A CA 1
ATOM 3417 C C . LYS A 1 419 ? -2.899 -19.269 -21.543 1.00 91.75 419 LYS A C 1
ATOM 3419 O O . LYS A 1 419 ? -1.982 -19.764 -22.198 1.00 91.75 419 LYS A O 1
ATOM 3424 N N . THR A 1 420 ? -3.626 -18.249 -21.998 1.00 84.44 420 THR A N 1
ATOM 3425 C CA . THR A 1 420 ? -3.407 -17.639 -23.320 1.00 84.44 420 THR A CA 1
ATOM 3426 C C . THR A 1 420 ? -2.057 -16.929 -23.412 1.00 84.44 420 THR A C 1
ATOM 3428 O O . THR A 1 420 ? -1.379 -17.087 -24.426 1.00 84.44 420 THR A O 1
ATOM 3431 N N . LEU A 1 421 ? -1.600 -16.260 -22.348 1.00 82.81 421 LEU A N 1
ATOM 3432 C CA . LEU A 1 421 ? -0.253 -15.686 -22.267 1.00 82.81 421 LEU A CA 1
ATOM 3433 C C . LEU A 1 421 ? 0.834 -16.768 -22.377 1.00 82.81 421 LEU A C 1
ATOM 3435 O O . LEU A 1 421 ? 1.757 -16.613 -23.174 1.00 82.81 421 LEU A O 1
ATOM 3439 N N . LYS A 1 422 ? 0.703 -17.896 -21.663 1.00 89.19 422 LYS A N 1
ATOM 3440 C CA . LYS A 1 422 ? 1.632 -19.038 -21.797 1.00 89.19 422 LYS A CA 1
ATOM 3441 C C . LYS A 1 422 ? 1.642 -19.623 -23.213 1.00 89.19 422 LYS A C 1
ATOM 3443 O O . LYS A 1 422 ? 2.710 -19.948 -23.722 1.00 89.19 422 LYS A O 1
ATOM 3448 N N . ARG A 1 423 ? 0.479 -19.720 -23.870 1.00 90.12 423 ARG A N 1
ATOM 3449 C CA . ARG A 1 423 ? 0.388 -20.156 -25.274 1.00 90.12 423 ARG A CA 1
ATOM 3450 C C . ARG A 1 423 ? 1.123 -19.190 -26.209 1.00 90.12 423 ARG A C 1
ATOM 3452 O O . ARG A 1 423 ? 1.892 -19.643 -27.044 1.00 90.12 423 ARG A O 1
ATOM 3459 N N . LEU A 1 424 ? 0.940 -17.880 -26.039 1.00 82.56 424 LEU A N 1
ATOM 3460 C CA . LEU A 1 424 ? 1.643 -16.867 -26.836 1.00 82.56 424 LEU A CA 1
ATOM 3461 C C . LEU A 1 424 ? 3.163 -16.907 -26.606 1.00 82.56 424 LEU A C 1
ATOM 3463 O O . LEU A 1 424 ? 3.918 -16.820 -27.567 1.00 82.56 424 LEU A O 1
ATOM 3467 N N . GLN A 1 425 ? 3.623 -17.110 -25.367 1.00 80.81 425 GLN A N 1
ATOM 3468 C CA . GLN A 1 425 ? 5.049 -17.311 -25.066 1.00 80.81 425 GLN A CA 1
ATOM 3469 C C . GLN A 1 425 ? 5.625 -18.557 -25.754 1.00 80.81 425 GLN A C 1
ATOM 3471 O O . GLN A 1 425 ? 6.732 -18.500 -26.286 1.00 80.81 425 GLN A O 1
ATOM 3476 N N . GLN A 1 426 ? 4.875 -19.661 -25.780 1.00 88.50 426 GLN A N 1
ATOM 3477 C CA . GLN A 1 426 ? 5.274 -20.878 -26.488 1.00 88.50 426 GLN A CA 1
ATOM 3478 C C . GLN A 1 426 ? 5.346 -20.647 -28.009 1.00 88.50 426 GLN A C 1
ATOM 3480 O O . GLN A 1 426 ? 6.352 -20.995 -28.618 1.00 88.50 426 GLN A O 1
ATOM 3485 N N . GLN A 1 427 ? 4.357 -19.967 -28.601 1.00 83.44 427 GLN A N 1
ATOM 3486 C CA . GLN A 1 427 ? 4.363 -19.621 -30.030 1.00 83.44 427 GLN A CA 1
ATOM 3487 C C . GLN A 1 427 ? 5.516 -18.675 -30.410 1.00 83.44 427 GLN A C 1
ATOM 3489 O O . GLN A 1 427 ? 6.114 -18.832 -31.469 1.00 83.44 427 GLN A O 1
ATOM 3494 N N . ILE A 1 428 ? 5.874 -17.717 -29.545 1.00 84.06 428 ILE A N 1
ATOM 3495 C CA . ILE A 1 428 ? 7.062 -16.867 -29.745 1.00 84.06 428 ILE A CA 1
ATOM 3496 C C . ILE A 1 428 ? 8.333 -17.724 -29.755 1.00 84.06 428 ILE A C 1
ATOM 3498 O O . ILE A 1 428 ? 9.175 -17.538 -30.628 1.00 84.06 428 ILE A O 1
ATOM 3502 N N . LYS A 1 429 ? 8.455 -18.691 -28.838 1.00 90.19 429 LYS A N 1
ATOM 3503 C CA . LYS A 1 429 ? 9.613 -19.592 -28.774 1.00 90.19 429 LYS A CA 1
ATOM 3504 C C . LYS A 1 429 ? 9.714 -20.510 -30.000 1.00 90.19 429 LYS A C 1
ATOM 3506 O O . LYS A 1 429 ? 10.813 -20.737 -30.495 1.00 90.19 429 LYS A O 1
ATOM 3511 N N . GLU A 1 430 ? 8.587 -21.011 -30.499 1.00 89.75 430 GLU A N 1
ATOM 3512 C CA . GLU A 1 430 ? 8.512 -21.813 -31.731 1.00 89.75 430 GLU A CA 1
ATOM 3513 C C . GLU A 1 430 ? 8.933 -20.993 -32.962 1.00 89.75 430 GLU A C 1
ATOM 3515 O O . GLU A 1 430 ? 9.722 -21.466 -33.777 1.00 89.75 430 GLU A O 1
ATOM 3520 N N . LEU A 1 431 ? 8.492 -19.733 -33.062 1.00 85.56 431 LEU A N 1
ATOM 3521 C CA . LEU A 1 431 ? 8.920 -18.817 -34.125 1.00 85.56 431 LEU A CA 1
ATOM 3522 C C . LEU A 1 431 ? 10.402 -18.427 -34.012 1.00 85.56 431 LEU A C 1
ATOM 3524 O O . LEU A 1 431 ? 11.073 -18.315 -35.033 1.00 85.56 431 LEU A O 1
ATOM 3528 N N . GLN A 1 432 ? 10.933 -18.256 -32.798 1.00 80.62 432 GLN A N 1
ATOM 3529 C CA . GLN A 1 432 ? 12.367 -18.030 -32.577 1.00 80.62 432 GLN A CA 1
ATOM 3530 C C . GLN A 1 432 ? 13.199 -19.234 -33.033 1.00 80.62 432 GLN A C 1
ATOM 3532 O O . GLN A 1 432 ? 14.158 -19.049 -33.773 1.00 80.62 432 GLN A O 1
ATOM 3537 N N . GLN A 1 433 ? 12.789 -20.457 -32.681 1.00 87.50 433 GLN A N 1
ATOM 3538 C CA . GLN A 1 433 ? 13.454 -21.672 -33.155 1.00 87.50 433 GLN A CA 1
ATOM 3539 C C . GLN A 1 433 ? 13.423 -21.778 -34.690 1.00 87.50 433 GLN A C 1
ATOM 3541 O O . GLN A 1 433 ? 14.448 -22.080 -35.291 1.00 87.50 433 GLN A O 1
ATOM 3546 N N . HIS A 1 434 ? 12.292 -21.467 -35.334 1.00 85.44 434 HIS A N 1
ATOM 3547 C CA . HIS A 1 434 ? 12.197 -21.464 -36.798 1.00 85.44 434 HIS A CA 1
ATOM 3548 C C . HIS A 1 434 ? 13.121 -20.410 -37.442 1.00 85.44 434 HIS A C 1
ATOM 3550 O O . HIS A 1 434 ? 13.692 -20.662 -38.501 1.00 85.44 434 HIS A O 1
ATOM 3556 N N . ILE A 1 435 ? 13.307 -19.243 -36.812 1.00 86.19 435 ILE A N 1
ATOM 3557 C CA . ILE A 1 435 ? 14.266 -18.225 -37.274 1.00 86.19 435 ILE A CA 1
ATOM 3558 C C . ILE A 1 435 ? 15.710 -18.724 -37.115 1.00 86.19 435 ILE A C 1
ATOM 3560 O O . ILE A 1 435 ? 16.500 -18.571 -38.043 1.00 86.19 435 ILE A O 1
ATOM 3564 N N . ASP A 1 436 ? 16.054 -19.358 -35.991 1.00 88.19 436 ASP A N 1
ATOM 3565 C CA . ASP A 1 436 ? 17.385 -19.943 -35.772 1.00 88.19 436 ASP A CA 1
ATOM 3566 C C . ASP A 1 436 ? 17.688 -21.088 -36.764 1.00 88.19 436 ASP A C 1
ATOM 3568 O O . ASP A 1 436 ? 18.826 -21.240 -37.214 1.00 88.19 436 ASP A O 1
ATOM 3572 N N . GLU A 1 437 ? 16.681 -21.885 -37.130 1.00 89.81 437 GLU A N 1
ATOM 3573 C CA . GLU A 1 437 ? 16.784 -22.959 -38.128 1.00 89.81 437 GLU A CA 1
ATOM 3574 C C . GLU A 1 437 ? 16.960 -22.402 -39.556 1.00 89.81 437 GLU A C 1
ATOM 3576 O O . GLU A 1 437 ? 17.864 -22.838 -40.270 1.00 89.81 437 GLU A O 1
ATOM 3581 N N . GLU A 1 438 ? 16.197 -21.376 -39.946 1.00 81.81 438 GLU A N 1
ATOM 3582 C CA . GLU A 1 438 ? 16.361 -20.670 -41.231 1.00 81.81 438 GLU A CA 1
ATOM 3583 C C . GLU A 1 438 ? 17.710 -19.939 -41.338 1.00 81.81 438 GLU A C 1
ATOM 3585 O O . GLU A 1 438 ? 18.330 -19.923 -42.405 1.00 81.81 438 GLU A O 1
ATOM 3590 N N . LEU A 1 439 ? 18.209 -19.354 -40.241 1.00 81.44 439 LEU A N 1
ATOM 3591 C CA . LEU A 1 439 ? 19.531 -18.723 -40.203 1.00 81.44 439 LEU A CA 1
ATOM 3592 C C . LEU A 1 439 ? 20.648 -19.749 -40.424 1.00 81.44 439 LEU A C 1
ATOM 3594 O O . LEU A 1 439 ? 21.512 -19.516 -41.269 1.00 81.44 439 LEU A O 1
ATOM 3598 N N . ARG A 1 440 ? 20.590 -20.907 -39.751 1.00 86.44 440 ARG A N 1
ATOM 3599 C CA . ARG A 1 440 ? 21.532 -22.015 -39.993 1.00 86.44 440 ARG A CA 1
ATOM 3600 C C . ARG A 1 440 ? 21.466 -22.510 -41.429 1.00 86.44 440 ARG A C 1
ATOM 3602 O O . ARG A 1 440 ? 22.510 -22.684 -42.046 1.00 86.44 440 ARG A O 1
ATOM 3609 N N . HIS A 1 441 ? 20.269 -22.675 -41.987 1.00 83.62 441 HIS A N 1
ATOM 3610 C CA . HIS A 1 441 ? 20.133 -23.120 -43.372 1.00 83.62 441 HIS A CA 1
ATOM 3611 C C . HIS A 1 441 ? 20.691 -22.088 -44.371 1.00 83.62 441 HIS A C 1
ATOM 3613 O O . HIS A 1 441 ? 21.322 -22.448 -45.363 1.00 83.62 441 HIS A O 1
ATOM 3619 N N . ASN A 1 442 ? 20.565 -20.788 -44.081 1.00 80.25 442 ASN A N 1
ATOM 3620 C CA . ASN A 1 442 ? 21.226 -19.735 -44.857 1.00 80.25 442 ASN A CA 1
ATOM 3621 C C . ASN A 1 442 ? 22.762 -19.769 -44.728 1.00 80.25 442 ASN A C 1
ATOM 3623 O O . ASN A 1 442 ? 23.456 -19.433 -45.688 1.00 80.25 442 ASN A O 1
ATOM 3627 N N . GLU A 1 443 ? 23.314 -20.171 -43.581 1.00 86.81 443 GLU A N 1
ATOM 3628 C CA . GLU A 1 443 ? 24.758 -20.391 -43.419 1.00 86.81 443 GLU A CA 1
ATOM 3629 C C . GLU A 1 443 ? 25.227 -21.642 -44.182 1.00 86.81 443 GLU A C 1
ATOM 3631 O O . GLU A 1 443 ? 26.170 -21.539 -44.965 1.00 86.81 443 GLU A O 1
ATOM 3636 N N . GLU A 1 444 ? 24.511 -22.769 -44.093 1.00 88.31 444 GLU A N 1
ATOM 3637 C CA . GLU A 1 444 ? 24.757 -23.973 -44.907 1.00 88.31 444 GLU A CA 1
ATOM 3638 C C . GLU A 1 444 ? 24.747 -23.666 -46.415 1.00 88.31 444 GLU A C 1
ATOM 3640 O O . GLU A 1 444 ? 25.621 -24.122 -47.154 1.00 88.31 444 GLU A O 1
ATOM 3645 N N . LEU A 1 445 ? 23.784 -22.867 -46.888 1.00 80.81 445 LEU A N 1
ATOM 3646 C CA . LEU A 1 445 ? 23.692 -22.454 -48.291 1.00 80.81 445 LEU A CA 1
ATOM 3647 C C . LEU A 1 445 ? 24.850 -21.532 -48.710 1.00 80.81 445 LEU A C 1
ATOM 3649 O O . LEU A 1 445 ? 25.330 -21.642 -49.838 1.00 80.81 445 LEU A O 1
ATOM 3653 N N . ARG A 1 446 ? 25.358 -20.671 -47.817 1.00 83.50 446 ARG A N 1
ATOM 3654 C CA . ARG A 1 446 ? 26.565 -19.854 -48.064 1.00 83.50 446 ARG A CA 1
ATOM 3655 C C . ARG A 1 446 ? 27.843 -20.693 -48.084 1.00 83.50 446 ARG A C 1
ATOM 3657 O O . ARG A 1 446 ? 28.730 -20.442 -48.903 1.00 83.50 446 ARG A O 1
ATOM 3664 N N . GLU A 1 447 ? 27.949 -21.707 -47.230 1.00 88.38 447 GLU A N 1
ATOM 3665 C CA . GLU A 1 447 ? 29.056 -22.665 -47.287 1.00 88.38 447 GLU A CA 1
ATOM 3666 C C . GLU A 1 447 ? 29.006 -23.482 -48.585 1.00 88.38 447 GLU A C 1
ATOM 3668 O O . GLU A 1 447 ? 30.015 -23.585 -49.282 1.00 88.38 447 GLU A O 1
ATOM 3673 N N . GLN A 1 448 ? 27.830 -23.966 -48.996 1.00 79.50 448 GLN A N 1
ATOM 3674 C CA . GLN A 1 448 ? 27.650 -24.629 -50.293 1.00 79.50 448 GLN A CA 1
ATOM 3675 C C . GLN A 1 448 ? 27.969 -23.699 -51.475 1.00 79.50 448 GLN A C 1
ATOM 3677 O O . GLN A 1 448 ? 28.653 -24.125 -52.408 1.00 79.50 448 GLN A O 1
ATOM 3682 N N . GLN A 1 449 ? 27.554 -22.426 -51.425 1.00 78.88 449 GLN A N 1
ATOM 3683 C CA . GLN A 1 449 ? 27.909 -21.427 -52.435 1.00 78.88 449 GLN A CA 1
ATOM 3684 C C . GLN A 1 449 ? 29.431 -21.266 -52.525 1.00 78.88 449 GLN A C 1
ATOM 3686 O O . GLN A 1 449 ? 29.991 -21.480 -53.598 1.00 78.88 449 GLN A O 1
ATOM 3691 N N . THR A 1 450 ? 30.121 -20.977 -51.420 1.00 86.19 450 THR A N 1
ATOM 3692 C CA . THR A 1 450 ? 31.582 -20.760 -51.436 1.00 86.19 450 THR A CA 1
ATOM 3693 C C . THR A 1 450 ? 32.378 -22.025 -51.782 1.00 86.19 450 THR A C 1
ATOM 3695 O O . THR A 1 450 ? 33.433 -21.937 -52.413 1.00 86.19 450 THR A O 1
ATOM 3698 N N . LEU A 1 451 ? 31.872 -23.221 -51.461 1.00 86.62 451 LEU A N 1
ATOM 3699 C CA . LEU A 1 451 ? 32.413 -24.489 -51.965 1.00 86.62 451 LEU A CA 1
ATOM 3700 C C . LEU A 1 451 ? 32.211 -24.635 -53.483 1.00 86.62 451 LEU A C 1
ATOM 3702 O O . LEU A 1 451 ? 33.123 -25.091 -54.176 1.00 86.62 451 LEU A O 1
ATOM 3706 N N . SER A 1 452 ? 31.059 -24.219 -54.018 1.00 73.62 452 SER A N 1
ATOM 3707 C CA . SER A 1 452 ? 30.798 -24.225 -55.462 1.00 73.62 452 SER A CA 1
ATOM 3708 C C . SER A 1 452 ? 31.655 -23.200 -56.215 1.00 73.62 452 SER A C 1
ATOM 3710 O O . SER A 1 452 ? 32.205 -23.533 -57.259 1.00 73.62 452 SER A O 1
ATOM 3712 N N . GLU A 1 453 ? 31.879 -22.010 -55.653 1.00 82.38 453 GLU A N 1
ATOM 3713 C CA . GLU A 1 453 ? 32.762 -20.972 -56.202 1.00 82.38 453 GLU A CA 1
ATOM 3714 C C . GLU A 1 453 ? 34.223 -21.437 -56.223 1.00 82.38 453 GLU A C 1
ATOM 3716 O O . GLU A 1 453 ? 34.903 -21.304 -57.241 1.00 82.38 453 GLU A O 1
ATOM 3721 N N . ARG A 1 454 ? 34.697 -22.079 -55.144 1.00 88.31 454 ARG A N 1
ATOM 3722 C CA . ARG A 1 454 ? 36.013 -22.743 -55.121 1.00 88.31 454 ARG A CA 1
ATOM 3723 C C . ARG A 1 454 ? 36.110 -23.833 -56.186 1.00 88.31 454 ARG A C 1
ATOM 3725 O O . ARG A 1 454 ? 37.129 -23.920 -56.862 1.00 88.31 454 ARG A O 1
ATOM 3732 N N . ARG A 1 455 ? 35.056 -24.635 -56.373 1.00 85.69 455 ARG A N 1
ATOM 3733 C CA . ARG A 1 455 ? 35.012 -25.668 -57.417 1.00 85.69 455 ARG A CA 1
ATOM 3734 C C . ARG A 1 455 ? 34.996 -25.072 -58.827 1.00 85.69 455 ARG A C 1
ATOM 3736 O O . ARG A 1 455 ? 35.642 -25.630 -59.700 1.00 85.69 455 ARG A O 1
ATOM 3743 N N . ILE A 1 456 ? 34.313 -23.950 -59.053 1.00 80.25 456 ILE A N 1
ATOM 3744 C CA . ILE A 1 456 ? 34.337 -23.219 -60.330 1.00 80.25 456 ILE A CA 1
ATOM 3745 C C . ILE A 1 456 ? 35.734 -22.647 -60.589 1.00 80.25 456 ILE A C 1
ATOM 3747 O O . ILE A 1 456 ? 36.227 -22.763 -61.705 1.00 80.25 456 ILE A O 1
ATOM 3751 N N . SER A 1 457 ? 36.399 -22.100 -59.567 1.00 84.25 457 SER A N 1
ATOM 3752 C CA . SER A 1 457 ? 37.785 -21.625 -59.665 1.00 84.25 457 SER A CA 1
ATOM 3753 C C . SER A 1 457 ? 38.747 -22.762 -60.036 1.00 84.25 457 SER A C 1
ATOM 3755 O O . SER A 1 457 ? 39.461 -22.656 -61.028 1.00 84.25 457 SER A O 1
ATOM 3757 N N . LEU A 1 458 ? 38.669 -23.901 -59.334 1.00 86.56 458 LEU A N 1
ATOM 3758 C CA . LEU A 1 458 ? 39.457 -25.100 -59.644 1.00 86.56 458 LEU A CA 1
ATOM 3759 C C . LEU A 1 458 ? 39.170 -25.644 -61.051 1.00 86.56 458 LEU A C 1
ATOM 3761 O O . LEU A 1 458 ? 40.105 -25.917 -61.793 1.00 86.56 458 LEU A O 1
ATOM 3765 N N . LEU A 1 459 ? 37.899 -25.728 -61.459 1.00 82.19 459 LEU A N 1
ATOM 3766 C CA . LEU A 1 459 ? 37.522 -26.123 -62.821 1.00 82.19 459 LEU A CA 1
ATOM 3767 C C . LEU A 1 459 ? 37.990 -25.110 -63.877 1.00 82.19 459 LEU A C 1
ATOM 3769 O O . LEU A 1 459 ? 38.241 -25.498 -65.011 1.00 82.19 459 LEU A O 1
ATOM 3773 N N . THR A 1 460 ? 38.130 -23.829 -63.530 1.00 82.62 460 THR A N 1
ATOM 3774 C CA . THR A 1 460 ? 38.681 -22.805 -64.432 1.00 82.62 460 THR A CA 1
ATOM 3775 C C . THR A 1 460 ? 40.180 -23.018 -64.612 1.00 82.62 460 THR A C 1
ATOM 3777 O O . THR A 1 460 ? 40.631 -23.108 -65.751 1.00 82.62 460 THR A O 1
ATOM 3780 N N . THR A 1 461 ? 40.928 -23.235 -63.524 1.00 86.94 461 THR A N 1
ATOM 3781 C CA . THR A 1 461 ? 42.353 -23.588 -63.611 1.00 86.94 461 THR A CA 1
ATOM 3782 C C . THR A 1 461 ? 42.575 -24.935 -64.302 1.00 86.94 461 THR A C 1
ATOM 3784 O O . THR A 1 461 ? 43.460 -25.032 -65.141 1.00 86.94 461 THR A O 1
ATOM 3787 N N . GLU A 1 462 ? 41.731 -25.947 -64.063 1.00 82.38 462 GLU A N 1
ATOM 3788 C CA . GLU A 1 462 ? 41.763 -27.215 -64.809 1.00 82.38 462 GLU A CA 1
ATOM 3789 C C . GLU A 1 462 ? 41.458 -26.993 -66.298 1.00 82.38 462 GLU A C 1
ATOM 3791 O O . GLU A 1 462 ? 42.106 -27.598 -67.141 1.00 82.38 462 GLU A O 1
ATOM 3796 N N . ILE A 1 463 ? 40.524 -26.107 -66.664 1.00 80.19 463 ILE A N 1
ATOM 3797 C CA . ILE A 1 463 ? 40.256 -25.746 -68.067 1.00 80.19 463 ILE A CA 1
ATOM 3798 C C . ILE A 1 463 ? 41.439 -24.993 -68.691 1.00 80.19 463 ILE A C 1
ATOM 3800 O O . ILE A 1 463 ? 41.695 -25.157 -69.881 1.00 80.19 463 ILE A O 1
ATOM 3804 N N . GLU A 1 464 ? 42.174 -24.184 -67.935 1.00 85.00 464 GLU A N 1
ATOM 3805 C CA . GLU A 1 464 ? 43.349 -23.446 -68.416 1.00 85.00 464 GLU A CA 1
ATOM 3806 C C . GLU A 1 464 ? 44.578 -24.361 -68.552 1.00 85.00 464 GLU A C 1
ATOM 3808 O O . GLU A 1 464 ? 45.255 -24.333 -69.584 1.00 85.00 464 GLU A O 1
ATOM 3813 N N . GLU A 1 465 ? 44.792 -25.270 -67.600 1.00 84.25 465 GLU A N 1
ATOM 3814 C CA . GLU A 1 465 ? 45.761 -26.365 -67.698 1.00 84.25 465 GLU A CA 1
ATOM 3815 C C . GLU A 1 465 ? 45.409 -27.336 -68.831 1.00 84.25 465 GLU A C 1
ATOM 3817 O O . GLU A 1 465 ? 46.293 -27.718 -69.592 1.00 84.25 465 GLU A O 1
ATOM 3822 N N . LEU A 1 466 ? 44.132 -27.680 -69.027 1.00 78.19 466 LEU A N 1
ATOM 3823 C CA . LEU A 1 466 ? 43.668 -28.501 -70.150 1.00 78.19 466 LEU A CA 1
ATOM 3824 C C . LEU A 1 466 ? 43.686 -27.746 -71.482 1.00 78.19 466 LEU A C 1
ATOM 3826 O O . LEU A 1 466 ? 43.800 -28.395 -72.513 1.00 78.19 466 LEU A O 1
ATOM 3830 N N . ARG A 1 467 ? 43.625 -26.409 -71.511 1.00 85.56 467 ARG A N 1
ATOM 3831 C CA . ARG A 1 467 ? 43.865 -25.610 -72.730 1.00 85.56 467 ARG A CA 1
ATOM 3832 C C . ARG A 1 467 ? 45.345 -25.590 -73.089 1.00 85.56 467 ARG A C 1
ATOM 3834 O O . ARG A 1 467 ? 45.675 -25.862 -74.235 1.00 85.56 467 ARG A O 1
ATOM 3841 N N . SER A 1 468 ? 46.232 -25.369 -72.121 1.00 82.25 468 SER A N 1
ATOM 3842 C CA . SER A 1 468 ? 47.687 -25.512 -72.294 1.00 82.25 468 SER A CA 1
ATOM 3843 C C . SER A 1 468 ? 48.067 -26.943 -72.711 1.00 82.25 468 SER A C 1
ATOM 3845 O O . SER A 1 468 ? 48.807 -27.167 -73.675 1.00 82.25 468 SER A O 1
ATOM 3847 N N . GLY A 1 469 ? 47.468 -27.930 -72.044 1.00 81.38 469 GLY A N 1
ATOM 3848 C CA . GLY A 1 469 ? 47.554 -29.355 -72.344 1.00 81.38 469 GLY A CA 1
ATOM 3849 C C . GLY A 1 469 ? 46.986 -29.703 -73.717 1.00 81.38 469 GLY A C 1
ATOM 3850 O O . GLY A 1 469 ? 47.576 -30.508 -74.422 1.00 81.38 469 GLY A O 1
ATOM 3851 N N . LEU A 1 470 ? 45.904 -29.056 -74.156 1.00 77.00 470 LEU A N 1
ATOM 3852 C CA . LEU A 1 470 ? 45.343 -29.229 -75.495 1.00 77.00 470 LEU A CA 1
ATOM 3853 C C . LEU A 1 470 ? 46.195 -28.536 -76.555 1.00 77.00 470 LEU A C 1
ATOM 3855 O O . LEU A 1 470 ? 46.401 -29.125 -77.598 1.00 77.00 470 LEU A O 1
ATOM 3859 N N . GLU A 1 471 ? 46.753 -27.349 -76.328 1.00 82.75 471 GLU A N 1
ATOM 3860 C CA . GLU A 1 471 ? 47.654 -26.712 -77.296 1.00 82.75 471 GLU A CA 1
ATOM 3861 C C . GLU A 1 471 ? 48.968 -27.484 -77.471 1.00 82.75 471 GLU A C 1
ATOM 3863 O O . GLU A 1 471 ? 49.528 -27.536 -78.570 1.00 82.75 471 GLU A O 1
ATOM 3868 N N . THR A 1 472 ? 49.492 -28.062 -76.391 1.00 79.81 472 THR A N 1
ATOM 3869 C CA . THR A 1 472 ? 50.675 -28.930 -76.435 1.00 79.81 472 THR A CA 1
ATOM 3870 C C . THR A 1 472 ? 50.327 -30.312 -76.986 1.00 79.81 472 THR A C 1
ATOM 3872 O O . THR A 1 472 ? 51.082 -30.832 -77.806 1.00 79.81 472 THR A O 1
ATOM 3875 N N . SER A 1 473 ? 49.151 -30.856 -76.661 1.00 70.00 473 SER A N 1
ATOM 3876 C CA . SER A 1 473 ? 48.632 -32.097 -77.244 1.00 70.00 473 SER A CA 1
ATOM 3877 C C . SER A 1 473 ? 48.102 -31.935 -78.670 1.00 70.00 473 SER A C 1
ATOM 3879 O O . SER A 1 473 ? 47.953 -32.929 -79.359 1.00 70.00 473 SER A O 1
ATOM 3881 N N . GLU A 1 474 ? 47.833 -30.726 -79.155 1.00 75.06 474 GLU A N 1
ATOM 3882 C CA . GLU A 1 474 ? 47.539 -30.404 -80.556 1.00 75.06 474 GLU A CA 1
ATOM 3883 C C . GLU A 1 474 ? 48.835 -30.327 -81.353 1.00 75.06 474 GLU A C 1
ATOM 3885 O O . GLU A 1 474 ? 48.898 -30.797 -82.487 1.00 75.06 474 GLU A O 1
ATOM 3890 N N . ARG A 1 475 ? 49.882 -29.745 -80.752 1.00 77.81 475 ARG A N 1
ATOM 3891 C CA . ARG A 1 475 ? 51.243 -29.782 -81.289 1.00 77.81 475 ARG A CA 1
ATOM 3892 C C . ARG A 1 475 ? 51.741 -31.227 -81.376 1.00 77.81 475 ARG A C 1
ATOM 3894 O O . ARG A 1 475 ? 52.240 -31.605 -82.430 1.00 77.81 475 ARG A O 1
ATOM 3901 N N . SER A 1 476 ? 51.534 -32.051 -80.343 1.00 75.00 476 SER A N 1
ATOM 3902 C CA . SER A 1 476 ? 51.872 -33.477 -80.409 1.00 75.00 476 SER A CA 1
ATOM 3903 C C . SER A 1 476 ? 50.908 -34.277 -81.287 1.00 75.00 476 SER A C 1
ATOM 3905 O O . SER A 1 476 ? 51.395 -35.079 -82.062 1.00 75.00 476 SER A O 1
ATOM 3907 N N . ARG A 1 477 ? 49.590 -34.020 -81.296 1.00 75.88 477 ARG A N 1
ATOM 3908 C CA . ARG A 1 477 ? 48.628 -34.668 -82.216 1.00 75.88 477 ARG A CA 1
ATOM 3909 C C . ARG A 1 477 ? 48.941 -34.367 -83.678 1.00 75.88 477 ARG A C 1
ATOM 3911 O O . ARG A 1 477 ? 48.825 -35.258 -84.499 1.00 75.88 477 ARG A O 1
ATOM 3918 N N . LYS A 1 478 ? 49.416 -33.169 -84.027 1.00 73.94 478 LYS A N 1
ATOM 3919 C CA . LYS A 1 478 ? 49.904 -32.877 -85.390 1.00 73.94 478 LYS A CA 1
ATOM 3920 C C . LYS A 1 478 ? 51.161 -33.683 -85.757 1.00 73.94 478 LYS A C 1
ATOM 3922 O O . LYS A 1 478 ? 51.369 -33.955 -86.933 1.00 73.94 478 LYS A O 1
ATOM 3927 N N . ILE A 1 479 ? 51.963 -34.089 -84.769 1.00 72.19 479 ILE A N 1
ATOM 3928 C CA . ILE A 1 479 ? 53.103 -35.002 -84.948 1.00 72.19 479 ILE A CA 1
ATOM 3929 C C . ILE A 1 479 ? 52.621 -36.463 -84.987 1.00 72.19 479 ILE A C 1
ATOM 3931 O O . ILE A 1 479 ? 53.031 -37.207 -85.865 1.00 72.19 479 ILE A O 1
ATOM 3935 N N . THR A 1 480 ? 51.703 -36.874 -84.110 1.00 64.38 480 THR A N 1
ATOM 3936 C CA . THR A 1 480 ? 51.278 -38.274 -83.967 1.00 64.38 480 THR A CA 1
ATOM 3937 C C . THR A 1 480 ? 50.086 -38.667 -84.836 1.00 64.38 480 THR A C 1
ATOM 3939 O O . THR A 1 480 ? 49.880 -39.851 -85.032 1.00 64.38 480 THR A O 1
ATOM 3942 N N . GLU A 1 481 ? 49.336 -37.755 -85.459 1.00 71.50 481 GLU A N 1
ATOM 3943 C CA . GLU A 1 481 ? 48.415 -38.086 -86.565 1.00 71.50 481 GLU A CA 1
ATOM 3944 C C . GLU A 1 481 ? 49.191 -38.440 -87.835 1.00 71.50 481 GLU A C 1
ATOM 3946 O O . GLU A 1 481 ? 48.770 -39.326 -88.581 1.00 71.50 481 GLU A O 1
ATOM 3951 N N . SER A 1 482 ? 50.378 -37.844 -88.006 1.00 56.41 482 SER A N 1
ATOM 3952 C CA . SER A 1 482 ? 51.368 -38.286 -88.991 1.00 56.41 482 SER A CA 1
ATOM 3953 C C . SER A 1 482 ? 51.924 -39.690 -88.699 1.00 56.41 482 SER A C 1
ATOM 3955 O O . SER A 1 482 ? 52.560 -40.247 -89.581 1.00 56.41 482 SER A O 1
ATOM 3957 N N . GLU A 1 483 ? 51.685 -40.259 -87.508 1.00 67.75 483 GLU A N 1
ATOM 3958 C CA . GLU A 1 483 ? 52.086 -41.623 -87.101 1.00 67.75 483 GLU A CA 1
ATOM 3959 C C . GLU A 1 483 ? 50.867 -42.567 -86.916 1.00 67.75 483 GLU A C 1
ATOM 3961 O O . GLU A 1 483 ? 50.958 -43.789 -87.052 1.00 67.75 483 GLU A O 1
ATOM 3966 N N . LEU A 1 484 ? 49.685 -42.019 -86.616 1.00 54.78 484 LEU A N 1
ATOM 3967 C CA . LEU A 1 484 ? 48.436 -42.750 -86.375 1.00 54.78 484 LEU A CA 1
ATOM 3968 C C . LEU A 1 484 ? 47.737 -43.116 -87.690 1.00 54.78 484 LEU A C 1
ATOM 3970 O O . LEU A 1 484 ? 47.124 -44.182 -87.791 1.00 54.78 484 LEU A O 1
ATOM 3974 N N . SER A 1 485 ? 47.927 -42.290 -88.726 1.00 61.97 485 SER A N 1
ATOM 3975 C CA . SER A 1 485 ? 47.693 -42.660 -90.128 1.00 61.97 485 SER A CA 1
ATOM 3976 C C . SER A 1 485 ? 48.376 -43.993 -90.479 1.00 61.97 485 SER A C 1
ATOM 3978 O O . SER A 1 485 ? 47.781 -44.848 -91.138 1.00 61.97 485 SER A O 1
ATOM 3980 N N . ASP A 1 486 ? 49.579 -44.234 -89.950 1.00 53.16 486 ASP A N 1
ATOM 3981 C CA . ASP A 1 486 ? 50.359 -45.446 -90.219 1.00 53.16 486 ASP A CA 1
ATOM 3982 C C . ASP A 1 486 ? 49.898 -46.669 -89.395 1.00 53.16 486 ASP A C 1
ATOM 3984 O O . ASP A 1 486 ? 50.439 -47.771 -89.571 1.00 53.16 486 ASP A O 1
ATOM 3988 N N . THR A 1 487 ? 48.938 -46.512 -88.468 1.00 55.81 487 THR A N 1
ATOM 3989 C CA . THR A 1 487 ? 48.594 -47.540 -87.461 1.00 55.81 487 THR A CA 1
ATOM 3990 C C . THR A 1 487 ? 47.100 -47.827 -87.240 1.00 55.81 487 THR A C 1
ATOM 3992 O O . THR A 1 487 ? 46.789 -48.958 -86.867 1.00 55.81 487 THR A O 1
ATOM 3995 N N . VAL A 1 488 ? 46.148 -46.922 -87.524 1.00 55.44 488 VAL A N 1
ATOM 3996 C CA . VAL A 1 488 ? 44.689 -47.242 -87.464 1.00 55.44 488 VAL A CA 1
ATOM 3997 C C . VAL A 1 488 ? 44.301 -48.359 -88.445 1.00 55.44 488 VAL A C 1
ATOM 3999 O O . VAL A 1 488 ? 43.361 -49.116 -88.209 1.00 55.44 488 VAL A O 1
ATOM 4002 N N . THR A 1 489 ? 45.109 -48.539 -89.486 1.00 54.12 489 THR A N 1
ATOM 4003 C CA . THR A 1 489 ? 45.147 -49.686 -90.404 1.00 54.12 489 THR A CA 1
ATOM 4004 C C . THR A 1 489 ? 45.302 -51.069 -89.740 1.00 54.12 489 THR A C 1
ATOM 4006 O O . THR A 1 489 ? 45.270 -52.063 -90.461 1.00 54.12 489 THR A O 1
ATOM 4009 N N . ARG A 1 490 ? 45.481 -51.168 -88.410 1.00 54.19 490 ARG A N 1
ATOM 4010 C CA . ARG A 1 490 ? 45.899 -52.396 -87.699 1.00 54.19 490 ARG A CA 1
ATOM 4011 C C . ARG A 1 490 ? 44.958 -52.911 -86.582 1.00 54.19 490 ARG A C 1
ATOM 4013 O O . ARG A 1 490 ? 45.401 -53.777 -85.838 1.00 54.19 490 ARG A O 1
ATOM 4020 N N . TYR A 1 491 ? 43.742 -52.371 -86.374 1.00 46.50 491 TYR A N 1
ATOM 4021 C CA . TYR A 1 491 ? 42.945 -52.685 -85.154 1.00 46.50 491 TYR A CA 1
ATOM 4022 C C . TYR A 1 49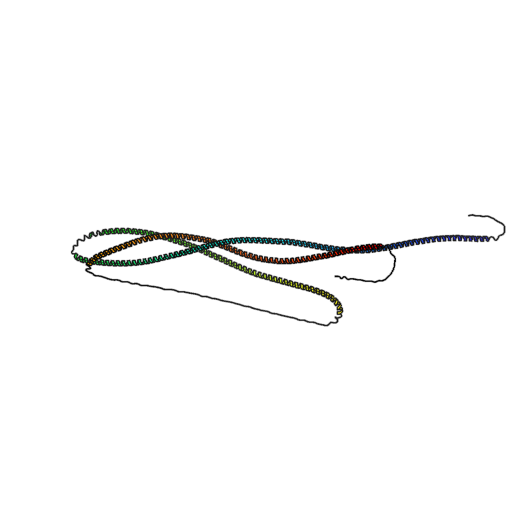1 ? 41.399 -52.817 -85.304 1.00 46.50 491 TYR A C 1
ATOM 4024 O O . TYR A 1 491 ? 40.637 -52.477 -84.402 1.00 46.50 491 TYR A O 1
ATOM 4032 N N . HIS A 1 492 ? 40.841 -53.299 -86.412 1.00 50.75 492 HIS A N 1
ATOM 4033 C CA . HIS A 1 492 ? 39.367 -53.299 -86.589 1.00 50.75 492 HIS A CA 1
ATOM 4034 C C . HIS A 1 492 ? 38.604 -54.520 -85.933 1.00 50.75 492 HIS A C 1
ATOM 4036 O O . HIS A 1 492 ? 37.910 -55.228 -86.662 1.00 50.75 492 HIS A O 1
ATOM 4042 N N . GLU A 1 493 ? 38.772 -54.825 -84.601 1.00 49.06 493 GLU A N 1
ATOM 4043 C CA . GLU A 1 493 ? 38.703 -56.219 -83.993 1.00 49.06 493 GLU A CA 1
ATOM 4044 C C . GLU A 1 493 ? 37.966 -56.661 -82.471 1.00 49.06 493 GLU A C 1
ATOM 4046 O O . GLU A 1 493 ? 38.292 -57.821 -82.215 1.00 49.06 493 GLU A O 1
ATOM 4051 N N . VAL A 1 494 ? 37.042 -56.037 -81.466 1.00 48.97 494 VAL A N 1
ATOM 4052 C CA . VAL A 1 494 ? 36.481 -56.415 -79.888 1.00 48.97 494 VAL A CA 1
ATOM 4053 C C . VAL A 1 494 ? 34.998 -56.101 -78.941 1.00 48.97 494 VAL A C 1
ATOM 4055 O O . VAL A 1 494 ? 34.000 -55.929 -79.634 1.00 48.97 494 VAL A O 1
ATOM 4058 N N . HIS A 1 495 ? 34.694 -56.096 -77.472 1.00 38.84 495 HIS A N 1
ATOM 4059 C CA . HIS A 1 495 ? 33.319 -56.209 -76.474 1.00 38.84 495 HIS A CA 1
ATOM 4060 C C . HIS A 1 495 ? 32.937 -55.763 -74.787 1.00 38.84 495 HIS A C 1
ATOM 4062 O O . HIS A 1 495 ? 33.889 -55.247 -74.214 1.00 38.84 495 HIS A O 1
ATOM 4068 N N . THR A 1 496 ? 31.714 -55.895 -73.924 1.00 42.31 496 THR A N 1
ATOM 4069 C CA . THR A 1 496 ? 31.207 -55.400 -72.361 1.00 42.31 496 THR A CA 1
ATOM 4070 C C . THR A 1 496 ? 29.907 -55.905 -71.254 1.00 42.31 496 THR A C 1
ATOM 4072 O O . THR A 1 496 ? 29.225 -56.802 -71.737 1.00 42.31 496 THR A O 1
ATOM 4075 N N . MET A 1 497 ? 29.487 -55.474 -69.874 1.00 32.31 497 MET A N 1
ATOM 4076 C CA . MET A 1 497 ? 28.252 -55.835 -68.743 1.00 32.31 497 MET A CA 1
ATOM 4077 C C . MET A 1 497 ? 27.799 -55.188 -67.140 1.00 32.31 497 MET A C 1
ATOM 4079 O O . MET A 1 497 ? 28.616 -54.372 -66.730 1.00 32.31 497 MET A O 1
ATOM 4083 N N . VAL A 1 498 ? 26.658 -55.451 -66.195 1.00 36.91 498 VAL A N 1
ATOM 4084 C CA . VAL A 1 498 ? 26.064 -54.838 -64.703 1.00 36.91 498 VAL A CA 1
ATOM 4085 C C . VAL A 1 498 ? 24.918 -55.428 -63.468 1.00 36.91 498 VAL A C 1
ATOM 4087 O O . VAL A 1 498 ? 24.367 -56.477 -63.793 1.00 36.91 498 VAL A O 1
ATOM 4090 N N . ASN A 1 499 ? 24.473 -54.905 -62.131 1.00 31.52 499 ASN A N 1
ATOM 4091 C CA . ASN A 1 499 ? 23.340 -55.337 -60.929 1.00 31.52 499 ASN A CA 1
ATOM 4092 C C . ASN A 1 499 ? 22.777 -54.603 -59.395 1.00 31.52 499 ASN A C 1
ATOM 4094 O O . ASN A 1 499 ? 23.353 -53.547 -59.158 1.00 31.52 499 ASN A O 1
ATOM 4098 N N . VAL A 1 500 ? 21.760 -54.994 -58.360 1.00 32.38 500 VAL A N 1
ATOM 4099 C CA . VAL A 1 500 ? 21.111 -54.338 -56.909 1.00 32.38 500 VAL A CA 1
ATOM 4100 C C . VAL A 1 500 ? 19.973 -55.028 -55.722 1.00 32.38 500 VAL A C 1
ATOM 4102 O O . VAL A 1 500 ? 19.624 -56.120 -56.153 1.00 32.38 500 VAL A O 1
ATOM 4105 N N . ASN A 1 501 ? 19.206 -54.813 -54.431 1.00 29.95 501 ASN A N 1
ATOM 4106 C CA . ASN A 1 501 ? 18.784 -54.107 -52.934 1.00 29.95 501 ASN A CA 1
ATOM 4107 C C . ASN A 1 501 ? 17.482 -54.636 -51.823 1.00 29.95 501 ASN A C 1
ATOM 4109 O O . ASN A 1 501 ? 16.882 -55.541 -52.389 1.00 29.95 501 ASN A O 1
ATOM 4113 N N . VAL A 1 502 ? 16.762 -54.415 -50.506 1.00 31.61 502 VAL A N 1
ATOM 4114 C CA . VAL A 1 502 ? 16.464 -53.821 -48.920 1.00 31.61 502 VAL A CA 1
ATOM 4115 C C . VAL A 1 502 ? 15.181 -54.381 -47.827 1.00 31.61 502 VAL A C 1
ATOM 4117 O O . VAL A 1 502 ? 14.645 -55.336 -48.374 1.00 31.61 502 VAL A O 1
ATOM 4120 N N . PHE A 1 503 ? 14.451 -54.166 -46.521 1.00 31.61 503 PHE A N 1
ATOM 4121 C CA . PHE A 1 503 ? 14.087 -53.465 -45.010 1.00 31.61 503 PHE A CA 1
ATOM 4122 C C . PHE A 1 503 ? 12.947 -54.085 -43.786 1.00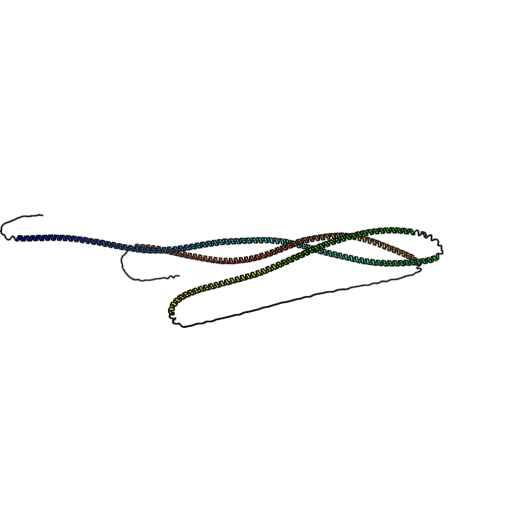 31.61 503 PHE A C 1
ATOM 4124 O O . PHE A 1 503 ? 12.591 -55.196 -44.157 1.00 31.61 503 PHE A O 1
ATOM 4131 N N . TRP A 1 504 ? 12.215 -53.810 -42.491 1.00 34.94 504 TRP A N 1
ATOM 4132 C CA . TRP A 1 504 ? 11.794 -52.947 -41.086 1.00 34.94 504 TRP A CA 1
ATOM 4133 C C . TRP A 1 504 ? 10.710 -53.395 -39.718 1.00 34.94 504 TRP A C 1
ATOM 4135 O O . TRP A 1 504 ? 10.187 -54.489 -39.902 1.00 34.94 504 TRP A O 1
ATOM 4145 N N . GLY A 1 505 ? 10.283 -52.750 -38.426 1.00 36.03 505 GLY A N 1
ATOM 4146 C CA . GLY A 1 505 ? 9.195 -53.087 -37.142 1.00 36.03 505 GLY A CA 1
ATOM 4147 C C . GLY A 1 505 ? 8.810 -52.376 -35.541 1.00 36.03 505 GLY A C 1
ATOM 4148 O O . GLY A 1 505 ? 9.584 -51.477 -35.237 1.00 36.03 505 GLY A O 1
ATOM 4149 N N . TYR A 1 506 ? 7.758 -52.638 -34.493 1.00 36.78 506 TYR A N 1
ATOM 4150 C CA . TYR A 1 506 ? 7.274 -51.957 -32.992 1.00 36.78 506 TYR A CA 1
ATOM 4151 C C . TYR A 1 506 ? 6.066 -52.380 -31.725 1.00 36.78 506 TYR A C 1
ATOM 4153 O O . TYR A 1 506 ? 5.237 -53.176 -32.152 1.00 36.78 506 TYR A O 1
ATOM 4161 N N . HIS A 1 507 ? 5.839 -51.947 -30.295 1.00 39.91 507 HIS A N 1
ATOM 4162 C CA . HIS A 1 507 ? 4.575 -51.884 -29.127 1.00 39.91 507 HIS A CA 1
ATOM 4163 C C . HIS A 1 507 ? 4.488 -51.785 -27.336 1.00 39.91 507 HIS A C 1
ATOM 4165 O O . HIS A 1 507 ? 5.577 -51.967 -26.803 1.00 39.91 507 HIS A O 1
ATOM 4171 N N . SER A 1 508 ? 3.372 -51.530 -26.354 1.00 41.16 508 SER A N 1
ATOM 4172 C CA . SER A 1 508 ? 3.163 -51.457 -24.651 1.00 41.16 508 SER A CA 1
ATOM 4173 C C . SER A 1 508 ? 1.754 -51.249 -23.558 1.00 41.16 508 SER A C 1
ATOM 4175 O O . SER A 1 508 ? 0.700 -51.166 -24.180 1.00 41.16 508 SER A O 1
ATOM 4177 N N . VAL A 1 509 ? 1.576 -51.193 -22.057 1.00 41.62 509 VAL A N 1
ATOM 4178 C CA . VAL A 1 509 ? 0.278 -51.051 -20.931 1.00 41.62 509 VAL A CA 1
ATOM 4179 C C . VAL A 1 509 ? 0.089 -50.546 -19.208 1.00 41.62 509 VAL A C 1
ATOM 4181 O O . VAL A 1 509 ? 0.833 -49.611 -18.939 1.00 41.62 509 VAL A O 1
ATOM 4184 N N . LEU A 1 510 ? -0.823 -50.915 -18.061 1.00 44.59 510 LEU A N 1
ATOM 4185 C CA . LEU A 1 510 ? -1.561 -50.186 -16.683 1.00 44.59 510 LEU A CA 1
ATOM 4186 C C . LEU A 1 510 ? -2.040 -50.702 -15.017 1.00 44.59 510 LEU A C 1
ATOM 4188 O O . LEU A 1 510 ? -1.742 -51.873 -14.797 1.00 44.59 510 LEU A O 1
ATOM 4192 N N . PRO A 1 511 ? -2.738 -50.008 -13.861 1.00 51.62 511 PRO A N 1
ATOM 4193 C CA . PRO A 1 511 ? -3.044 -50.211 -12.186 1.00 51.62 511 PRO A CA 1
ATOM 4194 C C . PRO A 1 511 ? -4.333 -49.737 -11.016 1.00 51.62 511 PRO A C 1
ATOM 4196 O O . PRO A 1 511 ? -5.195 -49.047 -11.545 1.00 51.62 511 PRO A O 1
ATOM 4199 N N . PHE A 1 512 ? -4.556 -49.953 -9.535 1.00 44.41 512 PHE A N 1
ATOM 4200 C CA . PHE A 1 512 ? -5.673 -49.492 -8.298 1.00 44.41 512 PHE A CA 1
ATOM 4201 C C . PHE A 1 512 ? -5.684 -49.845 -6.541 1.00 44.41 512 PHE A C 1
ATOM 4203 O O . PHE A 1 512 ? -4.712 -50.556 -6.318 1.00 44.41 512 PHE A O 1
ATOM 4210 N N . TRP A 1 513 ? -6.413 -49.683 -5.217 1.00 44.56 513 TRP A N 1
ATOM 4211 C CA . TRP A 1 513 ? -7.472 -49.012 -4.043 1.00 44.56 513 TRP A CA 1
ATOM 4212 C C . TRP A 1 513 ? -7.737 -49.589 -2.368 1.00 44.56 513 TRP A C 1
ATOM 4214 O O . TRP A 1 513 ? -7.114 -50.635 -2.245 1.00 44.56 513 TRP A O 1
ATOM 4224 N N . ILE A 1 514 ? -8.482 -49.372 -1.064 1.00 48.34 514 ILE A N 1
ATOM 4225 C CA . ILE A 1 514 ? -9.191 -48.455 0.194 1.00 48.34 514 ILE A CA 1
ATOM 4226 C C . ILE A 1 514 ? -10.018 -48.962 1.721 1.00 48.34 514 ILE A C 1
ATOM 4228 O O . ILE A 1 514 ? -10.529 -50.067 1.583 1.00 48.34 514 ILE A O 1
ATOM 4232 N N . LEU A 1 515 ? -10.279 -48.337 3.076 1.00 48.03 515 LEU A N 1
ATOM 4233 C CA . LEU A 1 515 ? -11.402 -48.429 4.394 1.00 48.03 515 LEU A CA 1
ATOM 4234 C C . LEU A 1 515 ? -11.342 -48.323 6.194 1.00 48.03 515 LEU A C 1
ATOM 4236 O O . LEU A 1 515 ? -10.206 -48.474 6.624 1.00 48.03 515 LEU A O 1
ATOM 4240 N N . SER A 1 516 ? -12.373 -48.094 7.279 1.00 47.47 516 SER A N 1
ATOM 4241 C CA . SER A 1 516 ? -12.449 -48.111 9.006 1.00 47.47 516 SER A CA 1
ATOM 4242 C C . SER A 1 516 ? -13.716 -47.773 10.242 1.00 47.47 516 SER A C 1
ATOM 4244 O O . SER A 1 516 ? -14.718 -47.263 9.741 1.00 47.47 516 SER A O 1
ATOM 4246 N N . ASN A 1 517 ? -13.820 -47.954 11.741 1.00 48.22 517 ASN A N 1
ATOM 4247 C CA . ASN A 1 517 ? -14.908 -47.553 13.016 1.00 48.22 517 ASN A CA 1
ATOM 4248 C C . ASN A 1 517 ? -14.986 -47.838 14.798 1.00 48.22 517 ASN A C 1
ATOM 4250 O O . ASN A 1 517 ? -14.165 -48.680 15.146 1.00 48.22 517 ASN A O 1
ATOM 4254 N N . THR A 1 518 ? -15.851 -47.324 15.930 1.00 50.12 518 THR A N 1
ATOM 4255 C CA . THR A 1 518 ? -16.002 -47.522 17.646 1.00 50.12 518 THR A CA 1
ATOM 4256 C C . THR A 1 518 ? -17.201 -47.038 18.896 1.00 50.12 518 THR A C 1
ATOM 4258 O O . THR A 1 518 ? -18.049 -46.273 18.453 1.00 50.12 518 THR A O 1
ATOM 4261 N N . CYS A 1 519 ? -17.386 -47.345 20.368 1.00 48.50 519 CYS A N 1
ATOM 4262 C CA . CYS A 1 519 ? -18.364 -46.804 21.680 1.00 48.50 519 CYS A CA 1
ATOM 4263 C C . CYS A 1 519 ? -18.563 -47.287 23.408 1.00 48.50 519 CYS A C 1
ATOM 4265 O O . CYS A 1 519 ? -18.038 -48.376 23.615 1.00 48.50 519 CYS A O 1
ATOM 4267 N N . CYS A 1 520 ? -19.244 -46.691 24.624 1.00 49.56 520 CYS A N 1
ATOM 4268 C CA . CYS A 1 520 ? -19.675 -47.163 26.227 1.00 49.56 520 CYS A CA 1
ATOM 4269 C C . CYS A 1 520 ? -20.349 -46.324 27.677 1.00 49.56 520 CYS A C 1
ATOM 4271 O O . CYS A 1 520 ? -20.211 -45.108 27.590 1.00 49.56 520 CYS A O 1
ATOM 4273 N N . CYS A 1 521 ? -20.983 -46.769 28.978 1.00 49.12 521 CYS A N 1
ATOM 4274 C CA . CYS A 1 521 ? -21.419 -46.086 30.499 1.00 49.12 521 CYS A CA 1
ATOM 4275 C C . CYS A 1 521 ? -22.326 -46.605 31.970 1.00 49.12 521 CYS A C 1
ATOM 4277 O O . CYS A 1 521 ? -23.096 -47.531 31.752 1.00 49.12 521 CYS A O 1
ATOM 4279 N N . TRP A 1 522 ? -22.394 -46.025 33.357 1.00 49.00 522 TRP A N 1
ATOM 4280 C CA . TRP A 1 522 ? -23.345 -45.853 34.798 1.00 49.00 522 TRP A CA 1
ATOM 4281 C C . TRP A 1 522 ? -23.612 -46.697 36.340 1.00 49.00 522 TRP A C 1
ATOM 4283 O O . TRP A 1 522 ? -23.146 -47.825 36.251 1.00 49.00 522 TRP A O 1
ATOM 4293 N N . TYR A 1 523 ? -24.231 -46.572 37.718 1.00 47.09 523 TYR A N 1
ATOM 4294 C CA . TYR A 1 523 ? -24.862 -45.790 39.104 1.00 47.09 523 TYR A CA 1
ATOM 4295 C C . TYR A 1 523 ? -25.456 -46.573 40.599 1.00 47.09 523 TYR A C 1
ATOM 4297 O O . TYR A 1 523 ? -25.429 -47.780 40.397 1.00 47.09 523 TYR A O 1
ATOM 4305 N N . LEU A 1 524 ? -26.024 -46.387 41.993 1.00 45.12 524 LEU A N 1
ATOM 4306 C CA . LEU A 1 524 ? -26.418 -45.583 43.445 1.00 45.12 524 LEU A CA 1
ATOM 4307 C C . LEU A 1 524 ? -27.125 -46.220 44.970 1.00 45.12 524 LEU A C 1
ATOM 4309 O O . LEU A 1 524 ? -27.450 -47.396 44.858 1.00 45.12 524 LEU A O 1
ATOM 4313 N N . THR A 1 525 ? -27.428 -45.632 46.322 1.00 44.78 525 THR A N 1
ATOM 4314 C CA . THR A 1 525 ? -27.973 -46.181 47.860 1.00 44.78 525 THR A CA 1
ATOM 4315 C C . THR A 1 525 ? -28.607 -45.400 49.337 1.00 44.78 525 THR A C 1
ATOM 4317 O O . THR A 1 525 ? -28.465 -44.181 49.297 1.00 44.78 525 THR A O 1
ATOM 4320 N N . LYS A 1 526 ? -29.205 -45.916 50.621 1.00 39.34 526 LYS A N 1
ATOM 4321 C CA . LYS A 1 526 ? -29.733 -45.320 52.146 1.00 39.34 526 LYS A CA 1
ATOM 4322 C C . LYS A 1 526 ? -30.303 -46.192 53.583 1.00 39.34 526 LYS A C 1
ATOM 4324 O O . LYS A 1 526 ? -30.217 -47.383 53.311 1.00 39.34 526 LYS A O 1
ATOM 4329 N N . ASP A 1 527 ? -30.862 -46.074 54.979 1.00 39.22 527 ASP A N 1
ATOM 4330 C CA . ASP A 1 527 ? -31.366 -45.297 56.410 1.00 39.22 527 ASP A CA 1
ATOM 4331 C C . ASP A 1 527 ? -31.892 -45.994 57.973 1.00 39.22 527 ASP A C 1
ATOM 4333 O O . ASP A 1 527 ? -31.954 -47.216 57.906 1.00 39.22 527 ASP A O 1
ATOM 4337 N N . ASP A 1 528 ? -32.286 -45.420 59.307 1.00 38.25 528 ASP A N 1
ATOM 4338 C CA . ASP A 1 528 ? -32.798 -46.005 60.835 1.00 38.25 528 ASP A CA 1
ATOM 4339 C C . ASP A 1 528 ? -33.384 -45.231 62.345 1.00 38.25 528 ASP A C 1
ATOM 4341 O O . ASP A 1 528 ? -33.299 -44.003 62.302 1.00 38.25 528 ASP A O 1
ATOM 4345 N N . SER A 1 529 ? -33.953 -45.750 63.638 1.00 35.72 529 SER A N 1
ATOM 4346 C CA . SER A 1 529 ? -34.168 -45.239 65.264 1.00 35.72 529 SER A CA 1
ATOM 4347 C C . SER A 1 529 ? -35.293 -45.585 66.613 1.00 35.72 529 SER A C 1
ATOM 4349 O O . SER A 1 529 ? -36.334 -46.135 66.270 1.00 35.72 529 SER A O 1
ATOM 4351 N N . VAL A 1 530 ? -35.204 -45.249 68.075 1.00 32.31 530 VAL A N 1
ATOM 4352 C CA . VAL A 1 530 ? -36.089 -45.006 69.546 1.00 32.31 530 VAL A CA 1
ATOM 4353 C C . VAL A 1 530 ? -36.490 -45.934 70.995 1.00 32.31 530 VAL A C 1
ATOM 4355 O O . VAL A 1 530 ? -36.211 -47.109 70.797 1.00 32.31 530 VAL A O 1
ATOM 4358 N N . LEU A 1 531 ? -37.057 -45.835 72.393 1.00 30.00 531 LEU A N 1
ATOM 4359 C CA . LEU A 1 531 ? -37.632 -45.077 73.805 1.00 30.00 531 LEU A CA 1
ATOM 4360 C C . LEU A 1 531 ? -37.997 -45.883 75.353 1.00 30.00 531 LEU A C 1
ATOM 4362 O O . LEU A 1 531 ? -37.648 -47.051 75.238 1.00 30.00 531 LEU A O 1
ATOM 4366 N N . GLU A 1 532 ? -38.568 -45.748 76.742 1.00 31.67 532 GLU A N 1
ATOM 4367 C CA . GLU A 1 532 ? -39.227 -44.959 78.097 1.00 31.67 532 GLU A CA 1
ATOM 4368 C C . GLU A 1 532 ? -39.589 -45.592 79.736 1.00 31.67 532 GLU A C 1
ATOM 4370 O O . GLU A 1 532 ? -39.385 -46.801 79.797 1.00 31.67 532 GLU A O 1
ATOM 4375 N N . VAL A 1 533 ? -40.081 -44.998 81.030 1.00 31.14 533 VAL A N 1
ATOM 4376 C CA . VAL A 1 533 ? -40.513 -45.561 82.596 1.00 31.14 533 VAL A CA 1
ATOM 4377 C C . VAL A 1 533 ? -41.093 -44.774 84.093 1.00 31.14 533 VAL A C 1
ATOM 4379 O O . VAL A 1 533 ? -40.936 -43.559 84.074 1.00 31.14 533 VAL A O 1
ATOM 4382 N N . LEU A 1 534 ? -41.681 -45.274 85.385 1.00 27.78 534 LEU A N 1
ATOM 4383 C CA . LEU A 1 534 ? -42.163 -44.612 86.885 1.00 27.78 534 LEU A CA 1
ATOM 4384 C C . LEU A 1 534 ? -42.775 -45.292 88.424 1.00 27.78 534 LEU A C 1
ATOM 4386 O O . LEU A 1 534 ? -43.136 -46.456 88.294 1.00 27.78 534 LEU A O 1
ATOM 4390 N N . THR A 1 535 ? -42.999 -44.733 89.803 1.00 33.19 535 THR A N 1
ATOM 4391 C CA . THR A 1 535 ? -43.591 -45.275 91.323 1.00 33.19 535 THR A CA 1
ATOM 4392 C C . THR A 1 535 ? -44.003 -44.470 92.860 1.00 33.19 535 THR A C 1
ATOM 4394 O O . THR A 1 535 ? -43.531 -43.341 92.911 1.00 33.19 535 THR A O 1
ATOM 4397 N N . SER A 1 536 ? -44.714 -44.892 94.117 1.00 36.09 536 SER A N 1
ATOM 4398 C CA . SER A 1 536 ? -45.014 -44.241 95.675 1.00 36.09 536 SER A CA 1
ATOM 4399 C C . SER A 1 536 ? -45.826 -44.844 97.153 1.00 36.09 536 SER A C 1
ATOM 4401 O O . SER A 1 536 ? -46.429 -45.894 96.940 1.00 36.09 536 SER A O 1
ATOM 4403 N N . PRO A 1 537 ? -45.930 -44.348 98.576 1.00 44.72 537 PRO A N 1
ATOM 4404 C CA . PRO A 1 537 ? -46.534 -44.867 100.075 1.00 44.72 537 PRO A CA 1
ATOM 4405 C C . PRO A 1 537 ? -47.170 -44.077 101.549 1.00 44.72 537 PRO A C 1
ATOM 4407 O O . PRO A 1 537 ? -47.214 -42.856 101.454 1.00 44.72 537 PRO A O 1
ATOM 4410 N N . TYR A 1 538 ? -47.630 -44.588 102.884 1.00 34.47 538 TYR A N 1
ATOM 4411 C CA . TYR A 1 538 ? -48.299 -43.936 104.314 1.00 34.47 538 TYR A CA 1
ATOM 4412 C C . TYR A 1 538 ? -48.533 -44.549 105.977 1.00 34.47 538 TYR A C 1
ATOM 4414 O O . TYR A 1 538 ? -48.080 -45.682 106.121 1.00 34.47 538 TYR A O 1
ATOM 4422 N N . LEU A 1 539 ? -49.146 -43.974 107.223 1.00 37.97 539 LEU A N 1
ATOM 4423 C CA . LEU A 1 539 ? -49.343 -44.434 108.851 1.00 37.97 539 LEU A CA 1
ATOM 4424 C C . LEU A 1 539 ? -50.491 -44.109 110.186 1.00 37.97 539 LEU A C 1
ATOM 4426 O O . LEU A 1 539 ? -51.657 -44.179 109.818 1.00 37.97 539 LEU A O 1
ATOM 4430 N N . TYR A 1 540 ? -50.349 -43.925 111.665 1.00 40.12 540 TYR A N 1
ATOM 4431 C CA . TYR A 1 540 ? -51.262 -44.239 113.073 1.00 40.12 540 TYR A CA 1
ATOM 4432 C C . TYR A 1 540 ? -51.595 -43.405 114.624 1.00 40.12 540 TYR A C 1
ATOM 4434 O O . TYR A 1 540 ? -51.396 -42.199 114.569 1.00 40.12 540 TYR A O 1
ATOM 4442 N N . LEU A 1 541 ? -52.112 -43.878 115.953 1.00 43.91 541 LEU A N 1
ATOM 4443 C CA . LEU A 1 541 ? -52.990 -43.290 117.291 1.00 43.91 541 LEU A CA 1
ATOM 4444 C C . LEU A 1 541 ? -52.884 -43.256 119.083 1.00 43.91 541 LEU A C 1
ATOM 4446 O O . LEU A 1 541 ? -51.782 -42.917 119.494 1.00 43.91 541 LEU A O 1
ATOM 4450 N N . THR A 1 542 ? -53.887 -43.445 120.178 1.00 46.91 542 THR A N 1
ATOM 4451 C CA . THR A 1 542 ? -54.366 -42.822 121.707 1.00 46.91 542 THR A CA 1
ATOM 4452 C C . THR A 1 542 ? -54.458 -43.335 123.408 1.00 46.91 542 THR A C 1
ATOM 4454 O O . THR A 1 542 ? -53.850 -44.368 123.652 1.00 46.91 542 THR A O 1
ATOM 4457 N N . HIS A 1 543 ? -55.160 -42.746 124.595 1.00 54.38 543 HIS A N 1
ATOM 4458 C CA . HIS A 1 543 ? -55.143 -42.877 126.262 1.00 54.38 543 HIS A CA 1
ATOM 4459 C C . HIS A 1 543 ? -56.354 -42.540 127.402 1.00 54.38 543 HIS A C 1
ATOM 4461 O O . HIS A 1 543 ? -56.120 -42.351 128.597 1.00 54.38 543 HIS A O 1
ATOM 4467 N N . VAL A 1 544 ? -57.697 -42.535 127.241 1.00 56.56 544 VAL A N 1
ATOM 4468 C CA . VAL A 1 544 ? -58.602 -41.325 127.390 1.00 56.56 544 VAL A CA 1
ATOM 4469 C C . VAL A 1 544 ? -59.349 -40.624 128.623 1.00 56.56 544 VAL A C 1
ATOM 4471 O O . VAL A 1 544 ? -59.480 -39.412 128.497 1.00 56.56 544 VAL A O 1
ATOM 4474 N N . GLN A 1 545 ? -59.959 -41.165 129.719 1.00 48.41 545 GLN A N 1
ATOM 4475 C CA . GLN A 1 545 ? -61.197 -40.488 130.302 1.00 48.41 545 GLN A CA 1
ATOM 4476 C C . GLN A 1 545 ? -61.237 -39.584 131.590 1.00 48.41 545 GLN A C 1
ATOM 4478 O O . GLN A 1 545 ? -62.121 -38.734 131.650 1.00 48.41 545 GLN A O 1
ATOM 4483 N N . LEU A 1 546 ? -60.358 -39.631 132.609 1.00 46.31 546 LEU A N 1
ATOM 4484 C CA . LEU A 1 546 ? -60.228 -38.501 133.598 1.00 46.31 546 LEU A CA 1
ATOM 4485 C C . LEU A 1 546 ? -59.083 -37.554 133.207 1.00 46.31 546 LEU A C 1
ATOM 4487 O O . LEU A 1 546 ? -59.181 -36.330 133.308 1.00 46.31 546 LEU A O 1
ATOM 4491 N N . GLN A 1 547 ? -58.137 -38.147 132.488 1.00 57.47 547 GLN A N 1
ATOM 4492 C CA . GLN A 1 547 ? -57.536 -37.569 131.295 1.00 57.47 547 GLN A CA 1
ATOM 4493 C C . GLN A 1 547 ? -58.567 -37.100 130.223 1.00 57.47 547 GLN A C 1
ATOM 4495 O O . GLN A 1 547 ? -58.149 -36.906 129.098 1.00 57.47 547 GLN A O 1
ATOM 4500 N N . SER A 1 548 ? -59.865 -36.874 130.523 1.00 54.44 548 SER A N 1
ATOM 4501 C CA . SER A 1 548 ? -60.780 -36.072 129.682 1.00 54.44 548 SER A CA 1
ATOM 4502 C C . SER A 1 548 ? -61.183 -34.743 130.324 1.00 54.44 548 SER A C 1
ATOM 4504 O O . SER A 1 548 ? -61.245 -33.769 129.597 1.00 54.44 548 SER A O 1
ATOM 4506 N N . VAL A 1 549 ? -61.367 -34.626 131.650 1.00 50.66 549 VAL A N 1
ATOM 4507 C CA . VAL A 1 549 ? -61.720 -33.331 132.285 1.00 50.66 549 VAL A CA 1
ATOM 4508 C C . VAL A 1 549 ? -60.472 -32.545 132.685 1.00 50.66 549 VAL A C 1
ATOM 4510 O O . VAL A 1 549 ? -60.382 -31.345 132.437 1.00 50.66 549 VAL A O 1
ATOM 4513 N N . THR A 1 550 ? -59.448 -33.216 133.222 1.00 55.25 550 THR A N 1
ATOM 4514 C CA . THR A 1 550 ? -58.124 -32.595 133.400 1.00 55.25 550 THR A CA 1
ATOM 4515 C C . THR A 1 550 ? -57.311 -32.602 132.101 1.00 55.25 550 THR A C 1
ATOM 4517 O O . THR A 1 550 ? -56.340 -31.854 132.015 1.00 55.25 550 THR A O 1
ATOM 4520 N N . MET A 1 551 ? -57.743 -33.351 131.066 1.00 60.47 551 MET A N 1
ATOM 4521 C CA . MET A 1 551 ? -57.506 -32.900 129.686 1.00 60.47 551 MET A CA 1
ATOM 4522 C C . MET A 1 551 ? -58.280 -31.616 129.464 1.00 60.47 551 MET A C 1
ATOM 4524 O O . MET A 1 551 ? -57.614 -30.617 129.413 1.00 60.47 551 MET A O 1
ATOM 4528 N N . VAL A 1 552 ? -59.616 -31.582 129.394 1.00 73.50 552 VAL A N 1
ATOM 4529 C CA . VAL A 1 552 ? -60.415 -30.395 129.015 1.00 73.50 552 VAL A CA 1
ATOM 4530 C C . VAL A 1 552 ? -59.963 -29.100 129.689 1.00 73.50 552 VAL A C 1
ATOM 4532 O O . VAL A 1 552 ? -59.984 -28.085 129.016 1.00 73.50 552 VAL A O 1
ATOM 4535 N N . ARG A 1 553 ? -59.430 -29.089 130.920 1.00 64.44 553 ARG A N 1
ATOM 4536 C CA . ARG A 1 553 ? -58.718 -27.898 131.423 1.00 64.44 553 ARG A CA 1
ATOM 4537 C C . ARG A 1 553 ? -57.329 -27.670 130.800 1.00 64.44 553 ARG A C 1
ATOM 4539 O O . ARG A 1 553 ? -57.146 -26.626 130.199 1.00 64.44 553 ARG A O 1
ATOM 4546 N N . LYS A 1 554 ? -56.391 -28.631 130.843 1.00 66.94 554 LYS A N 1
ATOM 4547 C CA . LYS A 1 554 ? -55.092 -28.558 130.120 1.00 66.94 554 LYS A CA 1
ATOM 4548 C C . LYS A 1 554 ? -55.214 -28.451 128.594 1.00 66.94 554 LYS A C 1
ATOM 4550 O O . LYS A 1 554 ? -54.242 -28.126 127.929 1.00 66.94 554 LYS A O 1
ATOM 4555 N N . LYS A 1 555 ? -56.382 -28.780 128.059 1.00 71.00 555 LYS A N 1
ATOM 4556 C CA . LYS A 1 555 ? -56.787 -28.755 126.667 1.00 71.00 555 LYS A CA 1
ATOM 4557 C C . LYS A 1 555 ? -57.496 -27.443 126.384 1.00 71.00 555 LYS A C 1
ATOM 4559 O O . LYS A 1 555 ? -57.223 -26.910 125.354 1.00 71.00 555 LYS A O 1
ATOM 4564 N N . LEU A 1 556 ? -58.264 -26.821 127.276 1.00 72.31 556 LEU A N 1
ATOM 4565 C CA . LEU A 1 556 ? -58.687 -25.427 127.068 1.00 72.31 556 LEU A CA 1
ATOM 4566 C C . LEU A 1 556 ? -57.529 -24.447 127.292 1.00 72.31 556 LEU A C 1
ATOM 4568 O O . LEU A 1 556 ? -57.409 -23.487 126.551 1.00 72.31 556 LEU A O 1
ATOM 4572 N N . GLU A 1 557 ? -56.638 -24.709 128.253 1.00 71.75 557 GLU A N 1
ATOM 4573 C CA . GLU A 1 557 ? -55.356 -24.002 128.420 1.00 71.75 557 GLU A CA 1
ATOM 4574 C C . GLU A 1 557 ? -54.408 -24.293 127.243 1.00 71.75 557 GLU A C 1
ATOM 4576 O O . GLU A 1 557 ? -53.710 -23.397 126.779 1.00 71.75 557 GLU A O 1
ATOM 4581 N N . GLY A 1 558 ? -54.410 -25.532 126.742 1.00 75.38 558 GLY A N 1
ATOM 4582 C CA . GLY A 1 558 ? -53.612 -25.981 125.601 1.00 75.38 558 GLY A CA 1
ATOM 4583 C C . GLY A 1 558 ? -54.136 -25.465 124.265 1.00 75.38 558 GLY A C 1
ATOM 4584 O O . GLY A 1 558 ? -53.344 -24.978 123.483 1.00 75.38 558 GLY A O 1
ATOM 4585 N N . ASP A 1 559 ? -55.448 -25.485 124.045 1.00 78.12 559 ASP A N 1
ATOM 4586 C CA . ASP A 1 559 ? -56.180 -24.922 122.907 1.00 78.12 559 ASP A CA 1
ATOM 4587 C C . ASP A 1 559 ? -56.077 -23.385 122.955 1.00 78.12 559 ASP A C 1
ATOM 4589 O O . ASP A 1 559 ? -56.031 -22.770 121.905 1.00 78.12 559 ASP A O 1
ATOM 4593 N N . LEU A 1 560 ? -55.949 -22.742 124.130 1.00 73.19 560 LEU A N 1
ATOM 4594 C CA . LEU A 1 560 ? -55.583 -21.316 124.238 1.00 73.19 560 LEU A CA 1
ATOM 4595 C C . LEU A 1 560 ? -54.125 -21.053 123.859 1.00 73.19 560 LEU A C 1
ATOM 4597 O O . LEU A 1 560 ? -53.848 -20.083 123.163 1.00 73.19 560 LEU A O 1
ATOM 4601 N N . GLN A 1 561 ? -53.186 -21.893 124.304 1.00 78.56 561 GLN A N 1
ATOM 4602 C CA . GLN A 1 561 ? -51.786 -21.805 123.875 1.00 78.56 561 GLN A CA 1
ATOM 4603 C C . GLN A 1 561 ? -51.629 -22.127 122.383 1.00 78.56 561 GLN A C 1
ATOM 4605 O O . GLN A 1 561 ? -50.784 -21.529 121.727 1.00 78.56 561 GLN A O 1
ATOM 4610 N N . LEU A 1 562 ? -52.465 -23.015 121.847 1.00 75.88 562 LEU A N 1
ATOM 4611 C CA . LEU A 1 562 ? -52.487 -23.425 120.451 1.00 75.88 562 LEU A CA 1
ATOM 4612 C C . LEU A 1 562 ? -53.161 -22.356 119.589 1.00 75.88 562 LEU A C 1
ATOM 4614 O O . LEU A 1 562 ? -52.520 -21.923 118.651 1.00 75.88 562 LEU A O 1
ATOM 4618 N N . LEU A 1 563 ? -54.314 -21.789 119.972 1.00 79.56 563 LEU A N 1
ATOM 4619 C CA . LEU A 1 563 ? -54.867 -20.585 119.328 1.00 79.56 563 LEU A CA 1
ATOM 4620 C C . LEU A 1 563 ? -53.908 -19.394 119.425 1.00 79.56 563 LEU A C 1
ATOM 4622 O O . LEU A 1 563 ? -53.863 -18.586 118.507 1.00 79.56 563 LEU A O 1
ATOM 4626 N N . SER A 1 564 ? -53.146 -19.248 120.514 1.00 77.00 564 SER A N 1
ATOM 4627 C CA . SER A 1 564 ? -52.141 -18.183 120.628 1.00 77.00 564 SER A CA 1
ATOM 4628 C C . SER A 1 564 ? -50.951 -18.432 119.700 1.00 77.00 564 SER A C 1
ATOM 4630 O O . SER A 1 564 ? -50.467 -17.485 119.090 1.00 77.00 564 SER A O 1
ATOM 4632 N N . ALA A 1 565 ? -50.502 -19.682 119.557 1.00 83.50 565 ALA A N 1
ATOM 4633 C CA . ALA A 1 565 ? -49.436 -20.063 118.634 1.00 83.50 565 ALA A CA 1
ATOM 4634 C C . ALA A 1 565 ? -49.895 -19.991 117.168 1.00 83.50 565 ALA A C 1
ATOM 4636 O O . ALA A 1 565 ? -49.173 -19.453 116.342 1.00 83.50 565 ALA A O 1
ATOM 4637 N N . GLU A 1 566 ? -51.109 -20.445 116.855 1.00 82.31 566 GLU A N 1
ATOM 4638 C CA . GLU A 1 566 ? -51.767 -20.299 115.554 1.00 82.31 566 GLU A CA 1
ATOM 4639 C C . GLU A 1 566 ? -52.012 -18.824 115.228 1.00 82.31 566 GLU A C 1
ATOM 4641 O O . GLU A 1 566 ? -51.814 -18.416 114.093 1.00 82.31 566 GLU A O 1
ATOM 4646 N N . HIS A 1 567 ? -52.387 -17.988 116.202 1.00 81.19 567 HIS A N 1
ATOM 4647 C CA . HIS A 1 567 ? -52.534 -16.549 115.990 1.00 81.19 567 HIS A CA 1
ATOM 4648 C C . HIS A 1 567 ? -51.179 -15.868 115.765 1.00 81.19 567 HIS A C 1
ATOM 4650 O O . HIS A 1 567 ? -51.061 -15.056 114.850 1.00 81.19 567 HIS A O 1
ATOM 4656 N N . GLU A 1 568 ? -50.141 -16.204 116.535 1.00 86.12 568 GLU A N 1
ATOM 4657 C CA . GLU A 1 568 ? -48.780 -15.709 116.293 1.00 86.12 568 GLU A CA 1
ATOM 4658 C C . GLU A 1 568 ? -48.214 -16.212 114.957 1.00 86.12 568 GLU A C 1
ATOM 4660 O O . GLU A 1 568 ? -47.571 -15.438 114.244 1.00 86.12 568 GLU A O 1
ATOM 4665 N N . GLU A 1 569 ? -48.505 -17.454 114.564 1.00 85.50 569 GLU A N 1
ATOM 4666 C CA . GLU A 1 569 ? -48.112 -18.015 113.275 1.00 85.50 569 GLU A CA 1
ATOM 4667 C C . GLU A 1 569 ? -48.877 -17.353 112.126 1.00 85.50 569 GLU A C 1
ATOM 4669 O O . GLU A 1 569 ? -48.242 -16.883 111.191 1.00 85.50 569 GLU A O 1
ATOM 4674 N N . VAL A 1 570 ? -50.203 -17.211 112.201 1.00 79.88 570 VAL A N 1
ATOM 4675 C CA . VAL A 1 570 ? -51.013 -16.487 111.205 1.00 79.88 570 VAL A CA 1
ATOM 4676 C C . VAL A 1 570 ? -50.581 -15.023 111.114 1.00 79.88 570 VAL A C 1
ATOM 4678 O O . VAL A 1 570 ? -50.475 -14.494 110.012 1.00 79.88 570 VAL A O 1
ATOM 4681 N N . MET A 1 571 ? -50.238 -14.368 112.226 1.00 82.81 571 MET A N 1
ATOM 4682 C CA . MET A 1 571 ? -49.685 -13.007 112.218 1.00 82.81 571 MET A CA 1
ATOM 4683 C C . MET A 1 571 ? -48.262 -12.950 111.639 1.00 82.81 571 MET A C 1
ATOM 4685 O O . MET A 1 571 ? -47.899 -11.957 111.005 1.00 82.81 571 MET A O 1
ATOM 4689 N N . MET A 1 572 ? -47.448 -13.997 111.804 1.00 88.75 572 MET A N 1
ATOM 4690 C CA . MET A 1 572 ? -46.143 -14.122 111.150 1.00 88.75 572 MET A CA 1
ATOM 4691 C C . MET A 1 572 ? -46.290 -14.392 109.645 1.00 88.75 572 MET A C 1
ATOM 4693 O O . MET A 1 572 ? -45.617 -13.740 108.851 1.00 88.75 572 MET A O 1
ATOM 4697 N N . GLN A 1 573 ? -47.179 -15.300 109.242 1.00 85.69 573 GLN A N 1
ATOM 4698 C CA . GLN A 1 573 ? -47.501 -15.601 107.848 1.00 85.69 573 GLN A CA 1
ATOM 4699 C C . GLN A 1 573 ? -48.092 -14.364 107.156 1.00 85.69 573 GLN A C 1
ATOM 4701 O O . GLN A 1 573 ? -47.645 -14.013 106.069 1.00 85.69 573 GLN A O 1
ATOM 4706 N N . PHE A 1 574 ? -49.005 -13.635 107.808 1.00 85.31 574 PHE A N 1
ATOM 4707 C CA . PHE A 1 574 ? -49.545 -12.362 107.321 1.00 85.31 574 PHE A CA 1
ATOM 4708 C C . PHE A 1 574 ? -48.436 -11.330 107.090 1.00 85.31 574 PHE A C 1
ATOM 4710 O O . PHE A 1 574 ? -48.361 -10.761 106.005 1.00 85.31 574 PHE A O 1
ATOM 4717 N N . ARG A 1 575 ? -47.519 -11.142 108.053 1.00 89.31 575 ARG A N 1
ATOM 4718 C CA . ARG A 1 575 ? -46.344 -10.268 107.870 1.00 89.31 575 ARG A CA 1
ATOM 4719 C C . ARG A 1 575 ? -45.463 -10.732 106.709 1.00 89.31 575 ARG A C 1
ATOM 4721 O O . ARG A 1 575 ? -45.077 -9.908 105.894 1.00 89.31 575 ARG A O 1
ATOM 4728 N N . GLN A 1 576 ? -45.186 -12.031 106.577 1.00 84.25 576 GLN A N 1
ATOM 4729 C CA . GLN A 1 576 ? -44.409 -12.561 105.446 1.00 84.25 576 GLN A CA 1
ATOM 4730 C C . GLN A 1 576 ? -45.114 -12.365 104.093 1.00 84.25 576 GLN A C 1
ATOM 4732 O O . GLN A 1 576 ? -44.442 -12.150 103.087 1.00 84.25 576 GLN A O 1
ATOM 4737 N N . LEU A 1 577 ? -46.446 -12.440 104.044 1.00 78.38 577 LEU A N 1
ATOM 4738 C CA . LEU A 1 577 ? -47.237 -12.197 102.835 1.00 78.38 577 LEU A CA 1
ATOM 4739 C C . LEU A 1 577 ? -47.294 -10.705 102.479 1.00 78.38 577 LEU A C 1
ATOM 4741 O O . LEU A 1 577 ? -47.147 -10.369 101.310 1.00 78.38 577 LEU A O 1
ATOM 4745 N N . ASP A 1 578 ? -47.423 -9.821 103.468 1.00 78.81 578 ASP A N 1
ATOM 4746 C CA . ASP A 1 578 ? -47.345 -8.362 103.317 1.00 78.81 578 ASP A CA 1
ATOM 4747 C C . ASP A 1 578 ? -45.943 -7.911 102.849 1.00 78.81 578 ASP A C 1
ATOM 4749 O O . ASP A 1 578 ? -45.819 -7.152 101.889 1.00 78.81 578 ASP A O 1
ATOM 4753 N N . GLU A 1 579 ? -44.871 -8.467 103.425 1.00 89.31 579 GLU A N 1
ATOM 4754 C CA . GLU A 1 579 ? -43.483 -8.258 102.979 1.00 89.31 579 GLU A CA 1
ATOM 4755 C C . GLU A 1 579 ? -43.284 -8.724 101.519 1.00 89.31 579 GLU A C 1
ATOM 4757 O O . GLU A 1 579 ? -42.694 -8.017 100.700 1.00 89.31 579 GLU A O 1
ATOM 4762 N N . ARG A 1 580 ? -43.822 -9.898 101.149 1.00 85.31 580 ARG A N 1
ATOM 4763 C CA . ARG A 1 580 ? -43.793 -10.409 99.763 1.00 85.31 580 ARG A CA 1
ATOM 4764 C C . ARG A 1 580 ? -44.606 -9.534 98.808 1.00 85.31 580 ARG A C 1
ATOM 4766 O O . ARG A 1 580 ? -44.136 -9.269 97.706 1.00 85.31 580 ARG A O 1
ATOM 4773 N N . ALA A 1 581 ? -45.783 -9.062 99.218 1.00 79.81 581 ALA A N 1
ATOM 4774 C CA . ALA A 1 581 ? -46.625 -8.179 98.414 1.00 79.81 581 ALA A CA 1
ATOM 4775 C C . ALA A 1 581 ? -45.938 -6.829 98.159 1.00 79.81 581 ALA A C 1
ATOM 4777 O O . ALA A 1 581 ? -45.905 -6.362 97.022 1.00 79.81 581 ALA A O 1
ATOM 4778 N N . LYS A 1 582 ? -45.307 -6.240 99.183 1.00 89.50 582 LYS A N 1
ATOM 4779 C CA . LYS A 1 582 ? -44.504 -5.013 99.058 1.00 89.50 582 LYS A CA 1
ATOM 4780 C C . LYS A 1 582 ? -43.332 -5.190 98.095 1.00 89.50 582 LYS A C 1
ATOM 4782 O O . LYS A 1 582 ? -43.162 -4.362 97.204 1.00 89.50 582 LYS A O 1
ATOM 4787 N N . ASN A 1 583 ? -42.581 -6.286 98.211 1.00 89.94 583 ASN A N 1
ATOM 4788 C CA . ASN A 1 583 ? -41.492 -6.592 97.279 1.00 89.94 583 ASN A CA 1
ATOM 4789 C C . ASN A 1 583 ? -41.999 -6.785 95.836 1.00 89.94 583 ASN A C 1
ATOM 4791 O O . ASN A 1 583 ? -41.427 -6.214 94.913 1.00 89.94 583 ASN A O 1
ATOM 4795 N N . ALA A 1 584 ? -43.124 -7.482 95.637 1.00 82.19 584 ALA A N 1
ATOM 4796 C CA . ALA A 1 584 ? -43.740 -7.637 94.317 1.00 82.19 584 ALA A CA 1
ATOM 4797 C C . ALA A 1 584 ? -44.211 -6.298 93.711 1.00 82.19 584 ALA A C 1
ATOM 4799 O O . ALA A 1 584 ? -44.085 -6.094 92.506 1.00 82.19 584 ALA A O 1
ATOM 4800 N N . ILE A 1 585 ? -44.708 -5.362 94.529 1.00 81.81 585 ILE A N 1
ATOM 4801 C CA . ILE A 1 585 ? -45.065 -3.999 94.095 1.00 81.81 585 ILE A CA 1
ATOM 4802 C C . ILE A 1 585 ? -43.813 -3.195 93.693 1.00 81.81 585 ILE A C 1
ATOM 4804 O O . ILE A 1 585 ? -43.841 -2.471 92.694 1.00 81.81 585 ILE A O 1
ATOM 4808 N N . ILE A 1 586 ? -42.705 -3.336 94.428 1.00 89.31 586 ILE A N 1
ATOM 4809 C CA . ILE A 1 586 ? -41.418 -2.697 94.104 1.00 89.31 586 ILE A CA 1
ATOM 4810 C C . ILE A 1 586 ? -40.846 -3.240 92.783 1.00 89.31 586 ILE A C 1
ATOM 4812 O O . ILE A 1 586 ? -40.495 -2.458 91.902 1.00 89.31 586 ILE A O 1
ATOM 4816 N N . ASP A 1 587 ? -40.814 -4.559 92.583 1.00 87.25 587 ASP A N 1
ATOM 4817 C CA . ASP A 1 587 ? -40.382 -5.136 91.303 1.00 87.25 587 ASP A CA 1
ATOM 4818 C C . ASP A 1 587 ? -41.326 -4.786 90.145 1.00 87.25 587 ASP A C 1
ATOM 4820 O O . ASP A 1 587 ? -40.856 -4.486 89.050 1.00 87.25 587 ASP A O 1
ATOM 4824 N N . ALA A 1 588 ? -42.644 -4.739 90.367 1.00 81.38 588 ALA A N 1
ATOM 4825 C CA . ALA A 1 588 ? -43.593 -4.331 89.330 1.00 81.38 588 ALA A CA 1
ATOM 4826 C C . ALA A 1 588 ? -43.410 -2.859 88.914 1.00 81.38 588 ALA A C 1
ATOM 4828 O O . ALA A 1 588 ? -43.489 -2.539 87.727 1.00 81.38 588 ALA A O 1
ATOM 4829 N N . THR A 1 589 ? -43.128 -1.963 89.866 1.00 87.06 589 THR A N 1
ATOM 4830 C CA . THR A 1 589 ? -42.835 -0.549 89.570 1.00 87.06 589 THR A CA 1
ATOM 4831 C C . THR A 1 589 ? -41.492 -0.389 88.864 1.00 87.06 589 THR A C 1
ATOM 4833 O O . THR A 1 589 ? -41.437 0.292 87.840 1.00 87.06 589 THR A O 1
ATOM 4836 N N . ARG A 1 590 ? -40.445 -1.099 89.306 1.00 90.31 590 ARG A N 1
ATOM 4837 C CA . ARG A 1 590 ? -39.142 -1.130 88.621 1.00 90.31 590 ARG A CA 1
ATOM 4838 C C . ARG A 1 590 ? -39.261 -1.630 87.176 1.00 90.31 590 ARG A C 1
ATOM 4840 O O . ARG A 1 590 ? -38.768 -0.974 86.262 1.00 90.31 590 ARG A O 1
ATOM 4847 N N . LEU A 1 591 ? -39.964 -2.741 86.948 1.00 85.88 591 LEU A N 1
ATOM 4848 C CA . LEU A 1 591 ? -40.188 -3.296 85.607 1.00 85.88 591 LEU A CA 1
ATOM 4849 C C . LEU A 1 591 ? -41.020 -2.356 84.715 1.00 85.88 591 LEU A C 1
ATOM 4851 O O . LEU A 1 591 ? -40.788 -2.299 83.508 1.00 85.88 591 LEU A O 1
ATOM 4855 N N . ALA A 1 592 ? -41.956 -1.587 85.281 1.00 83.62 592 ALA A N 1
ATOM 4856 C CA . ALA A 1 592 ? -42.702 -0.570 84.539 1.00 83.62 592 ALA A CA 1
ATOM 4857 C C . ALA A 1 592 ? -41.820 0.624 84.119 1.00 83.62 592 ALA A C 1
ATOM 4859 O O . ALA A 1 592 ? -42.014 1.176 83.032 1.00 83.62 592 ALA A O 1
ATOM 4860 N N . GLU A 1 593 ? -40.837 1.013 84.936 1.00 89.00 593 GLU A N 1
ATOM 4861 C CA . GLU A 1 593 ? -39.851 2.039 84.576 1.00 89.00 593 GLU A CA 1
ATOM 4862 C C . GLU A 1 593 ? -38.836 1.530 83.539 1.00 89.00 593 GLU A C 1
ATOM 4864 O O . GLU A 1 593 ? -38.581 2.232 82.560 1.00 89.00 593 GLU A O 1
ATOM 4869 N N . GLU A 1 594 ? -38.335 0.299 83.682 1.00 86.00 594 GLU A N 1
ATOM 4870 C CA . GLU A 1 594 ? -37.447 -0.364 82.708 1.00 86.00 594 GLU A CA 1
ATOM 4871 C C . GLU A 1 594 ? -38.133 -0.562 81.342 1.00 86.00 594 GLU A C 1
ATOM 4873 O O . GLU A 1 594 ? -37.554 -0.267 80.295 1.00 86.00 594 GLU A O 1
ATOM 4878 N N . LEU A 1 595 ? -39.410 -0.964 81.324 1.00 83.69 595 LEU A N 1
ATOM 4879 C CA . LEU A 1 595 ? -40.202 -1.035 80.093 1.00 83.69 595 LEU A CA 1
ATOM 4880 C C . LEU A 1 595 ? -40.363 0.347 79.439 1.00 83.69 595 LEU A C 1
ATOM 4882 O O . LEU A 1 595 ? -40.313 0.473 78.214 1.00 83.69 595 LEU A O 1
ATOM 4886 N N . LYS A 1 596 ? -40.550 1.400 80.241 1.00 88.44 596 LYS A N 1
ATOM 4887 C CA . LYS A 1 596 ? -40.731 2.771 79.750 1.00 88.44 596 LYS A CA 1
ATOM 4888 C C . LYS A 1 596 ? -39.438 3.351 79.171 1.00 88.44 596 LYS A C 1
ATOM 4890 O O . LYS A 1 596 ? -39.497 4.026 78.141 1.00 88.44 596 LYS A O 1
ATOM 4895 N N . THR A 1 597 ? -38.279 3.091 79.779 1.00 88.69 597 THR A N 1
ATOM 4896 C CA . THR A 1 597 ? -36.989 3.520 79.216 1.00 88.69 597 THR A CA 1
ATOM 4897 C C . THR A 1 597 ? -36.699 2.791 77.905 1.00 88.69 597 THR A C 1
ATOM 4899 O O . THR A 1 597 ? -36.422 3.463 76.909 1.00 88.69 597 THR A O 1
ATOM 4902 N N . GLU A 1 598 ? -36.887 1.470 77.830 1.00 77.81 598 GLU A N 1
ATOM 4903 C CA . GLU A 1 598 ? -36.704 0.714 76.580 1.00 77.81 598 GLU A CA 1
ATOM 4904 C C . GLU A 1 598 ? -37.693 1.109 75.472 1.00 77.81 598 GLU A C 1
ATOM 4906 O O . GLU A 1 598 ? -37.309 1.202 74.303 1.00 77.81 598 GLU A O 1
ATOM 4911 N N . GLN A 1 599 ? -38.941 1.459 75.802 1.00 80.25 599 GLN A N 1
ATOM 4912 C CA . GLN A 1 599 ? -39.873 2.040 74.825 1.00 80.25 599 GLN A CA 1
ATOM 4913 C C . GLN A 1 599 ? -39.343 3.363 74.246 1.00 80.25 599 GLN A C 1
ATOM 4915 O O . GLN A 1 599 ? -39.396 3.573 73.031 1.00 80.25 599 GLN A O 1
ATOM 4920 N N . THR A 1 600 ? -38.773 4.246 75.079 1.00 89.06 600 THR A N 1
ATOM 4921 C CA . THR A 1 600 ? -38.151 5.491 74.585 1.00 89.06 600 THR A CA 1
ATOM 4922 C C . THR A 1 600 ? -36.865 5.248 73.793 1.00 89.06 600 THR A C 1
ATOM 4924 O O . THR A 1 600 ? -36.622 5.945 72.805 1.00 89.06 600 THR A O 1
ATOM 4927 N N . HIS A 1 601 ? -36.071 4.238 74.163 1.00 86.38 601 HIS A N 1
ATOM 4928 C CA . HIS A 1 601 ? -34.862 3.854 73.437 1.00 86.38 601 HIS A CA 1
ATOM 4929 C C . HIS A 1 601 ? -35.207 3.283 72.054 1.00 86.38 601 HIS A C 1
ATOM 4931 O O . HIS A 1 601 ? -34.696 3.759 71.040 1.00 86.38 601 HIS A O 1
ATOM 4937 N N . THR A 1 602 ? -36.175 2.367 71.993 1.00 85.44 602 THR A N 1
ATOM 4938 C CA . THR A 1 602 ? -36.714 1.792 70.752 1.00 85.44 602 THR A CA 1
ATOM 4939 C C . THR A 1 602 ? -37.259 2.878 69.820 1.00 85.44 602 THR A C 1
ATOM 4941 O O . THR A 1 602 ? -36.892 2.921 68.646 1.00 85.44 602 THR A O 1
ATOM 4944 N N . ALA A 1 603 ? -38.057 3.823 70.331 1.00 85.06 603 ALA A N 1
ATOM 4945 C CA . ALA A 1 603 ? -38.579 4.939 69.534 1.00 85.06 603 ALA A CA 1
ATOM 4946 C C . ALA A 1 603 ? -37.470 5.872 68.996 1.00 85.06 603 ALA A C 1
ATOM 4948 O O . ALA A 1 603 ? -37.586 6.420 67.894 1.00 85.06 603 ALA A O 1
ATOM 4949 N N . HIS A 1 604 ? -36.372 6.042 69.740 1.00 89.31 604 HIS A N 1
ATOM 4950 C CA . HIS A 1 604 ? -35.199 6.783 69.275 1.00 89.31 604 HIS A CA 1
ATOM 4951 C C . HIS A 1 604 ? -34.445 6.025 68.169 1.00 89.31 604 HIS A C 1
ATOM 4953 O O . HIS A 1 604 ? -34.118 6.616 67.134 1.00 89.31 604 HIS A O 1
ATOM 4959 N N . LEU A 1 605 ? -34.240 4.714 68.339 1.00 83.06 605 LEU A N 1
ATOM 4960 C CA . LEU A 1 605 ? -33.621 3.843 67.337 1.00 83.06 605 LEU A CA 1
ATOM 4961 C C . LEU A 1 605 ? -34.443 3.778 66.041 1.00 83.06 605 LEU A C 1
ATOM 4963 O O . LEU A 1 605 ? -33.864 3.888 64.962 1.00 83.06 605 LEU A O 1
ATOM 4967 N N . GLU A 1 606 ? -35.777 3.701 66.111 1.00 84.50 606 GLU A N 1
ATOM 4968 C CA . GLU A 1 606 ? -36.641 3.805 64.925 1.00 84.50 606 GLU A CA 1
ATOM 4969 C C . GLU A 1 606 ? -36.437 5.124 64.167 1.00 84.50 606 GLU A C 1
ATOM 4971 O O . GLU A 1 606 ? -36.407 5.140 62.935 1.00 84.50 606 GLU A O 1
ATOM 4976 N N . LYS A 1 607 ? -36.299 6.245 64.886 1.00 91.88 607 LYS A N 1
ATOM 4977 C CA . LYS A 1 607 ? -36.097 7.562 64.271 1.00 91.88 607 LYS A CA 1
ATOM 4978 C C . LYS A 1 607 ? -34.733 7.661 63.582 1.00 91.88 607 LYS A C 1
ATOM 4980 O O . LYS A 1 607 ? -34.651 8.204 62.482 1.00 91.88 607 LYS A O 1
ATOM 4985 N N . ILE A 1 608 ? -33.681 7.101 64.185 1.00 89.62 608 ILE A N 1
ATOM 4986 C CA . ILE A 1 608 ? -32.357 6.987 63.553 1.00 89.62 608 ILE A CA 1
ATOM 4987 C C . ILE A 1 608 ? -32.432 6.078 62.320 1.00 89.62 608 ILE A C 1
ATOM 4989 O O . ILE A 1 608 ? -31.951 6.465 61.255 1.00 89.62 608 ILE A O 1
ATOM 4993 N N . LYS A 1 609 ? -33.090 4.917 62.432 1.00 87.81 609 LYS A N 1
ATOM 4994 C CA . LYS A 1 609 ? -33.289 3.969 61.329 1.00 87.81 609 LYS A CA 1
ATOM 4995 C C . LYS A 1 609 ? -33.978 4.631 60.133 1.00 87.81 609 LYS A C 1
ATOM 4997 O O . LYS A 1 609 ? -33.410 4.608 59.047 1.00 87.81 609 LYS A O 1
ATOM 5002 N N . ARG A 1 610 ? -35.122 5.300 60.331 1.00 89.12 610 ARG A N 1
ATOM 5003 C CA . ARG A 1 610 ? -35.853 6.004 59.254 1.00 89.12 610 ARG A CA 1
ATOM 5004 C C . ARG A 1 610 ? -34.993 7.076 58.572 1.00 89.12 610 ARG A C 1
ATOM 5006 O O . ARG A 1 610 ? -35.029 7.204 57.350 1.00 89.12 610 ARG A O 1
ATOM 5013 N N . ASN A 1 611 ? -34.176 7.808 59.334 1.00 86.12 611 ASN A N 1
ATOM 5014 C CA . ASN A 1 611 ? -33.236 8.784 58.773 1.00 86.12 611 ASN A CA 1
ATOM 5015 C C . ASN A 1 611 ? -32.127 8.113 57.939 1.00 86.12 611 ASN A C 1
ATOM 5017 O O . ASN A 1 611 ? -31.791 8.604 56.862 1.00 86.12 611 ASN A O 1
ATOM 5021 N N . MET A 1 612 ? -31.579 6.984 58.400 1.00 83.75 612 MET A N 1
ATOM 5022 C CA . MET A 1 612 ? -30.576 6.217 57.650 1.00 83.75 612 MET A CA 1
ATOM 5023 C C . MET A 1 612 ? -31.163 5.583 56.383 1.00 83.75 612 MET A C 1
ATOM 5025 O O . MET A 1 612 ? -30.551 5.683 55.326 1.00 83.75 612 MET A O 1
ATOM 5029 N N . GLU A 1 613 ? -32.363 5.003 56.449 1.00 85.31 613 GLU A N 1
ATOM 5030 C CA . GLU A 1 613 ? -33.089 4.460 55.289 1.00 85.31 613 GLU A CA 1
ATOM 5031 C C . GLU A 1 613 ? -33.351 5.542 54.227 1.00 85.31 613 GLU A C 1
ATOM 5033 O O . GLU A 1 613 ? -33.195 5.295 53.029 1.00 85.31 613 GLU A O 1
ATOM 5038 N N . MET A 1 614 ? -33.682 6.764 54.657 1.00 88.50 614 MET A N 1
ATOM 5039 C CA . MET A 1 614 ? -33.879 7.919 53.779 1.00 88.50 614 MET A CA 1
ATOM 5040 C C . MET A 1 614 ? -32.574 8.382 53.108 1.00 88.50 614 MET A C 1
ATOM 5042 O O . MET A 1 614 ? -32.560 8.578 51.892 1.00 88.50 614 MET A O 1
ATOM 5046 N N . HIS A 1 615 ? -31.462 8.478 53.847 1.00 85.00 615 HIS A N 1
ATOM 5047 C CA . HIS A 1 615 ? -30.150 8.783 53.258 1.00 85.00 615 HIS A CA 1
ATOM 5048 C C . HIS A 1 615 ? -29.630 7.665 52.339 1.00 85.00 615 HIS A C 1
ATOM 5050 O O . HIS A 1 615 ? -29.036 7.962 51.305 1.00 85.00 615 HIS A O 1
ATOM 5056 N N . ILE A 1 616 ? -29.879 6.389 52.654 1.00 85.75 616 ILE A N 1
ATOM 5057 C CA . ILE A 1 616 ? -29.557 5.268 51.757 1.00 85.75 616 ILE A CA 1
ATOM 5058 C C . ILE A 1 616 ? -30.343 5.407 50.446 1.00 85.75 616 ILE A C 1
ATOM 5060 O O . ILE A 1 616 ? -29.757 5.263 49.372 1.00 85.75 616 ILE A O 1
ATOM 5064 N N . LYS A 1 617 ? -31.634 5.768 50.504 1.00 91.25 617 LYS A N 1
ATOM 5065 C CA . LYS A 1 617 ? -32.447 6.064 49.310 1.00 91.25 617 LYS A CA 1
ATOM 5066 C C . LYS A 1 617 ? -31.878 7.213 48.475 1.00 91.25 617 LYS A C 1
ATOM 5068 O O . LYS A 1 617 ? -31.763 7.067 47.262 1.00 91.25 617 LYS A O 1
ATOM 5073 N N . GLU A 1 618 ? -31.489 8.325 49.103 1.00 90.12 618 GLU A N 1
ATOM 5074 C CA . GLU A 1 618 ? -30.828 9.435 48.400 1.00 90.12 618 GLU A CA 1
ATOM 5075 C C . GLU A 1 618 ? -29.520 9.010 47.724 1.00 90.12 618 GLU A C 1
ATOM 5077 O O . GLU A 1 618 ? -29.271 9.388 46.582 1.00 90.12 618 GLU A O 1
ATOM 5082 N N . LEU A 1 619 ? -28.669 8.261 48.430 1.00 83.50 619 LEU A N 1
ATOM 5083 C CA . LEU A 1 619 ? -27.369 7.828 47.915 1.00 83.50 619 LEU A CA 1
ATOM 5084 C C . LEU A 1 619 ? -27.521 6.810 46.780 1.00 83.50 619 LEU A C 1
ATOM 5086 O O . LEU A 1 619 ? -26.793 6.907 45.798 1.00 83.50 619 LEU A O 1
ATOM 5090 N N . THR A 1 620 ? -28.504 5.909 46.866 1.00 85.38 620 THR A N 1
ATOM 5091 C CA . THR A 1 620 ? -28.842 4.973 45.780 1.00 85.38 620 THR A CA 1
ATOM 5092 C C . THR A 1 620 ? -29.326 5.736 44.545 1.00 85.38 620 THR A C 1
ATOM 5094 O O . THR A 1 620 ? -28.774 5.556 43.469 1.00 85.38 620 THR A O 1
ATOM 5097 N N . SER A 1 621 ? -30.254 6.689 44.704 1.00 88.25 621 SER A N 1
ATOM 5098 C CA . SER A 1 621 ? -30.741 7.514 43.585 1.00 88.25 621 SER A CA 1
ATOM 5099 C C . SER A 1 621 ? -29.620 8.319 42.911 1.00 88.25 621 SER A C 1
ATOM 5101 O O . SER A 1 621 ? -29.604 8.456 41.691 1.00 88.25 621 SER A O 1
ATOM 5103 N N . LYS A 1 622 ? -28.662 8.841 43.691 1.00 84.75 622 LYS A N 1
ATOM 5104 C CA . LYS A 1 622 ? -27.499 9.583 43.170 1.00 84.75 622 LYS A CA 1
ATOM 5105 C C . LYS A 1 622 ? -26.475 8.662 42.492 1.00 84.75 622 LYS A C 1
ATOM 5107 O O . LYS A 1 622 ? -25.803 9.101 41.561 1.00 84.75 622 LYS A O 1
ATOM 5112 N N . LEU A 1 623 ? -26.372 7.401 42.921 1.00 79.75 623 LEU A N 1
ATOM 5113 C CA . LEU A 1 623 ? -25.572 6.371 42.253 1.00 79.75 623 LEU A CA 1
ATOM 5114 C C . LEU A 1 623 ? -26.198 5.984 40.904 1.00 79.75 623 LEU A C 1
ATOM 5116 O O . LEU A 1 623 ? -25.515 6.066 39.887 1.00 79.75 623 LEU A O 1
ATOM 5120 N N . ASP A 1 624 ? -27.501 5.687 40.874 1.00 84.56 624 ASP A N 1
ATOM 5121 C CA . ASP A 1 624 ? -28.249 5.360 39.649 1.00 84.56 624 ASP A CA 1
ATOM 5122 C C . ASP A 1 624 ? -28.135 6.479 38.593 1.00 84.56 624 ASP A C 1
ATOM 5124 O O . ASP A 1 624 ? -27.923 6.219 37.404 1.00 84.56 624 ASP A O 1
ATOM 5128 N N . GLU A 1 625 ? -28.233 7.747 39.013 1.00 84.44 625 GLU A N 1
ATOM 5129 C CA . GLU A 1 625 ? -28.040 8.915 38.142 1.00 84.44 625 GLU A CA 1
ATOM 5130 C C . GLU A 1 625 ? -26.601 9.030 37.612 1.00 84.44 625 GLU A C 1
ATOM 5132 O O . GLU A 1 625 ? -26.400 9.305 36.422 1.00 84.44 625 GLU A O 1
ATOM 5137 N N . ALA A 1 626 ? -25.597 8.791 38.461 1.00 76.12 626 ALA A N 1
ATOM 5138 C CA . ALA A 1 626 ? -24.190 8.811 38.068 1.00 76.12 626 ALA A CA 1
ATOM 5139 C C . ALA A 1 626 ? -23.861 7.689 37.069 1.00 76.12 626 ALA A C 1
ATOM 5141 O O . ALA A 1 626 ? -23.247 7.956 36.032 1.00 76.12 626 ALA A O 1
ATOM 5142 N N . GLU A 1 627 ? -24.332 6.463 37.311 1.00 77.62 627 GLU A N 1
ATOM 5143 C CA . GLU A 1 627 ? -24.172 5.327 36.397 1.00 77.62 627 GLU A CA 1
ATOM 5144 C C . GLU A 1 627 ? -24.895 5.563 35.063 1.00 77.62 627 GLU A C 1
ATOM 5146 O O . GLU A 1 627 ? -24.319 5.346 33.993 1.00 77.62 627 GLU A O 1
ATOM 5151 N N . GLN A 1 628 ? -26.121 6.101 35.086 1.00 80.31 628 GLN A N 1
ATOM 5152 C CA . GLN A 1 628 ? -26.855 6.502 33.879 1.00 80.31 628 GLN A CA 1
ATOM 5153 C C . GLN A 1 628 ? -26.094 7.542 33.044 1.00 80.31 628 GLN A C 1
ATOM 5155 O O . GLN A 1 628 ? -26.121 7.473 31.809 1.00 80.31 628 GLN A O 1
ATOM 5160 N N . MET A 1 629 ? -25.428 8.510 33.680 1.00 78.50 629 MET A N 1
ATOM 5161 C CA . MET A 1 629 ? -24.601 9.501 32.984 1.00 78.50 629 MET A CA 1
ATOM 5162 C C . MET A 1 629 ? -23.306 8.885 32.443 1.00 78.50 629 MET A C 1
ATOM 5164 O O . MET A 1 629 ? -22.988 9.095 31.268 1.00 78.50 629 MET A O 1
ATOM 5168 N N . ALA A 1 630 ? -22.611 8.068 33.239 1.00 76.06 630 ALA A N 1
ATOM 5169 C CA . ALA A 1 630 ? -21.399 7.362 32.831 1.00 76.06 630 ALA A CA 1
ATOM 5170 C C . ALA A 1 630 ? -21.654 6.434 31.630 1.00 76.06 630 ALA A C 1
ATOM 5172 O O . ALA A 1 630 ? -20.934 6.502 30.636 1.00 76.06 630 ALA A O 1
ATOM 5173 N N . LEU A 1 631 ? -22.738 5.649 31.647 1.00 76.62 631 LEU A N 1
ATOM 5174 C CA . LEU A 1 631 ? -23.139 4.773 30.539 1.00 76.62 631 LEU A CA 1
ATOM 5175 C C . LEU A 1 631 ? -23.465 5.551 29.253 1.00 76.62 631 LEU A C 1
ATOM 5177 O O . LEU A 1 631 ? -23.107 5.111 28.157 1.00 76.62 631 LEU A O 1
ATOM 5181 N N . LYS A 1 632 ? -24.123 6.714 29.356 1.00 77.75 632 LYS A N 1
ATOM 5182 C CA . LYS A 1 632 ? -24.453 7.567 28.194 1.00 77.75 632 LYS A CA 1
ATOM 5183 C C . LYS A 1 632 ? -23.221 8.277 27.624 1.00 77.75 632 LYS A C 1
ATOM 5185 O O . LYS A 1 632 ? -23.125 8.423 26.404 1.00 77.75 632 LYS A O 1
ATOM 5190 N N . GLY A 1 633 ? -22.277 8.681 28.475 1.00 76.94 633 GLY A N 1
ATOM 5191 C CA . GLY A 1 633 ? -20.974 9.209 28.065 1.00 76.94 633 GLY A CA 1
ATOM 5192 C C . GLY A 1 633 ? -20.106 8.135 27.405 1.00 76.94 633 GLY A C 1
ATOM 5193 O O . GLY A 1 633 ? -19.693 8.295 26.255 1.00 76.94 633 GLY A O 1
ATOM 5194 N N . GLY A 1 634 ? -19.921 7.005 28.091 1.00 75.06 634 GLY A N 1
ATOM 5195 C CA . GLY A 1 634 ? -19.143 5.855 27.636 1.00 75.06 634 GLY A CA 1
ATOM 5196 C C . GLY A 1 634 ? -19.614 5.322 26.287 1.00 75.06 634 GLY A C 1
ATOM 5197 O O . GLY A 1 634 ? -18.811 5.243 25.364 1.00 75.06 634 GLY A O 1
ATOM 5198 N N . LYS A 1 635 ? -20.919 5.073 26.097 1.00 79.69 635 LYS A N 1
ATOM 5199 C CA . LYS A 1 635 ? -21.452 4.623 24.793 1.00 79.69 635 LYS A CA 1
ATOM 5200 C C . LYS A 1 635 ? -21.176 5.614 23.654 1.00 79.69 635 LYS A C 1
ATOM 5202 O O . LYS A 1 635 ? -20.864 5.183 22.548 1.00 79.69 635 LYS A O 1
ATOM 5207 N N . LYS A 1 636 ? -21.229 6.931 23.901 1.00 78.25 636 LYS A N 1
ATOM 5208 C CA . LYS A 1 636 ? -20.858 7.945 22.892 1.00 78.25 636 LYS A CA 1
ATOM 5209 C C . LYS A 1 636 ? -19.355 7.983 22.601 1.00 78.25 636 LYS A C 1
ATOM 5211 O O . LYS A 1 636 ? -18.980 8.303 21.476 1.00 78.25 636 LYS A O 1
ATOM 5216 N N . MET A 1 637 ? -18.508 7.687 23.585 1.00 80.19 637 MET A N 1
ATOM 5217 C CA . MET A 1 637 ? -17.058 7.610 23.393 1.00 80.19 637 MET A CA 1
ATOM 5218 C C . MET A 1 637 ? -16.666 6.334 22.639 1.00 80.19 637 MET A C 1
ATOM 5220 O O . MET A 1 637 ? -15.924 6.411 21.666 1.00 80.19 637 MET A O 1
ATOM 5224 N N . ILE A 1 638 ? -17.247 5.190 23.014 1.00 77.44 638 ILE A N 1
ATOM 5225 C CA . ILE A 1 638 ? -17.065 3.894 22.349 1.00 77.44 638 ILE A CA 1
ATOM 5226 C C . ILE A 1 638 ? -17.473 3.987 20.875 1.00 77.44 638 ILE A C 1
ATOM 5228 O O . ILE A 1 638 ? -16.646 3.697 20.021 1.00 77.44 638 ILE A O 1
ATOM 5232 N N . LEU A 1 639 ? -18.663 4.511 20.551 1.00 85.31 639 LEU A N 1
ATOM 5233 C CA . LEU A 1 639 ? -19.094 4.692 19.153 1.00 85.31 639 LEU A CA 1
ATOM 5234 C C . LEU A 1 639 ? -18.112 5.545 18.326 1.00 85.31 639 LEU A C 1
ATOM 5236 O O . LEU A 1 639 ? -17.835 5.219 17.174 1.00 85.31 639 LEU A O 1
ATOM 5240 N N . LYS A 1 640 ? -17.542 6.609 18.913 1.00 86.38 640 LYS A N 1
ATOM 5241 C CA . LYS A 1 640 ? -16.507 7.428 18.255 1.00 86.38 640 LYS A CA 1
ATOM 5242 C C . LYS A 1 640 ? -15.189 6.677 18.061 1.00 86.38 640 LYS A C 1
ATOM 5244 O O . LYS A 1 640 ? -14.507 6.913 17.067 1.00 86.38 640 LYS A O 1
ATOM 5249 N N . LEU A 1 641 ? -14.810 5.811 18.999 1.00 81.56 641 LEU A N 1
ATOM 5250 C CA . LEU A 1 641 ? -13.615 4.976 18.887 1.00 81.56 641 LEU A CA 1
ATOM 5251 C C . LEU A 1 641 ? -13.816 3.872 17.841 1.00 81.56 641 LEU A C 1
ATOM 5253 O O . LEU A 1 641 ? -12.964 3.724 16.977 1.00 81.56 641 LEU A O 1
ATOM 5257 N N . GLU A 1 642 ? -14.959 3.184 17.833 1.00 84.62 642 GLU A N 1
ATOM 5258 C CA . GLU A 1 642 ? -15.341 2.191 16.816 1.00 84.62 642 GLU A CA 1
ATOM 5259 C C . GLU A 1 642 ? -15.390 2.781 15.400 1.00 84.62 642 GLU A C 1
ATOM 5261 O O . GLU A 1 642 ? -14.950 2.151 14.440 1.00 84.62 642 GLU A O 1
ATOM 5266 N N . GLU A 1 643 ? -15.927 3.994 15.250 1.00 88.00 643 GLU A N 1
ATOM 5267 C CA . GLU A 1 643 ? -15.970 4.700 13.967 1.00 88.00 643 GLU A CA 1
ATOM 5268 C C . GLU A 1 643 ? -14.577 5.157 13.517 1.00 88.00 643 GLU A C 1
ATOM 5270 O O . GLU A 1 643 ? -14.233 5.029 12.341 1.00 88.00 643 GLU A O 1
ATOM 5275 N N . LYS A 1 644 ? -13.732 5.601 14.455 1.00 89.06 644 LYS A N 1
ATOM 5276 C CA . LYS A 1 644 ? -12.332 5.942 14.178 1.00 89.06 644 LYS A CA 1
ATOM 5277 C C . LYS A 1 644 ? -11.484 4.710 13.838 1.00 89.06 644 LYS A C 1
ATOM 5279 O O . LYS A 1 644 ? -10.630 4.817 12.965 1.00 89.06 644 LYS A O 1
ATOM 5284 N N . ILE A 1 645 ? -11.740 3.563 14.472 1.00 84.62 645 ILE A N 1
ATOM 5285 C CA . ILE A 1 645 ? -11.133 2.266 14.136 1.00 84.62 645 ILE A CA 1
ATOM 5286 C C . ILE A 1 645 ? -11.533 1.880 12.710 1.00 84.62 645 ILE A C 1
ATOM 5288 O O . ILE A 1 645 ? -10.654 1.789 11.864 1.00 84.62 645 ILE A O 1
ATOM 5292 N N . ARG A 1 646 ? -12.836 1.839 12.386 1.00 86.69 646 ARG A N 1
ATOM 5293 C CA . ARG A 1 646 ? -13.320 1.582 11.011 1.00 86.69 646 ARG A CA 1
ATOM 5294 C C . ARG A 1 646 ? -12.699 2.509 9.962 1.00 86.69 646 ARG A C 1
ATOM 5296 O O . ARG A 1 646 ? -12.439 2.076 8.843 1.00 86.69 646 ARG A O 1
ATOM 5303 N N . HIS A 1 647 ? -12.464 3.777 10.299 1.00 86.62 647 HIS A N 1
ATOM 5304 C CA . HIS A 1 647 ? -11.801 4.717 9.395 1.00 86.62 647 HIS A CA 1
ATOM 5305 C C . HIS A 1 647 ? -10.294 4.435 9.251 1.00 86.62 647 HIS A C 1
ATOM 5307 O O . HIS A 1 647 ? -9.775 4.506 8.141 1.00 86.62 647 HIS A O 1
ATOM 5313 N N . MET A 1 648 ? -9.604 4.060 10.334 1.00 83.44 648 MET A N 1
ATOM 5314 C CA . MET A 1 648 ? -8.195 3.644 10.302 1.00 83.44 648 MET A CA 1
ATOM 5315 C C . MET A 1 648 ? -7.984 2.311 9.569 1.00 83.44 648 MET A C 1
ATOM 5317 O O . MET A 1 648 ? -7.003 2.185 8.840 1.00 83.44 648 MET A O 1
ATOM 5321 N N . ASP A 1 649 ? -8.906 1.355 9.699 1.00 85.19 649 ASP A N 1
ATOM 5322 C CA . ASP A 1 649 ? -8.879 0.084 8.966 1.00 85.19 649 ASP A CA 1
ATOM 5323 C C . ASP A 1 649 ? -9.064 0.318 7.456 1.00 85.19 649 ASP A C 1
ATOM 5325 O O . ASP A 1 649 ? -8.337 -0.247 6.638 1.00 85.19 649 ASP A O 1
ATOM 5329 N N . ALA A 1 650 ? -9.981 1.216 7.074 1.00 89.19 650 ALA A N 1
ATOM 5330 C CA . ALA A 1 650 ? -10.192 1.612 5.681 1.00 89.19 650 ALA A CA 1
ATOM 5331 C C . ALA A 1 650 ? -8.987 2.375 5.088 1.00 89.19 650 ALA A C 1
ATOM 5333 O O . ALA A 1 650 ? -8.589 2.093 3.955 1.00 89.19 650 ALA A O 1
ATOM 5334 N N . ASP A 1 651 ? -8.379 3.292 5.853 1.00 87.69 651 ASP A N 1
ATOM 5335 C CA . ASP A 1 651 ? -7.103 3.942 5.509 1.00 87.69 651 ASP A CA 1
ATOM 5336 C C . ASP A 1 651 ? -5.999 2.888 5.288 1.00 87.69 651 ASP A C 1
ATOM 5338 O O . ASP A 1 651 ? -5.268 2.946 4.298 1.00 87.69 651 ASP A O 1
ATOM 5342 N N . PHE A 1 652 ? -5.891 1.899 6.183 1.00 86.19 652 PHE A N 1
ATOM 5343 C CA . PHE A 1 652 ? -4.878 0.844 6.119 1.00 86.19 652 PHE A CA 1
ATOM 5344 C C . PHE A 1 652 ? -5.073 -0.091 4.917 1.00 86.19 652 PHE A C 1
ATOM 5346 O O . PHE A 1 652 ? -4.107 -0.394 4.218 1.00 86.19 652 PHE A O 1
ATOM 5353 N N . GLU A 1 653 ? -6.306 -0.505 4.612 1.00 86.06 653 GLU A N 1
ATOM 5354 C CA . GLU A 1 653 ? -6.609 -1.265 3.395 1.00 86.06 653 GLU A CA 1
ATOM 5355 C C . GLU A 1 653 ? -6.288 -0.482 2.115 1.00 86.06 653 GLU A C 1
ATOM 5357 O O . GLU A 1 653 ? -5.766 -1.053 1.151 1.00 86.06 653 GLU A O 1
ATOM 5362 N N . ALA A 1 654 ? -6.615 0.813 2.079 1.00 86.94 654 ALA A N 1
ATOM 5363 C CA . ALA A 1 654 ? -6.326 1.671 0.935 1.00 86.94 654 ALA A CA 1
ATOM 5364 C C . ALA A 1 654 ? -4.811 1.821 0.725 1.00 86.94 654 ALA A C 1
ATOM 5366 O O . ALA A 1 654 ? -4.327 1.683 -0.401 1.00 86.94 654 ALA A O 1
ATOM 5367 N N . GLU A 1 655 ? -4.051 2.023 1.803 1.00 79.25 655 GLU A N 1
ATOM 5368 C CA . GLU A 1 655 ? -2.597 2.160 1.733 1.00 79.25 655 GLU A CA 1
ATOM 5369 C C . GLU A 1 655 ? -1.894 0.825 1.438 1.00 79.25 655 GLU A C 1
ATOM 5371 O O . GLU A 1 655 ? -0.930 0.788 0.677 1.00 79.25 655 GLU A O 1
ATOM 5376 N N . GLN A 1 656 ? -2.425 -0.305 1.917 1.00 82.38 656 GLN A N 1
ATOM 5377 C CA . GLN A 1 656 ? -1.936 -1.635 1.540 1.00 82.38 656 GLN A CA 1
ATOM 5378 C C . GLN A 1 656 ? -2.134 -1.911 0.037 1.00 82.38 656 GLN A C 1
ATOM 5380 O O . GLN A 1 656 ? -1.237 -2.457 -0.615 1.00 82.38 656 GLN A O 1
ATOM 5385 N N . LYS A 1 657 ? -3.277 -1.501 -0.538 1.00 87.12 657 LYS A N 1
ATOM 5386 C CA . LYS A 1 657 ? -3.543 -1.585 -1.987 1.00 87.12 657 LYS A CA 1
ATOM 5387 C C . LYS A 1 657 ? -2.569 -0.700 -2.777 1.00 87.12 657 LYS A C 1
ATOM 5389 O O . LYS A 1 657 ? -1.908 -1.212 -3.683 1.00 87.12 657 LYS A O 1
ATOM 5394 N N . ARG A 1 658 ? -2.382 0.565 -2.372 1.00 85.50 658 ARG A N 1
ATOM 5395 C CA . ARG A 1 658 ? -1.382 1.489 -2.951 1.00 85.50 658 ARG A CA 1
ATOM 5396 C C . ARG A 1 658 ? 0.032 0.916 -2.901 1.00 85.50 658 ARG A C 1
ATOM 5398 O O . ARG A 1 658 ? 0.700 0.858 -3.928 1.00 85.50 658 ARG A O 1
ATOM 5405 N N . HIS A 1 659 ? 0.477 0.416 -1.749 1.00 83.50 659 HIS A N 1
ATOM 5406 C CA . HIS A 1 659 ? 1.795 -0.204 -1.596 1.00 83.50 659 HIS A CA 1
ATOM 5407 C C . HIS A 1 659 ? 1.989 -1.395 -2.554 1.00 83.50 659 HIS A C 1
ATOM 5409 O O . HIS A 1 659 ? 3.047 -1.535 -3.170 1.00 83.50 659 HIS A O 1
ATOM 5415 N N . MET A 1 660 ? 0.954 -2.218 -2.760 1.00 86.25 660 MET A N 1
ATOM 5416 C CA . MET A 1 660 ? 0.974 -3.301 -3.750 1.00 86.25 660 MET A CA 1
ATOM 5417 C C . MET A 1 660 ? 1.127 -2.799 -5.196 1.00 86.25 660 MET A C 1
ATOM 5419 O O . MET A 1 660 ? 1.801 -3.446 -5.999 1.00 86.25 660 MET A O 1
ATOM 5423 N N . GLU A 1 661 ? 0.514 -1.672 -5.553 1.00 86.38 661 GLU A N 1
ATOM 5424 C CA . GLU A 1 661 ? 0.620 -1.062 -6.886 1.00 86.38 661 GLU A CA 1
ATOM 5425 C C . GLU A 1 661 ? 1.969 -0.365 -7.099 1.00 86.38 661 GLU A C 1
ATOM 5427 O O . GLU A 1 661 ? 2.606 -0.559 -8.141 1.00 86.38 661 GLU A O 1
ATOM 5432 N N . THR A 1 662 ? 2.466 0.348 -6.088 1.00 80.81 662 THR A N 1
ATOM 5433 C CA . THR A 1 662 ? 3.810 0.941 -6.066 1.00 80.81 662 THR A CA 1
ATOM 5434 C C . THR A 1 662 ? 4.883 -0.141 -6.174 1.00 80.81 662 THR A C 1
ATOM 5436 O O . THR A 1 662 ? 5.778 -0.019 -7.005 1.00 80.81 662 THR A O 1
ATOM 5439 N N . SER A 1 663 ? 4.758 -1.255 -5.445 1.00 84.75 663 SER A N 1
ATOM 5440 C CA . SER A 1 663 ? 5.682 -2.397 -5.525 1.00 84.75 663 SER A CA 1
ATOM 5441 C C . SER A 1 663 ? 5.679 -3.064 -6.912 1.00 84.75 663 SER A C 1
ATOM 5443 O O . SER A 1 663 ? 6.740 -3.296 -7.496 1.00 84.75 663 SER A O 1
ATOM 5445 N N . LYS A 1 664 ? 4.500 -3.287 -7.516 1.00 92.06 664 LYS A N 1
ATOM 5446 C CA . LYS A 1 664 ? 4.386 -3.776 -8.909 1.00 92.06 664 LYS A CA 1
ATOM 5447 C C . LYS A 1 664 ? 5.003 -2.798 -9.916 1.00 92.06 664 LYS A C 1
ATOM 5449 O O . LYS A 1 664 ? 5.575 -3.226 -10.919 1.00 92.06 664 LYS A O 1
ATOM 5454 N N . THR A 1 665 ? 4.893 -1.496 -9.665 1.00 85.69 665 THR A N 1
ATOM 5455 C CA . THR A 1 665 ? 5.464 -0.442 -10.515 1.00 85.69 665 THR A CA 1
ATOM 5456 C C . THR A 1 665 ? 6.983 -0.361 -10.363 1.00 85.69 665 THR A C 1
ATOM 5458 O O . THR A 1 665 ? 7.684 -0.274 -11.370 1.00 85.69 665 THR A O 1
ATOM 5461 N N . LEU A 1 666 ? 7.503 -0.511 -9.141 1.00 82.75 666 LEU A N 1
ATOM 5462 C CA . LEU A 1 666 ? 8.931 -0.625 -8.857 1.00 82.75 666 LEU A CA 1
ATOM 5463 C C . LEU A 1 666 ? 9.535 -1.839 -9.572 1.00 82.75 666 LEU A C 1
ATOM 5465 O O . LEU A 1 666 ? 10.475 -1.664 -10.337 1.00 82.75 666 LEU A O 1
ATOM 5469 N N . GLN A 1 667 ? 8.938 -3.032 -9.464 1.00 89.31 667 GLN A N 1
ATOM 5470 C CA . GLN A 1 667 ? 9.429 -4.223 -10.179 1.00 89.31 667 GLN A CA 1
ATOM 5471 C C . GLN A 1 667 ? 9.429 -4.071 -11.711 1.00 89.31 667 GLN A C 1
ATOM 5473 O O . GLN A 1 667 ? 10.268 -4.664 -12.390 1.00 89.31 667 GLN A O 1
ATOM 5478 N N . ARG A 1 668 ? 8.494 -3.298 -12.286 1.00 89.62 668 ARG A N 1
ATOM 5479 C CA . ARG A 1 668 ? 8.516 -2.949 -13.720 1.00 89.62 668 ARG A CA 1
ATOM 5480 C C . ARG A 1 668 ? 9.667 -1.991 -14.034 1.00 89.62 668 ARG A C 1
ATOM 5482 O O . ARG A 1 668 ? 10.354 -2.186 -15.032 1.00 89.62 668 ARG A O 1
ATOM 5489 N N . SER A 1 669 ? 9.897 -1.001 -13.171 1.00 74.81 669 SER A N 1
ATOM 5490 C CA . SER A 1 669 ? 11.022 -0.069 -13.284 1.00 74.81 669 SER A CA 1
ATOM 5491 C C . SER A 1 669 ? 12.365 -0.795 -13.190 1.00 74.81 669 SER A C 1
ATOM 5493 O O . SER A 1 669 ? 13.206 -0.601 -14.052 1.00 74.81 669 SER A O 1
ATOM 5495 N N . GLU A 1 670 ? 12.553 -1.683 -12.211 1.00 84.06 670 GLU A N 1
ATOM 5496 C CA . GLU A 1 670 ? 13.783 -2.464 -12.015 1.00 84.06 670 GLU A CA 1
ATOM 5497 C C . GLU A 1 670 ? 14.134 -3.345 -13.218 1.00 84.06 670 GLU A C 1
ATOM 5499 O O . GLU A 1 670 ? 15.308 -3.462 -13.571 1.00 84.06 670 GLU A O 1
ATOM 5504 N N . ARG A 1 671 ? 13.132 -3.968 -13.857 1.00 91.62 671 ARG A N 1
ATOM 5505 C CA . ARG A 1 671 ? 13.329 -4.735 -15.099 1.00 91.62 671 ARG A CA 1
ATOM 5506 C C . ARG A 1 671 ? 13.794 -3.819 -16.224 1.00 91.62 671 ARG A C 1
ATOM 5508 O O . ARG A 1 671 ? 14.837 -4.084 -16.809 1.00 91.62 671 ARG A O 1
ATOM 5515 N N . ARG A 1 672 ? 13.103 -2.694 -16.430 1.00 88.62 672 ARG A N 1
ATOM 5516 C CA . ARG A 1 672 ? 13.466 -1.708 -17.455 1.00 88.62 672 ARG A CA 1
ATOM 5517 C C . ARG A 1 672 ? 14.843 -1.080 -17.214 1.00 88.62 672 ARG A C 1
ATOM 5519 O O . ARG A 1 672 ? 15.570 -0.842 -18.169 1.00 88.62 672 ARG A O 1
ATOM 5526 N N . THR A 1 673 ? 15.240 -0.863 -15.959 1.00 84.75 673 THR A N 1
ATOM 5527 C CA . THR A 1 673 ? 16.603 -0.438 -15.612 1.00 84.75 673 THR A CA 1
ATOM 5528 C C . THR A 1 673 ? 17.620 -1.509 -16.001 1.00 84.75 673 THR A C 1
ATOM 5530 O O . THR A 1 673 ? 18.600 -1.177 -16.651 1.00 84.75 673 THR A O 1
ATOM 5533 N N . LYS A 1 674 ? 17.381 -2.790 -15.681 1.00 93.38 674 LYS A N 1
ATOM 5534 C CA . LYS A 1 674 ? 18.283 -3.899 -16.056 1.00 93.38 674 LYS A CA 1
ATOM 5535 C C . LYS A 1 674 ? 18.386 -4.092 -17.573 1.00 93.38 674 LYS A C 1
ATOM 5537 O O . LYS A 1 674 ? 19.480 -4.331 -18.072 1.00 93.38 674 LYS A O 1
ATOM 5542 N N . GLU A 1 675 ? 17.277 -3.946 -18.295 1.00 90.25 675 GLU A N 1
ATOM 5543 C CA . GLU A 1 675 ? 17.233 -3.942 -19.765 1.00 90.25 675 GLU A CA 1
ATOM 5544 C C . GLU A 1 675 ? 18.078 -2.790 -20.340 1.00 90.25 675 GLU A C 1
ATOM 5546 O O . GLU A 1 675 ? 18.907 -3.015 -21.220 1.00 90.25 675 GLU A O 1
ATOM 5551 N N . LEU A 1 676 ? 17.942 -1.574 -19.795 1.00 87.19 676 LEU A N 1
ATOM 5552 C CA . LEU A 1 676 ? 18.746 -0.414 -20.195 1.00 87.19 676 LEU A CA 1
ATOM 5553 C C . LEU A 1 676 ? 20.232 -0.558 -19.827 1.00 87.19 676 LEU A C 1
ATOM 5555 O O . LEU A 1 676 ? 21.079 -0.168 -20.623 1.00 87.19 676 LEU A O 1
ATOM 5559 N N . THR A 1 677 ? 20.572 -1.140 -18.672 1.00 87.06 677 THR A N 1
ATOM 5560 C CA . THR A 1 677 ? 21.969 -1.442 -18.311 1.00 87.06 677 THR A CA 1
ATOM 5561 C C . THR A 1 677 ? 22.584 -2.428 -19.300 1.00 87.06 677 THR A C 1
ATOM 5563 O O . THR A 1 677 ? 23.659 -2.160 -19.821 1.00 87.06 677 THR A O 1
ATOM 5566 N N . PHE A 1 678 ? 21.882 -3.516 -19.634 1.00 92.12 678 PHE A N 1
ATOM 5567 C CA . PHE A 1 678 ? 22.373 -4.498 -20.604 1.00 92.12 678 PHE A CA 1
ATOM 5568 C C . PHE A 1 678 ? 22.552 -3.899 -22.010 1.00 92.12 678 PHE A C 1
ATOM 5570 O O . PHE A 1 678 ? 23.529 -4.209 -22.691 1.00 92.12 678 PHE A O 1
ATOM 5577 N N . GLN A 1 679 ? 21.646 -3.006 -22.426 1.00 89.31 679 GLN A N 1
ATOM 5578 C CA . GLN A 1 679 ? 21.782 -2.252 -23.674 1.00 89.31 679 GLN A CA 1
ATOM 5579 C C . GLN A 1 679 ? 23.033 -1.359 -23.657 1.00 89.31 679 GLN A C 1
ATOM 5581 O O . GLN A 1 679 ? 23.828 -1.419 -24.589 1.00 89.31 679 GLN A O 1
ATOM 5586 N N . VAL A 1 680 ? 23.255 -0.596 -22.579 1.00 87.19 680 VAL A N 1
ATOM 5587 C CA . VAL A 1 680 ? 24.455 0.245 -22.408 1.00 87.19 680 VAL A CA 1
ATOM 5588 C C . VAL A 1 680 ? 25.738 -0.592 -22.397 1.00 87.19 680 VAL A C 1
ATOM 5590 O O . VAL A 1 680 ? 26.722 -0.188 -23.012 1.00 87.19 680 VAL A O 1
ATOM 5593 N N . ASP A 1 681 ? 25.736 -1.771 -21.769 1.00 90.94 681 ASP A N 1
ATOM 5594 C CA . ASP A 1 681 ? 26.893 -2.672 -21.761 1.00 90.94 681 ASP A CA 1
ATOM 5595 C C . ASP A 1 681 ? 27.236 -3.177 -23.175 1.00 90.94 681 ASP A C 1
ATOM 5597 O O . ASP A 1 681 ? 28.413 -3.220 -23.548 1.00 90.94 681 ASP A O 1
ATOM 5601 N N . GLU A 1 682 ? 26.244 -3.569 -23.986 1.00 91.12 682 GLU A N 1
ATOM 5602 C CA . GLU A 1 682 ? 26.485 -4.017 -25.369 1.00 91.12 682 GLU A CA 1
ATOM 5603 C C . GLU A 1 682 ? 26.823 -2.852 -26.310 1.00 91.12 682 GLU A C 1
ATOM 5605 O O . GLU A 1 682 ? 27.719 -2.990 -27.143 1.00 91.12 682 GLU A O 1
ATOM 5610 N N . ASP A 1 683 ? 26.213 -1.678 -26.134 1.00 88.06 683 ASP A N 1
ATOM 5611 C CA . ASP A 1 683 ? 26.588 -0.462 -26.862 1.00 88.06 683 ASP A CA 1
ATOM 5612 C C . ASP A 1 683 ? 28.017 -0.018 -26.519 1.00 88.06 683 ASP A C 1
ATOM 5614 O O . ASP A 1 683 ? 28.764 0.383 -27.413 1.00 88.06 683 ASP A O 1
ATOM 5618 N N . HIS A 1 684 ? 28.463 -0.182 -25.270 1.00 92.19 684 HIS A N 1
ATOM 5619 C CA . HIS A 1 684 ? 29.852 0.064 -24.883 1.00 92.19 684 HIS A CA 1
ATOM 5620 C C . HIS A 1 684 ? 30.819 -0.964 -25.496 1.00 92.19 684 HIS A C 1
ATOM 5622 O O . HIS A 1 684 ? 31.875 -0.588 -26.009 1.00 92.19 684 HIS A O 1
ATOM 5628 N N . LYS A 1 685 ? 30.444 -2.253 -25.555 1.00 93.69 685 LYS A N 1
ATOM 5629 C CA . LYS A 1 685 ? 31.189 -3.277 -26.318 1.00 93.69 685 LYS A CA 1
ATOM 5630 C C . LYS A 1 685 ? 31.271 -2.926 -27.809 1.00 93.69 685 LYS A C 1
ATOM 5632 O O . LYS A 1 685 ? 32.331 -3.081 -28.414 1.00 93.69 685 LYS A O 1
ATOM 5637 N N . ASN A 1 686 ? 30.195 -2.413 -28.404 1.00 90.25 686 ASN A N 1
ATOM 5638 C CA . ASN A 1 686 ? 30.180 -1.931 -29.788 1.00 90.25 686 ASN A CA 1
ATOM 5639 C C . ASN A 1 686 ? 31.063 -0.691 -29.981 1.00 90.25 686 ASN A C 1
ATOM 5641 O O . ASN A 1 686 ? 31.826 -0.634 -30.945 1.00 90.25 686 ASN A O 1
ATOM 5645 N N . GLN A 1 687 ? 31.045 0.255 -29.041 1.00 89.75 687 GLN A N 1
ATOM 5646 C CA . GLN A 1 687 ? 31.936 1.413 -29.041 1.00 89.75 687 GLN A CA 1
ATOM 5647 C C . GLN A 1 687 ? 33.410 0.994 -28.940 1.00 89.75 687 GLN A C 1
ATOM 5649 O O . GLN A 1 687 ? 34.230 1.507 -29.697 1.00 89.75 687 GLN A O 1
ATOM 5654 N N . MET A 1 688 ? 33.748 0.019 -28.085 1.00 89.88 688 MET A N 1
ATOM 5655 C CA . MET A 1 688 ? 35.093 -0.564 -28.041 1.00 89.88 688 MET A CA 1
ATOM 5656 C C . MET A 1 688 ? 35.473 -1.199 -29.382 1.00 89.88 688 MET A C 1
ATOM 5658 O O . MET A 1 688 ? 36.518 -0.855 -29.918 1.00 89.88 688 MET A O 1
ATOM 5662 N N . ARG A 1 689 ? 34.621 -2.058 -29.970 1.00 92.50 689 ARG A N 1
ATOM 5663 C CA . ARG A 1 689 ? 34.855 -2.672 -31.299 1.00 92.50 689 ARG A CA 1
ATOM 5664 C C . ARG A 1 689 ? 35.115 -1.615 -32.386 1.00 92.50 689 ARG A C 1
ATOM 5666 O O . ARG A 1 689 ? 35.975 -1.820 -33.243 1.00 92.50 689 ARG A O 1
ATOM 5673 N N . LEU A 1 690 ? 34.394 -0.491 -32.347 1.00 88.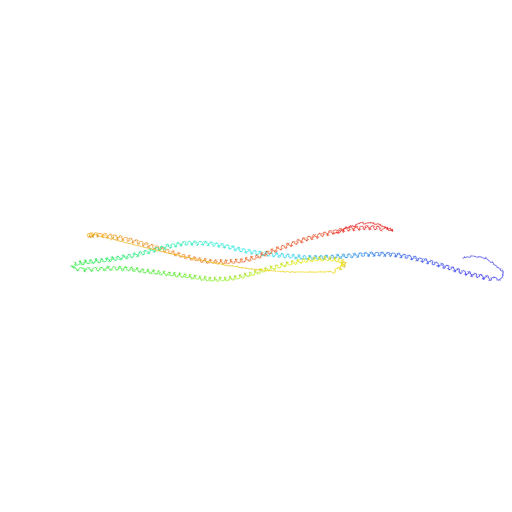25 690 LEU A N 1
ATOM 5674 C CA . LEU A 1 690 ? 34.568 0.633 -33.270 1.00 88.25 690 LEU A CA 1
ATOM 5675 C C . LEU A 1 690 ? 35.863 1.416 -33.011 1.00 88.25 690 LEU A C 1
ATOM 5677 O O . LEU A 1 690 ? 36.557 1.735 -33.974 1.00 88.25 690 LEU A O 1
ATOM 5681 N N . GLN A 1 691 ? 36.232 1.679 -31.754 1.00 88.00 691 GLN A N 1
ATOM 5682 C CA . GLN A 1 691 ? 37.511 2.320 -31.421 1.00 88.00 691 GLN A CA 1
ATOM 5683 C C . GLN A 1 691 ? 38.694 1.451 -31.868 1.00 88.00 691 GLN A C 1
ATOM 5685 O O . GLN A 1 691 ? 39.603 1.936 -32.534 1.00 88.00 691 GLN A O 1
ATOM 5690 N N . ASP A 1 692 ? 38.623 0.144 -31.613 1.00 92.81 692 ASP A N 1
ATOM 5691 C CA . ASP A 1 692 ? 39.619 -0.850 -32.024 1.00 92.81 692 ASP A CA 1
ATOM 5692 C C . ASP A 1 692 ? 39.802 -0.882 -33.558 1.00 92.81 692 ASP A C 1
ATOM 5694 O O . ASP A 1 692 ? 40.894 -1.143 -34.065 1.00 92.81 692 ASP A O 1
ATOM 5698 N N . LEU A 1 693 ? 38.735 -0.607 -34.321 1.00 91.12 693 LEU A N 1
ATOM 5699 C CA . LEU A 1 693 ? 38.770 -0.457 -35.778 1.00 91.12 693 LEU A CA 1
ATOM 5700 C C . LEU A 1 693 ? 39.346 0.903 -36.206 1.00 91.12 693 LEU A C 1
ATOM 5702 O O . LEU A 1 693 ? 40.170 0.947 -37.121 1.00 91.12 693 LEU A O 1
ATOM 5706 N N . VAL A 1 694 ? 38.955 1.996 -35.544 1.00 90.06 694 VAL A N 1
ATOM 5707 C CA . VAL A 1 694 ? 39.502 3.343 -35.771 1.00 90.06 694 VAL A CA 1
ATOM 5708 C C . VAL A 1 694 ? 41.012 3.355 -35.546 1.00 90.06 694 VAL A C 1
ATOM 5710 O O . VAL A 1 694 ? 41.739 3.840 -36.409 1.00 90.06 694 VAL A O 1
ATOM 5713 N N . ASP A 1 695 ? 41.507 2.751 -34.469 1.00 92.81 695 ASP A N 1
ATOM 5714 C CA . ASP A 1 695 ? 42.935 2.712 -34.142 1.00 92.81 695 ASP A CA 1
ATOM 5715 C C . ASP A 1 695 ? 43.727 1.882 -35.169 1.00 92.81 695 ASP A C 1
ATOM 5717 O O . ASP A 1 695 ? 44.804 2.291 -35.615 1.00 92.81 695 ASP A O 1
ATOM 5721 N N . LYS A 1 696 ? 43.163 0.765 -35.653 1.00 93.44 696 LYS A N 1
ATOM 5722 C CA . LYS A 1 696 ? 43.740 -0.025 -36.761 1.00 93.44 696 LYS A CA 1
ATOM 5723 C C . LYS A 1 696 ? 43.770 0.758 -38.077 1.00 93.44 696 LYS A C 1
ATOM 5725 O O . LYS A 1 696 ? 44.743 0.650 -38.827 1.00 93.44 696 LYS A O 1
ATOM 5730 N N . LEU A 1 697 ? 42.745 1.562 -38.363 1.00 88.88 697 LEU A N 1
ATOM 5731 C CA . LEU A 1 697 ? 42.701 2.433 -39.543 1.00 88.88 697 LEU A CA 1
ATOM 5732 C C . LEU A 1 697 ? 43.677 3.613 -39.422 1.00 88.88 697 LEU A C 1
ATOM 5734 O O . LEU A 1 697 ? 44.378 3.906 -40.387 1.00 88.88 697 LEU A O 1
ATOM 5738 N N . GLN A 1 698 ? 43.808 4.231 -38.245 1.00 85.38 698 GLN A N 1
ATOM 5739 C CA . GLN A 1 698 ? 44.815 5.263 -37.972 1.00 85.38 698 GLN A CA 1
ATOM 5740 C C . GLN A 1 698 ? 46.241 4.707 -38.084 1.00 85.38 698 GLN A C 1
ATOM 5742 O O . GLN A 1 698 ? 47.113 5.364 -38.655 1.00 85.38 698 GLN A O 1
ATOM 5747 N N . HIS A 1 699 ? 46.485 3.482 -37.607 1.00 92.81 699 HIS A N 1
ATOM 5748 C CA . HIS A 1 699 ? 47.773 2.813 -37.773 1.00 92.81 699 HIS A CA 1
ATOM 5749 C C . HIS A 1 699 ? 48.093 2.574 -39.256 1.00 92.81 699 HIS A C 1
ATOM 5751 O O . HIS A 1 699 ? 49.172 2.953 -39.711 1.00 92.81 699 HIS A O 1
ATOM 5757 N N . LYS A 1 700 ? 47.142 2.040 -40.041 1.00 92.00 700 LYS A N 1
ATOM 5758 C CA . LYS A 1 700 ? 47.295 1.905 -41.503 1.00 92.00 700 LYS A CA 1
ATOM 5759 C C . LYS A 1 700 ? 47.549 3.251 -42.184 1.00 92.00 700 LYS A C 1
ATOM 5761 O O . LYS A 1 700 ? 48.471 3.348 -42.983 1.00 92.00 700 LYS A O 1
ATOM 5766 N N . LEU A 1 701 ? 46.800 4.298 -41.833 1.00 88.06 701 LEU A N 1
ATOM 5767 C CA . LEU A 1 701 ? 46.999 5.653 -42.359 1.00 88.06 701 LEU A CA 1
ATOM 5768 C C . LEU A 1 701 ? 48.416 6.174 -42.064 1.00 88.06 701 LEU A C 1
ATOM 5770 O O . LEU A 1 701 ? 49.033 6.791 -42.926 1.00 88.06 701 LEU A O 1
ATOM 5774 N N . LYS A 1 702 ? 48.950 5.902 -40.868 1.00 93.00 702 LYS A N 1
ATOM 5775 C CA . LYS A 1 702 ? 50.314 6.285 -40.477 1.00 93.00 702 LYS A CA 1
ATOM 5776 C C . LYS A 1 702 ? 51.386 5.505 -41.248 1.00 93.00 702 LYS A C 1
ATOM 5778 O O . LYS A 1 702 ? 52.400 6.092 -41.611 1.00 93.00 702 LYS A O 1
ATOM 5783 N N . VAL A 1 703 ? 51.153 4.221 -41.536 1.00 92.56 703 VAL A N 1
ATOM 5784 C CA . VAL A 1 703 ? 52.025 3.415 -42.409 1.00 92.56 703 VAL A CA 1
ATOM 5785 C C . VAL A 1 703 ? 51.982 3.931 -43.850 1.00 92.56 703 VAL A C 1
ATOM 5787 O O . VAL A 1 703 ? 53.038 4.152 -44.430 1.00 92.56 703 VAL A O 1
ATOM 5790 N N . TYR A 1 704 ? 50.797 4.205 -44.407 1.00 88.81 704 TYR A N 1
ATOM 5791 C CA . TYR A 1 704 ? 50.672 4.748 -45.764 1.00 88.81 704 TYR A CA 1
ATOM 5792 C C . TYR A 1 704 ? 51.305 6.137 -45.903 1.00 88.81 704 TYR A C 1
ATOM 5794 O O . TYR A 1 704 ? 51.993 6.379 -46.887 1.00 88.81 704 TYR A O 1
ATOM 5802 N N . LYS A 1 705 ? 51.154 7.029 -44.911 1.00 88.38 705 LYS A N 1
ATOM 5803 C CA . LYS A 1 705 ? 51.869 8.318 -44.896 1.00 88.38 705 LYS A CA 1
ATOM 5804 C C . LYS A 1 705 ? 53.380 8.130 -44.961 1.00 88.38 705 LYS A C 1
ATOM 5806 O O . LYS A 1 705 ? 54.012 8.715 -45.828 1.00 88.38 705 LYS A O 1
ATOM 5811 N N . ARG A 1 706 ? 53.932 7.245 -44.126 1.00 90.81 706 ARG A N 1
ATOM 5812 C CA . ARG A 1 706 ? 55.362 6.921 -44.158 1.00 90.81 706 ARG A CA 1
ATOM 5813 C C . ARG A 1 706 ? 55.802 6.334 -45.507 1.00 90.81 706 ARG A C 1
ATOM 5815 O O . ARG A 1 706 ? 56.878 6.669 -45.977 1.00 90.81 706 ARG A O 1
ATOM 5822 N N . GLN A 1 707 ? 54.985 5.497 -46.147 1.00 84.31 707 GLN A N 1
ATOM 5823 C CA . GLN A 1 707 ? 55.290 4.967 -47.484 1.00 84.31 707 GLN A CA 1
ATOM 5824 C C . GLN A 1 707 ? 55.278 6.056 -48.569 1.00 84.31 707 GLN A C 1
ATOM 5826 O O . GLN A 1 707 ? 56.087 5.990 -49.489 1.00 84.31 707 GLN A O 1
ATOM 5831 N N . VAL A 1 708 ? 54.405 7.064 -48.455 1.00 85.88 708 VAL A N 1
ATOM 5832 C CA . VAL A 1 708 ? 54.428 8.249 -49.330 1.00 85.88 708 VAL A CA 1
ATOM 5833 C C . VAL A 1 708 ? 55.672 9.096 -49.055 1.00 85.88 708 VAL A C 1
ATOM 5835 O O . VAL A 1 708 ? 56.380 9.421 -49.996 1.00 85.88 708 VAL A O 1
ATOM 5838 N N . GLU A 1 709 ? 56.004 9.365 -47.790 1.00 89.00 709 GLU A N 1
ATOM 5839 C CA . GLU A 1 709 ? 57.222 10.092 -47.385 1.00 89.00 709 GLU A CA 1
ATOM 5840 C C . GLU A 1 709 ? 58.503 9.395 -47.905 1.00 89.00 709 GLU A C 1
ATOM 5842 O O . GLU A 1 709 ? 59.369 10.037 -48.499 1.00 89.00 709 GLU A O 1
ATOM 5847 N N . GLU A 1 710 ? 58.603 8.066 -47.773 1.00 88.62 710 GLU A N 1
ATOM 5848 C CA . GLU A 1 710 ? 59.724 7.261 -48.289 1.00 88.62 710 GLU A CA 1
ATOM 5849 C C . GLU A 1 710 ? 59.771 7.219 -49.832 1.00 88.62 710 GLU A C 1
ATOM 5851 O O . GLU A 1 710 ? 60.857 7.160 -50.414 1.00 88.62 710 GLU A O 1
ATOM 5856 N N . ALA A 1 711 ? 58.621 7.273 -50.514 1.00 84.56 711 ALA A N 1
ATOM 5857 C CA . ALA A 1 711 ? 58.548 7.356 -51.975 1.00 84.56 711 ALA A CA 1
ATOM 5858 C C . ALA A 1 711 ? 58.902 8.761 -52.499 1.00 84.56 711 ALA A C 1
ATOM 5860 O O . ALA A 1 711 ? 59.618 8.884 -53.494 1.00 84.56 711 ALA A O 1
ATOM 5861 N N . GLU A 1 712 ? 58.467 9.820 -51.812 1.00 85.12 712 GLU A N 1
ATOM 5862 C CA . GLU A 1 712 ? 58.848 11.207 -52.093 1.00 85.12 712 GLU A CA 1
ATOM 5863 C C . GLU A 1 712 ? 60.354 11.418 -51.886 1.00 85.12 712 GLU A C 1
ATOM 5865 O O . GLU A 1 712 ? 60.998 12.064 -52.714 1.00 85.12 712 GLU A O 1
ATOM 5870 N N . GLU A 1 713 ? 60.958 10.844 -50.841 1.00 87.94 713 GLU A N 1
ATOM 5871 C CA . GLU A 1 713 ? 62.410 10.899 -50.638 1.00 87.94 713 GLU A CA 1
ATOM 5872 C C . GLU A 1 713 ? 63.168 10.147 -51.749 1.00 87.94 713 GLU A C 1
ATOM 5874 O O . GLU A 1 713 ? 64.139 10.670 -52.308 1.00 87.94 713 GLU A O 1
ATOM 5879 N N . GLN A 1 714 ? 62.688 8.969 -52.169 1.00 83.75 714 GLN A N 1
ATOM 5880 C CA . GLN A 1 714 ? 63.255 8.239 -53.312 1.00 83.75 714 GLN A CA 1
ATOM 5881 C C . GLN A 1 714 ? 63.146 9.032 -54.624 1.00 83.75 714 GLN A C 1
ATOM 5883 O O . GLN A 1 714 ? 64.140 9.137 -55.356 1.00 83.75 714 GLN A O 1
ATOM 5888 N N . ALA A 1 715 ? 61.992 9.646 -54.899 1.00 81.06 715 ALA A N 1
ATOM 5889 C CA . ALA A 1 715 ? 61.775 10.496 -56.067 1.00 81.06 715 ALA A CA 1
ATOM 5890 C C . ALA A 1 715 ? 62.695 11.728 -56.045 1.00 81.06 715 ALA A C 1
ATOM 5892 O O . ALA A 1 715 ? 63.402 11.984 -57.020 1.00 81.06 715 ALA A O 1
ATOM 5893 N N . ASN A 1 716 ? 62.786 12.435 -54.914 1.00 86.12 716 ASN A N 1
ATOM 5894 C CA . ASN A 1 716 ? 63.682 13.582 -54.739 1.00 86.12 716 ASN A CA 1
ATOM 5895 C C . ASN A 1 716 ? 65.164 13.196 -54.876 1.00 86.12 716 ASN A C 1
ATOM 5897 O O . ASN A 1 716 ? 65.936 13.928 -55.504 1.00 86.12 716 ASN A O 1
ATOM 5901 N N . SER A 1 717 ? 65.577 12.033 -54.361 1.00 83.69 717 SER A N 1
ATOM 5902 C CA . SER A 1 717 ? 66.947 11.530 -54.534 1.00 83.69 717 SER A CA 1
ATOM 5903 C C . SER A 1 717 ? 67.258 11.224 -56.006 1.00 83.69 717 SER A C 1
ATOM 5905 O O . SER A 1 717 ? 68.333 11.569 -56.501 1.00 83.69 717 SER A O 1
ATOM 5907 N N . SER A 1 718 ? 66.288 10.667 -56.739 1.00 79.50 718 SER A N 1
ATOM 5908 C CA . SER A 1 718 ? 66.393 10.366 -58.170 1.00 79.50 718 SER A CA 1
ATOM 5909 C C . SER A 1 718 ? 66.431 11.645 -59.006 1.00 79.50 718 SER A C 1
ATOM 5911 O O . SER A 1 718 ? 67.292 11.789 -59.872 1.00 79.50 718 SER A O 1
ATOM 5913 N N . MET A 1 719 ? 65.591 12.630 -58.681 1.00 80.06 719 MET A N 1
ATOM 5914 C CA . MET A 1 719 ? 65.590 13.954 -59.308 1.00 80.06 719 MET A CA 1
ATOM 5915 C C . MET A 1 719 ? 66.897 14.718 -59.045 1.00 80.06 719 MET A C 1
ATOM 5917 O O . MET A 1 719 ? 67.403 15.415 -59.921 1.00 80.06 719 MET A O 1
ATOM 5921 N N . THR A 1 720 ? 67.493 14.549 -57.862 1.00 83.75 720 THR A N 1
ATOM 5922 C CA . THR A 1 720 ? 68.799 15.134 -57.515 1.00 83.75 720 THR A CA 1
ATOM 5923 C C . THR A 1 720 ? 69.938 14.473 -58.298 1.00 83.75 720 THR A C 1
ATOM 5925 O O . THR A 1 720 ? 70.814 15.171 -58.806 1.00 83.75 720 THR A O 1
ATOM 5928 N N . ARG A 1 721 ? 69.904 13.144 -58.480 1.00 84.69 721 ARG A N 1
ATOM 5929 C CA . ARG A 1 721 ? 70.831 12.427 -59.379 1.00 84.69 721 ARG A CA 1
ATOM 5930 C C . ARG A 1 721 ? 70.662 12.870 -60.836 1.00 84.69 721 ARG A C 1
ATOM 5932 O O . ARG A 1 721 ? 71.663 13.087 -61.515 1.00 84.69 721 ARG A O 1
ATOM 5939 N N . PHE A 1 722 ? 69.426 13.060 -61.299 1.00 75.31 722 PHE A N 1
ATOM 5940 C CA . PHE A 1 722 ? 69.134 13.545 -62.650 1.00 75.31 722 PHE A CA 1
ATOM 5941 C C . PHE A 1 722 ? 69.682 14.963 -62.877 1.00 75.31 722 PHE A C 1
ATOM 5943 O O . PHE A 1 722 ? 70.408 15.193 -63.834 1.00 75.31 722 PHE A O 1
ATOM 5950 N N . ARG A 1 723 ? 69.462 15.897 -61.941 1.00 86.56 723 ARG A N 1
ATOM 5951 C CA . ARG A 1 723 ? 70.067 17.244 -61.996 1.00 86.56 723 ARG A CA 1
ATOM 5952 C C . ARG A 1 723 ? 71.598 17.208 -62.004 1.00 86.56 723 ARG A C 1
ATOM 5954 O O . ARG A 1 723 ? 72.214 17.984 -62.723 1.00 86.56 723 ARG A O 1
ATOM 5961 N N . LYS A 1 724 ? 72.218 16.305 -61.234 1.00 83.12 724 LYS A N 1
ATOM 5962 C CA . LYS A 1 724 ? 73.680 16.141 -61.220 1.00 83.12 724 LYS A CA 1
ATOM 5963 C C . LYS A 1 724 ? 74.214 15.587 -62.544 1.00 83.12 724 LYS A C 1
ATOM 5965 O O . LYS A 1 724 ? 75.224 16.079 -63.024 1.00 83.12 724 LYS A O 1
ATOM 5970 N N . THR A 1 725 ? 73.530 14.612 -63.142 1.00 77.12 725 THR A N 1
ATOM 5971 C CA . THR A 1 725 ? 73.911 14.057 -64.455 1.00 77.12 725 THR A CA 1
ATOM 5972 C C . THR A 1 725 ? 73.632 15.017 -65.611 1.00 77.12 725 THR A C 1
ATOM 5974 O O . THR A 1 725 ? 74.393 15.009 -66.569 1.00 77.12 725 THR A O 1
ATOM 5977 N N . MET A 1 726 ? 72.625 15.893 -65.499 1.00 74.12 726 MET A N 1
ATOM 5978 C CA . MET A 1 726 ? 72.455 17.031 -66.410 1.00 74.12 726 MET A CA 1
ATOM 5979 C C . MET A 1 726 ? 73.610 18.026 -66.287 1.00 74.12 726 MET A C 1
ATOM 5981 O O . MET A 1 726 ? 74.260 18.285 -67.283 1.00 74.12 726 MET A O 1
ATOM 5985 N N . HIS A 1 727 ? 73.971 18.480 -65.084 1.00 82.62 727 HIS A N 1
ATOM 5986 C CA . HIS A 1 727 ? 75.104 19.405 -64.929 1.00 82.62 727 HIS A CA 1
ATOM 5987 C C . HIS A 1 727 ? 76.443 18.780 -65.379 1.00 82.62 727 HIS A C 1
ATOM 5989 O O . HIS A 1 727 ? 77.283 19.463 -65.952 1.00 82.62 727 HIS A O 1
ATOM 5995 N N . GLU A 1 728 ? 76.646 17.471 -65.179 1.00 79.75 728 GLU A N 1
ATOM 5996 C CA . GLU A 1 728 ? 77.814 16.742 -65.704 1.00 79.75 728 GLU A CA 1
ATOM 5997 C C . GLU A 1 728 ? 77.807 16.593 -67.237 1.00 79.75 728 GLU A C 1
ATOM 5999 O O . GLU A 1 728 ? 78.884 16.459 -67.831 1.00 79.75 728 GLU A O 1
ATOM 6004 N N . LEU A 1 729 ? 76.623 16.621 -67.864 1.00 73.75 729 LEU A N 1
ATOM 6005 C CA . LEU A 1 729 ? 76.438 16.681 -69.314 1.00 73.75 729 LEU A CA 1
ATOM 6006 C C . LEU A 1 729 ? 76.679 18.103 -69.832 1.00 73.75 729 LEU A C 1
ATOM 6008 O O . LEU A 1 729 ? 77.493 18.250 -70.733 1.00 73.75 729 LEU A O 1
ATOM 6012 N N . ASP A 1 730 ? 76.089 19.131 -69.220 1.00 81.50 730 ASP A N 1
ATOM 6013 C CA . ASP A 1 730 ? 76.309 20.546 -69.554 1.00 81.50 730 ASP A CA 1
ATOM 6014 C C . ASP A 1 730 ? 77.814 20.886 -69.479 1.00 81.50 730 ASP A C 1
ATOM 6016 O O . ASP A 1 730 ? 78.405 21.381 -70.440 1.00 81.50 730 ASP A O 1
ATOM 6020 N N . ASP A 1 731 ? 78.488 20.485 -68.391 1.00 82.00 731 ASP A N 1
ATOM 6021 C CA . ASP A 1 731 ? 79.945 20.590 -68.230 1.00 82.00 731 ASP A CA 1
ATOM 6022 C C . ASP A 1 731 ? 80.706 19.853 -69.349 1.00 82.00 731 ASP A C 1
ATOM 6024 O O . ASP A 1 731 ? 81.834 20.218 -69.693 1.00 82.00 731 ASP A O 1
ATOM 6028 N N . ALA A 1 732 ? 80.179 18.734 -69.857 1.00 76.00 732 ALA A N 1
ATOM 6029 C CA . ALA A 1 732 ? 80.790 17.961 -70.943 1.00 76.00 732 ALA A CA 1
ATOM 6030 C C . ALA A 1 732 ? 80.543 18.592 -72.320 1.00 76.00 732 ALA A C 1
ATOM 6032 O O . ALA A 1 732 ? 81.445 18.552 -73.157 1.00 76.00 732 ALA A O 1
ATOM 6033 N N . GLU A 1 733 ? 79.383 19.210 -72.530 1.00 72.25 733 GLU A N 1
ATOM 6034 C CA . GLU A 1 733 ? 79.033 19.957 -73.734 1.00 72.25 733 GLU A CA 1
ATOM 6035 C C . GLU A 1 733 ? 79.845 21.256 -73.824 1.00 72.25 733 GLU A C 1
ATOM 6037 O O . GLU A 1 733 ? 80.487 21.468 -74.850 1.00 72.25 733 GLU A O 1
ATOM 6042 N N . GLU A 1 734 ? 80.003 22.034 -72.743 1.00 79.81 734 GLU A N 1
ATOM 6043 C CA . GLU A 1 734 ? 80.938 23.177 -72.720 1.00 79.81 734 GLU A CA 1
ATOM 6044 C C . GLU A 1 734 ? 82.379 22.745 -73.054 1.00 79.81 734 GLU A C 1
ATOM 6046 O O . GLU A 1 734 ? 83.078 23.385 -73.847 1.00 79.81 734 GLU A O 1
ATOM 6051 N N . ARG A 1 735 ? 82.848 21.618 -72.494 1.00 79.00 735 ARG A N 1
ATOM 6052 C CA . ARG A 1 735 ? 84.171 21.055 -72.825 1.00 79.00 735 ARG A CA 1
ATOM 6053 C C . ARG A 1 735 ? 84.262 20.606 -74.287 1.00 79.00 735 ARG A C 1
ATOM 6055 O O . ARG A 1 735 ? 85.327 20.763 -74.892 1.00 79.00 735 ARG A O 1
ATOM 6062 N N . ALA A 1 736 ? 83.183 20.075 -74.860 1.00 70.94 736 ALA A N 1
ATOM 6063 C CA . ALA A 1 736 ? 83.111 19.693 -76.265 1.00 70.94 736 ALA A CA 1
ATOM 6064 C C . ALA A 1 736 ? 83.101 20.924 -77.187 1.00 70.94 736 ALA A C 1
ATOM 6066 O O . ALA A 1 736 ? 83.885 20.957 -78.134 1.00 70.94 736 ALA A O 1
ATOM 6067 N N . GLU A 1 737 ? 82.329 21.969 -76.880 1.00 75.56 737 GLU A N 1
ATOM 6068 C CA . GLU A 1 737 ? 82.333 23.241 -77.614 1.00 75.56 737 GLU A CA 1
ATOM 6069 C C . GLU A 1 737 ? 83.699 23.934 -77.556 1.00 75.56 737 GLU A C 1
ATOM 6071 O O . GLU A 1 737 ? 84.193 24.435 -78.569 1.00 75.56 737 GLU A O 1
ATOM 6076 N N . LEU A 1 738 ? 84.367 23.935 -76.398 1.00 78.19 738 LEU A N 1
ATOM 6077 C CA . LEU A 1 738 ? 85.726 24.464 -76.265 1.00 78.19 738 LEU A CA 1
ATOM 6078 C C . LEU A 1 738 ? 86.729 23.665 -77.115 1.00 78.19 738 LEU A C 1
ATOM 6080 O O . LEU A 1 738 ? 87.601 24.263 -77.760 1.00 78.19 738 LEU A O 1
ATOM 6084 N N . ALA A 1 739 ? 86.586 22.337 -77.180 1.00 71.38 739 ALA A N 1
ATOM 6085 C CA . ALA A 1 739 ? 87.398 21.474 -78.036 1.00 71.38 739 ALA A CA 1
ATOM 6086 C C . ALA A 1 739 ? 87.099 21.678 -79.535 1.00 71.38 739 ALA A C 1
ATOM 6088 O O . ALA A 1 739 ? 88.034 21.811 -80.326 1.00 71.38 739 ALA A O 1
ATOM 6089 N N . GLU A 1 740 ? 85.832 21.790 -79.936 1.00 72.25 740 GLU A N 1
ATOM 6090 C CA . GLU A 1 740 ? 85.393 22.138 -81.295 1.00 72.25 740 GLU A CA 1
ATOM 6091 C C . GLU A 1 740 ? 85.896 23.532 -81.702 1.00 72.25 740 GLU A C 1
ATOM 6093 O O . GLU A 1 740 ? 86.443 23.708 -82.791 1.00 72.25 740 GLU A O 1
ATOM 6098 N N . SER A 1 741 ? 85.808 24.523 -80.812 1.00 71.25 741 SER A N 1
ATOM 6099 C CA . SER A 1 741 ? 86.332 25.880 -81.004 1.00 71.25 741 SER A CA 1
ATOM 6100 C C . SER A 1 741 ? 87.850 25.869 -81.208 1.00 71.25 741 SER A C 1
ATOM 6102 O O . SER A 1 741 ? 88.364 26.543 -82.107 1.00 71.25 741 SER A O 1
ATOM 6104 N N . ALA A 1 742 ? 88.587 25.070 -80.429 1.00 68.94 742 ALA A N 1
ATOM 6105 C CA . ALA A 1 742 ? 90.022 24.862 -80.614 1.00 68.94 742 ALA A CA 1
ATOM 6106 C C . ALA A 1 742 ? 90.337 24.145 -81.942 1.00 68.94 742 ALA A C 1
ATOM 6108 O O . ALA A 1 742 ? 91.205 24.591 -82.697 1.00 68.94 742 ALA A O 1
ATOM 6109 N N . MET A 1 743 ? 89.591 23.093 -82.287 1.00 66.00 743 MET A N 1
ATOM 6110 C CA . MET A 1 743 ? 89.735 22.355 -83.545 1.00 66.00 743 MET A CA 1
ATOM 6111 C C . MET A 1 743 ? 89.401 23.218 -84.766 1.00 66.00 743 MET A C 1
ATOM 6113 O O . MET A 1 743 ? 90.104 23.150 -85.772 1.00 66.00 743 MET A O 1
ATOM 6117 N N . ASN A 1 744 ? 88.410 24.103 -84.685 1.00 65.19 744 ASN A N 1
ATOM 6118 C CA . ASN A 1 744 ? 88.065 25.046 -85.748 1.00 65.19 744 ASN A CA 1
ATOM 6119 C C . ASN A 1 744 ? 89.093 26.193 -85.859 1.00 65.19 744 ASN A C 1
ATOM 6121 O O . ASN A 1 744 ? 89.414 26.619 -86.973 1.00 65.19 744 ASN A O 1
ATOM 6125 N N . LYS A 1 745 ? 89.734 26.610 -84.756 1.00 66.50 745 LYS A N 1
ATOM 6126 C CA . LYS A 1 745 ? 90.942 27.469 -84.770 1.00 66.50 745 LYS A CA 1
ATOM 6127 C C . LYS A 1 745 ? 92.171 26.768 -85.383 1.00 66.50 745 LYS A C 1
ATOM 6129 O O . LYS A 1 745 ? 93.002 27.432 -86.001 1.00 66.50 745 LYS A O 1
ATOM 6134 N N . LEU A 1 746 ? 92.290 25.441 -85.274 1.00 59.34 746 LEU A N 1
ATOM 6135 C CA . LEU A 1 746 ? 93.358 24.657 -85.922 1.00 59.34 746 LEU A CA 1
ATOM 6136 C C . LEU A 1 746 ? 93.076 24.382 -87.410 1.00 59.34 746 LEU A C 1
ATOM 6138 O O . LEU A 1 746 ? 93.984 24.501 -88.236 1.00 59.34 746 LEU A O 1
ATOM 6142 N N . ARG A 1 747 ? 91.822 24.077 -87.767 1.00 62.91 747 ARG A N 1
ATOM 6143 C CA . ARG A 1 747 ? 91.352 23.874 -89.150 1.00 62.91 747 ARG A CA 1
ATOM 6144 C C . ARG A 1 747 ? 91.429 25.162 -89.972 1.00 62.91 747 ARG A C 1
ATOM 6146 O O . ARG A 1 747 ? 91.907 25.124 -91.102 1.00 62.91 747 ARG A O 1
ATOM 6153 N N . SER A 1 748 ? 91.037 26.307 -89.407 1.00 55.59 748 SER A N 1
ATOM 6154 C CA . SER A 1 748 ? 91.191 27.612 -90.074 1.00 55.59 748 SER A CA 1
ATOM 6155 C C . SER A 1 748 ? 92.661 27.973 -90.319 1.00 55.59 748 SER A C 1
ATOM 6157 O O . SER A 1 748 ? 92.982 28.449 -91.405 1.00 55.59 748 SER A O 1
ATOM 6159 N N . LYS A 1 749 ? 93.575 27.651 -89.388 1.00 54.09 749 LYS A N 1
ATOM 6160 C CA . LYS A 1 749 ? 95.029 27.775 -89.616 1.00 54.09 749 LYS A CA 1
ATOM 6161 C C . LYS A 1 749 ? 95.570 26.831 -90.699 1.00 54.09 749 LYS A C 1
ATOM 6163 O O . LYS A 1 749 ? 96.478 27.225 -91.422 1.00 54.09 749 LYS A O 1
ATOM 6168 N N . HIS A 1 750 ? 95.027 25.620 -90.841 1.00 51.09 750 HIS A N 1
ATOM 6169 C CA . HIS A 1 750 ? 95.476 24.667 -91.869 1.00 51.09 750 HIS A CA 1
ATOM 6170 C C . HIS A 1 750 ? 94.960 24.972 -93.282 1.00 51.09 750 HIS A C 1
ATOM 6172 O O . HIS A 1 750 ? 95.606 24.591 -94.252 1.00 51.09 750 HIS A O 1
ATOM 6178 N N . ARG A 1 751 ? 93.842 25.694 -93.439 1.00 47.78 751 ARG A N 1
ATOM 6179 C CA . ARG A 1 751 ? 93.200 25.920 -94.753 1.00 47.78 751 ARG A CA 1
ATOM 6180 C C . ARG A 1 751 ? 93.937 26.904 -95.686 1.00 47.78 751 ARG A C 1
ATOM 6182 O O . ARG A 1 751 ? 93.398 27.263 -96.727 1.00 47.78 751 ARG A O 1
ATOM 6189 N N . VAL A 1 752 ? 95.143 27.347 -95.321 1.00 47.09 752 VAL A N 1
ATOM 6190 C CA . VAL A 1 752 ? 95.953 28.337 -96.064 1.00 47.09 752 VAL A CA 1
ATOM 6191 C C . VAL A 1 752 ? 97.210 27.713 -96.700 1.00 47.09 752 VAL A C 1
ATOM 6193 O O . VAL A 1 752 ? 97.914 28.391 -97.442 1.00 47.09 752 VAL A O 1
ATOM 6196 N N . SER A 1 753 ? 97.503 26.426 -96.468 1.00 37.81 753 SER A N 1
ATOM 6197 C CA . SER A 1 753 ? 98.699 25.772 -97.023 1.00 37.81 753 SER A CA 1
ATOM 6198 C C . SER A 1 753 ? 98.434 24.358 -97.547 1.00 37.81 753 SER A C 1
ATOM 6200 O O . SER A 1 753 ? 97.595 23.640 -97.016 1.00 37.81 753 SER A O 1
ATOM 6202 N N . ALA A 1 754 ? 99.209 23.980 -98.568 1.00 33.62 754 ALA A N 1
ATOM 6203 C CA . ALA A 1 754 ? 99.284 22.667 -99.214 1.00 33.62 754 ALA A CA 1
ATOM 6204 C C . ALA A 1 754 ? 97.986 22.096 -99.833 1.00 33.62 754 ALA A C 1
ATOM 6206 O O . ALA A 1 754 ? 97.196 21.400 -99.201 1.00 33.62 754 ALA A O 1
ATOM 6207 N N . GLY A 1 755 ? 97.889 22.220 -101.157 1.00 32.62 755 GLY A N 1
ATOM 6208 C CA . GLY A 1 755 ? 97.500 21.085 -101.998 1.00 32.62 755 GLY A CA 1
ATOM 6209 C C . GLY A 1 755 ? 98.648 20.776 -102.964 1.00 32.62 755 GLY A C 1
ATOM 6210 O O . GLY A 1 755 ? 99.312 21.727 -103.366 1.00 32.62 755 GLY A O 1
ATOM 6211 N N . VAL A 1 756 ? 98.890 19.494 -103.296 1.00 34.62 756 VAL A N 1
ATOM 6212 C CA . VAL A 1 756 ? 99.549 18.978 -104.530 1.00 34.62 756 VAL A CA 1
ATOM 6213 C C . VAL A 1 756 ? 99.757 17.438 -104.449 1.00 34.62 756 VAL A C 1
ATOM 6215 O O . VAL A 1 756 ? 100.465 16.938 -103.587 1.00 34.62 756 VAL A O 1
ATOM 6218 N N . THR A 1 757 ? 99.092 16.718 -105.366 1.00 30.52 757 THR A N 1
ATOM 6219 C CA . THR A 1 757 ? 99.416 15.411 -106.013 1.00 30.52 757 THR A CA 1
ATOM 6220 C C . THR A 1 757 ? 99.821 14.116 -105.252 1.00 30.52 757 THR A C 1
ATOM 6222 O O . THR A 1 757 ? 100.934 13.995 -104.758 1.00 30.52 757 THR A O 1
ATOM 6225 N N . SER A 1 758 ? 99.007 13.067 -105.494 1.00 30.25 758 SER A N 1
ATOM 6226 C CA . SER A 1 758 ? 99.373 11.769 -106.141 1.00 30.25 758 SER A CA 1
ATOM 6227 C C . SER A 1 758 ? 99.724 10.468 -105.374 1.00 30.25 758 SER A C 1
ATOM 6229 O O . SER A 1 758 ? 100.738 10.361 -104.704 1.00 30.25 758 SER A O 1
ATOM 6231 N N . GLN A 1 759 ? 98.938 9.433 -105.741 1.00 30.77 759 GLN A N 1
ATOM 6232 C CA . GLN A 1 759 ? 99.264 8.014 -106.047 1.00 30.77 759 GLN A CA 1
ATOM 6233 C C . GLN A 1 759 ? 99.801 7.021 -104.987 1.00 30.77 759 GLN A C 1
ATOM 6235 O O . GLN A 1 759 ? 100.909 7.168 -104.500 1.00 30.77 759 GLN A O 1
ATOM 6240 N N . SER A 1 760 ? 99.083 5.879 -104.879 1.00 30.97 760 SER A N 1
ATOM 6241 C CA . SER A 1 760 ? 99.521 4.500 -104.504 1.00 30.97 760 SER A CA 1
ATOM 6242 C C . SER A 1 760 ? 100.261 4.291 -103.164 1.00 30.97 760 SER A C 1
ATOM 6244 O O . SER A 1 760 ? 101.166 5.026 -102.817 1.00 30.97 760 SER A O 1
ATOM 6246 N N . MET A 1 761 ? 99.984 3.247 -102.374 1.00 29.20 761 MET A N 1
ATOM 6247 C CA . MET A 1 761 ? 99.915 1.828 -102.764 1.00 29.20 761 MET A CA 1
ATOM 6248 C C . MET A 1 761 ? 99.057 0.999 -101.776 1.00 29.20 761 MET A C 1
ATOM 6250 O O . MET A 1 761 ? 98.623 1.506 -100.746 1.00 29.20 761 MET A O 1
ATOM 6254 N N . VAL A 1 762 ? 98.798 -0.273 -102.097 1.00 39.22 762 VAL A N 1
ATOM 6255 C CA . VAL A 1 762 ? 98.124 -1.256 -101.224 1.00 39.22 762 VAL A CA 1
ATOM 6256 C C . VAL A 1 762 ? 99.146 -1.975 -100.344 1.00 39.22 762 VAL A C 1
ATOM 6258 O O . VAL A 1 762 ? 100.114 -2.485 -100.894 1.00 39.22 762 VAL A O 1
ATOM 6261 N N . GLU A 1 763 ? 98.871 -2.142 -99.043 1.00 31.27 763 GLU A N 1
ATOM 6262 C CA . GLU A 1 763 ? 99.220 -3.386 -98.335 1.00 31.27 763 GLU A CA 1
ATOM 6263 C C . GLU A 1 763 ? 98.375 -3.627 -97.067 1.00 31.27 763 GLU A C 1
ATOM 6265 O O . GLU A 1 763 ? 97.594 -2.771 -96.648 1.00 31.27 763 GLU A O 1
ATOM 6270 N N . ILE A 1 764 ? 98.465 -4.842 -96.514 1.00 43.41 764 ILE A N 1
ATOM 6271 C CA . ILE A 1 764 ? 97.553 -5.409 -95.507 1.00 43.41 764 ILE A CA 1
ATOM 6272 C C . ILE A 1 764 ? 98.303 -5.657 -94.195 1.00 43.41 764 ILE A C 1
ATOM 6274 O O . ILE A 1 764 ? 99.295 -6.379 -94.195 1.00 43.41 764 ILE A O 1
ATOM 6278 N N . VAL A 1 765 ? 97.764 -5.191 -93.060 1.00 34.59 765 VAL A N 1
ATOM 6279 C CA . VAL A 1 765 ? 98.124 -5.717 -91.728 1.00 34.59 765 VAL A CA 1
ATOM 6280 C C . VAL A 1 765 ? 96.872 -5.901 -90.867 1.00 34.59 765 VAL A C 1
ATOM 6282 O O . VAL A 1 765 ? 96.108 -4.968 -90.635 1.00 34.59 765 VAL A O 1
ATOM 6285 N N . THR A 1 766 ? 96.676 -7.122 -90.372 1.00 40.31 766 THR A N 1
ATOM 6286 C CA . THR A 1 766 ? 95.634 -7.516 -89.409 1.00 40.31 766 THR A CA 1
ATOM 6287 C C . THR A 1 766 ? 96.170 -7.522 -87.976 1.00 40.31 766 THR A C 1
ATOM 6289 O O . THR A 1 766 ? 97.245 -8.079 -87.780 1.00 40.31 766 THR A O 1
ATOM 6292 N N . VAL A 1 767 ? 95.411 -7.009 -86.992 1.00 33.19 767 VAL A N 1
ATOM 6293 C CA . VAL A 1 767 ? 95.495 -7.257 -85.520 1.00 33.19 767 VAL A CA 1
ATOM 6294 C C . VAL A 1 767 ? 94.527 -6.275 -84.820 1.00 33.19 767 VAL A C 1
ATOM 6296 O O . VAL A 1 767 ? 94.412 -5.147 -85.284 1.00 33.19 767 VAL A O 1
ATOM 6299 N N . SER A 1 768 ? 93.819 -6.537 -83.711 1.00 32.56 768 SER A N 1
ATOM 6300 C CA . SER A 1 768 ? 93.264 -7.762 -83.091 1.00 32.56 768 SER A CA 1
ATOM 6301 C C . SER A 1 768 ? 92.156 -7.345 -82.097 1.00 32.56 768 SER A C 1
ATOM 6303 O O . SER A 1 768 ? 92.184 -6.227 -81.589 1.00 32.56 768 SER A O 1
ATOM 6305 N N . LYS A 1 769 ? 91.200 -8.231 -81.762 1.00 40.56 769 LYS A N 1
ATOM 6306 C CA . LYS A 1 769 ? 90.271 -8.016 -80.622 1.00 40.56 769 LYS A CA 1
ATOM 6307 C C . LYS A 1 769 ? 91.033 -8.075 -79.287 1.00 40.56 769 LYS A C 1
ATOM 6309 O O . LYS A 1 769 ? 91.931 -8.906 -79.157 1.00 40.56 769 LYS A O 1
ATOM 6314 N N . PRO A 1 770 ? 90.668 -7.236 -78.303 1.00 44.06 770 PRO A N 1
ATOM 6315 C CA . PRO A 1 770 ? 89.773 -7.672 -77.210 1.00 44.06 770 PRO A CA 1
ATOM 6316 C C . PRO A 1 770 ? 88.747 -6.575 -76.824 1.00 44.06 770 PRO A C 1
ATOM 6318 O O . PRO A 1 770 ? 88.830 -5.460 -77.320 1.00 44.06 770 PRO A O 1
ATOM 6321 N N . SER A 1 771 ? 87.750 -6.767 -75.954 1.00 32.72 771 SER A N 1
ATOM 6322 C CA . SER A 1 771 ? 87.057 -7.966 -75.441 1.00 32.72 771 SER A CA 1
ATOM 6323 C C . SER A 1 771 ? 85.721 -7.502 -74.844 1.00 32.72 771 SER A C 1
ATOM 6325 O O . SER A 1 771 ? 85.710 -6.547 -74.072 1.00 32.72 771 SER A O 1
ATOM 6327 N N . VAL A 1 772 ? 84.607 -8.170 -75.152 1.00 39.69 772 VAL A N 1
ATOM 6328 C CA . VAL A 1 772 ? 83.304 -7.850 -74.535 1.00 39.69 772 VAL A CA 1
ATOM 6329 C C . VAL A 1 772 ? 83.293 -8.332 -73.079 1.00 39.69 772 VAL A C 1
ATOM 6331 O O . VAL A 1 772 ? 83.825 -9.401 -72.780 1.00 39.69 772 VAL A O 1
ATOM 6334 N N . HIS A 1 773 ? 82.669 -7.571 -72.180 1.00 38.94 773 HIS A N 1
ATOM 6335 C CA . HIS A 1 773 ? 82.274 -8.042 -70.851 1.00 38.94 773 HIS A CA 1
ATOM 6336 C C . HIS A 1 773 ? 80.755 -7.980 -70.706 1.00 38.94 773 HIS A C 1
ATOM 6338 O O . HIS A 1 773 ? 80.115 -7.032 -71.158 1.00 38.94 773 HIS A O 1
ATOM 6344 N N . HIS A 1 774 ? 80.182 -9.016 -70.094 1.00 41.78 774 HIS A N 1
ATOM 6345 C CA . HIS A 1 774 ? 78.801 -8.993 -69.627 1.00 41.78 774 HIS A CA 1
ATOM 6346 C C . HIS A 1 774 ? 78.672 -8.086 -68.401 1.00 41.78 774 HIS A C 1
ATOM 6348 O O . HIS A 1 774 ? 79.529 -8.105 -67.520 1.00 41.78 774 HIS A O 1
ATOM 6354 N N . ILE A 1 775 ? 77.533 -7.406 -68.305 1.00 39.53 775 ILE A N 1
ATOM 6355 C CA . ILE A 1 775 ? 76.905 -7.060 -67.031 1.00 39.53 775 ILE A CA 1
ATOM 6356 C C . ILE A 1 775 ? 75.472 -7.611 -67.128 1.00 39.53 775 ILE A C 1
ATOM 6358 O O . ILE A 1 775 ? 74.788 -7.294 -68.106 1.00 39.53 775 ILE A O 1
ATOM 6362 N N . PRO A 1 776 ? 75.035 -8.501 -66.218 1.00 57.03 776 PRO A N 1
ATOM 6363 C CA . PRO A 1 776 ? 73.685 -9.057 -66.246 1.00 57.03 776 PRO A CA 1
ATOM 6364 C C . PRO A 1 776 ? 72.651 -8.039 -65.744 1.00 57.03 776 PRO A C 1
ATOM 6366 O O . PRO A 1 776 ? 72.995 -7.077 -65.060 1.00 57.03 776 PRO A O 1
ATOM 6369 N N . LYS A 1 777 ? 71.378 -8.288 -66.064 1.00 48.28 777 LYS A N 1
ATOM 6370 C CA . LYS A 1 777 ? 70.241 -7.656 -65.388 1.00 48.28 777 LYS A CA 1
ATOM 6371 C C . LYS A 1 777 ? 69.759 -8.559 -64.256 1.00 48.28 777 LYS A C 1
ATOM 6373 O O . LYS A 1 777 ? 69.501 -9.731 -64.521 1.00 48.28 777 LYS A O 1
ATOM 6378 N N . GLU A 1 778 ? 69.532 -7.964 -63.094 1.00 41.81 778 GLU A N 1
ATOM 6379 C CA . GLU A 1 778 ? 68.265 -8.078 -62.358 1.00 41.81 778 GLU A CA 1
ATOM 6380 C C . GLU A 1 778 ? 67.764 -6.645 -62.116 1.00 41.81 778 GLU A C 1
ATOM 6382 O O . GLU A 1 778 ? 68.635 -5.774 -61.874 1.00 41.81 778 GLU A O 1
#

Radius of gyration: 108.44 Å; chains: 1; bounding box: 224×129×351 Å

Foldseek 3Di:
DDDDDDDDDDDDDDDDDDPDPPPVVVVVVVVVVVVVVVVVVVVVVVVVVVVVVVVVVVVVVVVVVVVVVVVVVVVVVVVVVVVVVVVVVVVVVVVVVVVVVVVVVVVVVVVVVVVVVVVVVVVVVVVVVVVVVVVVVVVVVVVVVVVVVVVCCVVVVVVVVVVVVVVVVVVVVVVVVVVVVVVVVVVVVVVVVVVVVVVVVVVVVVVVVVVVVVVVVVVVVVVVVVVVVVVVVVVVVVVVVVVVVVVVVVVVVVVVVVVVVVVVVVVVVVVVVVVVVVVVVVVVVVVVVVVVVVVVPDDPDDCVVPVVVPVVPVVVVVVVVVVVVVVVVVVVVVVVVVVVVVVVVVVVVVVVVVVVVVVVVVVVVVVVVVVVVVVVVVVVVVVVVVVVVVVVVVVVVVVVVVVVVVVVVVVVVVVVVVVVVVVVVVVVVVVVVVVVVVVVVVVVVVVVVVVVVVVVVVVVVVVVVVVVVVVVVVVVCVVCVVVVVVPVVDDPDEDEEEDEDYYDEEDDEDDEYDDDDEEEEYYDEYDEEYDDEDDEDDEEEDDPDVVDVVVVVVVVVVVVVVVVVVVVVVVVVVVVVVVVVVVVVVVVVVVVVVVVVVVVVVVVVVVVVVVVVVVVVVVVVVVVVVVVVVVVVVVVVVVVVVVVVVVVVVVVVVVVVVVVVVVVVVVVVVVVVVVVVVVVVVVVVVVVVVVVVVVVVVVVVVVVVVVVVVVVVVVVVVVVVVVVVVVVVVVVVVVVVVVVVVVVVVVVVPVPDDDDDDDDDDDDDDDDDDDDDDDDDD

Organism: Eptatretus burgeri (NCBI:txid7764)

Secondary structure (DSSP, 8-state):
-----------------SSSHHHHHHHHHHHHHHHHHHHHHHHHHHHHHHHHHHHHHHHHHHHHHHHHHHHHHHHHHHHHHHHHHHHHHHHHHHHHHHHHHHHHHHHHHHHHHHHHHHHHHHHHHHHHHHHHHHHHHHHHHHHHHHHHHHHHHHHHHHHHHHHHHHHHHHHHHHHHHHHHHHHHHHHHHHHHHHHHHHHHHHHHHHHHHHHHHHHHHHHHHHHHHHHHHHHHHHHHHHHHHHHHHHHHHHHHHHHHHHHHHHHHHHHHHHHHHHHHHHHHHHHHHHHHHHHHTTTTTS-TTSTHHHHTTTTTTHHHHHHHHHHHHHHHHHHHHHHHHHHHHHHHHHHHHHHHHHHHHHHHHHHHHHHHHHHHHHHHHHHHHHHHHHHHHHHHHHHHHHHHHHHHHHHHHHHHHHHHHHHHHHHHHHHHHHHHHHHHHHHHHHHHHHHHHHHHHHHHHHHHHHHHHHHHHHHHHHHHHHHHHHHHTTTGGG------------------------------------------------------SSTTHHHHHHHHHHHHHHHHHHHHHHHHHHHHHHHHHHHHHHHHHHHHHHHHHHHHHHHHHHHHHHHHHHHHHHHHHHHHHHHHHHHHHHHHHHHHHHHHHHHHHHHHHHHHHHHHHHHHHHHHHHHHHHHHHHHHHHHHHHHHHHHHHHHHHHHHHHHHHHHHHHHHHHHHHHHHHHHHHHHHHHHHHHHHHHHHHHHHHHHHHHTTS-------------------------

InterPro domains:
  IPR002928 Myosin tail [PF01576] (22-484)
  IPR002928 Myosin tail [PF01576] (552-749)
  IPR014751 DNA repair protein XRCC4-like, C-terminal [G3DSA:1.20.5.370] (342-398)
  IPR014751 DNA repair protein XRCC4-like, C-terminal [G3DSA:1.20.5.370] (399-442)
  IPR014751 DNA repair protein XRCC4-like, C-terminal [G3DSA:1.20.5.370] (443-495)
  IPR014751 DNA repair protein XRCC4-like, C-terminal [G3DSA:1.20.5.370] (554-598)

pLDDT: mean 76.52, std 16.96, range [27.78, 95.0]

Sequence (778 aa):
MFYFVHRHETYAFPAMSFTQAVADQQVKKLEDQHFEMNSLNEEHQKNLTELTLQKAKLSVENTDMTRLIEEMETKLTHFNRSKTQQSSQIEELKKHLEEETKLKNTASLGLANSKHELELVRDQLEEEQESKSELQRLVSRLNTELSTWRSKYETDAIMRTEELEEAKKKLATRVQEAEESMEVAQAKCTSLEKVKVKLQTEVEDLTIDLEKANTAAITLDKKQRVMEKQLNDWRQKVDETQTNLESSQKECRILSTELFKIKTHYEEVQEQLSIVQKENRTLHEELNDLTEQLAEGGRTVHELIKARKKAELEKEEIHAALEEAEASLETEEAKLVRIQLELTQVKADIDRRLQEKEDEFEATRKNHQRALDSLQASLEAEAKGRAEAIRVKKKIESELNELEIKLEHANNSNVELTKTLKRLQQQIKELQQHIDEELRHNEELREQQTLSERRISLLTTEIEELRSGLETSERSRKITESELSDTVTRYHEVHTMVNVNVFWGYHSVLPFWILSNTCCCWYLTKDDSVLEVLTSPYLYLTHVQLQSVTMVRKKLEGDLQLLSAEHEEVMMQFRQLDERAKNAIIDATRLAEELKTEQTHTAHLEKIKRNMEMHIKELTSKLDEAEQMALKGGKKMILKLEEKIRHMDADFEAEQKRHMETSKTLQRSERRTKELTFQVDEDHKNQMRLQDLVDKLQHKLKVYKRQVEEAEEQANSSMTRFRKTMHELDDAEERAELAESAMNKLRSKHRVSAGVTSQSMVEIVTVSKPSVHHIPKE